Protein AF-0000000069965753 (afdb_homodimer)

Structure (mmCIF, N/CA/C/O backbone):
data_AF-0000000069965753-model_v1
#
loop_
_entity.id
_entity.type
_entity.pdbx_description
1 polymer 'Myotubularin-related protein 12'
#
loop_
_atom_site.group_PDB
_atom_site.id
_atom_site.type_symbol
_atom_site.label_atom_id
_atom_site.label_alt_id
_atom_site.label_comp_id
_atom_site.label_asym_id
_atom_site.label_entity_id
_atom_site.label_seq_id
_atom_site.pdbx_PDB_ins_code
_atom_site.Cartn_x
_atom_site.Cartn_y
_atom_site.Cartn_z
_atom_site.occupancy
_atom_site.B_iso_or_equiv
_atom_site.auth_seq_id
_atom_site.auth_comp_id
_atom_site.auth_asym_id
_atom_site.auth_atom_id
_atom_site.pdbx_PDB_model_num
ATOM 1 N N . ALA A 1 1 ? 118.375 -11.523 7.516 1 15.67 1 ALA A N 1
ATOM 2 C CA . ALA A 1 1 ? 117.375 -12.469 7.016 1 15.67 1 ALA A CA 1
ATOM 3 C C . ALA A 1 1 ? 116.188 -12.492 7.906 1 15.67 1 ALA A C 1
ATOM 5 O O . ALA A 1 1 ? 115.5 -13.531 8.055 1 15.67 1 ALA A O 1
ATOM 6 N N . LYS A 1 2 ? 115.875 -11.516 8.547 1 17.92 2 LYS A N 1
ATOM 7 C CA . LYS A 1 2 ? 115.25 -10.898 9.719 1 17.92 2 LYS A CA 1
ATOM 8 C C . LYS A 1 2 ? 113.75 -10.82 9.562 1 17.92 2 LYS A C 1
ATOM 10 O O . LYS A 1 2 ? 113.062 -10.188 10.367 1 17.92 2 LYS A O 1
ATOM 15 N N . SER A 1 3 ? 113.375 -11.5 8.273 1 17.7 3 SER A N 1
ATOM 16 C CA . SER A 1 3 ? 112.25 -10.992 7.492 1 17.7 3 SER A CA 1
ATOM 17 C C . SER A 1 3 ? 110.938 -11.125 8.266 1 17.7 3 SER A C 1
ATOM 19 O O . SER A 1 3 ? 110.812 -11.953 9.164 1 17.7 3 SER A O 1
ATOM 21 N N . THR A 1 4 ? 110.062 -10.117 8.148 1 18.91 4 THR A N 1
ATOM 22 C CA . THR A 1 4 ? 108.875 -9.367 8.586 1 18.91 4 THR A CA 1
ATOM 23 C C . THR A 1 4 ? 107.625 -10.211 8.438 1 18.91 4 THR A C 1
ATOM 25 O O . THR A 1 4 ? 107.312 -10.68 7.34 1 18.91 4 THR A O 1
ATOM 28 N N . LYS A 1 5 ? 107.312 -11.055 9.547 1 21.3 5 LYS A N 1
ATOM 29 C CA . LYS A 1 5 ? 106.25 -11.969 9.914 1 21.3 5 LYS A CA 1
ATOM 30 C C . LYS A 1 5 ? 104.875 -11.336 9.648 1 21.3 5 LYS A C 1
ATOM 32 O O . LYS A 1 5 ? 104.5 -10.336 10.273 1 21.3 5 LYS A O 1
ATOM 37 N N . SER A 1 6 ? 104.625 -11.133 8.289 1 19.5 6 SER A N 1
ATOM 38 C CA . SER A 1 6 ? 103.438 -10.438 7.758 1 19.5 6 SER A CA 1
ATOM 39 C C . SER A 1 6 ? 102.125 -10.992 8.344 1 19.5 6 SER A C 1
ATOM 41 O O . SER A 1 6 ? 101.938 -12.211 8.422 1 19.5 6 SER A O 1
ATOM 43 N N . VAL A 1 7 ? 101.688 -10.398 9.414 1 24.45 7 VAL A N 1
ATOM 44 C CA . VAL A 1 7 ? 100.562 -10.633 10.305 1 24.45 7 VAL A CA 1
ATOM 45 C C . VAL A 1 7 ? 99.25 -10.812 9.492 1 24.45 7 VAL A C 1
ATOM 47 O O . VAL A 1 7 ? 98.938 -9.984 8.641 1 24.45 7 VAL A O 1
ATOM 50 N N . GLY A 1 8 ? 99.062 -12.094 9.102 1 20.12 8 GLY A N 1
ATOM 51 C CA . GLY A 1 8 ? 98.062 -12.625 8.219 1 20.12 8 GLY A CA 1
ATOM 52 C C . GLY A 1 8 ? 96.625 -12.07 8.508 1 20.12 8 GLY A C 1
ATOM 53 O O . GLY A 1 8 ? 96.25 -11.906 9.672 1 20.12 8 GLY A O 1
ATOM 54 N N . PHE A 1 9 ? 96.25 -11.062 7.773 1 21.39 9 PHE A N 1
ATOM 55 C CA . PHE A 1 9 ? 95.062 -10.227 7.754 1 21.39 9 PHE A CA 1
ATOM 56 C C . PHE A 1 9 ? 93.812 -11.078 7.805 1 21.39 9 PHE A C 1
ATOM 58 O O . PHE A 1 9 ? 93.625 -11.961 6.965 1 21.39 9 PHE A O 1
ATOM 65 N N . PRO A 1 10 ? 93.5 -11.547 8.969 1 23.66 10 PRO A N 1
ATOM 66 C CA . PRO A 1 10 ? 92.438 -12.547 9.141 1 23.66 10 PRO A CA 1
ATOM 67 C C . PRO A 1 10 ? 91.188 -12.234 8.32 1 23.66 10 PRO A C 1
ATOM 69 O O . PRO A 1 10 ? 90.938 -11.078 7.973 1 23.66 10 PRO A O 1
ATOM 72 N N . GLY A 1 11 ? 90.812 -13.164 7.438 1 20.3 11 GLY A N 1
ATOM 73 C CA . GLY A 1 11 ? 89.812 -13.312 6.426 1 20.3 11 GLY A CA 1
ATOM 74 C C . GLY A 1 11 ? 88.438 -12.805 6.887 1 20.3 11 GLY A C 1
ATOM 75 O O . GLY A 1 11 ? 88.188 -12.68 8.086 1 20.3 11 GLY A O 1
ATOM 76 N N . GLY A 1 12 ? 87.812 -11.859 6.152 1 20.88 12 GLY A N 1
ATOM 77 C CA . GLY A 1 12 ? 86.625 -11.023 6.133 1 20.88 12 GLY A CA 1
ATOM 78 C C . GLY A 1 12 ? 85.375 -11.797 6.406 1 20.88 12 GLY A C 1
ATOM 79 O O . GLY A 1 12 ? 85 -12.75 5.691 1 20.88 12 GLY A O 1
ATOM 80 N N . THR A 1 13 ? 85.125 -12.242 7.594 1 23.12 13 THR A N 1
ATOM 81 C CA . THR A 1 13 ? 83.938 -13.031 7.992 1 23.12 13 THR A CA 1
ATOM 82 C C . THR A 1 13 ? 82.688 -12.461 7.387 1 23.12 13 THR A C 1
ATOM 84 O O . THR A 1 13 ? 82.375 -11.281 7.562 1 23.12 13 THR A O 1
ATOM 87 N N . SER A 1 14 ? 82.25 -12.922 6.219 1 22.53 14 SER A N 1
ATOM 88 C CA . SER A 1 14 ? 81.062 -12.594 5.434 1 22.53 14 SER A CA 1
ATOM 89 C C . SER A 1 14 ? 79.812 -12.633 6.293 1 22.53 14 SER A C 1
ATOM 91 O O . SER A 1 14 ? 79.562 -13.609 6.992 1 22.53 14 SER A O 1
ATOM 93 N N . GLY A 1 15 ? 79.5 -11.633 7.039 1 22.72 15 GLY A N 1
ATOM 94 C CA . GLY A 1 15 ? 78.312 -11.484 7.824 1 22.72 15 GLY A CA 1
ATOM 95 C C . GLY A 1 15 ? 77 -11.867 7.062 1 22.72 15 GLY A C 1
ATOM 96 O O . GLY A 1 15 ? 76.75 -11.336 5.984 1 22.72 15 GLY A O 1
ATOM 97 N N . LYS A 1 16 ? 76.625 -13.164 7.184 1 25.61 16 LYS A N 1
ATOM 98 C CA . LYS A 1 16 ? 75.438 -13.703 6.574 1 25.61 16 LYS A CA 1
ATOM 99 C C . LYS A 1 16 ? 74.188 -12.812 6.875 1 25.61 16 LYS A C 1
ATOM 101 O O . LYS A 1 16 ? 73.938 -12.523 8.039 1 25.61 16 LYS A O 1
ATOM 106 N N . VAL A 1 17 ? 73.938 -11.914 6 1 25.27 17 VAL A N 1
ATOM 107 C CA . VAL A 1 17 ? 72.75 -11.117 6.109 1 25.27 17 VAL A CA 1
ATOM 108 C C . VAL A 1 17 ? 71.562 -12.031 6.348 1 25.27 17 VAL A C 1
ATOM 110 O O . VAL A 1 17 ? 71.375 -13.07 5.699 1 25.27 17 VAL A O 1
ATOM 113 N N . PRO A 1 18 ? 71.062 -12.086 7.578 1 26.14 18 PRO A N 1
ATOM 114 C CA . PRO A 1 18 ? 69.875 -12.906 7.801 1 26.14 18 PRO A CA 1
ATOM 115 C C . PRO A 1 18 ? 68.812 -12.766 6.688 1 26.14 18 PRO A C 1
ATOM 117 O O . PRO A 1 18 ? 68.625 -11.664 6.168 1 26.14 18 PRO A O 1
ATOM 120 N N . GLU A 1 19 ? 68.812 -13.82 5.797 1 24.55 19 GLU A N 1
ATOM 121 C CA . GLU A 1 19 ? 67.75 -13.875 4.773 1 24.55 19 GLU A CA 1
ATOM 122 C C . GLU A 1 19 ? 66.375 -13.578 5.367 1 24.55 19 GLU A C 1
ATOM 124 O O . GLU A 1 19 ? 65.938 -14.219 6.332 1 24.55 19 GLU A O 1
ATOM 129 N N . ILE A 1 20 ? 66.062 -12.312 5.496 1 27.08 20 ILE A N 1
ATOM 130 C CA . ILE A 1 20 ? 64.688 -12 5.801 1 27.08 20 ILE A CA 1
ATOM 131 C C . ILE A 1 20 ? 63.75 -12.883 4.961 1 27.08 20 ILE A C 1
ATOM 133 O O . ILE A 1 20 ? 63.75 -12.82 3.73 1 27.08 20 ILE A O 1
ATOM 137 N N . HIS A 1 21 ? 63.594 -14.125 5.43 1 26.52 21 HIS A N 1
ATOM 138 C CA . HIS A 1 21 ? 62.531 -14.898 4.805 1 26.52 21 HIS A CA 1
ATOM 139 C C . HIS A 1 21 ? 61.25 -14.062 4.676 1 26.52 21 HIS A C 1
ATOM 141 O O . HIS A 1 21 ? 60.688 -13.633 5.68 1 26.52 21 HIS A O 1
ATOM 147 N N . THR A 1 22 ? 61.344 -13.148 3.76 1 27.64 22 THR A N 1
ATOM 148 C CA . THR A 1 22 ? 60.031 -12.609 3.402 1 27.64 22 THR A CA 1
ATOM 149 C C . THR A 1 22 ? 59 -13.727 3.289 1 27.64 22 THR A C 1
ATOM 151 O O . THR A 1 22 ? 59.125 -14.609 2.438 1 27.64 22 THR A O 1
ATOM 154 N N . ASN A 1 23 ? 58.688 -14.25 4.465 1 27.62 23 ASN A N 1
ATOM 155 C CA . ASN A 1 23 ? 57.469 -15.055 4.387 1 27.62 23 ASN A CA 1
ATOM 156 C C . ASN A 1 23 ? 56.438 -14.422 3.455 1 27.62 23 ASN A C 1
ATOM 158 O O . ASN A 1 23 ? 55.906 -13.352 3.752 1 27.62 23 ASN A O 1
ATOM 162 N N . GLU A 1 24 ? 56.781 -14.43 2.246 1 27.33 24 GLU A N 1
ATOM 163 C CA . GLU A 1 24 ? 55.688 -14.203 1.324 1 27.33 24 GLU A CA 1
ATOM 164 C C . GLU A 1 24 ? 54.406 -14.906 1.803 1 27.33 24 GLU A C 1
ATOM 166 O O . GLU A 1 24 ? 54.312 -16.125 1.703 1 27.33 24 GLU A O 1
ATOM 171 N N . LYS A 1 25 ? 53.938 -14.508 3.027 1 30.42 25 LYS A N 1
ATOM 172 C CA . LYS A 1 25 ? 52.562 -14.93 3.217 1 30.42 25 LYS A CA 1
ATOM 173 C C . LYS A 1 25 ? 51.812 -14.945 1.893 1 30.42 25 LYS A C 1
ATOM 175 O O . LYS A 1 25 ? 51.625 -13.898 1.259 1 30.42 25 LYS A O 1
ATOM 180 N N . GLU A 1 26 ? 52.156 -15.898 1.153 1 28.44 26 GLU A N 1
ATOM 181 C CA . GLU A 1 26 ? 51.219 -16.172 0.069 1 28.44 26 GLU A CA 1
ATOM 182 C C . GLU A 1 26 ? 49.781 -15.805 0.473 1 28.44 26 GLU A C 1
ATOM 184 O O . GLU A 1 26 ? 49.25 -16.375 1.417 1 28.44 26 GLU A O 1
ATOM 189 N N . VAL A 1 27 ? 49.531 -14.547 0.636 1 33.66 27 VAL A N 1
ATOM 190 C CA . VAL A 1 27 ? 48.125 -14.266 0.596 1 33.66 27 VAL A CA 1
ATOM 191 C C . VAL A 1 27 ? 47.406 -15.305 -0.262 1 33.66 27 VAL A C 1
ATOM 193 O O . VAL A 1 27 ? 47.562 -15.336 -1.482 1 33.66 27 VAL A O 1
ATOM 196 N N . THR A 1 28 ? 47.531 -16.531 0.147 1 32.5 28 THR A N 1
ATOM 197 C CA . THR A 1 28 ? 46.594 -17.453 -0.473 1 32.5 28 THR A CA 1
ATOM 198 C C . THR A 1 28 ? 45.25 -16.734 -0.762 1 32.5 28 THR A C 1
ATOM 200 O O . THR A 1 28 ? 44.562 -16.312 0.162 1 32.5 28 THR A O 1
ATOM 203 N N . GLU A 1 29 ? 45.312 -15.836 -1.666 1 36.81 29 GLU A N 1
ATOM 204 C CA . GLU A 1 29 ? 44.031 -15.398 -2.199 1 36.81 29 GLU A CA 1
ATOM 205 C C . GLU A 1 29 ? 42.969 -16.5 -2.07 1 36.81 29 GLU A C 1
ATOM 207 O O . GLU A 1 29 ? 43.125 -17.578 -2.639 1 36.81 29 GLU A O 1
ATOM 212 N N . LYS A 1 30 ? 42.531 -16.797 -0.981 1 39.78 30 LYS A N 1
ATOM 213 C CA . LYS A 1 30 ? 41.375 -17.703 -0.849 1 39.78 30 LYS A CA 1
ATOM 214 C C . LYS A 1 30 ? 40.469 -17.594 -2.053 1 39.78 30 LYS A C 1
ATOM 216 O O . LYS A 1 30 ? 39.75 -16.594 -2.201 1 39.78 30 LYS A O 1
ATOM 221 N N . GLU A 1 31 ? 40.906 -18.062 -3.197 1 48.22 31 GLU A N 1
ATOM 222 C CA . GLU A 1 31 ? 40.062 -18.156 -4.387 1 48.22 31 GLU A CA 1
ATOM 223 C C . GLU A 1 31 ? 38.688 -18.703 -4.043 1 48.22 31 GLU A C 1
ATOM 225 O O . GLU A 1 31 ? 38.562 -19.75 -3.416 1 48.22 31 GLU A O 1
ATOM 230 N N . VAL A 1 32 ? 37.75 -17.875 -3.945 1 61.84 32 VAL A N 1
ATOM 231 C CA . VAL A 1 32 ? 36.375 -18.281 -3.768 1 61.84 32 VAL A CA 1
ATOM 232 C C . VAL A 1 32 ? 36.062 -19.453 -4.707 1 61.84 32 VAL A C 1
ATOM 234 O O . VAL A 1 32 ? 36.25 -19.344 -5.922 1 61.84 32 VAL A O 1
ATOM 237 N N . THR A 1 33 ? 36 -20.656 -4.129 1 72.31 33 THR A N 1
ATOM 238 C CA . THR A 1 33 ? 35.812 -21.906 -4.859 1 72.31 33 THR A CA 1
ATOM 239 C C . THR A 1 33 ? 34.375 -22 -5.359 1 72.31 33 THR A C 1
ATOM 241 O O . THR A 1 33 ? 33.438 -21.625 -4.656 1 72.31 33 THR A O 1
ATOM 244 N N . LEU A 1 34 ? 34.312 -22.109 -6.645 1 83.38 34 LEU A N 1
ATOM 245 C CA . LEU A 1 34 ? 33.031 -22.406 -7.301 1 83.38 34 LEU A CA 1
ATOM 246 C C . LEU A 1 34 ? 32.406 -23.672 -6.75 1 83.38 34 LEU A C 1
ATOM 248 O O . LEU A 1 34 ? 33.062 -24.734 -6.742 1 83.38 34 LEU A O 1
ATOM 252 N N . HIS A 1 35 ? 31.359 -23.547 -6.031 1 87.62 35 HIS A N 1
ATOM 253 C CA . HIS A 1 35 ? 30.609 -24.719 -5.562 1 87.62 35 HIS A CA 1
ATOM 254 C C . HIS A 1 35 ? 29.719 -25.266 -6.656 1 87.62 35 HIS A C 1
ATOM 256 O O . HIS A 1 35 ? 28.812 -24.578 -7.133 1 87.62 35 HIS A O 1
ATOM 262 N N . LEU A 1 36 ? 30.016 -26.484 -7.062 1 93.06 36 LEU A N 1
ATOM 263 C CA . LEU A 1 36 ? 29.234 -27.109 -8.117 1 93.06 36 LEU A CA 1
ATOM 264 C C . LEU A 1 36 ? 28.281 -28.141 -7.543 1 93.06 36 LEU A C 1
ATOM 266 O O . LEU A 1 36 ? 28.625 -28.875 -6.617 1 93.06 36 LEU A O 1
ATOM 270 N N . LEU A 1 37 ? 27.078 -28.188 -8 1 93.75 37 LEU A N 1
ATOM 271 C CA . LEU A 1 37 ? 26.109 -29.219 -7.656 1 93.75 37 LEU A CA 1
ATOM 272 C C . LEU A 1 37 ? 26.438 -30.531 -8.352 1 93.75 37 LEU A C 1
ATOM 274 O O . LEU A 1 37 ? 27.203 -30.547 -9.32 1 93.75 37 LEU A O 1
ATOM 278 N N . PRO A 1 38 ? 25.906 -31.625 -7.785 1 92.56 38 PRO A N 1
ATOM 279 C CA . PRO A 1 38 ? 26.141 -32.906 -8.477 1 92.56 38 PRO A CA 1
ATOM 280 C C . PRO A 1 38 ? 25.719 -32.875 -9.938 1 92.56 38 PRO A C 1
ATOM 282 O O . PRO A 1 38 ? 24.562 -32.531 -10.242 1 92.56 38 PRO A O 1
ATOM 285 N N . GLY A 1 39 ? 26.625 -33.188 -10.836 1 93.19 39 GLY A N 1
ATOM 286 C CA . GLY A 1 39 ? 26.344 -33.219 -12.266 1 93.19 39 GLY A CA 1
ATOM 287 C C . GLY A 1 39 ? 26.625 -31.906 -12.961 1 93.19 39 GLY A C 1
ATOM 288 O O . GLY A 1 39 ? 26.578 -31.828 -14.195 1 93.19 39 GLY A O 1
ATOM 289 N N . GLU A 1 40 ? 26.875 -30.891 -12.195 1 95.69 40 GLU A N 1
ATOM 290 C CA . GLU A 1 40 ? 27.125 -29.578 -12.773 1 95.69 40 GLU A CA 1
ATOM 291 C C . GLU A 1 40 ? 28.516 -29.5 -13.375 1 95.69 40 GLU A C 1
ATOM 293 O O . GLU A 1 40 ? 29.484 -29.969 -12.781 1 95.69 40 GLU A O 1
ATOM 298 N N . GLN A 1 41 ? 28.672 -28.938 -14.602 1 95.31 41 GLN A N 1
ATOM 299 C CA . GLN A 1 41 ? 29.938 -28.859 -15.32 1 95.31 41 GLN A CA 1
ATOM 300 C C . GLN A 1 41 ? 30.281 -27.422 -15.672 1 95.31 41 GLN A C 1
ATOM 302 O O . GLN A 1 41 ? 29.391 -26.641 -16.047 1 95.31 41 GLN A O 1
ATOM 307 N N . LEU A 1 42 ? 31.5 -27.094 -15.57 1 95.44 42 LEU A N 1
ATOM 308 C CA . LEU A 1 42 ? 31.984 -25.766 -15.945 1 95.44 42 LEU A CA 1
ATOM 309 C C . LEU A 1 42 ? 32.125 -25.641 -17.469 1 95.44 42 LEU A C 1
ATOM 311 O O . LEU A 1 42 ? 32.719 -26.5 -18.109 1 95.44 42 LEU A O 1
ATOM 315 N N . LEU A 1 43 ? 31.562 -24.703 -18.062 1 94.88 43 LEU A N 1
ATOM 316 C CA . LEU A 1 43 ? 31.594 -24.531 -19.5 1 94.88 43 LEU A CA 1
ATOM 317 C C . LEU A 1 43 ? 32.625 -23.484 -19.906 1 94.88 43 LEU A C 1
ATOM 319 O O . LEU A 1 43 ? 33.469 -23.734 -20.766 1 94.88 43 LEU A O 1
ATOM 323 N N . CYS A 1 44 ? 32.531 -22.266 -19.344 1 94.88 44 CYS A N 1
ATOM 324 C CA . CYS A 1 44 ? 33.469 -21.188 -19.641 1 94.88 44 CYS A CA 1
ATOM 325 C C . CYS A 1 44 ? 33.625 -20.25 -18.438 1 94.88 44 CYS A C 1
ATOM 327 O O . CYS A 1 44 ? 32.812 -20.25 -17.531 1 94.88 44 CYS A O 1
ATOM 329 N N . GLU A 1 45 ? 34.688 -19.516 -18.406 1 95 45 GLU A N 1
ATOM 330 C CA . GLU A 1 45 ? 35 -18.594 -17.312 1 95 45 GLU A CA 1
ATOM 331 C C . GLU A 1 45 ? 35.812 -17.391 -17.812 1 95 45 GLU A C 1
ATOM 333 O O . GLU A 1 45 ? 36.438 -17.453 -18.859 1 95 45 GLU A O 1
ATOM 338 N N . ALA A 1 46 ? 35.656 -16.359 -17.266 1 95.94 46 ALA A N 1
ATOM 339 C CA . ALA A 1 46 ? 36.438 -15.141 -17.5 1 95.94 46 ALA A CA 1
ATOM 340 C C . ALA A 1 46 ? 36.906 -14.523 -16.188 1 95.94 46 ALA A C 1
ATOM 342 O O . ALA A 1 46 ? 36.125 -14.422 -15.234 1 95.94 46 ALA A O 1
ATOM 343 N N . SER A 1 47 ? 38.125 -14.164 -16.172 1 92.75 47 SER A N 1
ATOM 344 C CA . SER A 1 47 ? 38.688 -13.562 -14.969 1 92.75 47 SER A CA 1
ATOM 345 C C . SER A 1 47 ? 38.719 -12.039 -15.07 1 92.75 47 SER A C 1
ATOM 347 O O . SER A 1 47 ? 38.562 -11.484 -16.156 1 92.75 47 SER A O 1
ATOM 349 N N . THR A 1 48 ? 38.812 -11.32 -14.008 1 92.81 48 THR A N 1
ATOM 350 C CA . THR A 1 48 ? 38.969 -9.875 -13.898 1 92.81 48 THR A CA 1
ATOM 351 C C . THR A 1 48 ? 37.75 -9.164 -14.461 1 92.81 48 THR A C 1
ATOM 353 O O . THR A 1 48 ? 37.875 -8.266 -15.289 1 92.81 48 THR A O 1
ATOM 356 N N . VAL A 1 49 ? 36.656 -9.664 -14.141 1 94.5 49 VAL A N 1
ATOM 357 C CA . VAL A 1 49 ? 35.375 -9.039 -14.484 1 94.5 49 VAL A CA 1
ATOM 358 C C . VAL A 1 49 ? 34.938 -8.133 -13.344 1 94.5 49 VAL A C 1
ATOM 360 O O . VAL A 1 49 ? 35.062 -8.484 -12.172 1 94.5 49 VAL A O 1
ATOM 363 N N . LEU A 1 50 ? 34.469 -6.961 -13.758 1 91.69 50 LEU A N 1
ATOM 364 C CA . LEU A 1 50 ? 33.969 -6.016 -12.758 1 91.69 50 LEU A CA 1
ATOM 365 C C . LEU A 1 50 ? 32.438 -6.047 -12.672 1 91.69 50 LEU A C 1
ATOM 367 O O . LEU A 1 50 ? 31.766 -5.77 -13.656 1 91.69 50 LEU A O 1
ATOM 371 N N . LYS A 1 51 ? 31.922 -6.523 -11.562 1 91.75 51 LYS A N 1
ATOM 372 C CA . LYS A 1 51 ? 30.484 -6.422 -11.312 1 91.75 51 LYS A CA 1
ATOM 373 C C . LYS A 1 51 ? 30.125 -5.043 -10.781 1 91.75 51 LYS A C 1
ATOM 375 O O . LYS A 1 51 ? 30.5 -4.676 -9.672 1 91.75 51 LYS A O 1
ATOM 380 N N . CYS A 1 52 ? 29.328 -4.32 -11.523 1 83.12 52 CYS A N 1
ATOM 381 C CA . CYS A 1 52 ? 29 -2.941 -11.18 1 83.12 52 CYS A CA 1
ATOM 382 C C . CYS A 1 52 ? 27.734 -2.881 -10.312 1 83.12 52 CYS A C 1
ATOM 384 O O . CYS A 1 52 ? 26.828 -3.699 -10.469 1 83.12 52 CYS A O 1
ATOM 386 N N . VAL A 1 53 ? 27.812 -2.055 -9.234 1 68.69 53 VAL A N 1
ATOM 387 C CA . VAL A 1 53 ? 26.609 -1.798 -8.438 1 68.69 53 VAL A CA 1
ATOM 388 C C . VAL A 1 53 ? 25.781 -0.706 -9.102 1 68.69 53 VAL A C 1
ATOM 390 O O . VAL A 1 53 ? 26.328 0.215 -9.711 1 68.69 53 VAL A O 1
ATOM 393 N N . GLN A 1 54 ? 24.531 -0.927 -9.422 1 57.81 54 GLN A N 1
ATOM 394 C CA . GLN A 1 54 ? 23.594 -0.107 -10.188 1 57.81 54 GLN A CA 1
ATOM 395 C C . GLN A 1 54 ? 23.703 1.363 -9.797 1 57.81 54 GLN A C 1
ATOM 397 O O . GLN A 1 54 ? 23.328 2.246 -10.57 1 57.81 54 GLN A O 1
ATOM 402 N N . GLU A 1 55 ? 24.047 1.711 -8.531 1 51.25 55 GLU A N 1
ATOM 403 C CA . GLU A 1 55 ? 23.859 3.072 -8.039 1 51.25 55 GLU A CA 1
ATOM 404 C C . GLU A 1 55 ? 24.844 4.035 -8.711 1 51.25 55 GLU A C 1
ATOM 406 O O . GLU A 1 55 ? 24.578 5.234 -8.805 1 51.25 55 GLU A O 1
ATOM 411 N N . ASP A 1 56 ? 26.188 3.699 -8.844 1 48.31 56 ASP A N 1
ATOM 412 C CA . ASP A 1 56 ? 27.203 4.754 -8.867 1 48.31 56 ASP A CA 1
ATOM 413 C C . ASP A 1 56 ? 27.719 4.98 -10.289 1 48.31 56 ASP A C 1
ATOM 415 O O . ASP A 1 56 ? 28.047 4.027 -10.992 1 48.31 56 ASP A O 1
ATOM 419 N N . SER A 1 57 ? 27.266 6.027 -10.914 1 45.09 57 SER A N 1
ATOM 420 C CA . SER A 1 57 ? 28.062 6.527 -12.023 1 45.09 57 SER A CA 1
ATOM 421 C C . SER A 1 57 ? 29.547 6.223 -11.805 1 45.09 57 SER A C 1
ATOM 423 O O . SER A 1 57 ? 30.344 6.344 -12.734 1 45.09 57 SER A O 1
ATOM 425 N N . CYS A 1 58 ? 29.891 6.195 -10.523 1 47.91 58 CYS A N 1
ATOM 426 C CA . CYS A 1 58 ? 31.328 6.02 -10.297 1 47.91 58 CYS A CA 1
ATOM 427 C C . CYS A 1 58 ? 31.719 4.551 -10.391 1 47.91 58 CYS A C 1
ATOM 429 O O . CYS A 1 58 ? 30.922 3.668 -10.039 1 47.91 58 CYS A O 1
ATOM 431 N N . GLN A 1 59 ? 32.188 4.156 -11.375 1 54.53 59 GLN A N 1
ATOM 432 C CA . GLN A 1 59 ? 32.906 2.922 -11.727 1 54.53 59 GLN A CA 1
ATOM 433 C C . GLN A 1 59 ? 33.25 2.113 -10.484 1 54.53 59 GLN A C 1
ATOM 435 O O . GLN A 1 59 ? 34.375 1.66 -10.328 1 54.53 59 GLN A O 1
ATOM 440 N N . ARG A 1 60 ? 32.281 2.084 -9.492 1 66.38 60 ARG A N 1
ATOM 441 C CA . ARG A 1 60 ? 32.562 1.261 -8.32 1 66.38 60 ARG A CA 1
ATOM 442 C C . ARG A 1 60 ? 31.984 -0.135 -8.477 1 66.38 60 ARG A C 1
ATOM 444 O O . ARG A 1 60 ? 30.922 -0.3 -9.086 1 66.38 60 ARG A O 1
ATOM 451 N N . GLY A 1 61 ? 32.75 -1.111 -8.312 1 80.81 61 GLY A N 1
ATOM 452 C CA . GLY A 1 61 ? 32.344 -2.506 -8.453 1 80.81 61 GLY A CA 1
ATOM 453 C C . GLY A 1 61 ? 33.344 -3.467 -7.824 1 80.81 61 GLY A C 1
ATOM 454 O O . GLY A 1 61 ? 34.281 -3.041 -7.156 1 80.81 61 GLY A O 1
ATOM 455 N N . ILE A 1 62 ? 32.969 -4.664 -7.801 1 85.25 62 ILE A N 1
ATOM 456 C CA . ILE A 1 62 ? 33.781 -5.742 -7.258 1 85.25 62 ILE A CA 1
ATOM 457 C C . ILE A 1 62 ? 34.344 -6.582 -8.398 1 85.25 62 ILE A C 1
ATOM 459 O O . ILE A 1 62 ? 33.625 -6.988 -9.305 1 85.25 62 ILE A O 1
ATOM 463 N N . TYR A 1 63 ? 35.656 -6.676 -8.258 1 88.06 63 TYR A N 1
ATOM 464 C CA . TYR A 1 63 ? 36.281 -7.527 -9.266 1 88.06 63 TYR A CA 1
ATOM 465 C C . TYR A 1 63 ? 36.125 -9 -8.898 1 88.06 63 TYR A C 1
ATOM 467 O O . TYR A 1 63 ? 36.031 -9.344 -7.719 1 88.06 63 TYR A O 1
ATOM 475 N N . GLY A 1 64 ? 36.031 -9.797 -9.914 1 92.19 64 GLY A N 1
ATOM 476 C CA . GLY A 1 64 ? 35.938 -11.234 -9.688 1 92.19 64 GLY A CA 1
ATOM 477 C C . GLY A 1 64 ? 35.969 -12.047 -10.969 1 92.19 64 GLY A C 1
ATOM 478 O O . GLY A 1 64 ? 36.438 -11.57 -12 1 92.19 64 GLY A O 1
ATOM 479 N N . ARG A 1 65 ? 35.625 -13.289 -10.773 1 94.5 65 ARG A N 1
ATOM 480 C CA . ARG A 1 65 ? 35.562 -14.234 -11.883 1 94.5 65 ARG A CA 1
ATOM 481 C C . ARG A 1 65 ? 34.125 -14.516 -12.273 1 94.5 65 ARG A C 1
ATOM 483 O O . ARG A 1 65 ? 33.25 -14.734 -11.406 1 94.5 65 ARG A O 1
ATOM 490 N N . LEU A 1 66 ? 33.812 -14.375 -13.531 1 96.31 66 LEU A N 1
ATOM 491 C CA . LEU A 1 66 ? 32.5 -14.727 -14.078 1 96.31 66 LEU A CA 1
ATOM 492 C C . LEU A 1 66 ? 32.531 -16.125 -14.695 1 96.31 66 LEU A C 1
ATOM 494 O O . LEU A 1 66 ? 33.406 -16.422 -15.531 1 96.31 66 LEU A O 1
ATOM 498 N N . VAL A 1 67 ? 31.703 -16.953 -14.203 1 96.56 67 VAL A N 1
ATOM 499 C CA . VAL A 1 67 ? 31.703 -18.359 -14.625 1 96.56 67 VAL A CA 1
ATOM 500 C C . VAL A 1 67 ? 30.328 -18.734 -15.172 1 96.56 67 VAL A C 1
ATOM 502 O O . VAL A 1 67 ? 29.312 -18.25 -14.688 1 96.56 67 VAL A O 1
ATOM 505 N N . CYS A 1 68 ? 30.312 -19.547 -16.219 1 97.06 68 CYS A N 1
ATOM 506 C CA . CYS A 1 68 ? 29.094 -20.109 -16.766 1 97.06 68 CYS A CA 1
ATOM 507 C C . CYS A 1 68 ? 29.141 -21.625 -16.766 1 97.06 68 CYS A C 1
ATOM 509 O O . CYS A 1 68 ? 30.078 -22.234 -17.297 1 97.06 68 CYS A O 1
ATOM 511 N N . THR A 1 69 ? 28.188 -22.234 -16.109 1 96.88 69 THR A N 1
ATOM 512 C CA . THR A 1 69 ? 28.047 -23.672 -16.094 1 96.88 69 THR A CA 1
ATOM 513 C C . THR A 1 69 ? 26.797 -24.109 -16.859 1 96.88 69 THR A C 1
ATOM 515 O O . THR A 1 69 ? 26.141 -23.281 -17.5 1 96.88 69 THR A O 1
ATOM 518 N N . ASP A 1 70 ? 26.453 -25.438 -16.859 1 95.69 70 ASP A N 1
ATOM 519 C CA . ASP A 1 70 ? 25.234 -25.906 -17.516 1 95.69 70 ASP A CA 1
ATOM 520 C C . ASP A 1 70 ? 24.031 -25.719 -16.609 1 95.69 70 ASP A C 1
ATOM 522 O O . ASP A 1 70 ? 22.922 -26.141 -16.953 1 95.69 70 ASP A O 1
ATOM 526 N N . PHE A 1 71 ? 24.266 -25.094 -15.484 1 96.44 71 PHE A N 1
ATOM 527 C CA . PHE A 1 71 ? 23.203 -24.844 -14.523 1 96.44 71 PHE A CA 1
ATOM 528 C C . PHE A 1 71 ? 23 -23.344 -14.305 1 96.44 71 PHE A C 1
ATOM 530 O O . PHE A 1 71 ? 21.875 -22.859 -14.258 1 96.44 71 PHE A O 1
ATOM 537 N N . LYS A 1 72 ? 24.109 -22.609 -14.227 1 97.56 72 LYS A N 1
ATOM 538 C CA . LYS A 1 72 ? 23.969 -21.219 -13.789 1 97.56 72 LYS A CA 1
ATOM 539 C C . LYS A 1 72 ? 25.125 -20.359 -14.297 1 97.56 72 LYS A C 1
ATOM 541 O O . LYS A 1 72 ? 26.125 -20.891 -14.789 1 97.56 72 LYS A O 1
ATOM 546 N N . ILE A 1 73 ? 24.953 -19.062 -14.266 1 97.56 73 ILE A N 1
ATOM 547 C CA . ILE A 1 73 ? 26 -18.047 -14.352 1 97.56 73 ILE A CA 1
ATOM 548 C C . ILE A 1 73 ? 26.359 -17.562 -12.945 1 97.56 73 ILE A C 1
ATOM 550 O O . ILE A 1 73 ? 25.484 -17.188 -12.172 1 97.56 73 ILE A O 1
ATOM 554 N N . ALA A 1 74 ? 27.578 -17.609 -12.562 1 95.81 74 ALA A N 1
ATOM 555 C CA . ALA A 1 74 ? 27.984 -17.25 -11.211 1 95.81 74 ALA A CA 1
ATOM 556 C C . ALA A 1 74 ? 29.125 -16.234 -11.219 1 95.81 74 ALA A C 1
ATOM 558 O O . ALA A 1 74 ? 30.031 -16.328 -12.047 1 95.81 74 ALA A O 1
ATOM 559 N N . PHE A 1 75 ? 29 -15.273 -10.414 1 94.94 75 PHE A N 1
ATOM 560 C CA . PHE A 1 75 ? 30.062 -14.312 -10.203 1 94.94 75 PHE A CA 1
ATOM 561 C C . PHE A 1 75 ? 30.75 -14.562 -8.867 1 94.94 75 PHE A C 1
ATOM 563 O O . PHE A 1 75 ? 30.109 -14.508 -7.812 1 94.94 75 PHE A O 1
ATOM 570 N N . LEU A 1 76 ? 31.984 -14.859 -8.914 1 91.88 76 LEU A N 1
ATOM 571 C CA . LEU A 1 76 ? 32.781 -15.117 -7.727 1 91.88 76 LEU A CA 1
ATOM 572 C C . LEU A 1 76 ? 33.656 -13.922 -7.395 1 91.88 76 LEU A C 1
ATOM 574 O O . LEU A 1 76 ? 34.719 -13.742 -7.988 1 91.88 76 LEU A O 1
ATOM 578 N N . GLY A 1 77 ? 33.156 -13.141 -6.418 1 85.38 77 GLY A N 1
ATOM 579 C CA . GLY A 1 77 ? 33.875 -11.938 -6.039 1 85.38 77 GLY A CA 1
ATOM 580 C C . GLY A 1 77 ? 35.125 -12.227 -5.223 1 85.38 77 GLY A C 1
ATOM 581 O O . GLY A 1 77 ? 35.188 -13.203 -4.477 1 85.38 77 GLY A O 1
ATOM 582 N N . ASP A 1 78 ? 36.156 -11.461 -5.32 1 71.06 78 ASP A N 1
ATOM 583 C CA . ASP A 1 78 ? 37.438 -11.609 -4.598 1 71.06 78 ASP A CA 1
ATOM 584 C C . ASP A 1 78 ? 37.25 -11.305 -3.113 1 71.06 78 ASP A C 1
ATOM 586 O O . ASP A 1 78 ? 37.938 -11.875 -2.268 1 71.06 78 ASP A O 1
ATOM 590 N N . ASP A 1 79 ? 36.375 -10.406 -2.795 1 59.62 79 ASP A N 1
ATOM 591 C CA . ASP A 1 79 ? 36.219 -9.992 -1.403 1 59.62 79 ASP A CA 1
ATOM 592 C C . ASP A 1 79 ? 35.125 -10.797 -0.716 1 59.62 79 ASP A C 1
ATOM 594 O O . ASP A 1 79 ? 34.75 -10.5 0.423 1 59.62 79 ASP A O 1
ATOM 598 N N . GLU A 1 80 ? 34.531 -11.68 -1.302 1 55.53 80 GLU A N 1
ATOM 599 C CA . GLU A 1 80 ? 33.312 -12.289 -0.772 1 55.53 80 GLU A CA 1
ATOM 600 C C . GLU A 1 80 ? 33.625 -13.172 0.432 1 55.53 80 GLU A C 1
ATOM 602 O O . GLU A 1 80 ? 32.719 -13.648 1.112 1 55.53 80 GLU A O 1
ATOM 607 N N . SER A 1 81 ? 34.938 -13.531 0.656 1 44.66 81 SER A N 1
ATOM 608 C CA . SER A 1 81 ? 35.094 -14.344 1.857 1 44.66 81 SER A CA 1
ATOM 609 C C . SER A 1 81 ? 34.5 -13.664 3.076 1 44.66 81 SER A C 1
ATOM 611 O O . SER A 1 81 ? 34.156 -14.328 4.062 1 44.66 81 SER A O 1
ATOM 613 N N . ALA A 1 82 ? 34.812 -12.477 3.223 1 39.38 82 ALA A N 1
ATOM 614 C CA . ALA A 1 82 ? 34.625 -11.867 4.531 1 39.38 82 ALA A CA 1
ATOM 615 C C . ALA A 1 82 ? 33.125 -11.773 4.863 1 39.38 82 ALA A C 1
ATOM 617 O O . ALA A 1 82 ? 32.75 -11.422 5.988 1 39.38 82 ALA A O 1
ATOM 618 N N . LEU A 1 83 ? 32.312 -11.648 3.945 1 42.09 83 LEU A N 1
ATOM 619 C CA . LEU A 1 83 ? 30.953 -11.406 4.445 1 42.09 83 LEU A CA 1
ATOM 620 C C . LEU A 1 83 ? 30.266 -12.719 4.828 1 42.09 83 LEU A C 1
ATOM 622 O O . LEU A 1 83 ? 29.281 -13.109 4.215 1 42.09 83 LEU A O 1
ATOM 626 N N . ASP A 1 84 ? 30.891 -13.727 4.836 1 42.34 84 ASP A N 1
ATOM 627 C CA . ASP A 1 84 ? 30.266 -14.812 5.57 1 42.34 84 ASP A CA 1
ATOM 628 C C . ASP A 1 84 ? 29.516 -14.281 6.793 1 42.34 84 ASP A C 1
ATOM 630 O O . ASP A 1 84 ? 29.812 -14.664 7.926 1 42.34 84 ASP A O 1
ATOM 634 N N . ASN A 1 85 ? 29.359 -13.102 6.855 1 41.91 85 ASN A N 1
ATOM 635 C CA . ASN A 1 85 ? 28.625 -12.719 8.055 1 41.91 85 ASN A CA 1
ATOM 636 C C . ASN A 1 85 ? 27.359 -13.531 8.219 1 41.91 85 ASN A C 1
ATOM 638 O O . ASN A 1 85 ? 26.531 -13.602 7.301 1 41.91 85 ASN A O 1
ATOM 642 N N . ASP A 1 86 ? 27.391 -14.625 8.891 1 42.97 86 ASP A N 1
ATOM 643 C CA . ASP A 1 86 ? 26.391 -15.414 9.594 1 42.97 86 ASP A CA 1
ATOM 644 C C . ASP A 1 86 ? 25.047 -14.68 9.656 1 42.97 86 ASP A C 1
ATOM 646 O O . ASP A 1 86 ? 24.078 -15.188 10.234 1 42.97 86 ASP A O 1
ATOM 650 N N . GLU A 1 87 ? 25 -13.391 9.211 1 49.41 87 GLU A N 1
ATOM 651 C CA . GLU A 1 87 ? 23.875 -12.57 9.656 1 49.41 87 GLU A CA 1
ATOM 652 C C . GLU A 1 87 ? 22.672 -12.766 8.75 1 49.41 87 GLU A C 1
ATOM 654 O O . GLU A 1 87 ? 21.562 -12.352 9.094 1 49.41 87 GLU A O 1
ATOM 659 N N . THR A 1 88 ? 22.922 -13.352 7.391 1 57.91 88 THR A N 1
ATOM 660 C CA . THR A 1 88 ? 21.656 -13.344 6.656 1 57.91 88 THR A CA 1
ATOM 661 C C . THR A 1 88 ? 20.828 -14.586 6.984 1 57.91 88 THR A C 1
ATOM 663 O O . THR A 1 88 ? 21.281 -15.711 6.758 1 57.91 88 THR A O 1
ATOM 666 N N . GLN A 1 89 ? 19.906 -14.508 7.766 1 63.59 89 GLN A N 1
ATOM 667 C CA . GLN A 1 89 ? 19.031 -15.57 8.258 1 63.59 89 GLN A CA 1
ATOM 668 C C . GLN A 1 89 ? 18.266 -16.219 7.109 1 63.59 89 GLN A C 1
ATOM 670 O O . GLN A 1 89 ? 17.859 -17.375 7.207 1 63.59 89 GLN A O 1
ATOM 675 N N . PHE A 1 90 ? 18.297 -15.664 5.75 1 82.12 90 PHE A N 1
ATOM 676 C CA . PHE A 1 90 ? 17.484 -16.25 4.688 1 82.12 90 PHE A CA 1
ATOM 677 C C . PHE A 1 90 ? 18.312 -16.484 3.436 1 82.12 90 PHE A C 1
ATOM 679 O O . PHE A 1 90 ? 18.406 -15.617 2.564 1 82.12 90 PHE A O 1
ATOM 686 N N . LYS A 1 91 ? 19.062 -17.594 3.451 1 85 91 LYS A N 1
ATOM 687 C CA . LYS A 1 91 ? 19.953 -17.953 2.352 1 85 91 LYS A CA 1
ATOM 688 C C . LYS A 1 91 ? 19.516 -19.234 1.664 1 85 91 LYS A C 1
ATOM 690 O O . LYS A 1 91 ? 19.094 -20.188 2.326 1 85 91 LYS A O 1
ATOM 695 N N . ASN A 1 92 ? 19.547 -19.203 0.33 1 90.19 92 ASN A N 1
ATOM 696 C CA . ASN A 1 92 ? 19.25 -20.391 -0.462 1 90.19 92 ASN A CA 1
ATOM 697 C C . ASN A 1 92 ? 20.484 -21.281 -0.619 1 90.19 92 ASN A C 1
ATOM 699 O O . ASN A 1 92 ? 21.562 -20.797 -0.962 1 90.19 92 ASN A O 1
ATOM 703 N N . LYS A 1 93 ? 20.406 -22.531 -0.39 1 89.56 93 LYS A N 1
ATOM 704 C CA . LYS A 1 93 ? 21.516 -23.484 -0.436 1 89.56 93 LYS A CA 1
ATOM 705 C C . LYS A 1 93 ? 21.922 -23.781 -1.875 1 89.56 93 LYS A C 1
ATOM 707 O O . LYS A 1 93 ? 23.078 -24.141 -2.137 1 89.56 93 LYS A O 1
ATOM 712 N N . VAL A 1 94 ? 21.031 -23.641 -2.801 1 91.94 94 VAL A N 1
ATOM 713 C CA . VAL A 1 94 ? 21.234 -24.062 -4.18 1 91.94 94 VAL A CA 1
ATOM 714 C C . VAL A 1 94 ? 21.734 -22.891 -5.02 1 91.94 94 VAL A C 1
ATOM 716 O O . VAL A 1 94 ? 22.578 -23.062 -5.898 1 91.94 94 VAL A O 1
ATOM 719 N N . ILE A 1 95 ? 21.234 -21.719 -4.773 1 92.31 95 ILE A N 1
ATOM 720 C CA . ILE A 1 95 ? 21.547 -20.531 -5.57 1 92.31 95 ILE A CA 1
ATOM 721 C C . ILE A 1 95 ? 22.078 -19.422 -4.66 1 92.31 95 ILE A C 1
ATOM 723 O O . ILE A 1 95 ? 21.422 -19.031 -3.697 1 92.31 95 ILE A O 1
ATOM 727 N N . GLY A 1 96 ? 23.156 -18.922 -4.988 1 87.12 96 GLY A N 1
ATOM 728 C CA . GLY A 1 96 ? 23.734 -17.828 -4.23 1 87.12 96 GLY A CA 1
ATOM 729 C C . GLY A 1 96 ? 23.234 -16.469 -4.668 1 87.12 96 GLY A C 1
ATOM 730 O O . GLY A 1 96 ? 22.453 -16.359 -5.621 1 87.12 96 GLY A O 1
ATOM 731 N N . GLU A 1 97 ? 23.656 -15.438 -4.023 1 84.44 97 GLU A N 1
ATOM 732 C CA . GLU A 1 97 ? 23.219 -14.062 -4.266 1 84.44 97 GLU A CA 1
ATOM 733 C C . GLU A 1 97 ? 23.641 -13.594 -5.66 1 84.44 97 GLU A C 1
ATOM 735 O O . GLU A 1 97 ? 22.922 -12.82 -6.297 1 84.44 97 GLU A O 1
ATOM 740 N N . ASN A 1 98 ? 24.781 -14.094 -6.086 1 90.19 98 ASN A N 1
ATOM 741 C CA . ASN A 1 98 ? 25.297 -13.648 -7.371 1 90.19 98 ASN A CA 1
ATOM 742 C C . ASN A 1 98 ? 25.156 -14.727 -8.438 1 90.19 98 ASN A C 1
ATOM 744 O O . ASN A 1 98 ? 25.844 -14.68 -9.469 1 90.19 98 ASN A O 1
ATOM 748 N N . ASP A 1 99 ? 24.344 -15.711 -8.141 1 94.19 99 ASP A N 1
ATOM 749 C CA . ASP A 1 99 ? 24.078 -16.781 -9.102 1 94.19 99 ASP A CA 1
ATOM 750 C C . ASP A 1 99 ? 22.812 -16.5 -9.914 1 94.19 99 ASP A C 1
ATOM 752 O O . ASP A 1 99 ? 21.828 -15.984 -9.383 1 94.19 99 ASP A O 1
ATOM 756 N N . ILE A 1 100 ? 22.891 -16.781 -11.203 1 97 100 ILE A N 1
ATOM 757 C CA . ILE A 1 100 ? 21.734 -16.703 -12.102 1 97 100 ILE A CA 1
ATOM 758 C C . ILE A 1 100 ? 21.531 -18.062 -12.789 1 97 100 ILE A C 1
ATOM 760 O O . ILE A 1 100 ? 22.328 -18.453 -13.633 1 97 100 ILE A O 1
ATOM 764 N N . THR A 1 101 ? 20.484 -18.766 -12.383 1 97.44 101 THR A N 1
ATOM 765 C CA . THR A 1 101 ? 20.219 -19.984 -13.141 1 97.44 101 THR A CA 1
ATOM 766 C C . THR A 1 101 ? 20 -19.672 -14.617 1 97.44 101 THR A C 1
ATOM 768 O O . THR A 1 101 ? 19.453 -18.625 -14.969 1 97.44 101 THR A O 1
ATOM 771 N N . LEU A 1 102 ? 20.438 -20.5 -15.469 1 96.94 102 LEU A N 1
ATOM 772 C CA . LEU A 1 102 ? 20.344 -20.25 -16.906 1 96.94 102 LEU A CA 1
ATOM 773 C C . LEU A 1 102 ? 18.891 -19.969 -17.312 1 96.94 102 LEU A C 1
ATOM 775 O O . LEU A 1 102 ? 18.656 -19.109 -18.172 1 96.94 102 LEU A O 1
ATOM 779 N N . HIS A 1 103 ? 17.938 -20.625 -16.641 1 96.06 103 HIS A N 1
ATOM 780 C CA . HIS A 1 103 ? 16.531 -20.5 -17 1 96.06 103 HIS A CA 1
ATOM 781 C C . HIS A 1 103 ? 15.93 -19.219 -16.406 1 96.06 103 HIS A C 1
ATOM 783 O O . HIS A 1 103 ? 14.82 -18.828 -16.766 1 96.06 103 HIS A O 1
ATOM 789 N N . CYS A 1 104 ? 16.641 -18.547 -15.531 1 97 104 CYS A N 1
ATOM 790 C CA . CYS A 1 104 ? 16.188 -17.312 -14.914 1 97 104 CYS A CA 1
ATOM 791 C C . CYS A 1 104 ? 16.594 -16.094 -15.742 1 97 104 CYS A C 1
ATOM 793 O O . CYS A 1 104 ? 16.188 -14.977 -15.453 1 97 104 CYS A O 1
ATOM 795 N N . VAL A 1 105 ? 17.391 -16.266 -16.828 1 96.88 105 VAL A N 1
ATOM 796 C CA . VAL A 1 105 ? 17.797 -15.172 -17.703 1 96.88 105 VAL A CA 1
ATOM 797 C C . VAL A 1 105 ? 16.641 -14.758 -18.594 1 96.88 105 VAL A C 1
ATOM 799 O O . VAL A 1 105 ? 16.047 -15.602 -19.281 1 96.88 105 VAL A O 1
ATOM 802 N N . ASP A 1 106 ? 16.266 -13.555 -18.594 1 95.12 106 ASP A N 1
ATOM 803 C CA . ASP A 1 106 ? 15.203 -13.023 -19.453 1 95.12 106 ASP A CA 1
ATOM 804 C C . ASP A 1 106 ? 15.766 -12.477 -20.766 1 95.12 106 ASP A C 1
ATOM 806 O O . ASP A 1 106 ? 15.492 -13.023 -21.828 1 95.12 106 ASP A O 1
ATOM 810 N N . GLN A 1 107 ? 16.641 -11.438 -20.656 1 94.69 107 GLN A N 1
ATOM 811 C CA . GLN A 1 107 ? 17.281 -10.82 -21.828 1 94.69 107 GLN A CA 1
ATOM 812 C C . GLN A 1 107 ? 18.719 -10.422 -21.516 1 94.69 107 GLN A C 1
ATOM 814 O O . GLN A 1 107 ? 19.047 -10.109 -20.359 1 94.69 107 GLN A O 1
ATOM 819 N N . ILE A 1 108 ? 19.562 -10.508 -22.484 1 96.25 108 ILE A N 1
ATOM 820 C CA . ILE A 1 108 ? 20.953 -10.102 -22.344 1 96.25 108 ILE A CA 1
ATOM 821 C C . ILE A 1 108 ? 21.219 -8.891 -23.234 1 96.25 108 ILE A C 1
ATOM 823 O O . ILE A 1 108 ? 20.844 -8.883 -24.406 1 96.25 108 ILE A O 1
ATOM 827 N N . TYR A 1 109 ? 21.906 -7.898 -22.672 1 95.44 109 TYR A N 1
ATOM 828 C CA . TYR A 1 109 ? 22.25 -6.688 -23.406 1 95.44 109 TYR A CA 1
ATOM 829 C C . TYR A 1 109 ? 23.75 -6.449 -23.391 1 95.44 109 TYR A C 1
ATOM 831 O O . TYR A 1 109 ? 24.438 -6.828 -22.438 1 95.44 109 TYR A O 1
ATOM 839 N N . GLY A 1 110 ? 24.203 -5.977 -24.469 1 94.69 110 GLY A N 1
ATOM 840 C CA . GLY A 1 110 ? 25.562 -5.492 -24.562 1 94.69 110 GLY A CA 1
ATOM 841 C C . GLY A 1 110 ? 25.656 -3.99 -24.75 1 94.69 110 GLY A C 1
ATOM 842 O O . GLY A 1 110 ? 24.844 -3.4 -25.469 1 94.69 110 GLY A O 1
ATOM 843 N N . VAL A 1 111 ? 26.531 -3.416 -23.953 1 93.31 111 VAL A N 1
ATOM 844 C CA . VAL A 1 111 ? 26.75 -1.977 -24.078 1 93.31 111 VAL A CA 1
ATOM 845 C C . VAL A 1 111 ? 27.984 -1.705 -24.922 1 93.31 111 VAL A C 1
ATOM 847 O O . VAL A 1 111 ? 29.078 -2.168 -24.594 1 93.31 111 VAL A O 1
ATOM 850 N N . PHE A 1 112 ? 27.75 -1.057 -26.031 1 91.5 112 PHE A N 1
ATOM 851 C CA . PHE A 1 112 ? 28.812 -0.644 -26.953 1 91.5 112 PHE A CA 1
ATOM 852 C C . PHE A 1 112 ? 28.906 0.876 -27.016 1 91.5 112 PHE A C 1
ATOM 854 O O . PHE A 1 112 ? 27.969 1.542 -27.469 1 91.5 112 PHE A O 1
ATOM 861 N N . ASP A 1 113 ? 29.906 1.51 -26.719 1 85.5 113 ASP A N 1
ATOM 862 C CA . ASP A 1 113 ? 30.047 2.961 -26.75 1 85.5 113 ASP A CA 1
ATOM 863 C C . ASP A 1 113 ? 28.828 3.65 -26.125 1 85.5 113 ASP A C 1
ATOM 865 O O . ASP A 1 113 ? 28.203 4.5 -26.766 1 85.5 113 ASP A O 1
ATOM 869 N N . GLU A 1 114 ? 28.281 3.24 -25.062 1 82.06 114 GLU A N 1
ATOM 870 C CA . GLU A 1 114 ? 27.219 3.793 -24.234 1 82.06 114 GLU A CA 1
ATOM 871 C C . GLU A 1 114 ? 25.844 3.438 -24.797 1 82.06 114 GLU A C 1
ATOM 873 O O . GLU A 1 114 ? 24.812 3.861 -24.25 1 82.06 114 GLU A O 1
ATOM 878 N N . LYS A 1 115 ? 25.859 2.732 -25.859 1 89.25 115 LYS A N 1
ATOM 879 C CA . LYS A 1 115 ? 24.594 2.299 -26.422 1 89.25 115 LYS A CA 1
ATOM 880 C C . LYS A 1 115 ? 24.281 0.856 -26.031 1 89.25 115 LYS A C 1
ATOM 882 O O . LYS A 1 115 ? 25.125 -0.024 -26.172 1 89.25 115 LYS A O 1
ATOM 887 N N . LYS A 1 116 ? 23.141 0.618 -25.562 1 91.38 116 LYS A N 1
ATOM 888 C CA . LYS A 1 116 ? 22.688 -0.699 -25.125 1 91.38 116 LYS A CA 1
ATOM 889 C C . LYS A 1 116 ? 21.969 -1.44 -26.25 1 91.38 116 LYS A C 1
ATOM 891 O O . LYS A 1 116 ? 21.062 -0.896 -26.875 1 91.38 116 LYS A O 1
ATOM 896 N N . LYS A 1 117 ? 22.422 -2.631 -26.547 1 93 117 LYS A N 1
ATOM 897 C CA . LYS A 1 117 ? 21.812 -3.459 -27.578 1 93 117 LYS A CA 1
ATOM 898 C C . LYS A 1 117 ? 21.547 -4.875 -27.078 1 93 117 LYS A C 1
ATOM 900 O O . LYS A 1 117 ? 22.328 -5.406 -26.281 1 93 117 LYS A O 1
ATOM 905 N N . THR A 1 118 ? 20.484 -5.422 -27.594 1 93.5 118 THR A N 1
ATOM 906 C CA . THR A 1 118 ? 20.172 -6.805 -27.25 1 93.5 118 THR A CA 1
ATOM 907 C C . THR A 1 118 ? 21.141 -7.762 -27.953 1 93.5 118 THR A C 1
ATOM 909 O O . THR A 1 118 ? 21.453 -7.574 -29.125 1 93.5 118 THR A O 1
ATOM 912 N N . LEU A 1 119 ? 21.609 -8.734 -27.25 1 91.69 119 LEU A N 1
ATOM 913 C CA . LEU A 1 119 ? 22.562 -9.688 -27.812 1 91.69 119 LEU A CA 1
ATOM 914 C C . LEU A 1 119 ? 21.891 -11.008 -28.141 1 91.69 119 LEU A C 1
ATOM 916 O O . LEU A 1 119 ? 21.109 -11.531 -27.344 1 91.69 119 LEU A O 1
ATOM 920 N N . PHE A 1 120 ? 22.109 -11.469 -29.344 1 87.19 120 PHE A N 1
ATOM 921 C CA . PHE A 1 120 ? 21.625 -12.773 -29.766 1 87.19 120 PHE A CA 1
ATOM 922 C C . PHE A 1 120 ? 22.562 -13.391 -30.797 1 87.19 120 PHE A C 1
ATOM 924 O O . PHE A 1 120 ? 23.219 -12.672 -31.562 1 87.19 120 PHE A O 1
ATOM 931 N N . GLY A 1 121 ? 22.719 -14.594 -30.75 1 85.88 121 GLY A N 1
ATOM 932 C CA . GLY A 1 121 ? 23.484 -15.312 -31.75 1 85.88 121 GLY A CA 1
ATOM 933 C C . GLY A 1 121 ? 24.969 -14.992 -31.719 1 85.88 121 GLY A C 1
ATOM 934 O O . GLY A 1 121 ? 25.531 -14.766 -30.641 1 85.88 121 GLY A O 1
ATOM 935 N N . GLN A 1 122 ? 25.641 -15.18 -32.875 1 86.06 122 GLN A N 1
ATOM 936 C CA . GLN A 1 122 ? 27.062 -14.93 -33 1 86.06 122 GLN A CA 1
ATOM 937 C C . GLN A 1 122 ? 27.359 -13.43 -33.094 1 86.06 122 GLN A C 1
ATOM 939 O O . GLN A 1 122 ? 26.703 -12.727 -33.875 1 86.06 122 GLN A O 1
ATOM 944 N N . LEU A 1 123 ? 28.312 -13.039 -32.312 1 89.94 123 LEU A N 1
ATOM 945 C CA . LEU A 1 123 ? 28.609 -11.617 -32.25 1 89.94 123 LEU A CA 1
ATOM 946 C C . LEU A 1 123 ? 29.828 -11.273 -33.094 1 89.94 123 LEU A C 1
ATOM 948 O O . LEU A 1 123 ? 30.797 -12.055 -33.156 1 89.94 123 LEU A O 1
ATOM 952 N N . LYS A 1 124 ? 29.781 -10.219 -33.75 1 87.06 124 LYS A N 1
ATOM 953 C CA . LYS A 1 124 ? 30.938 -9.703 -34.5 1 87.06 124 LYS A CA 1
ATOM 954 C C . LYS A 1 124 ? 31.812 -8.852 -33.594 1 87.06 124 LYS A C 1
ATOM 956 O O . LYS A 1 124 ? 33.031 -8.859 -33.719 1 87.06 124 LYS A O 1
ATOM 961 N N . LYS A 1 125 ? 31.156 -8.172 -32.781 1 90.38 125 LYS A N 1
ATOM 962 C CA . LYS A 1 125 ? 31.828 -7.344 -31.797 1 90.38 125 LYS A CA 1
ATOM 963 C C . LYS A 1 125 ? 31.344 -7.66 -30.391 1 90.38 125 LYS A C 1
ATOM 965 O O . LYS A 1 125 ? 30.172 -8 -30.203 1 90.38 125 LYS A O 1
ATOM 970 N N . TYR A 1 126 ? 32.344 -7.629 -29.516 1 91.88 126 TYR A N 1
ATOM 971 C CA . TYR A 1 126 ? 31.984 -7.973 -28.141 1 91.88 126 TYR A CA 1
ATOM 972 C C . TYR A 1 126 ? 31.875 -6.719 -27.281 1 91.88 126 TYR A C 1
ATOM 974 O O . TYR A 1 126 ? 32.594 -5.746 -27.484 1 91.88 126 TYR A O 1
ATOM 982 N N . PRO A 1 127 ? 30.938 -6.691 -26.406 1 93.31 127 PRO A N 1
ATOM 983 C CA . PRO A 1 127 ? 30.594 -5.484 -25.641 1 93.31 127 PRO A CA 1
ATOM 984 C C . PRO A 1 127 ? 31.594 -5.188 -24.531 1 93.31 127 PRO A C 1
ATOM 986 O O . PRO A 1 127 ? 32.312 -6.086 -24.078 1 93.31 127 PRO A O 1
ATOM 989 N N . GLU A 1 128 ? 31.578 -3.988 -24.062 1 92.5 128 GLU A N 1
ATOM 990 C CA . GLU A 1 128 ? 32.375 -3.551 -22.922 1 92.5 128 GLU A CA 1
ATOM 991 C C . GLU A 1 128 ? 31.688 -3.896 -21.594 1 92.5 128 GLU A C 1
ATOM 993 O O . GLU A 1 128 ? 32.375 -4.113 -20.578 1 92.5 128 GLU A O 1
ATOM 998 N N . LYS A 1 129 ? 30.406 -3.838 -21.688 1 93.31 129 LYS A N 1
ATOM 999 C CA . LYS A 1 129 ? 29.594 -4.168 -20.516 1 93.31 129 LYS A CA 1
ATOM 1000 C C . LYS A 1 129 ? 28.469 -5.137 -20.875 1 93.31 129 LYS A C 1
ATOM 1002 O O . LYS A 1 129 ? 27.844 -5 -21.938 1 93.31 129 LYS A O 1
ATOM 1007 N N . LEU A 1 130 ? 28.328 -6.133 -20.078 1 95.06 130 LEU A N 1
ATOM 1008 C CA . LEU A 1 130 ? 27.25 -7.109 -20.219 1 95.06 130 LEU A CA 1
ATOM 1009 C C . LEU A 1 130 ? 26.156 -6.867 -19.188 1 95.06 130 LEU A C 1
ATOM 1011 O O . LEU A 1 130 ? 26.438 -6.797 -17.984 1 95.06 130 LEU A O 1
ATOM 1015 N N . VAL A 1 131 ? 24.953 -6.613 -19.641 1 95.06 131 VAL A N 1
ATOM 1016 C CA . VAL A 1 131 ? 23.812 -6.414 -18.75 1 95.06 131 VAL A CA 1
ATOM 1017 C C . VAL A 1 131 ? 22.844 -7.594 -18.875 1 95.06 131 VAL A C 1
ATOM 1019 O O . VAL A 1 131 ? 22.359 -7.895 -19.969 1 95.06 131 VAL A O 1
ATOM 1022 N N . ILE A 1 132 ? 22.531 -8.289 -17.797 1 96.44 132 ILE A N 1
ATOM 1023 C CA . ILE A 1 132 ? 21.641 -9.453 -17.812 1 96.44 132 ILE A CA 1
ATOM 1024 C C . ILE A 1 132 ? 20.375 -9.156 -17.016 1 96.44 132 ILE A C 1
ATOM 1026 O O . ILE A 1 132 ? 20.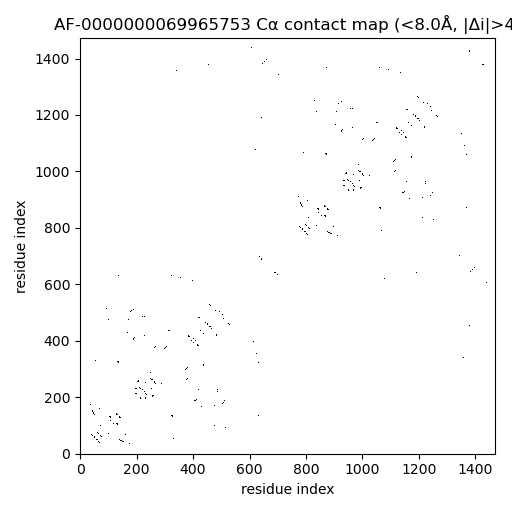438 -8.898 -15.82 1 96.44 132 ILE A O 1
ATOM 1030 N N . HIS A 1 133 ? 19.25 -9.07 -17.703 1 96.12 133 HIS A N 1
ATOM 1031 C CA . HIS A 1 133 ? 17.938 -8.984 -17.062 1 96.12 133 HIS A CA 1
ATOM 1032 C C . HIS A 1 133 ? 17.422 -10.375 -16.703 1 96.12 133 HIS A C 1
ATOM 1034 O O . HIS A 1 133 ? 17.375 -11.266 -17.562 1 96.12 133 HIS A O 1
ATOM 1040 N N . CYS A 1 134 ? 17.062 -10.57 -15.5 1 96.88 134 CYS A N 1
ATOM 1041 C CA . CYS A 1 134 ? 16.609 -11.875 -15.031 1 96.88 134 CYS A CA 1
ATOM 1042 C C . CYS A 1 134 ? 15.094 -11.906 -14.875 1 96.88 134 CYS A C 1
ATOM 1044 O O . CYS A 1 134 ? 14.461 -10.859 -14.727 1 96.88 134 CYS A O 1
ATOM 1046 N N . LYS A 1 135 ? 14.508 -13.094 -14.883 1 96.38 135 LYS A N 1
ATOM 1047 C CA . LYS A 1 135 ? 13.07 -13.281 -14.734 1 96.38 135 LYS A CA 1
ATOM 1048 C C . LYS A 1 135 ? 12.625 -13.031 -13.297 1 96.38 135 LYS A C 1
ATOM 1050 O O . LYS A 1 135 ? 11.445 -12.781 -13.039 1 96.38 135 LYS A O 1
ATOM 1055 N N . ASP A 1 136 ? 13.531 -13.172 -12.305 1 94 136 ASP A N 1
ATOM 1056 C CA . ASP A 1 136 ? 13.227 -12.797 -10.93 1 94 136 ASP A CA 1
ATOM 1057 C C . ASP A 1 136 ? 13.414 -11.297 -10.711 1 94 136 ASP A C 1
ATOM 1059 O O . ASP A 1 136 ? 13.344 -10.82 -9.578 1 94 136 ASP A O 1
ATOM 1063 N N . LEU A 1 137 ? 13.758 -10.516 -11.719 1 94.31 137 LEU A N 1
ATOM 1064 C CA . LEU A 1 137 ? 13.766 -9.055 -11.812 1 94.31 137 LEU A CA 1
ATOM 1065 C C . LEU A 1 137 ? 15.07 -8.484 -11.281 1 94.31 137 LEU A C 1
ATOM 1067 O O . LEU A 1 137 ? 15.195 -7.273 -11.086 1 94.31 137 LEU A O 1
ATOM 1071 N N . ARG A 1 138 ? 16.031 -9.305 -11.062 1 93.19 138 ARG A N 1
ATOM 1072 C CA . ARG A 1 138 ? 17.391 -8.82 -10.805 1 93.19 138 ARG A CA 1
ATOM 1073 C C . ARG A 1 138 ? 18.031 -8.32 -12.094 1 93.19 138 ARG A C 1
ATOM 1075 O O . ARG A 1 138 ? 17.719 -8.805 -13.18 1 93.19 138 ARG A O 1
ATOM 1082 N N . VAL A 1 139 ? 18.844 -7.344 -11.953 1 93.56 139 VAL A N 1
ATOM 1083 C CA . VAL A 1 139 ? 19.625 -6.84 -13.078 1 93.56 139 VAL A CA 1
ATOM 1084 C C . VAL A 1 139 ? 21.109 -6.867 -12.727 1 93.56 139 VAL A C 1
ATOM 1086 O O . VAL A 1 139 ? 21.531 -6.285 -11.727 1 93.56 139 VAL A O 1
ATOM 1089 N N . PHE A 1 140 ? 21.891 -7.574 -13.508 1 93.69 140 PHE A N 1
ATOM 1090 C CA . PHE A 1 140 ? 23.328 -7.684 -13.281 1 93.69 140 PHE A CA 1
ATOM 1091 C C . PHE A 1 140 ? 24.109 -6.898 -14.336 1 93.69 140 PHE A C 1
ATOM 1093 O O . PHE A 1 140 ? 23.75 -6.91 -15.516 1 93.69 140 PHE A O 1
ATOM 1100 N N . HIS A 1 141 ? 25.109 -6.168 -13.898 1 92.56 141 HIS A N 1
ATOM 1101 C CA . HIS A 1 141 ? 26.016 -5.43 -14.766 1 92.56 141 HIS A CA 1
ATOM 1102 C C . HIS A 1 141 ? 27.438 -5.941 -14.633 1 92.56 141 HIS A C 1
ATOM 1104 O O . HIS A 1 141 ? 28.031 -5.863 -13.555 1 92.56 141 HIS A O 1
ATOM 1110 N N . PHE A 1 142 ? 28 -6.441 -15.695 1 94.38 142 PHE A N 1
ATOM 1111 C CA . PHE A 1 142 ? 29.375 -6.922 -15.711 1 94.38 142 PHE A CA 1
ATOM 1112 C C . PHE A 1 142 ? 30.219 -6.117 -16.688 1 94.38 142 PHE A C 1
ATOM 1114 O O . PHE A 1 142 ? 29.969 -6.152 -17.906 1 94.38 142 PHE A O 1
ATOM 1121 N N . CYS A 1 143 ? 31.172 -5.438 -16.203 1 93.06 143 CYS A N 1
ATOM 1122 C CA . CYS A 1 143 ? 32.094 -4.707 -17.047 1 93.06 143 CYS A CA 1
ATOM 1123 C C . CYS A 1 143 ? 33.25 -5.602 -17.5 1 93.06 143 CYS A C 1
ATOM 1125 O O . CYS A 1 143 ? 33.938 -6.199 -16.672 1 93.06 143 CYS A O 1
ATOM 1127 N N . LEU A 1 144 ? 33.469 -5.688 -18.766 1 94.25 144 LEU A N 1
ATOM 1128 C CA . LEU A 1 144 ? 34.469 -6.609 -19.328 1 94.25 144 LEU A CA 1
ATOM 1129 C C . LEU A 1 144 ? 35.656 -5.852 -19.922 1 94.25 144 LEU A C 1
ATOM 1131 O O . LEU A 1 144 ? 36.469 -6.434 -20.625 1 94.25 144 LEU A O 1
ATOM 1135 N N . ARG A 1 145 ? 35.812 -4.645 -19.594 1 89.44 145 ARG A N 1
ATOM 1136 C CA . ARG A 1 145 ? 36.875 -3.797 -20.172 1 89.44 145 ARG A CA 1
ATOM 1137 C C . ARG A 1 145 ? 38.25 -4.301 -19.781 1 89.44 145 ARG A C 1
ATOM 1139 O O . ARG A 1 145 ? 39.219 -4.125 -20.531 1 89.44 145 ARG A O 1
ATOM 1146 N N . TYR A 1 146 ? 38.344 -4.863 -18.641 1 89.44 146 TYR A N 1
ATOM 1147 C CA . TYR A 1 146 ? 39.656 -5.246 -18.109 1 89.44 146 TYR A CA 1
ATOM 1148 C C . TYR A 1 146 ? 39.906 -6.734 -18.312 1 89.44 146 TYR A C 1
ATOM 1150 O O . TYR A 1 146 ? 40.938 -7.254 -17.906 1 89.44 146 TYR A O 1
ATOM 1158 N N . THR A 1 147 ? 39.031 -7.398 -18.875 1 93 147 THR A N 1
ATOM 1159 C CA . THR A 1 147 ? 39.156 -8.828 -19.141 1 93 147 THR A CA 1
ATOM 1160 C C . THR A 1 147 ? 39.875 -9.086 -20.453 1 93 147 THR A C 1
ATOM 1162 O O . THR A 1 147 ? 39.719 -8.312 -21.406 1 93 147 THR A O 1
ATOM 1165 N N . LYS A 1 148 ? 40.625 -10.18 -20.453 1 94.31 148 LYS A N 1
ATOM 1166 C CA . LYS A 1 148 ? 41.312 -10.555 -21.688 1 94.31 148 LYS A CA 1
ATOM 1167 C C . LYS A 1 148 ? 40.312 -10.773 -22.828 1 94.31 148 LYS A C 1
ATOM 1169 O O . LYS A 1 148 ? 39.25 -11.328 -22.625 1 94.31 148 LYS A O 1
ATOM 1174 N N . GLU A 1 149 ? 40.719 -10.422 -23.984 1 92.88 149 GLU A N 1
ATOM 1175 C CA . GLU A 1 149 ? 39.844 -10.438 -25.141 1 92.88 149 GLU A CA 1
ATOM 1176 C C . GLU A 1 149 ? 39.344 -11.852 -25.453 1 92.88 149 GLU A C 1
ATOM 1178 O O . GLU A 1 149 ? 38.188 -12.062 -25.797 1 92.88 149 GLU A O 1
ATOM 1183 N N . GLU A 1 150 ? 40.312 -12.758 -25.344 1 93.5 150 GLU A N 1
ATOM 1184 C CA . GLU A 1 150 ? 39.938 -14.141 -25.625 1 93.5 150 GLU A CA 1
ATOM 1185 C C . GLU A 1 150 ? 38.906 -14.672 -24.625 1 93.5 150 GLU A C 1
ATOM 1187 O O . GLU A 1 150 ? 38 -15.422 -25 1 93.5 150 GLU A O 1
ATOM 1192 N N . GLU A 1 151 ? 39.062 -14.266 -23.406 1 95.25 151 GLU A N 1
ATOM 1193 C CA . GLU A 1 151 ? 38.125 -14.695 -22.375 1 95.25 151 GLU A CA 1
ATOM 1194 C C . GLU A 1 151 ? 36.781 -14.023 -22.531 1 95.25 151 GLU A C 1
ATOM 1196 O O . GLU A 1 151 ? 35.75 -14.633 -22.25 1 95.25 151 GLU A O 1
ATOM 1201 N N . VAL A 1 152 ? 36.781 -12.781 -22.984 1 95.69 152 VAL A N 1
ATOM 1202 C CA . VAL A 1 152 ? 35.531 -12.07 -23.219 1 95.69 152 VAL A CA 1
ATOM 1203 C C . VAL A 1 152 ? 34.75 -12.781 -24.312 1 95.69 152 VAL A C 1
ATOM 1205 O O . VAL A 1 152 ? 33.531 -12.984 -24.156 1 95.69 152 VAL A O 1
ATOM 1208 N N . LYS A 1 153 ? 35.406 -13.133 -25.391 1 94.62 153 LYS A N 1
ATOM 1209 C CA . LYS A 1 153 ? 34.75 -13.828 -26.484 1 94.62 153 LYS A CA 1
ATOM 1210 C C . LYS A 1 153 ? 34.125 -15.148 -26 1 94.62 153 LYS A C 1
ATOM 1212 O O . LYS A 1 153 ? 33 -15.469 -26.344 1 94.62 153 LYS A O 1
ATOM 1217 N N . ARG A 1 154 ? 34.844 -15.867 -25.219 1 95 154 ARG A N 1
ATOM 1218 C CA . ARG A 1 154 ? 34.406 -17.172 -24.75 1 95 154 ARG A CA 1
ATOM 1219 C C . ARG A 1 154 ? 33.219 -17.047 -23.797 1 95 154 ARG A C 1
ATOM 1221 O O . ARG A 1 154 ? 32.219 -17.75 -23.938 1 95 154 ARG A O 1
ATOM 1228 N N . ILE A 1 155 ? 33.281 -16.125 -22.828 1 96.38 155 ILE A N 1
ATOM 1229 C CA . ILE A 1 155 ? 32.281 -16.031 -21.781 1 96.38 155 ILE A CA 1
ATOM 1230 C C . ILE A 1 155 ? 31 -15.438 -22.344 1 96.38 155 ILE A C 1
ATOM 1232 O O . ILE A 1 155 ? 29.906 -15.898 -22.031 1 96.38 155 ILE A O 1
ATOM 1236 N N . VAL A 1 156 ? 31.109 -14.398 -23.141 1 96.44 156 VAL A N 1
ATOM 1237 C CA . VAL A 1 156 ? 29.922 -13.742 -23.703 1 96.44 156 VAL A CA 1
ATOM 1238 C C . VAL A 1 156 ? 29.219 -14.68 -24.688 1 96.44 156 VAL A C 1
ATOM 1240 O O . VAL A 1 156 ? 28 -14.859 -24.625 1 96.44 156 VAL A O 1
ATOM 1243 N N . SER A 1 157 ? 30.016 -15.32 -25.547 1 95.12 157 SER A N 1
ATOM 1244 C CA . SER A 1 157 ? 29.438 -16.266 -26.484 1 95.12 157 SER A CA 1
ATOM 1245 C C . SER A 1 157 ? 28.844 -17.469 -25.766 1 95.12 157 SER A C 1
ATOM 1247 O O . SER A 1 157 ? 27.812 -18.016 -26.172 1 95.12 157 SER A O 1
ATOM 1249 N N . GLY A 1 158 ? 29.578 -17.922 -24.797 1 95.44 158 GLY A N 1
ATOM 1250 C CA . GLY A 1 158 ? 29.078 -19.047 -24 1 95.44 158 GLY A CA 1
ATOM 1251 C C . GLY A 1 158 ? 27.766 -18.75 -23.312 1 95.44 158 GLY A C 1
ATOM 1252 O O . GLY A 1 158 ? 26.844 -19.578 -23.344 1 95.44 158 GLY A O 1
ATOM 1253 N N . ILE A 1 159 ? 27.656 -17.609 -22.641 1 96.38 159 ILE A N 1
ATOM 1254 C CA . ILE A 1 159 ? 26.438 -17.219 -21.922 1 96.38 159 ILE A CA 1
ATOM 1255 C C . ILE A 1 159 ? 25.281 -17.094 -22.891 1 96.38 159 ILE A C 1
ATOM 1257 O O . ILE A 1 159 ? 24.188 -17.594 -22.641 1 96.38 159 ILE A O 1
ATOM 1261 N N . ILE A 1 160 ? 25.5 -16.438 -24 1 95.69 160 ILE A N 1
ATOM 1262 C CA . ILE A 1 160 ? 24.453 -16.234 -24.984 1 95.69 160 ILE A CA 1
ATOM 1263 C C . ILE A 1 160 ? 23.984 -17.594 -25.531 1 95.69 160 ILE A C 1
ATOM 1265 O O . ILE A 1 160 ? 22.781 -17.844 -25.609 1 95.69 160 ILE A O 1
ATOM 1269 N N . HIS A 1 161 ? 24.906 -18.453 -25.828 1 94.25 161 HIS A N 1
ATOM 1270 C CA . HIS A 1 161 ? 24.578 -19.766 -26.391 1 94.25 161 HIS A CA 1
ATOM 1271 C C . HIS A 1 161 ? 23.766 -20.609 -25.406 1 94.25 161 HIS A C 1
ATOM 1273 O O . HIS A 1 161 ? 22.766 -21.203 -25.797 1 94.25 161 HIS A O 1
ATOM 1279 N N . HIS A 1 162 ? 24.125 -20.625 -24.234 1 94.19 162 HIS A N 1
ATOM 1280 C CA . HIS A 1 162 ? 23.531 -21.531 -23.266 1 94.19 162 HIS A CA 1
ATOM 1281 C C . HIS A 1 162 ? 22.234 -20.953 -22.688 1 94.19 162 HIS A C 1
ATOM 1283 O O . HIS A 1 162 ? 21.438 -21.656 -22.078 1 94.19 162 HIS A O 1
ATOM 1289 N N . THR A 1 163 ? 21.953 -19.641 -22.828 1 94.25 163 THR A N 1
ATOM 1290 C CA . THR A 1 163 ? 20.766 -19.031 -22.266 1 94.25 163 THR A CA 1
ATOM 1291 C C . THR A 1 163 ? 19.766 -18.688 -23.359 1 94.25 163 THR A C 1
ATOM 1293 O O . THR A 1 163 ? 18.547 -18.672 -23.109 1 94.25 163 THR A O 1
ATOM 1296 N N . GLN A 1 164 ? 20.25 -18.359 -24.578 1 91.25 164 GLN A N 1
ATOM 1297 C CA . GLN A 1 164 ? 19.344 -17.844 -25.594 1 91.25 164 GLN A CA 1
ATOM 1298 C C . GLN A 1 164 ? 19.156 -18.828 -26.734 1 91.25 164 GLN A C 1
ATOM 1300 O O . GLN A 1 164 ? 18.219 -18.703 -27.531 1 91.25 164 GLN A O 1
ATOM 1305 N N . ALA A 1 165 ? 19.875 -19.875 -26.766 1 91.5 165 ALA A N 1
ATOM 1306 C CA . ALA A 1 165 ? 19.719 -20.875 -27.812 1 91.5 165 ALA A CA 1
ATOM 1307 C C . ALA A 1 165 ? 18.688 -21.922 -27.422 1 91.5 165 ALA A C 1
ATOM 1309 O O . ALA A 1 165 ? 18.578 -22.281 -26.25 1 91.5 165 ALA A O 1
ATOM 1310 N N . PRO A 1 166 ? 17.953 -22.391 -28.422 1 92.56 166 PRO A N 1
ATOM 1311 C CA . PRO A 1 166 ? 16.984 -23.469 -28.141 1 92.56 166 PRO A CA 1
ATOM 1312 C C . PRO A 1 166 ? 17.656 -24.734 -27.594 1 92.56 166 PRO A C 1
ATOM 1314 O O . PRO A 1 166 ? 18.75 -25.094 -28.047 1 92.56 166 PRO A O 1
ATOM 1317 N N . LYS A 1 167 ? 17.016 -25.359 -26.688 1 92.88 167 LYS A N 1
ATOM 1318 C CA . LYS A 1 167 ? 17.547 -26.562 -26.031 1 92.88 167 LYS A CA 1
ATOM 1319 C C . LYS A 1 167 ? 16.594 -27.734 -26.188 1 92.88 167 LYS A C 1
ATOM 1321 O O . LYS A 1 167 ? 15.383 -27.547 -26.375 1 92.88 167 LYS A O 1
ATOM 1326 N N . LEU A 1 168 ? 17.219 -28.844 -26.125 1 92.88 168 LEU A N 1
ATOM 1327 C CA . LEU A 1 168 ? 16.422 -30.062 -26.047 1 92.88 168 LEU A CA 1
ATOM 1328 C C . LEU A 1 168 ? 16.047 -30.375 -24.594 1 92.88 168 LEU A C 1
ATOM 1330 O O . LEU A 1 168 ? 16.812 -30.094 -23.672 1 92.88 168 LEU A O 1
ATOM 1334 N N . LEU A 1 169 ? 14.945 -30.984 -24.438 1 93.75 169 LEU A N 1
ATOM 1335 C CA . LEU A 1 169 ? 14.414 -31.297 -23.109 1 93.75 169 LEU A CA 1
ATOM 1336 C C . LEU A 1 169 ? 15.391 -32.156 -22.312 1 93.75 169 LEU A C 1
ATOM 1338 O O . LEU A 1 169 ? 15.656 -31.875 -21.141 1 93.75 169 LEU A O 1
ATOM 1342 N N . LYS A 1 170 ? 16 -33.125 -22.938 1 90.81 170 LYS A N 1
ATOM 1343 C CA . LYS A 1 170 ? 16.875 -34.094 -22.266 1 90.81 170 LYS A CA 1
ATOM 1344 C C . LYS A 1 170 ? 18.188 -33.438 -21.859 1 90.81 170 LYS A C 1
ATOM 1346 O O . LYS A 1 170 ? 18.938 -34 -21.031 1 90.81 170 LYS A O 1
ATOM 1351 N N . ARG A 1 171 ? 18.438 -32.25 -22.344 1 91.75 171 ARG A N 1
ATOM 1352 C CA . ARG A 1 171 ? 19.703 -31.578 -22.062 1 91.75 171 ARG A CA 1
ATOM 1353 C C . ARG A 1 171 ? 19.547 -30.609 -20.906 1 91.75 171 ARG A C 1
ATOM 1355 O O . ARG A 1 171 ? 20.516 -29.938 -20.516 1 91.75 171 ARG A O 1
ATOM 1362 N N . LEU A 1 172 ? 18.438 -30.625 -20.328 1 93.94 172 LEU A N 1
ATOM 1363 C CA . LEU A 1 172 ? 18.25 -29.797 -19.156 1 93.94 172 LEU A CA 1
ATOM 1364 C C . LEU A 1 172 ? 19.078 -30.312 -17.984 1 93.94 172 LEU A C 1
ATOM 1366 O O . LEU A 1 172 ? 19.266 -31.531 -17.828 1 93.94 172 LEU A O 1
ATOM 1370 N N . PHE A 1 173 ? 19.562 -29.438 -17.172 1 95.44 173 PHE A N 1
ATOM 1371 C CA . PHE A 1 173 ? 20.391 -29.797 -16.031 1 95.44 173 PHE A CA 1
ATOM 1372 C C . PHE A 1 173 ? 19.625 -30.703 -15.078 1 95.44 173 PHE A C 1
ATOM 1374 O O . PHE A 1 173 ? 20.234 -31.5 -14.344 1 95.44 173 PHE A O 1
ATOM 1381 N N . LEU A 1 174 ? 18.391 -30.594 -15.102 1 92.75 174 LEU A N 1
ATOM 1382 C CA . LEU A 1 174 ? 17.516 -31.406 -14.266 1 92.75 174 LEU A CA 1
ATOM 1383 C C . LEU A 1 174 ? 17.875 -32.875 -14.391 1 92.75 174 LEU A C 1
ATOM 1385 O O . LEU A 1 174 ? 17.891 -33.625 -13.391 1 92.75 174 LEU A O 1
ATOM 1389 N N . PHE A 1 175 ? 18.141 -33.406 -15.57 1 92.31 175 PHE A N 1
ATOM 1390 C CA . PHE A 1 175 ? 18.438 -34.812 -15.812 1 92.31 175 PHE A CA 1
ATOM 1391 C C . PHE A 1 175 ? 19.844 -35.156 -15.344 1 92.31 175 PHE A C 1
ATOM 1393 O O . PHE A 1 175 ? 20.062 -36.219 -14.797 1 92.31 175 PHE A O 1
ATOM 1400 N N . SER A 1 176 ? 20.797 -34.188 -15.57 1 92 176 SER A N 1
ATOM 1401 C CA . SER A 1 176 ? 22.172 -34.406 -15.086 1 92 176 SER A CA 1
ATOM 1402 C C . SER A 1 176 ? 22.203 -34.438 -13.562 1 92 176 SER A C 1
ATOM 1404 O O . SER A 1 176 ? 22.953 -35.25 -12.984 1 92 176 SER A O 1
ATOM 1406 N N . TYR A 1 177 ? 21.469 -33.594 -13 1 92.81 177 TYR A N 1
ATOM 1407 C CA . TYR A 1 177 ? 21.406 -33.594 -11.539 1 92.81 177 TYR A CA 1
ATOM 1408 C C . TYR A 1 177 ? 20.797 -34.875 -11 1 92.81 177 TYR A C 1
ATOM 1410 O O . TYR A 1 177 ? 21.297 -35.438 -10.023 1 92.81 177 TYR A O 1
ATOM 1418 N N . ALA A 1 178 ? 19.672 -35.312 -11.539 1 89.19 178 ALA A N 1
ATOM 1419 C CA . ALA A 1 178 ? 18.969 -36.5 -11.086 1 89.19 178 ALA A CA 1
ATOM 1420 C C . ALA A 1 178 ? 19.859 -37.75 -11.203 1 89.19 178 ALA A C 1
ATOM 1422 O O . ALA A 1 178 ? 19.797 -38.656 -10.367 1 89.19 178 ALA A O 1
ATOM 1423 N N . THR A 1 179 ? 20.688 -37.75 -12.211 1 87.56 179 THR A N 1
ATOM 1424 C CA . THR A 1 179 ? 21.562 -38.906 -12.43 1 87.56 179 THR A CA 1
ATOM 1425 C C . THR A 1 179 ? 22.719 -38.875 -11.43 1 87.56 179 THR A C 1
ATOM 1427 O O . THR A 1 179 ? 23.141 -39.938 -10.953 1 87.56 179 THR A O 1
ATOM 1430 N N . ALA A 1 180 ? 23.156 -37.719 -11.109 1 87.94 180 ALA A N 1
ATOM 1431 C CA . ALA A 1 180 ? 24.328 -37.594 -10.266 1 87.94 180 ALA A CA 1
ATOM 1432 C C . ALA A 1 180 ? 23.953 -37.625 -8.789 1 87.94 180 ALA A C 1
ATOM 1434 O O . ALA A 1 180 ? 24.719 -38.094 -7.945 1 87.94 180 ALA A O 1
ATOM 1435 N N . ALA A 1 181 ? 22.906 -37 -8.523 1 80.88 181 ALA A N 1
ATOM 1436 C CA . ALA A 1 181 ? 22.516 -36.812 -7.125 1 80.88 181 ALA A CA 1
ATOM 1437 C C . ALA A 1 181 ? 21.938 -38.094 -6.555 1 80.88 181 ALA A C 1
ATOM 1439 O O . ALA A 1 181 ? 21.172 -38.812 -7.234 1 80.88 181 ALA A O 1
ATOM 1440 N N . ARG A 1 182 ? 22.641 -38.812 -5.555 1 68.88 182 ARG A N 1
ATOM 1441 C CA . ARG A 1 182 ? 22.141 -39.969 -4.852 1 68.88 182 ARG A CA 1
ATOM 1442 C C . ARG A 1 182 ? 20.953 -39.625 -3.973 1 68.88 182 ARG A C 1
ATOM 1444 O O . ARG A 1 182 ? 21.109 -39.062 -2.883 1 68.88 182 ARG A O 1
ATOM 1451 N N . ASN A 1 183 ? 19.922 -39.094 -4.582 1 59.5 183 ASN A N 1
ATOM 1452 C CA . ASN A 1 183 ? 18.828 -38.531 -3.805 1 59.5 183 ASN A CA 1
ATOM 1453 C C . ASN A 1 183 ? 18.172 -39.562 -2.906 1 59.5 183 ASN A C 1
ATOM 1455 O O . ASN A 1 183 ? 17.688 -40.594 -3.389 1 59.5 183 ASN A O 1
ATOM 1459 N N . THR A 1 184 ? 18.688 -39.719 -1.702 1 55.22 184 THR A N 1
ATOM 1460 C CA . THR A 1 184 ? 17.984 -40.469 -0.682 1 55.22 184 THR A CA 1
ATOM 1461 C C . THR A 1 184 ? 16.625 -39.844 -0.385 1 55.22 184 THR A C 1
ATOM 1463 O O . THR A 1 184 ? 16.547 -38.75 0.197 1 55.22 184 THR A O 1
ATOM 1466 N N . MET A 1 185 ? 15.859 -39.812 -1.252 1 53.22 185 MET A N 1
ATOM 1467 C CA . MET A 1 185 ? 14.547 -39.156 -1.094 1 53.22 185 MET A CA 1
ATOM 1468 C C . MET A 1 185 ? 13.883 -39.594 0.203 1 53.22 185 MET A C 1
ATOM 1470 O O . MET A 1 185 ? 13.766 -40.812 0.467 1 53.22 185 MET A O 1
ATOM 1474 N N . ASP A 1 186 ? 14.148 -38.875 1.306 1 55.69 186 ASP A N 1
ATOM 1475 C CA . ASP A 1 186 ? 13.281 -39.125 2.451 1 55.69 186 ASP A CA 1
ATOM 1476 C C . ASP A 1 186 ? 11.805 -39.094 2.039 1 55.69 186 ASP A C 1
ATOM 1478 O O . ASP A 1 186 ? 11.367 -38.156 1.361 1 55.69 186 ASP A O 1
ATOM 1482 N N . PRO A 1 187 ? 11.086 -40.125 2.252 1 58.25 187 PRO A N 1
ATOM 1483 C CA . PRO A 1 187 ? 9.711 -40.375 1.82 1 58.25 187 PRO A CA 1
ATOM 1484 C C . PRO A 1 187 ? 8.719 -39.375 2.408 1 58.25 187 PRO A C 1
ATOM 1486 O O . PRO A 1 187 ? 7.512 -39.5 2.168 1 58.25 187 PRO A O 1
ATOM 1489 N N . LYS A 1 188 ? 9.109 -38.375 3.246 1 65.19 188 LYS A N 1
ATOM 1490 C CA . LYS A 1 188 ? 8.047 -37.594 3.859 1 65.19 188 LYS A CA 1
ATOM 1491 C C . LYS A 1 188 ? 7.281 -36.781 2.811 1 65.19 188 LYS A C 1
ATOM 1493 O O . LYS A 1 188 ? 7.883 -36.094 1.995 1 65.19 188 LYS A O 1
ATOM 1498 N N . LYS A 1 189 ? 6.012 -37.031 2.736 1 78.06 189 LYS A N 1
ATOM 1499 C CA . LYS A 1 189 ? 5.133 -36.438 1.738 1 78.06 189 LYS A CA 1
ATOM 1500 C C . LYS A 1 189 ? 4.75 -35.031 2.133 1 78.06 189 LYS A C 1
ATOM 1502 O O . LYS A 1 189 ? 4.117 -34.812 3.172 1 78.06 189 LYS A O 1
ATOM 1507 N N . HIS A 1 190 ? 5.301 -34.062 1.377 1 90.25 190 HIS A N 1
ATOM 1508 C CA . HIS A 1 190 ? 5.035 -32.656 1.588 1 90.25 190 HIS A CA 1
ATOM 1509 C C . HIS A 1 190 ? 3.773 -32.219 0.854 1 90.25 190 HIS A C 1
ATOM 1511 O O . HIS A 1 190 ? 3.281 -31.094 1.065 1 90.25 190 HIS A O 1
ATOM 1517 N N . ALA A 1 191 ? 3.199 -33.094 0.027 1 94.69 191 ALA A N 1
ATOM 1518 C CA . ALA A 1 191 ? 1.971 -32.844 -0.722 1 94.69 191 ALA A CA 1
ATOM 1519 C C . ALA A 1 191 ? 1.38 -34.156 -1.254 1 94.69 191 ALA A C 1
ATOM 1521 O O . ALA A 1 191 ? 2.068 -35.188 -1.315 1 94.69 191 ALA A O 1
ATOM 1522 N N . VAL A 1 192 ? 0.118 -34.188 -1.46 1 96.31 192 VAL A N 1
ATOM 1523 C CA . VAL A 1 192 ? -0.465 -35.281 -2.229 1 96.31 192 VAL A CA 1
ATOM 1524 C C . VAL A 1 192 ? -0.093 -35.125 -3.701 1 96.31 192 VAL A C 1
ATOM 1526 O O . VAL A 1 192 ? -0.373 -34.094 -4.32 1 96.31 192 VAL A O 1
ATOM 1529 N N . MET A 1 193 ? 0.49 -36.062 -4.266 1 94.69 193 MET A N 1
ATOM 1530 C CA . MET A 1 193 ? 1.064 -35.938 -5.602 1 94.69 193 MET A CA 1
ATOM 1531 C C . MET A 1 193 ? 0.032 -36.281 -6.672 1 94.69 193 MET A C 1
ATOM 1533 O O . MET A 1 193 ? 0.197 -35.906 -7.836 1 94.69 193 MET A O 1
ATOM 1537 N N . PHE A 1 194 ? -1.025 -37.094 -6.367 1 96.44 194 PHE A N 1
ATOM 1538 C CA . PHE A 1 194 ? -2.107 -37.5 -7.262 1 96.44 194 PHE A CA 1
ATOM 1539 C C . PHE A 1 194 ? -1.578 -38.344 -8.406 1 96.44 194 PHE A C 1
ATOM 1541 O O . PHE A 1 194 ? -2 -38.188 -9.547 1 96.44 194 PHE A O 1
ATOM 1548 N N . ASP A 1 195 ? -0.615 -39.188 -8.078 1 91.62 195 ASP A N 1
ATOM 1549 C CA . ASP A 1 195 ? -0.041 -40.125 -9.039 1 91.62 195 ASP A CA 1
ATOM 1550 C C . ASP A 1 195 ? -0.728 -41.5 -8.953 1 91.62 195 ASP A C 1
ATOM 1552 O O . ASP A 1 195 ? -0.502 -42.344 -9.805 1 91.62 195 ASP A O 1
ATOM 1556 N N . THR A 1 196 ? -1.557 -41.594 -7.949 1 95 196 THR A N 1
ATOM 1557 C CA . THR A 1 196 ? -2.252 -42.875 -7.766 1 95 196 THR A CA 1
ATOM 1558 C C . THR A 1 196 ? -3.764 -42.656 -7.742 1 95 196 THR A C 1
ATOM 1560 O O . THR A 1 196 ? -4.238 -41.562 -7.488 1 95 196 THR A O 1
ATOM 1563 N N . LEU A 1 197 ? -4.43 -43.75 -8.047 1 96.75 197 LEU A N 1
ATOM 1564 C CA . LEU A 1 197 ? -5.887 -43.719 -7.996 1 96.75 197 LEU A CA 1
ATOM 1565 C C . LEU A 1 197 ? -6.371 -43.406 -6.582 1 96.75 197 LEU A C 1
ATOM 1567 O O . LEU A 1 197 ? -7.371 -42.719 -6.402 1 96.75 197 LEU A O 1
ATOM 1571 N N . GLN A 1 198 ? -5.668 -43.875 -5.609 1 96.44 198 GLN A N 1
ATOM 1572 C CA . GLN A 1 198 ? -6.027 -43.688 -4.207 1 96.44 198 GLN A CA 1
ATOM 1573 C C . GLN A 1 198 ? -5.984 -42.219 -3.812 1 96.44 198 GLN A C 1
ATOM 1575 O O . GLN A 1 198 ? -6.797 -41.75 -3.002 1 96.44 198 GLN A O 1
ATOM 1580 N N . ASP A 1 199 ? -4.992 -41.5 -4.324 1 96.88 199 ASP A N 1
ATOM 1581 C CA . ASP A 1 199 ? -4.891 -40.094 -4.039 1 96.88 199 ASP A CA 1
ATOM 1582 C C . ASP A 1 199 ? -6.156 -39.344 -4.469 1 96.88 199 ASP A C 1
ATOM 1584 O O . ASP A 1 199 ? -6.672 -38.5 -3.734 1 96.88 199 ASP A O 1
ATOM 1588 N N . TRP A 1 200 ? -6.66 -39.688 -5.617 1 97.75 200 TRP A N 1
ATOM 1589 C CA . TRP A 1 200 ? -7.855 -39.031 -6.156 1 97.75 200 TRP A CA 1
ATOM 1590 C C . TRP A 1 200 ? -9.094 -39.438 -5.352 1 97.75 200 TRP A C 1
ATOM 1592 O O . TRP A 1 200 ? -9.953 -38.594 -5.074 1 97.75 200 TRP A O 1
ATOM 1602 N N . CYS A 1 201 ? -9.156 -40.719 -4.945 1 97.06 201 CYS A N 1
ATOM 1603 C CA . CYS A 1 201 ? -10.281 -41.188 -4.141 1 97.06 201 CYS A CA 1
ATOM 1604 C C . CYS A 1 201 ? -10.312 -40.5 -2.789 1 97.06 201 CYS A C 1
ATOM 1606 O O . CYS A 1 201 ? -11.383 -40.094 -2.311 1 97.06 201 CYS A O 1
ATOM 1608 N N . ARG A 1 202 ? -9.156 -40.312 -2.242 1 96.5 202 ARG A N 1
ATOM 1609 C CA . ARG A 1 202 ? -9.062 -39.656 -0.95 1 96.5 202 ARG A CA 1
ATOM 1610 C C . ARG A 1 202 ? -9.508 -38.188 -1.051 1 96.5 202 ARG A C 1
ATOM 1612 O O . ARG A 1 202 ? -10.164 -37.656 -0.146 1 96.5 202 ARG A O 1
ATOM 1619 N N . GLU A 1 203 ? -9.07 -37.531 -2.115 1 97 203 GLU A N 1
ATOM 1620 C CA . GLU A 1 203 ? -9.469 -36.125 -2.312 1 97 203 GLU A CA 1
ATOM 1621 C C . GLU A 1 203 ? -10.977 -36.031 -2.541 1 97 203 GLU A C 1
ATOM 1623 O O . GLU A 1 203 ? -11.609 -35.094 -2.059 1 97 203 GLU A O 1
ATOM 1628 N N . LEU A 1 204 ? -11.523 -36.969 -3.264 1 96.38 204 LEU A N 1
ATOM 1629 C CA . LEU A 1 204 ? -12.961 -37 -3.508 1 96.38 204 LEU A CA 1
ATOM 1630 C C . LEU A 1 204 ? -13.727 -37.188 -2.205 1 96.38 204 LEU A C 1
ATOM 1632 O O . LEU A 1 204 ? -14.781 -36.562 -2.004 1 96.38 204 LEU A O 1
ATOM 1636 N N . GLU A 1 205 ? -13.203 -38 -1.358 1 95.69 205 GLU A N 1
ATOM 1637 C CA . GLU A 1 205 ? -13.828 -38.219 -0.061 1 95.69 205 GLU A CA 1
ATOM 1638 C C . GLU A 1 205 ? -13.719 -37 0.833 1 95.69 205 GLU A C 1
ATOM 1640 O O . GLU A 1 205 ? -14.68 -36.625 1.52 1 95.69 205 GLU A O 1
ATOM 1645 N N . ARG A 1 206 ? -12.555 -36.375 0.797 1 95.38 206 ARG A N 1
ATOM 1646 C CA . ARG A 1 206 ? -12.336 -35.188 1.624 1 95.38 206 ARG A CA 1
ATOM 1647 C C . ARG A 1 206 ? -13.328 -34.094 1.283 1 95.38 206 ARG A C 1
ATOM 1649 O O . ARG A 1 206 ? -13.805 -33.375 2.17 1 95.38 206 ARG A O 1
ATOM 1656 N N . THR A 1 207 ? -13.625 -33.938 -0.046 1 95.56 207 THR A N 1
ATOM 1657 C CA . THR A 1 207 ? -14.516 -32.875 -0.513 1 95.56 207 THR A CA 1
ATOM 1658 C C . THR A 1 207 ? -15.961 -33.375 -0.567 1 95.56 207 THR A C 1
ATOM 1660 O O . THR A 1 207 ? -16.844 -32.656 -1.058 1 95.56 207 THR A O 1
ATOM 1663 N N . LYS A 1 208 ? -16.266 -34.688 -0.189 1 92.31 208 LYS A N 1
ATOM 1664 C CA . LYS A 1 208 ? -17.594 -35.312 -0.141 1 92.31 208 LYS A CA 1
ATOM 1665 C C . LYS A 1 208 ? -18.203 -35.406 -1.536 1 92.31 208 LYS A C 1
ATOM 1667 O O . LYS A 1 208 ? -19.406 -35.188 -1.711 1 92.31 208 LYS A O 1
ATOM 1672 N N . GLY A 1 209 ? -17.422 -35.594 -2.506 1 91.94 209 GLY A N 1
ATOM 1673 C CA . GLY A 1 209 ? -17.891 -35.719 -3.871 1 91.94 209 GLY A CA 1
ATOM 1674 C C . GLY A 1 209 ? -18.047 -37.156 -4.301 1 91.94 209 GLY A C 1
ATOM 1675 O O . GLY A 1 209 ? -18.484 -37.438 -5.418 1 91.94 209 GLY A O 1
ATOM 1676 N N . ASN A 1 210 ? -17.828 -38.125 -3.484 1 90.38 210 ASN A N 1
ATOM 1677 C CA . ASN A 1 210 ? -17.75 -39.562 -3.826 1 90.38 210 ASN A CA 1
ATOM 1678 C C . ASN A 1 210 ? -19.109 -40.094 -4.238 1 90.38 210 ASN A C 1
ATOM 1680 O O . ASN A 1 210 ? -19.188 -41.156 -4.887 1 90.38 210 ASN A O 1
ATOM 1684 N N . MET A 1 211 ? -20.109 -39.469 -3.973 1 87.88 211 MET A N 1
ATOM 1685 C CA . MET A 1 211 ? -21.438 -39.969 -4.316 1 87.88 211 MET A CA 1
ATOM 1686 C C . MET A 1 211 ? -21.766 -39.688 -5.781 1 87.88 211 MET A C 1
ATOM 1688 O O . MET A 1 211 ? -22.453 -40.469 -6.43 1 87.88 211 MET A O 1
ATOM 1692 N N . LYS A 1 212 ? -21.234 -38.625 -6.293 1 90.62 212 LYS A N 1
ATOM 1693 C CA . LYS A 1 212 ? -21.641 -38.188 -7.625 1 90.62 212 LYS A CA 1
ATOM 1694 C C . LYS A 1 212 ? -20.5 -38.344 -8.625 1 90.62 212 LYS A C 1
ATOM 1696 O O . LYS A 1 212 ? -20.734 -38.344 -9.836 1 90.62 212 LYS A O 1
ATOM 1701 N N . TYR A 1 213 ? -19.359 -38.531 -8.125 1 94.56 213 TYR A N 1
ATOM 1702 C CA . TYR A 1 213 ? -18.188 -38.594 -8.992 1 94.56 213 TYR A CA 1
ATOM 1703 C C . TYR A 1 213 ? -17.344 -39.812 -8.68 1 94.56 213 TYR A C 1
ATOM 1705 O O . TYR A 1 213 ? -17.438 -40.375 -7.586 1 94.56 213 TYR A O 1
ATOM 1713 N N . LYS A 1 214 ? -16.578 -40.219 -9.664 1 95.19 214 LYS A N 1
ATOM 1714 C CA . LYS A 1 214 ? -15.742 -41.406 -9.477 1 95.19 214 LYS A CA 1
ATOM 1715 C C . LYS A 1 214 ? -14.367 -41.219 -10.109 1 95.19 214 LYS A C 1
ATOM 1717 O O . LYS A 1 214 ? -14.242 -40.594 -11.164 1 95.19 214 LYS A O 1
ATOM 1722 N N . ALA A 1 215 ? -13.383 -41.75 -9.477 1 96.69 215 ALA A N 1
ATOM 1723 C CA . ALA A 1 215 ? -12.031 -41.75 -10.039 1 96.69 215 ALA A CA 1
ATOM 1724 C C . ALA A 1 215 ? -11.883 -42.875 -11.062 1 96.69 215 ALA A C 1
ATOM 1726 O O . ALA A 1 215 ? -12.398 -44 -10.867 1 96.69 215 ALA A O 1
ATOM 1727 N N . VAL A 1 216 ? -11.258 -42.594 -12.156 1 95.75 216 VAL A N 1
ATOM 1728 C CA . VAL A 1 216 ? -11.133 -43.562 -13.227 1 95.75 216 VAL A CA 1
ATOM 1729 C C . VAL A 1 216 ? -9.656 -43.781 -13.555 1 95.75 216 VAL A C 1
ATOM 1731 O O . VAL A 1 216 ? -8.828 -42.906 -13.328 1 95.75 216 VAL A O 1
ATOM 1734 N N . SER A 1 217 ? -9.336 -44.875 -14.07 1 95.25 217 SER A N 1
ATOM 1735 C CA . SER A 1 217 ? -7.984 -45.25 -14.477 1 95.25 217 SER A CA 1
ATOM 1736 C C . SER A 1 217 ? -7.922 -45.562 -15.969 1 95.25 217 SER A C 1
ATOM 1738 O O . SER A 1 217 ? -7.047 -46.312 -16.422 1 95.25 217 SER A O 1
ATOM 1740 N N . VAL A 1 218 ? -8.828 -45.125 -16.688 1 94.38 218 VAL A N 1
ATOM 1741 C CA . VAL A 1 218 ? -8.992 -45.438 -18.094 1 94.38 218 VAL A CA 1
ATOM 1742 C C . VAL A 1 218 ? -7.75 -45 -18.875 1 94.38 218 VAL A C 1
ATOM 1744 O O . VAL A 1 218 ? -7.395 -45.594 -19.891 1 94.38 218 VAL A O 1
ATOM 1747 N N . ASN A 1 219 ? -7.086 -43.938 -18.406 1 95.06 219 ASN A N 1
ATOM 1748 C CA . ASN A 1 219 ? -5.934 -43.406 -19.125 1 95.06 219 ASN A CA 1
ATOM 1749 C C . ASN A 1 219 ? -4.621 -43.938 -18.547 1 95.06 219 ASN A C 1
ATOM 1751 O O . ASN A 1 219 ? -3.564 -43.344 -18.781 1 95.06 219 ASN A O 1
ATOM 1755 N N . GLU A 1 220 ? -4.68 -44.906 -17.734 1 93.69 220 GLU A N 1
ATOM 1756 C CA . GLU A 1 220 ? -3.445 -45.531 -17.25 1 93.69 220 GLU A CA 1
ATOM 1757 C C . GLU A 1 220 ? -2.541 -45.938 -18.422 1 93.69 220 GLU A C 1
ATOM 1759 O O . GLU A 1 220 ? -3 -46.531 -19.391 1 93.69 220 GLU A O 1
ATOM 1764 N N . GLY A 1 221 ? -1.269 -45.562 -18.391 1 90.62 221 GLY A N 1
ATOM 1765 C CA . GLY A 1 221 ? -0.353 -45.781 -19.5 1 90.62 221 GLY A CA 1
ATOM 1766 C C . GLY A 1 221 ? -0.526 -44.781 -20.609 1 90.62 221 GLY A C 1
ATOM 1767 O O . GLY A 1 221 ? 0.152 -44.844 -21.641 1 90.62 221 GLY A O 1
ATOM 1768 N N . TYR A 1 222 ? -1.451 -43.938 -20.531 1 94.06 222 TYR A N 1
ATOM 1769 C CA . TYR A 1 222 ? -1.716 -42.812 -21.422 1 94.06 222 TYR A CA 1
ATOM 1770 C C . TYR A 1 222 ? -2.154 -43.281 -22.797 1 94.06 222 TYR A C 1
ATOM 1772 O O . TYR A 1 222 ? -1.661 -42.812 -23.828 1 94.06 222 TYR A O 1
ATOM 1780 N N . LYS A 1 223 ? -3.006 -44.188 -22.828 1 91.44 223 LYS A N 1
ATOM 1781 C CA . LYS A 1 223 ? -3.459 -44.812 -24.062 1 91.44 223 LYS A CA 1
ATOM 1782 C C . LYS A 1 223 ? -4.531 -43.969 -24.75 1 91.44 223 LYS A C 1
ATOM 1784 O O . LYS A 1 223 ? -4.664 -44 -25.969 1 91.44 223 LYS A O 1
ATOM 1789 N N . VAL A 1 224 ? -5.234 -43.25 -24 1 93.06 224 VAL A N 1
ATOM 1790 C CA . VAL A 1 224 ? -6.363 -42.5 -24.516 1 93.06 224 VAL A CA 1
ATOM 1791 C C . VAL A 1 224 ? -5.891 -41.094 -24.922 1 93.06 224 VAL A C 1
ATOM 1793 O O . VAL A 1 224 ? -6.195 -40.656 -26.031 1 93.06 224 VAL A O 1
ATOM 1796 N N . CYS A 1 225 ? -5.191 -40.5 -24.047 1 93.25 225 CYS A N 1
ATOM 1797 C CA . CYS A 1 225 ? -4.781 -39.094 -24.25 1 93.25 225 CYS A CA 1
ATOM 1798 C C . CYS A 1 225 ? -3.477 -38.812 -23.516 1 93.25 225 CYS A C 1
ATOM 1800 O O . CYS A 1 225 ? -3.314 -39.156 -22.359 1 93.25 225 CYS A O 1
ATOM 1802 N N . GLU A 1 226 ? -2.59 -38.094 -24.156 1 92.88 226 GLU A N 1
ATOM 1803 C CA . GLU A 1 226 ? -1.297 -37.75 -23.562 1 92.88 226 GLU A CA 1
ATOM 1804 C C . GLU A 1 226 ? -1.405 -36.5 -22.672 1 92.88 226 GLU A C 1
ATOM 1806 O O . GLU A 1 226 ? -0.535 -36.281 -21.844 1 92.88 226 GLU A O 1
ATOM 1811 N N . ARG A 1 227 ? -2.416 -35.781 -22.812 1 92.44 227 ARG A N 1
ATOM 1812 C CA . ARG A 1 227 ? -2.559 -34.562 -22.062 1 92.44 227 ARG A CA 1
ATOM 1813 C C . ARG A 1 227 ? -3.223 -34.812 -20.719 1 92.44 227 ARG A C 1
ATOM 1815 O O . ARG A 1 227 ? -2.955 -34.094 -19.734 1 92.44 227 ARG A O 1
ATOM 1822 N N . LEU A 1 228 ? -4.039 -35.844 -20.656 1 94.62 228 LEU A N 1
ATOM 1823 C CA . LEU A 1 228 ? -4.723 -36.188 -19.422 1 94.62 228 LEU A CA 1
ATOM 1824 C C . LEU A 1 228 ? -3.822 -37.031 -18.516 1 94.62 228 LEU A C 1
ATOM 1826 O O . LEU A 1 228 ? -2.963 -37.781 -19 1 94.62 228 LEU A O 1
ATOM 1830 N N . PRO A 1 229 ? -3.947 -36.875 -17.219 1 95.69 229 PRO A N 1
ATOM 1831 C CA . PRO A 1 229 ? -3.195 -37.75 -16.312 1 95.69 229 PRO A CA 1
ATOM 1832 C C . PRO A 1 229 ? -3.666 -39.188 -16.359 1 95.69 229 PRO A C 1
ATOM 1834 O O . PRO A 1 229 ? -4.707 -39.5 -16.953 1 95.69 229 PRO A O 1
ATOM 1837 N N . ALA A 1 230 ? -2.902 -40.062 -15.727 1 95.75 230 ALA A N 1
ATOM 1838 C CA . ALA A 1 230 ? -3.236 -41.469 -15.719 1 95.75 230 ALA A CA 1
ATOM 1839 C C . ALA A 1 230 ? -4.547 -41.719 -14.977 1 95.75 230 ALA A C 1
ATOM 1841 O O . ALA A 1 230 ? -5.312 -42.625 -15.352 1 95.75 230 ALA A O 1
ATOM 1842 N N . TYR A 1 231 ? -4.703 -40.906 -13.938 1 96.56 231 TYR A N 1
ATOM 1843 C CA . TYR A 1 231 ? -5.91 -41.031 -13.125 1 96.56 231 TYR A CA 1
ATOM 1844 C C . TYR A 1 231 ? -6.59 -39.656 -12.984 1 96.56 231 TYR A C 1
ATOM 1846 O O . TYR A 1 231 ? -5.922 -38.625 -12.906 1 96.56 231 TYR A O 1
ATOM 1854 N N . PHE A 1 232 ? -7.859 -39.625 -13.07 1 96.75 232 PHE A N 1
ATOM 1855 C CA . PHE A 1 232 ? -8.633 -38.406 -12.883 1 96.75 232 PHE A CA 1
ATOM 1856 C C . PHE A 1 232 ? -10.062 -38.75 -12.469 1 96.75 232 PHE A C 1
ATOM 1858 O O . PHE A 1 232 ? -10.422 -39.906 -12.32 1 96.75 232 PHE A O 1
ATOM 1865 N N . VAL A 1 233 ? -10.836 -37.781 -12.18 1 96.94 233 VAL A N 1
ATOM 1866 C CA . VAL A 1 233 ? -12.188 -37.969 -11.656 1 96.94 233 VAL A CA 1
ATOM 1867 C C . VAL A 1 233 ? -13.211 -37.469 -12.664 1 96.94 233 VAL A C 1
ATOM 1869 O O . VAL A 1 233 ? -13.031 -36.375 -13.242 1 96.94 233 VAL A O 1
ATOM 1872 N N . VAL A 1 234 ? -14.266 -38.188 -12.953 1 95.88 234 VAL A N 1
ATOM 1873 C CA . VAL A 1 234 ? -15.352 -37.844 -13.867 1 95.88 234 VAL A CA 1
ATOM 1874 C C . VAL A 1 234 ? -16.703 -38.094 -13.195 1 95.88 234 VAL A C 1
ATOM 1876 O O . VAL A 1 234 ? -16.766 -38.75 -12.148 1 95.88 234 VAL A O 1
ATOM 1879 N N . PRO A 1 235 ? -17.75 -37.469 -13.719 1 93.19 235 PRO A N 1
ATOM 1880 C CA . PRO A 1 235 ? -19.062 -37.812 -13.18 1 93.19 235 PRO A CA 1
ATOM 1881 C C . PRO A 1 235 ? -19.359 -39.312 -13.227 1 93.19 235 PRO A C 1
ATOM 1883 O O . PRO A 1 235 ? -19.016 -39.969 -14.203 1 93.19 235 PRO A O 1
ATOM 1886 N N . ALA A 1 236 ? -20.016 -39.844 -12.234 1 90.81 236 ALA A N 1
ATOM 1887 C CA . ALA A 1 236 ? -20.266 -41.25 -12.109 1 90.81 236 ALA A CA 1
ATOM 1888 C C . ALA A 1 236 ? -21.078 -41.781 -13.289 1 90.81 236 ALA A C 1
ATOM 1890 O O . ALA A 1 236 ? -20.922 -42.938 -13.703 1 90.81 236 ALA A O 1
ATOM 1891 N N . ALA A 1 237 ? -21.875 -40.969 -13.852 1 88.5 237 ALA A N 1
ATOM 1892 C CA . ALA A 1 237 ? -22.781 -41.344 -14.922 1 88.5 237 ALA A CA 1
ATOM 1893 C C . ALA A 1 237 ? -22.047 -41.438 -16.266 1 88.5 237 ALA A C 1
ATOM 1895 O O . ALA A 1 237 ? -22.562 -42 -17.219 1 88.5 237 ALA A O 1
ATOM 1896 N N . LEU A 1 238 ? -20.906 -40.938 -16.297 1 91.5 238 LEU A N 1
ATOM 1897 C CA . LEU A 1 238 ? -20.156 -40.938 -17.547 1 91.5 238 LEU A CA 1
ATOM 1898 C C . LEU A 1 238 ? -19.594 -42.312 -17.859 1 91.5 238 LEU A C 1
ATOM 1900 O O . LEU A 1 238 ? -18.969 -42.938 -17 1 91.5 238 LEU A O 1
ATOM 1904 N N . LEU A 1 239 ? -19.75 -42.75 -19.047 1 89.19 239 LEU A N 1
ATOM 1905 C CA . LEU A 1 239 ? -19.266 -44.062 -19.453 1 89.19 239 LEU A CA 1
ATOM 1906 C C . LEU A 1 239 ? -17.812 -43.969 -19.922 1 89.19 239 LEU A C 1
ATOM 1908 O O . LEU A 1 239 ? -17.375 -42.938 -20.453 1 89.19 239 LEU A O 1
ATOM 1912 N N . GLU A 1 240 ? -17.109 -44.969 -19.797 1 89.31 240 GLU A N 1
ATOM 1913 C CA . GLU A 1 240 ? -15.703 -45.031 -20.203 1 89.31 240 GLU A CA 1
ATOM 1914 C C . GLU A 1 240 ? -15.562 -44.906 -21.719 1 89.31 240 GLU A C 1
ATOM 1916 O O . GLU A 1 240 ? -14.57 -44.375 -22.203 1 89.31 240 GLU A O 1
ATOM 1921 N N . GLU A 1 241 ? -16.547 -45.438 -22.422 1 90.06 241 GLU A N 1
ATOM 1922 C CA . GLU A 1 241 ? -16.531 -45.344 -23.875 1 90.06 241 GLU A CA 1
ATOM 1923 C C . GLU A 1 241 ? -16.578 -43.875 -24.344 1 90.06 241 GLU A C 1
ATOM 1925 O O . GLU A 1 241 ? -16 -43.531 -25.391 1 90.06 241 GLU A O 1
ATOM 1930 N N . ASP A 1 242 ? -17.25 -43.125 -23.531 1 90.56 242 ASP A N 1
ATOM 1931 C CA . ASP A 1 242 ? -17.344 -41.719 -23.859 1 90.56 242 ASP A CA 1
ATOM 1932 C C . ASP A 1 242 ? -15.984 -41.031 -23.719 1 90.56 242 ASP A C 1
ATOM 1934 O O . ASP A 1 242 ? -15.688 -40.062 -24.438 1 90.56 242 ASP A O 1
ATOM 1938 N N . ILE A 1 243 ? -15.18 -41.5 -22.828 1 92.06 243 ILE A N 1
ATOM 1939 C CA . ILE A 1 243 ? -13.875 -40.906 -22.562 1 92.06 243 ILE A CA 1
ATOM 1940 C C . ILE A 1 243 ? -12.945 -41.156 -23.75 1 92.06 243 ILE A C 1
ATOM 1942 O O . ILE A 1 243 ? -12.172 -40.25 -24.125 1 92.06 243 ILE A O 1
ATOM 1946 N N . VAL A 1 244 ? -13.125 -42.25 -24.359 1 92.5 244 VAL A N 1
ATOM 1947 C CA . VAL A 1 244 ? -12.219 -42.656 -25.422 1 92.5 244 VAL A CA 1
ATOM 1948 C C . VAL A 1 244 ? -12.688 -42.062 -26.75 1 92.5 244 VAL A C 1
ATOM 1950 O O . VAL A 1 244 ? -11.891 -41.906 -27.672 1 92.5 244 VAL A O 1
ATOM 1953 N N . PHE A 1 245 ? -13.938 -41.75 -26.875 1 90.25 245 PHE A N 1
ATOM 1954 C CA . PHE A 1 245 ? -14.586 -41.406 -28.125 1 90.25 245 PHE A CA 1
ATOM 1955 C C . PHE A 1 245 ? -13.844 -40.281 -28.828 1 90.25 245 PHE A C 1
ATOM 1957 O O . PHE A 1 245 ? -13.594 -40.344 -30.031 1 90.25 245 PHE A O 1
ATOM 1964 N N . PHE A 1 246 ? -13.531 -39.281 -28.25 1 91.38 246 PHE A N 1
ATOM 1965 C CA . PHE A 1 246 ? -12.773 -38.188 -28.828 1 91.38 246 PHE A CA 1
ATOM 1966 C C . PHE A 1 246 ? -11.414 -38.031 -28.156 1 91.38 246 PHE A C 1
ATOM 1968 O O . PHE A 1 246 ? -10.969 -36.938 -27.859 1 91.38 246 PHE A O 1
ATOM 1975 N N . GLN A 1 247 ? -10.844 -39.125 -27.781 1 90.81 247 GLN A N 1
ATOM 1976 C CA . GLN A 1 247 ? -9.492 -39.219 -27.234 1 90.81 247 GLN A CA 1
ATOM 1977 C C . GLN A 1 247 ? -9.344 -38.344 -26 1 90.81 247 GLN A C 1
ATOM 1979 O O . GLN A 1 247 ? -8.391 -37.562 -25.906 1 90.81 247 GLN A O 1
ATOM 1984 N N . GLY A 1 248 ? -10.336 -38.312 -25.234 1 90.5 248 GLY A N 1
ATOM 1985 C CA . GLY A 1 248 ? -10.266 -37.656 -23.953 1 90.5 248 GLY A CA 1
ATOM 1986 C C . GLY A 1 248 ? -10.703 -36.188 -24.016 1 90.5 248 GLY A C 1
ATOM 1987 O O . GLY A 1 248 ? -10.734 -35.5 -23 1 90.5 248 GLY A O 1
ATOM 1988 N N . ARG A 1 249 ? -11.047 -35.688 -25.188 1 92.44 249 ARG A N 1
ATOM 1989 C CA . ARG A 1 249 ? -11.531 -34.344 -25.328 1 92.44 249 ARG A CA 1
ATOM 1990 C C . ARG A 1 249 ? -13.047 -34.25 -25.141 1 92.44 249 ARG A C 1
ATOM 1992 O O . ARG A 1 249 ? -13.75 -35.25 -25.344 1 92.44 249 ARG A O 1
ATOM 1999 N N . GLY A 1 250 ? -13.484 -33.156 -24.641 1 93.06 250 GLY A N 1
ATOM 2000 C CA . GLY A 1 250 ? -14.914 -32.938 -24.484 1 93.06 250 GLY A CA 1
ATOM 2001 C C . GLY A 1 250 ? -15.5 -33.688 -23.297 1 93.06 250 GLY A C 1
ATOM 2002 O O . GLY A 1 250 ? -16.703 -33.938 -23.25 1 93.06 250 GLY A O 1
ATOM 2003 N N . ILE A 1 251 ? -14.703 -34.094 -22.422 1 93.5 251 ILE A N 1
ATOM 2004 C CA . ILE A 1 251 ? -15.164 -34.812 -21.25 1 93.5 251 ILE A CA 1
ATOM 2005 C C . ILE A 1 251 ? -15.023 -33.938 -20 1 93.5 251 ILE A C 1
ATOM 2007 O O . ILE A 1 251 ? -14.008 -33.25 -19.828 1 93.5 251 ILE A O 1
ATOM 2011 N N . PRO A 1 252 ? -16.062 -33.812 -19.25 1 95.25 252 PRO A N 1
ATOM 2012 C CA . PRO A 1 252 ? -15.969 -33.031 -18.016 1 95.25 252 PRO A CA 1
ATOM 2013 C C . PRO A 1 252 ? -15.086 -33.688 -16.953 1 95.25 252 PRO A C 1
ATOM 2015 O O . PRO A 1 252 ? -15.305 -34.844 -16.609 1 95.25 252 PRO A O 1
ATOM 2018 N N . ILE A 1 253 ? -14.086 -33.031 -16.5 1 96.56 253 ILE A N 1
ATOM 2019 C CA . ILE A 1 253 ? -13.172 -33.531 -15.477 1 96.56 253 ILE A CA 1
ATOM 2020 C C . ILE A 1 253 ? -13.445 -32.812 -14.156 1 96.56 253 ILE A C 1
ATOM 2022 O O . ILE A 1 253 ? -13.555 -31.578 -14.125 1 96.56 253 ILE A O 1
ATOM 2026 N N . TRP A 1 254 ? -13.5 -33.5 -13.102 1 97.06 254 TRP A N 1
ATOM 2027 C CA . TRP A 1 254 ? -13.82 -32.969 -11.773 1 97.06 254 TRP A CA 1
ATOM 2028 C C . TRP A 1 254 ? -12.656 -32.188 -11.203 1 97.06 254 TRP A C 1
ATOM 2030 O O . TRP A 1 254 ? -11.5 -32.625 -11.266 1 97.06 254 TRP A O 1
ATOM 2040 N N . CYS A 1 255 ? -12.93 -31.016 -10.641 1 97.81 255 CYS A N 1
ATOM 2041 C CA . CYS A 1 255 ? -11.922 -30.203 -9.961 1 97.81 255 CYS A CA 1
ATOM 2042 C C . CYS A 1 255 ? -12.164 -30.188 -8.453 1 97.81 255 CYS A C 1
ATOM 2044 O O . CYS A 1 255 ? -11.227 -30.375 -7.672 1 97.81 255 CYS A O 1
ATOM 2046 N N . TRP A 1 256 ? -13.391 -29.938 -8.102 1 97.31 256 TRP A N 1
ATOM 2047 C CA . TRP A 1 256 ? -13.688 -29.75 -6.688 1 97.31 256 TRP A CA 1
ATOM 2048 C C . TRP A 1 256 ? -15.188 -29.844 -6.434 1 97.31 256 TRP A C 1
ATOM 2050 O O . TRP A 1 256 ? -15.992 -29.453 -7.285 1 97.31 256 TRP A O 1
ATOM 2060 N N . SER A 1 257 ? -15.562 -30.344 -5.246 1 95.19 257 SER A N 1
ATOM 2061 C CA . SER A 1 257 ? -16.969 -30.438 -4.852 1 95.19 257 SER A CA 1
ATOM 2062 C C . SER A 1 257 ? -17.25 -29.531 -3.664 1 95.19 257 SER A C 1
ATOM 2064 O O . SER A 1 257 ? -16.469 -29.469 -2.713 1 95.19 257 SER A O 1
ATOM 2066 N N . CYS A 1 258 ? -18.312 -28.844 -3.791 1 91.5 258 CYS A N 1
ATOM 2067 C CA . CYS A 1 258 ? -18.781 -27.953 -2.732 1 91.5 258 CYS A CA 1
ATOM 2068 C C . CYS A 1 258 ? -19.578 -28.719 -1.69 1 91.5 258 CYS A C 1
ATOM 2070 O O . CYS A 1 258 ? -20.062 -29.828 -1.96 1 91.5 258 CYS A O 1
ATOM 2072 N N . HIS A 1 259 ? -19.734 -28.156 -0.476 1 87.94 259 HIS A N 1
ATOM 2073 C CA . HIS A 1 259 ? -20.438 -28.797 0.63 1 87.94 259 HIS A CA 1
ATOM 2074 C C . HIS A 1 259 ? -21.906 -28.984 0.307 1 87.94 259 HIS A C 1
ATOM 2076 O O . HIS A 1 259 ? -22.547 -29.906 0.818 1 87.94 259 HIS A O 1
ATOM 2082 N N . ASN A 1 260 ? -22.453 -28.172 -0.575 1 87.56 260 ASN A N 1
ATOM 2083 C CA . ASN A 1 260 ? -23.875 -28.234 -0.912 1 87.56 260 ASN A CA 1
ATOM 2084 C C . ASN A 1 260 ? -24.141 -29.266 -1.995 1 87.56 260 ASN A C 1
ATOM 2086 O O . ASN A 1 260 ? -25.281 -29.438 -2.43 1 87.56 260 ASN A O 1
ATOM 2090 N N . GLY A 1 261 ? -23.109 -29.922 -2.482 1 87.12 261 GLY A N 1
ATOM 2091 C CA . GLY A 1 261 ? -23.281 -30.984 -3.471 1 87.12 261 GLY A CA 1
ATOM 2092 C C . GLY A 1 261 ? -22.922 -30.531 -4.879 1 87.12 261 GLY A C 1
ATOM 2093 O O . GLY A 1 261 ? -22.766 -31.375 -5.773 1 87.12 261 GLY A O 1
ATOM 2094 N N . CYS A 1 262 ? -22.766 -29.234 -5.098 1 91.62 262 CYS A N 1
ATOM 2095 C CA . CYS A 1 262 ? -22.359 -28.734 -6.406 1 91.62 262 CYS A CA 1
ATOM 2096 C C . CYS A 1 262 ? -20.859 -28.984 -6.641 1 91.62 262 CYS A C 1
ATOM 2098 O O . CYS A 1 262 ? -20.109 -29.219 -5.691 1 91.62 262 CYS A O 1
ATOM 2100 N N . ALA A 1 263 ? -20.547 -28.938 -7.949 1 94.44 263 ALA A N 1
ATOM 2101 C CA . ALA A 1 263 ? -19.156 -29.234 -8.25 1 94.44 263 ALA A CA 1
ATOM 2102 C C . ALA A 1 263 ? -18.609 -28.281 -9.312 1 94.44 263 ALA A C 1
ATOM 2104 O O . ALA A 1 263 ? -19.375 -27.672 -10.055 1 94.44 263 ALA A O 1
ATOM 2105 N N . LEU A 1 264 ? -17.391 -28.094 -9.242 1 97.06 264 LEU A N 1
ATOM 2106 C CA . LEU A 1 264 ? -16.625 -27.375 -10.258 1 97.06 264 LEU A CA 1
ATOM 2107 C C . LEU A 1 264 ? -15.938 -28.344 -11.203 1 97.06 264 LEU A C 1
ATOM 2109 O O . LEU A 1 264 ? -15.211 -29.234 -10.758 1 97.06 264 LEU A O 1
ATOM 2113 N N . LEU A 1 265 ? -16.219 -28.266 -12.492 1 96.94 265 LEU A N 1
ATOM 2114 C CA . LEU A 1 265 ? -15.672 -29.156 -13.508 1 96.94 265 LEU A CA 1
ATOM 2115 C C . LEU A 1 265 ? -14.938 -28.359 -14.586 1 96.94 265 LEU A C 1
ATOM 2117 O O . LEU A 1 265 ? -15.164 -27.156 -14.742 1 96.94 265 LEU A O 1
ATOM 2121 N N . LYS A 1 266 ? -14.031 -28.922 -15.266 1 97.62 266 LYS A N 1
ATOM 2122 C CA . LYS A 1 266 ? -13.367 -28.344 -16.422 1 97.62 266 LYS A CA 1
ATOM 2123 C C . LYS A 1 266 ? -13.414 -29.281 -17.625 1 97.62 266 LYS A C 1
ATOM 2125 O O . LYS A 1 266 ? -13.508 -30.5 -17.453 1 97.62 266 LYS A O 1
ATOM 2130 N N . MET A 1 267 ? -13.422 -28.766 -18.766 1 96.12 267 MET A N 1
ATOM 2131 C CA . MET A 1 267 ? -13.555 -29.547 -19.984 1 96.12 267 MET A CA 1
ATOM 2132 C C . MET A 1 267 ? -12.828 -28.891 -21.141 1 96.12 267 MET A C 1
ATOM 2134 O O . MET A 1 267 ? -12.852 -27.672 -21.281 1 96.12 267 MET A O 1
ATOM 2138 N N . SER A 1 268 ? -12.109 -29.703 -21.906 1 95.56 268 SER A N 1
ATOM 2139 C CA . SER A 1 268 ? -11.477 -29.203 -23.125 1 95.56 268 SER A CA 1
ATOM 2140 C C . SER A 1 268 ? -12.484 -29.094 -24.266 1 95.56 268 SER A C 1
ATOM 2142 O O . SER A 1 268 ? -13.391 -29.922 -24.391 1 95.56 268 SER A O 1
ATOM 2144 N N . ALA A 1 269 ? -12.359 -28.156 -25.109 1 92.81 269 ALA A N 1
ATOM 2145 C CA . ALA A 1 269 ? -13.234 -27.969 -26.266 1 92.81 269 ALA A CA 1
ATOM 2146 C C . ALA A 1 269 ? -12.969 -29.047 -27.312 1 92.81 269 ALA A C 1
ATOM 2148 O O . ALA A 1 269 ? -11.859 -29.578 -27.406 1 92.81 269 ALA A O 1
ATOM 2149 N N . LEU A 1 270 ? -14 -29.375 -28.031 1 92.25 270 LEU A N 1
ATOM 2150 C CA . LEU A 1 270 ? -13.844 -30.312 -29.141 1 92.25 270 LEU A CA 1
ATOM 2151 C C . LEU A 1 270 ? -13.117 -29.641 -30.312 1 92.25 270 LEU A C 1
ATOM 2153 O O . LEU A 1 270 ? -13.18 -28.422 -30.469 1 92.25 270 LEU A O 1
ATOM 2157 N N . PRO A 1 271 ? -12.398 -30.406 -31.047 1 87.25 271 PRO A N 1
ATOM 2158 C CA . PRO A 1 271 ? -11.672 -29.812 -32.188 1 87.25 271 PRO A CA 1
ATOM 2159 C C . PRO A 1 271 ? -12.594 -29.156 -33.188 1 87.25 271 PRO A C 1
ATOM 2161 O O . PRO A 1 271 ? -13.719 -29.625 -33.406 1 87.25 271 PRO A O 1
ATOM 2164 N N . LYS A 1 272 ? -12.156 -28.156 -33.688 1 84.75 272 LYS A N 1
ATOM 2165 C CA . LYS A 1 272 ? -12.93 -27.469 -34.719 1 84.75 272 LYS A CA 1
ATOM 2166 C C . LYS A 1 272 ? -12.914 -28.266 -36.031 1 84.75 272 LYS A C 1
ATOM 2168 O O . LYS A 1 272 ? -11.859 -28.703 -36.5 1 84.75 272 LYS A O 1
ATOM 2173 N N . GLU A 1 273 ? -14.102 -28.656 -36.406 1 85.12 273 GLU A N 1
ATOM 2174 C CA . GLU A 1 273 ? -14.242 -29.438 -37.625 1 85.12 273 GLU A CA 1
ATOM 2175 C C . GLU A 1 273 ? -15.078 -28.688 -38.656 1 85.12 273 GLU A C 1
ATOM 2177 O O . GLU A 1 273 ? -15.945 -27.891 -38.312 1 85.12 273 GLU A O 1
ATOM 2182 N N . GLN A 1 274 ? -14.703 -28.953 -40 1 85.75 274 GLN A N 1
ATOM 2183 C CA . GLN A 1 274 ? -15.414 -28.312 -41.094 1 85.75 274 GLN A CA 1
ATOM 2184 C C . GLN A 1 274 ? -16.469 -29.234 -41.688 1 85.75 274 GLN A C 1
ATOM 2186 O O . GLN A 1 274 ? -17.438 -28.766 -42.281 1 85.75 274 GLN A O 1
ATOM 2191 N N . ASP A 1 275 ? -16.25 -30.5 -41.469 1 89.75 275 ASP A N 1
ATOM 2192 C CA . ASP A 1 275 ? -17.156 -31.469 -42.062 1 89.75 275 ASP A CA 1
ATOM 2193 C C . ASP A 1 275 ? -18.484 -31.5 -41.312 1 89.75 275 ASP A C 1
ATOM 2195 O O . ASP A 1 275 ? -18.516 -31.734 -40.094 1 89.75 275 ASP A O 1
ATOM 2199 N N . ASP A 1 276 ? -19.578 -31.391 -41.969 1 88.19 276 ASP A N 1
ATOM 2200 C CA . ASP A 1 276 ? -20.906 -31.328 -41.375 1 88.19 276 ASP A CA 1
ATOM 2201 C C . ASP A 1 276 ? -21.25 -32.625 -40.656 1 88.19 276 ASP A C 1
ATOM 2203 O O . ASP A 1 276 ? -21.969 -32.625 -39.656 1 88.19 276 ASP A O 1
ATOM 2207 N N . GLY A 1 277 ? -20.766 -33.719 -41.156 1 86.5 277 GLY A N 1
ATOM 2208 C CA . GLY A 1 277 ? -21.031 -35 -40.531 1 86.5 277 GLY A CA 1
ATOM 2209 C C . GLY A 1 277 ? -20.375 -35.156 -39.188 1 86.5 277 GLY A C 1
ATOM 2210 O O . GLY A 1 277 ? -21 -35.594 -38.219 1 86.5 277 GLY A O 1
ATOM 2211 N N . VAL A 1 278 ? -19.156 -34.781 -39.188 1 88.75 278 VAL A N 1
ATOM 2212 C CA . VAL A 1 278 ? -18.391 -34.875 -37.938 1 88.75 278 VAL A CA 1
ATOM 2213 C C . VAL A 1 278 ? -18.969 -33.875 -36.906 1 88.75 278 VAL A C 1
ATOM 2215 O O . VAL A 1 278 ? -19.016 -34.156 -35.719 1 88.75 278 VAL A O 1
ATOM 2218 N N . LEU A 1 279 ? -19.438 -32.781 -37.438 1 89.62 279 LEU A N 1
ATOM 2219 C CA . LEU A 1 279 ? -20.016 -31.75 -36.562 1 89.62 279 LEU A CA 1
ATOM 2220 C C . LEU A 1 279 ? -21.297 -32.25 -35.906 1 89.62 279 LEU A C 1
ATOM 2222 O O . LEU A 1 279 ? -21.578 -31.922 -34.75 1 89.62 279 LEU A O 1
ATOM 2226 N N . GLN A 1 280 ? -22.031 -33.031 -36.625 1 90.88 280 GLN A N 1
ATOM 2227 C CA . GLN A 1 280 ? -23.25 -33.594 -36.062 1 90.88 280 GLN A CA 1
ATOM 2228 C C . GLN A 1 280 ? -22.938 -34.625 -35 1 90.88 280 GLN A C 1
ATOM 2230 O O . GLN A 1 280 ? -23.625 -34.719 -34 1 90.88 280 GLN A O 1
ATOM 2235 N N . ILE A 1 281 ? -21.922 -35.344 -35.281 1 91.25 281 ILE A N 1
ATOM 2236 C CA . ILE A 1 281 ? -21.5 -36.344 -34.312 1 91.25 281 ILE A CA 1
ATOM 2237 C C . ILE A 1 281 ? -21.016 -35.656 -33.031 1 91.25 281 ILE A C 1
ATOM 2239 O O . ILE A 1 281 ? -21.344 -36.094 -31.922 1 91.25 281 ILE A O 1
ATOM 2243 N N . GLN A 1 282 ? -20.281 -34.625 -33.219 1 91.31 282 GLN A N 1
ATOM 2244 C CA . GLN A 1 282 ? -19.781 -33.875 -32.094 1 91.31 282 GLN A CA 1
ATOM 2245 C C . GLN A 1 282 ? -20.922 -33.25 -31.297 1 91.31 282 GLN A C 1
ATOM 2247 O O . GLN A 1 282 ? -20.891 -33.188 -30.062 1 91.31 282 GLN A O 1
ATOM 2252 N N . LYS A 1 283 ? -21.844 -32.719 -31.969 1 90.81 283 LYS A N 1
ATOM 2253 C CA . LYS A 1 283 ? -23 -32.125 -31.328 1 90.81 283 LYS A CA 1
ATOM 2254 C C . LYS A 1 283 ? -23.781 -33.156 -30.5 1 90.81 283 LYS A C 1
ATOM 2256 O O . LYS A 1 283 ? -24.172 -32.875 -29.359 1 90.81 283 LYS A O 1
ATOM 2261 N N . ASN A 1 284 ? -23.984 -34.281 -31.047 1 89.75 284 ASN A N 1
ATOM 2262 C CA . ASN A 1 284 ? -24.688 -35.344 -30.328 1 89.75 284 ASN A CA 1
ATOM 2263 C C . ASN A 1 284 ? -23.906 -35.781 -29.078 1 89.75 284 ASN A C 1
ATOM 2265 O O . ASN A 1 284 ? -24.516 -36.062 -28.031 1 89.75 284 ASN A O 1
ATOM 2269 N N . PHE A 1 285 ? -22.688 -35.844 -29.344 1 91.75 285 PHE A N 1
ATOM 2270 C CA . PHE A 1 285 ? -21.812 -36.219 -28.234 1 91.75 285 PHE A CA 1
ATOM 2271 C C . PHE A 1 285 ? -21.875 -35.156 -27.125 1 91.75 285 PHE A C 1
ATOM 2273 O O . PHE A 1 285 ? -22.062 -35.5 -25.953 1 91.75 285 PHE A O 1
ATOM 2280 N N . SER A 1 286 ? -21.719 -34 -27.516 1 89.62 286 SER A N 1
ATOM 2281 C CA . SER A 1 286 ? -21.75 -32.875 -26.562 1 89.62 286 SER A CA 1
ATOM 2282 C C . SER A 1 286 ? -23.078 -32.844 -25.812 1 89.62 286 SER A C 1
ATOM 2284 O O . SER A 1 286 ? -23.109 -32.562 -24.609 1 89.62 286 SER A O 1
ATOM 2286 N N . ASP A 1 287 ? -24.125 -33.062 -26.453 1 87.88 287 ASP A N 1
ATOM 2287 C CA . ASP A 1 287 ? -25.453 -33.062 -25.828 1 87.88 287 ASP A CA 1
ATOM 2288 C C . ASP A 1 287 ? -25.547 -34.188 -24.781 1 87.88 287 ASP A C 1
ATOM 2290 O O . ASP A 1 287 ? -26.141 -33.969 -23.719 1 87.88 287 ASP A O 1
ATOM 2294 N N . ARG A 1 288 ? -25.016 -35.25 -25.094 1 86.31 288 ARG A N 1
ATOM 2295 C CA . ARG A 1 288 ? -25.031 -36.344 -24.156 1 86.31 288 ARG A CA 1
ATOM 2296 C C . ARG A 1 288 ? -24.203 -36.031 -22.906 1 86.31 288 ARG A C 1
ATOM 2298 O O . ARG A 1 288 ? -24.609 -36.344 -21.781 1 86.31 288 ARG A O 1
ATOM 2305 N N . ILE A 1 289 ? -23.094 -35.5 -23.156 1 88.19 289 ILE A N 1
ATOM 2306 C CA . ILE A 1 289 ? -22.188 -35.156 -22.062 1 88.19 289 ILE A CA 1
ATOM 2307 C C . ILE A 1 289 ? -22.844 -34.094 -21.172 1 88.19 289 ILE A C 1
ATOM 2309 O O . ILE A 1 289 ? -22.797 -34.188 -19.953 1 88.19 289 ILE A O 1
ATOM 2313 N N . TYR A 1 290 ? -23.438 -33.094 -21.812 1 86.94 290 TYR A N 1
ATOM 2314 C CA . TYR A 1 290 ? -24.078 -32.031 -21.062 1 86.94 290 TYR A CA 1
ATOM 2315 C C . TYR A 1 290 ? -25.25 -32.562 -20.25 1 86.94 290 TYR A C 1
ATOM 2317 O O . TYR A 1 290 ? -25.516 -32.094 -19.141 1 86.94 290 TYR A O 1
ATOM 2325 N N . LYS A 1 291 ? -25.891 -33.5 -20.781 1 83.69 291 LYS A N 1
ATOM 2326 C CA . LYS A 1 291 ? -27 -34.125 -20.062 1 83.69 291 LYS A CA 1
ATOM 2327 C C . LYS A 1 291 ? -26.484 -34.844 -18.828 1 83.69 291 LYS A C 1
ATOM 2329 O O . LYS A 1 291 ? -27.188 -34.906 -17.812 1 83.69 291 LYS A O 1
ATOM 2334 N N . THR A 1 292 ? -25.359 -35.344 -18.969 1 82.94 292 THR A N 1
ATOM 2335 C CA . THR A 1 292 ? -24.766 -36.094 -17.844 1 82.94 292 THR A CA 1
ATOM 2336 C C . THR A 1 292 ? -24.406 -35.125 -16.719 1 82.94 292 THR A C 1
ATOM 2338 O O . THR A 1 292 ? -24.484 -35.5 -15.539 1 82.94 292 THR A O 1
ATOM 2341 N N . VAL A 1 293 ? -24.031 -33.969 -17.062 1 82.44 293 VAL A N 1
ATOM 2342 C CA . VAL A 1 293 ? -23.609 -33 -16.047 1 82.44 293 VAL A CA 1
ATOM 2343 C C . VAL A 1 293 ? -24.844 -32.344 -15.453 1 82.44 293 VAL A C 1
ATOM 2345 O O . VAL A 1 293 ? -24.844 -31.953 -14.273 1 82.44 293 VAL A O 1
ATOM 2348 N N . HIS A 1 294 ? -26 -32.125 -16.312 1 70.88 294 HIS A N 1
ATOM 2349 C CA . HIS A 1 294 ? -27.234 -31.438 -15.922 1 70.88 294 HIS A CA 1
ATOM 2350 C C . HIS A 1 294 ? -28.188 -32.375 -15.203 1 70.88 294 HIS A C 1
ATOM 2352 O O . HIS A 1 294 ? -29.156 -31.938 -14.578 1 70.88 294 HIS A O 1
ATOM 2358 N N . ARG A 1 295 ? -28.047 -33.656 -15.32 1 57.78 295 ARG A N 1
ATOM 2359 C CA . ARG A 1 295 ? -29.062 -34.625 -14.906 1 57.78 295 ARG A CA 1
ATOM 2360 C C . ARG A 1 295 ? -29.281 -34.594 -13.398 1 57.78 295 ARG A C 1
ATOM 2362 O O . ARG A 1 295 ? -28.344 -34.344 -12.641 1 57.78 295 ARG A O 1
ATOM 2369 N N . PRO A 1 296 ? -30.641 -34.562 -13.047 1 53.38 296 PRO A N 1
ATOM 2370 C CA . PRO A 1 296 ? -30.953 -34.844 -11.641 1 53.38 296 PRO A CA 1
ATOM 2371 C C . PRO A 1 296 ? -30.156 -36.031 -11.102 1 53.38 296 PRO A C 1
ATOM 2373 O O . PRO A 1 296 ? -29.875 -37 -11.828 1 53.38 296 PRO A O 1
ATOM 2376 N N . PRO A 1 297 ? -29.766 -36.125 -9.828 1 49.72 297 PRO A N 1
ATOM 2377 C CA . PRO A 1 297 ? -29.719 -35.156 -8.719 1 49.72 297 PRO A CA 1
ATOM 2378 C C . PRO A 1 297 ? -28.766 -34 -8.984 1 49.72 297 PRO A C 1
ATOM 2380 O O . PRO A 1 297 ? -28.453 -33.219 -8.078 1 49.72 297 PRO A O 1
ATOM 2383 N N . TYR A 1 298 ? -28.266 -34.062 -10.234 1 51.41 298 TYR A N 1
ATOM 2384 C CA . TYR A 1 298 ? -27.281 -33 -10.375 1 51.41 298 TYR A CA 1
ATOM 2385 C C . TYR A 1 298 ? -27.953 -31.656 -10.609 1 51.41 298 TYR A C 1
ATOM 2387 O O . TYR A 1 298 ? -29.078 -31.609 -11.117 1 51.41 298 TYR A O 1
ATOM 2395 N N . GLU A 1 299 ? -27.656 -30.625 -9.93 1 57.81 299 GLU A N 1
ATOM 2396 C CA . GLU A 1 299 ? -28.047 -29.219 -9.984 1 57.81 299 GLU A CA 1
ATOM 2397 C C . GLU A 1 299 ? -27.797 -28.641 -11.375 1 57.81 299 GLU A C 1
ATOM 2399 O O . GLU A 1 299 ? -27.031 -29.188 -12.156 1 57.81 299 GLU A O 1
ATOM 2404 N N . THR A 1 300 ? -28.625 -27.734 -12 1 76.38 300 THR A N 1
ATOM 2405 C CA . THR A 1 300 ? -28.422 -26.969 -13.227 1 76.38 300 THR A CA 1
ATOM 2406 C C . THR A 1 300 ? -26.969 -26.547 -13.359 1 76.38 300 THR A C 1
ATOM 2408 O O . THR A 1 300 ? -26.297 -26.266 -12.352 1 76.38 300 THR A O 1
ATOM 2411 N N . ALA A 1 301 ? -26.375 -26.875 -14.547 1 86.19 301 ALA A N 1
ATOM 2412 C CA . ALA A 1 301 ? -24.969 -26.578 -14.766 1 86.19 301 ALA A CA 1
ATOM 2413 C C . ALA A 1 301 ? -24.797 -25.328 -15.625 1 86.19 301 ALA A C 1
ATOM 2415 O O . ALA A 1 301 ? -25.562 -25.109 -16.562 1 86.19 301 ALA A O 1
ATOM 2416 N N . LYS A 1 302 ? -23.984 -24.438 -15.203 1 91.62 302 LYS A N 1
ATOM 2417 C CA . LYS A 1 302 ? -23.594 -23.266 -15.984 1 91.62 302 LYS A CA 1
ATOM 2418 C C . LYS A 1 302 ? -22.25 -23.484 -16.656 1 91.62 302 LYS A C 1
ATOM 2420 O O . LYS A 1 302 ? -21.281 -23.891 -16.016 1 91.62 302 LYS A O 1
ATOM 2425 N N . THR A 1 303 ? -22.188 -23.328 -17.938 1 92.25 303 THR A N 1
ATOM 2426 C CA . THR A 1 303 ? -20.938 -23.453 -18.688 1 92.25 303 THR A CA 1
ATOM 2427 C C . THR A 1 303 ? -20.281 -22.094 -18.875 1 92.25 303 THR A C 1
ATOM 2429 O O . THR A 1 303 ? -20.906 -21.156 -19.359 1 92.25 303 THR A O 1
ATOM 2432 N N . GLU A 1 304 ? -19.078 -21.953 -18.438 1 94.75 304 GLU A N 1
ATOM 2433 C CA . GLU A 1 304 ? -18.297 -20.734 -18.609 1 94.75 304 GLU A CA 1
ATOM 2434 C C . GLU A 1 304 ? -17.172 -20.938 -19.625 1 94.75 304 GLU A C 1
ATOM 2436 O O . GLU A 1 304 ? -16.172 -21.609 -19.328 1 94.75 304 GLU A O 1
ATOM 2441 N N . ASP A 1 305 ? -17.344 -20.391 -20.812 1 94.81 305 ASP A N 1
ATOM 2442 C CA . ASP A 1 305 ? -16.312 -20.484 -21.844 1 94.81 305 ASP A CA 1
ATOM 2443 C C . ASP A 1 305 ? -15.203 -19.469 -21.625 1 94.81 305 ASP A C 1
ATOM 2445 O O . ASP A 1 305 ? -15.336 -18.297 -22 1 94.81 305 ASP A O 1
ATOM 2449 N N . LEU A 1 306 ? -14.07 -19.859 -21.172 1 96.38 306 LEU A N 1
ATOM 2450 C CA . LEU A 1 306 ? -12.969 -18.969 -20.828 1 96.38 306 LEU A CA 1
ATOM 2451 C C . LEU A 1 306 ? -12.156 -18.594 -22.062 1 96.38 306 LEU A C 1
ATOM 2453 O O . LEU A 1 306 ? -11.523 -17.547 -22.094 1 96.38 306 LEU A O 1
ATOM 2457 N N . SER A 1 307 ? -12.133 -19.375 -23.062 1 91.19 307 SER A N 1
ATOM 2458 C CA . SER A 1 307 ? -11.352 -19.125 -24.266 1 91.19 307 SER A CA 1
ATOM 2459 C C . SER A 1 307 ? -11.922 -17.969 -25.078 1 91.19 307 SER A C 1
ATOM 2461 O O . SER A 1 307 ? -11.18 -17.141 -25.594 1 91.19 307 SER A O 1
ATOM 2463 N N . SER A 1 308 ? -13.219 -17.875 -25.109 1 89 308 SER A N 1
ATOM 2464 C CA . SER A 1 308 ? -13.852 -16.891 -25.984 1 89 308 SER A CA 1
ATOM 2465 C C . SER A 1 308 ? -14.273 -15.656 -25.203 1 89 308 SER A C 1
ATOM 2467 O O . SER A 1 308 ? -14.297 -14.547 -25.734 1 89 308 SER A O 1
ATOM 2469 N N . ASN A 1 309 ? -14.516 -15.812 -23.906 1 91.31 309 ASN A N 1
ATOM 2470 C CA . ASN A 1 309 ? -15.203 -14.742 -23.188 1 91.31 309 ASN A CA 1
ATOM 2471 C C . ASN A 1 309 ? -14.359 -14.211 -22.031 1 91.31 309 ASN A C 1
ATOM 2473 O O . ASN A 1 309 ? -14.875 -13.531 -21.141 1 91.31 309 ASN A O 1
ATOM 2477 N N . PHE A 1 310 ? -13.156 -14.523 -22.094 1 95.69 310 PHE A N 1
ATOM 2478 C CA . PHE A 1 310 ? -12.344 -14.086 -20.969 1 95.69 310 PHE A CA 1
ATOM 2479 C C . PHE A 1 310 ? -10.992 -13.555 -21.453 1 95.69 310 PHE A C 1
ATOM 2481 O O . PHE A 1 310 ? -10.938 -12.703 -22.344 1 95.69 310 PHE A O 1
ATOM 2488 N N . LEU A 1 311 ? -9.883 -13.883 -20.859 1 95.62 311 LEU A N 1
ATOM 2489 C CA . LEU A 1 311 ? -8.547 -13.391 -21.172 1 95.62 311 LEU A CA 1
ATOM 2490 C C . LEU A 1 311 ? -7.852 -14.305 -22.188 1 95.62 311 LEU A C 1
ATOM 2492 O O . LEU A 1 311 ? -8.047 -15.523 -22.156 1 95.62 311 LEU A O 1
ATOM 2496 N N . SER A 1 312 ? -7.164 -13.727 -23.078 1 96.12 312 SER A N 1
ATOM 2497 C CA . SER A 1 312 ? -6.297 -14.508 -23.953 1 96.12 312 SER A CA 1
ATOM 2498 C C . SER A 1 312 ? -4.879 -14.594 -23.391 1 96.12 312 SER A C 1
ATOM 2500 O O . SER A 1 312 ? -4.461 -13.734 -22.625 1 96.12 312 SER A O 1
ATOM 2502 N N . LEU A 1 313 ? -4.164 -15.664 -23.734 1 96.31 313 LEU A N 1
ATOM 2503 C CA . LEU A 1 313 ? -2.787 -15.836 -23.281 1 96.31 313 LEU A CA 1
ATOM 2504 C C . LEU A 1 313 ? -1.915 -14.68 -23.766 1 96.31 313 LEU A C 1
ATOM 2506 O O . LEU A 1 313 ? -1.01 -14.242 -23.047 1 96.31 313 LEU A O 1
ATOM 2510 N N . GLN A 1 314 ? -2.195 -14.172 -24.938 1 95.69 314 GLN A N 1
ATOM 2511 C CA . GLN A 1 314 ? -1.438 -13.062 -25.5 1 95.69 314 GLN A CA 1
ATOM 2512 C C . GLN A 1 314 ? -1.646 -11.789 -24.688 1 95.69 314 GLN A C 1
ATOM 2514 O O . GLN A 1 314 ? -0.704 -11.023 -24.469 1 95.69 314 GLN A O 1
ATOM 2519 N N . GLU A 1 315 ? -2.875 -11.625 -24.281 1 96.38 315 GLU A N 1
ATOM 2520 C CA . GLU A 1 315 ? -3.182 -10.461 -23.453 1 96.38 315 GLU A CA 1
ATOM 2521 C C . GLU A 1 315 ? -2.418 -10.508 -22.125 1 96.38 315 GLU A C 1
ATOM 2523 O O . GLU A 1 315 ? -1.906 -9.484 -21.672 1 96.38 315 GLU A O 1
ATOM 2528 N N . ILE A 1 316 ? -2.336 -11.648 -21.531 1 97.88 316 ILE A N 1
ATOM 2529 C CA . ILE A 1 316 ? -1.63 -11.836 -20.266 1 97.88 316 ILE A CA 1
ATOM 2530 C C . ILE A 1 316 ? -0.139 -11.57 -20.469 1 97.88 316 ILE A C 1
ATOM 2532 O O . ILE A 1 316 ? 0.483 -10.859 -19.672 1 97.88 316 ILE A O 1
ATOM 2536 N N . GLN A 1 317 ? 0.402 -12.109 -21.516 1 97.19 317 GLN A N 1
ATOM 2537 C CA . GLN A 1 317 ? 1.823 -11.953 -21.812 1 97.19 317 GLN A CA 1
ATOM 2538 C C . GLN A 1 317 ? 2.172 -10.492 -22.078 1 97.19 317 GLN A C 1
ATOM 2540 O O . GLN A 1 317 ? 3.201 -10 -21.609 1 97.19 317 GLN A O 1
ATOM 2545 N N . MET A 1 318 ? 1.354 -9.805 -22.844 1 97.25 318 MET A N 1
ATOM 2546 C CA . MET A 1 318 ? 1.603 -8.406 -23.172 1 97.25 318 MET A CA 1
ATOM 2547 C C . MET A 1 318 ? 1.559 -7.539 -21.922 1 97.25 318 MET A C 1
ATOM 2549 O O . MET A 1 318 ? 2.408 -6.664 -21.734 1 97.25 318 MET A O 1
ATOM 2553 N N . ALA A 1 319 ? 0.582 -7.754 -21.109 1 97.88 319 ALA A N 1
ATOM 2554 C CA . ALA A 1 319 ? 0.45 -6.992 -19.875 1 97.88 319 ALA A CA 1
ATOM 2555 C C . ALA A 1 319 ? 1.66 -7.203 -18.969 1 97.88 319 ALA A C 1
ATOM 2557 O O . ALA A 1 319 ? 2.203 -6.246 -18.406 1 97.88 319 ALA A O 1
ATOM 2558 N N . TYR A 1 320 ? 2.074 -8.414 -18.844 1 97.94 320 TYR A N 1
ATOM 2559 C CA . TYR A 1 320 ? 3.205 -8.711 -17.969 1 97.94 320 TYR A CA 1
ATOM 2560 C C . TYR A 1 320 ? 4.496 -8.125 -18.531 1 97.94 320 TYR A C 1
ATOM 2562 O O . TYR A 1 320 ? 5.348 -7.645 -17.781 1 97.94 320 TYR A O 1
ATOM 2570 N N . SER A 1 321 ? 4.68 -8.203 -19.812 1 96.81 321 SER A N 1
ATOM 2571 C CA . SER A 1 321 ? 5.883 -7.672 -20.453 1 96.81 321 SER A CA 1
ATOM 2572 C C . SER A 1 321 ? 6.031 -6.176 -20.188 1 96.81 321 SER A C 1
ATOM 2574 O O . SER A 1 321 ? 7.141 -5.688 -19.953 1 96.81 321 SER A O 1
ATOM 2576 N N . LYS A 1 322 ? 4.984 -5.453 -20.188 1 96.38 322 LYS A N 1
ATOM 2577 C CA . LYS A 1 322 ? 5.008 -4.031 -19.859 1 96.38 322 LYS A CA 1
ATOM 2578 C C . LYS A 1 322 ? 5.227 -3.809 -18.375 1 96.38 322 LYS A C 1
ATOM 2580 O O . LYS A 1 322 ? 5.992 -2.926 -17.969 1 96.38 322 LYS A O 1
ATOM 2585 N N . PHE A 1 323 ? 4.562 -4.566 -17.641 1 96.75 323 PHE A N 1
ATOM 2586 C CA . PHE A 1 323 ? 4.605 -4.449 -16.188 1 96.75 323 PHE A CA 1
ATOM 2587 C C . PHE A 1 323 ? 6.016 -4.691 -15.664 1 96.75 323 PHE A C 1
ATOM 2589 O O . PHE A 1 323 ? 6.516 -3.93 -14.828 1 96.75 323 PHE A O 1
ATOM 2596 N N . LYS A 1 324 ? 6.641 -5.777 -16.078 1 96.06 324 LYS A N 1
ATOM 2597 C CA . LYS A 1 324 ? 7.949 -6.145 -15.539 1 96.06 324 LYS A CA 1
ATOM 2598 C C . LYS A 1 324 ? 9 -5.09 -15.875 1 96.06 324 LYS A C 1
ATOM 2600 O O . LYS A 1 324 ? 9.992 -4.953 -15.164 1 96.06 324 LYS A O 1
ATOM 2605 N N . GLN A 1 325 ? 8.836 -4.285 -16.922 1 93.25 325 GLN A N 1
ATOM 2606 C CA . GLN A 1 325 ? 9.789 -3.252 -17.312 1 93.25 325 GLN A CA 1
ATOM 2607 C C . GLN A 1 325 ? 9.906 -2.168 -16.25 1 93.25 325 GLN A C 1
ATOM 2609 O O . GLN A 1 325 ? 10.93 -1.484 -16.156 1 93.25 325 GLN A O 1
ATOM 2614 N N . LEU A 1 326 ? 8.875 -2.035 -15.469 1 91.56 326 LEU A N 1
ATOM 2615 C CA . LEU A 1 326 ? 8.875 -1.031 -14.406 1 91.56 326 LEU A CA 1
ATOM 2616 C C . LEU A 1 326 ? 9.914 -1.366 -13.344 1 91.56 326 LEU A C 1
ATOM 2618 O O . LEU A 1 326 ? 10.336 -0.492 -12.578 1 91.56 326 LEU A O 1
ATOM 2622 N N . PHE A 1 327 ? 10.32 -2.639 -13.344 1 92.94 327 PHE A N 1
ATOM 2623 C CA . PHE A 1 327 ? 11.164 -3.092 -12.25 1 92.94 327 PHE A CA 1
ATOM 2624 C C . PHE A 1 327 ? 12.562 -3.445 -12.75 1 92.94 327 PHE A C 1
ATOM 2626 O O . PHE A 1 327 ? 13.477 -3.664 -11.953 1 92.94 327 PHE A O 1
ATOM 2633 N N . LEU A 1 328 ? 12.664 -3.596 -14.008 1 93 328 LEU A N 1
ATOM 2634 C CA . LEU A 1 328 ? 13.961 -3.855 -14.617 1 93 328 LEU A CA 1
ATOM 2635 C C . LEU A 1 328 ? 14.703 -2.553 -14.906 1 93 328 LEU A C 1
ATOM 2637 O O . LEU A 1 328 ? 14.711 -2.074 -16.047 1 93 328 LEU A O 1
ATOM 2641 N N . ILE A 1 329 ? 15.297 -2.023 -13.828 1 85.88 329 ILE A N 1
ATOM 2642 C CA . ILE A 1 329 ? 15.914 -0.706 -13.922 1 85.88 329 ILE A CA 1
ATOM 2643 C C . ILE A 1 329 ? 17.422 -0.854 -14.125 1 85.88 329 ILE A C 1
ATOM 2645 O O . ILE A 1 329 ? 18.094 -1.502 -13.328 1 85.88 329 ILE A O 1
ATOM 2649 N N . ASP A 1 330 ? 17.938 -0.311 -15.18 1 80.12 330 ASP A N 1
ATOM 2650 C CA . ASP A 1 330 ? 19.359 -0.356 -15.477 1 80.12 330 ASP A CA 1
ATOM 2651 C C . ASP A 1 330 ? 20.141 0.616 -14.586 1 80.12 330 ASP A C 1
ATOM 2653 O O . ASP A 1 330 ? 21.109 0.23 -13.93 1 80.12 330 ASP A O 1
ATOM 2657 N N . ASN A 1 331 ? 19.656 1.868 -14.664 1 76 331 ASN A N 1
ATOM 2658 C CA . ASN A 1 331 ? 20.219 2.932 -13.828 1 76 331 ASN A CA 1
ATOM 2659 C C . ASN A 1 331 ? 19.156 3.527 -12.906 1 76 331 ASN A C 1
ATOM 2661 O O . ASN A 1 331 ? 18.344 4.34 -13.336 1 76 331 ASN A O 1
ATOM 2665 N N . SER A 1 332 ? 19.328 3.09 -11.664 1 70.44 332 SER A N 1
ATOM 2666 C CA . SER A 1 332 ? 18.281 3.463 -10.719 1 70.44 332 SER A CA 1
ATOM 2667 C C . SER A 1 332 ? 18.234 4.973 -10.508 1 70.44 332 SER A C 1
ATOM 2669 O O . SER A 1 332 ? 17.156 5.562 -10.438 1 70.44 332 SER A O 1
ATOM 2671 N N . THR A 1 333 ? 19.359 5.566 -10.484 1 66.31 333 THR A N 1
ATOM 2672 C CA . THR A 1 333 ? 19.406 7.004 -10.25 1 66.31 333 THR A CA 1
ATOM 2673 C C . THR A 1 333 ? 18.734 7.762 -11.383 1 66.31 333 THR A C 1
ATOM 2675 O O . THR A 1 333 ? 17.891 8.633 -11.141 1 66.31 333 THR A O 1
ATOM 2678 N N . GLU A 1 334 ? 19.094 7.324 -12.539 1 70.12 334 GLU A N 1
ATOM 2679 C CA . GLU A 1 334 ? 18.5 7.98 -13.703 1 70.12 334 GLU A CA 1
ATOM 2680 C C . GLU A 1 334 ? 17 7.711 -13.797 1 70.12 334 GLU A C 1
ATOM 2682 O O . GLU A 1 334 ? 16.234 8.594 -14.188 1 70.12 334 GLU A O 1
ATOM 2687 N N . PHE A 1 335 ? 16.719 6.633 -13.383 1 75.25 335 PHE A N 1
ATOM 2688 C CA . PHE A 1 335 ? 15.328 6.219 -13.508 1 75.25 335 PHE A CA 1
ATOM 2689 C C . PHE A 1 335 ? 14.43 7.062 -12.609 1 75.25 335 PHE A C 1
ATOM 2691 O O . PHE A 1 335 ? 13.414 7.59 -13.062 1 75.25 335 PHE A O 1
ATOM 2698 N N . TRP A 1 336 ? 14.828 7.297 -11.445 1 74.31 336 TRP A N 1
ATOM 2699 C CA . TRP A 1 336 ? 13.969 7.973 -10.484 1 74.31 336 TRP A CA 1
ATOM 2700 C C . TRP A 1 336 ? 14.055 9.484 -10.641 1 74.31 336 TRP A C 1
ATOM 2702 O O . TRP A 1 336 ? 13.164 10.219 -10.195 1 74.31 336 TRP A O 1
ATOM 2712 N N . ASP A 1 337 ? 15.086 9.898 -11.227 1 70.88 337 ASP A N 1
ATOM 2713 C CA . ASP A 1 337 ? 15.25 11.336 -11.461 1 70.88 337 ASP A CA 1
ATOM 2714 C C . ASP A 1 337 ? 14.352 11.812 -12.594 1 70.88 337 ASP A C 1
ATOM 2716 O O . ASP A 1 337 ? 14.055 13 -12.703 1 70.88 337 ASP A O 1
ATOM 2720 N N . THR A 1 338 ? 13.992 10.82 -13.336 1 71.56 338 THR A N 1
ATOM 2721 C CA . THR A 1 338 ? 13.062 11.18 -14.406 1 71.56 338 THR A CA 1
ATOM 2722 C C . THR A 1 338 ? 11.641 11.297 -13.875 1 71.56 338 THR A C 1
ATOM 2724 O O . THR A 1 338 ? 11.32 10.758 -12.805 1 71.56 338 THR A O 1
ATOM 2727 N N . ASP A 1 339 ? 10.969 12.305 -14.25 1 66.5 339 ASP A N 1
ATOM 2728 C CA . ASP A 1 339 ? 9.586 12.5 -13.82 1 66.5 339 ASP A CA 1
ATOM 2729 C C . ASP A 1 339 ? 8.75 11.25 -14.094 1 66.5 339 ASP A C 1
ATOM 2731 O O . ASP A 1 339 ? 7.957 11.227 -15.039 1 66.5 339 ASP A O 1
ATOM 2735 N N . ILE A 1 340 ? 9.086 10.359 -13.188 1 71.06 340 ILE A N 1
ATOM 2736 C CA . ILE A 1 340 ? 8.43 9.07 -13.383 1 71.06 340 ILE A CA 1
ATOM 2737 C C . ILE A 1 340 ? 6.98 9.148 -12.898 1 71.06 340 ILE A C 1
ATOM 2739 O O . ILE A 1 340 ? 6.723 9.539 -11.758 1 71.06 340 ILE A O 1
ATOM 2743 N N . LYS A 1 341 ? 6.176 8.844 -13.891 1 85.38 341 LYS A N 1
ATOM 2744 C CA . LYS A 1 341 ? 4.754 8.719 -13.578 1 85.38 341 LYS A CA 1
ATOM 2745 C C . LYS A 1 341 ? 4.406 7.301 -13.141 1 85.38 341 LYS A C 1
ATOM 2747 O O . LYS A 1 341 ? 3.727 6.57 -13.867 1 85.38 341 LYS A O 1
ATOM 2752 N N . TRP A 1 342 ? 4.719 6.867 -11.984 1 88.25 342 TRP A N 1
ATOM 2753 C CA . TRP A 1 342 ? 4.652 5.52 -11.422 1 88.25 342 TRP A CA 1
ATOM 2754 C C . TRP A 1 342 ? 3.238 4.957 -11.523 1 88.25 342 TRP A C 1
ATOM 2756 O O . TRP A 1 342 ? 3.035 3.865 -12.055 1 88.25 342 TRP A O 1
ATOM 2766 N N . PHE A 1 343 ? 2.244 5.691 -11.117 1 90.31 343 PHE A N 1
ATOM 2767 C CA . PHE A 1 343 ? 0.871 5.203 -11.047 1 90.31 343 PHE A CA 1
ATOM 2768 C C . PHE A 1 343 ? 0.263 5.094 -12.445 1 90.31 343 PHE A C 1
ATOM 2770 O O . PHE A 1 343 ? -0.456 4.137 -12.734 1 90.31 343 PHE A O 1
ATOM 2777 N N . SER A 1 344 ? 0.572 6.031 -13.266 1 91 344 SER A N 1
ATOM 2778 C CA . SER A 1 344 ? 0.071 5.977 -14.633 1 91 344 SER A CA 1
ATOM 2779 C C . SER A 1 344 ? 0.679 4.805 -15.398 1 91 344 SER A C 1
ATOM 2781 O O . SER A 1 344 ? -0.006 4.148 -16.188 1 91 344 SER A O 1
ATOM 2783 N N . LEU A 1 345 ? 1.972 4.574 -15.172 1 91.62 345 LEU A N 1
ATOM 2784 C CA . LEU A 1 345 ? 2.646 3.463 -15.828 1 91.62 345 LEU A CA 1
ATOM 2785 C C . LEU A 1 345 ? 2.115 2.127 -15.328 1 91.62 345 LEU A C 1
ATOM 2787 O O . LEU A 1 345 ? 1.943 1.188 -16.109 1 91.62 345 LEU A O 1
ATOM 2791 N N . LEU A 1 346 ? 1.856 2.047 -14.047 1 92.31 346 LEU A N 1
ATOM 2792 C CA . LEU A 1 346 ? 1.271 0.844 -13.461 1 92.31 346 LEU A CA 1
ATOM 2793 C C . LEU A 1 346 ? -0.087 0.543 -14.086 1 92.31 346 LEU A C 1
ATOM 2795 O O . LEU A 1 346 ? -0.375 -0.605 -14.438 1 92.31 346 LEU A O 1
ATOM 2799 N N . GLU A 1 347 ? -0.883 1.595 -14.289 1 91.94 347 GLU A N 1
ATOM 2800 C CA . GLU A 1 347 ? -2.213 1.438 -14.867 1 91.94 347 GLU A CA 1
ATOM 2801 C C . GLU A 1 347 ? -2.131 1.027 -16.328 1 91.94 347 GLU A C 1
ATOM 2803 O O . GLU A 1 347 ? -2.869 0.148 -16.781 1 91.94 347 GLU A O 1
ATOM 2808 N N . SER A 1 348 ? -1.234 1.625 -17 1 92.75 348 SER A N 1
ATOM 2809 C CA . SER A 1 348 ? -1.127 1.418 -18.438 1 92.75 348 SER A CA 1
ATOM 2810 C C . SER A 1 348 ? -0.639 0.009 -18.766 1 92.75 348 SER A C 1
ATOM 2812 O O . SER A 1 348 ? -0.874 -0.501 -19.859 1 92.75 348 SER A O 1
ATOM 2814 N N . SER A 1 349 ? 0.109 -0.642 -17.828 1 95.75 349 SER A N 1
ATOM 2815 C CA . SER A 1 349 ? 0.544 -2.018 -18.047 1 95.75 349 SER A CA 1
ATOM 2816 C C . SER A 1 349 ? -0.642 -2.977 -18.062 1 95.75 349 SER A C 1
ATOM 2818 O O . SER A 1 349 ? -0.559 -4.062 -18.641 1 95.75 349 SER A O 1
ATOM 2820 N N . SER A 1 350 ? -1.736 -2.688 -17.328 1 95.62 350 SER A N 1
ATOM 2821 C CA . SER A 1 350 ? -2.986 -3.436 -17.25 1 95.62 350 SER A CA 1
ATOM 2822 C C . SER A 1 350 ? -2.818 -4.715 -16.438 1 95.62 350 SER A C 1
ATOM 2824 O O . SER A 1 350 ? -3.721 -5.555 -16.391 1 95.62 350 SER A O 1
ATOM 2826 N N . TRP A 1 351 ? -1.635 -4.953 -15.891 1 97.5 351 TRP A N 1
ATOM 2827 C CA . TRP A 1 351 ? -1.388 -6.18 -15.141 1 97.5 351 TRP A CA 1
ATOM 2828 C C . TRP A 1 351 ? -2.307 -6.266 -13.922 1 97.5 351 TRP A C 1
ATOM 2830 O O . TRP A 1 351 ? -2.924 -7.305 -13.68 1 97.5 351 TRP A O 1
ATOM 2840 N N . LEU A 1 352 ? -2.443 -5.18 -13.18 1 96.31 352 LEU A N 1
ATOM 2841 C CA . LEU A 1 352 ? -3.297 -5.168 -11.992 1 96.31 352 LEU A CA 1
ATOM 2842 C C . LEU A 1 352 ? -4.762 -5.332 -12.383 1 96.31 352 LEU A C 1
ATOM 2844 O O . LEU A 1 352 ? -5.539 -5.938 -11.641 1 96.31 352 LEU A O 1
ATOM 2848 N N . ASP A 1 353 ? -5.105 -4.797 -13.523 1 94.88 353 ASP A N 1
ATOM 2849 C CA . ASP A 1 353 ? -6.469 -4.984 -14.008 1 94.88 353 ASP A CA 1
ATOM 2850 C C . ASP A 1 353 ? -6.742 -6.449 -14.336 1 94.88 353 ASP A C 1
ATOM 2852 O O . ASP A 1 353 ? -7.84 -6.953 -14.086 1 94.88 353 ASP A O 1
ATOM 2856 N N . ILE A 1 354 ? -5.801 -7.117 -14.922 1 97.5 354 ILE A N 1
ATOM 2857 C CA . ILE A 1 354 ? -5.938 -8.531 -15.242 1 97.5 354 ILE A CA 1
ATOM 2858 C C . ILE A 1 354 ? -6.102 -9.336 -13.953 1 97.5 354 ILE A C 1
ATOM 2860 O O . ILE A 1 354 ? -6.918 -10.258 -13.891 1 97.5 354 ILE A O 1
ATOM 2864 N N . ILE A 1 355 ? -5.312 -9.016 -12.914 1 97.88 355 ILE A N 1
ATOM 2865 C CA . ILE A 1 355 ? -5.445 -9.672 -11.617 1 97.88 355 ILE A CA 1
ATOM 2866 C C . ILE A 1 355 ? -6.863 -9.484 -11.086 1 97.88 355 ILE A C 1
ATOM 2868 O O . ILE A 1 355 ? -7.488 -10.438 -10.625 1 97.88 355 ILE A O 1
ATOM 2872 N N . ARG A 1 356 ? -7.328 -8.242 -11.164 1 95.69 356 ARG A N 1
ATOM 2873 C CA . ARG A 1 356 ? -8.68 -7.922 -10.711 1 95.69 356 ARG A CA 1
ATOM 2874 C C . ARG A 1 356 ? -9.719 -8.734 -11.469 1 95.69 356 ARG A C 1
ATOM 2876 O O . ARG A 1 356 ? -10.656 -9.266 -10.875 1 95.69 356 ARG A O 1
ATOM 2883 N N . ARG A 1 357 ? -9.594 -8.844 -12.75 1 95.81 357 ARG A N 1
ATOM 2884 C CA . ARG A 1 357 ? -10.523 -9.586 -13.586 1 95.81 357 ARG A CA 1
ATOM 2885 C C . ARG A 1 357 ? -10.523 -11.07 -13.227 1 95.81 357 ARG A C 1
ATOM 2887 O O . ARG A 1 357 ? -11.578 -11.711 -13.211 1 95.81 357 ARG A O 1
ATOM 2894 N N . CYS A 1 358 ? -9.375 -11.633 -12.984 1 98.19 358 CYS A N 1
ATOM 2895 C CA . CYS A 1 358 ? -9.281 -13.031 -12.602 1 98.19 358 CYS A CA 1
ATOM 2896 C C . CYS A 1 358 ? -9.969 -13.281 -11.266 1 98.19 358 CYS A C 1
ATOM 2898 O O . CYS A 1 358 ? -10.695 -14.266 -11.117 1 98.19 358 CYS A O 1
ATOM 2900 N N . LEU A 1 359 ? -9.711 -12.414 -10.312 1 98.12 359 LEU A N 1
ATOM 2901 C CA . LEU A 1 359 ? -10.359 -12.531 -9.008 1 98.12 359 LEU A CA 1
ATOM 2902 C C . LEU A 1 359 ? -11.875 -12.398 -9.141 1 98.12 359 LEU A C 1
ATOM 2904 O O . LEU A 1 359 ? -12.625 -13.133 -8.508 1 98.12 359 LEU A O 1
ATOM 2908 N N . LYS A 1 360 ? -12.305 -11.43 -9.961 1 96.06 360 LYS A N 1
ATOM 2909 C CA . LYS A 1 360 ? -13.727 -11.227 -10.188 1 96.06 360 LYS A CA 1
ATOM 2910 C C . LYS A 1 360 ? -14.367 -12.461 -10.805 1 96.06 360 LYS A C 1
ATOM 2912 O O . LYS A 1 360 ? -15.461 -12.875 -10.406 1 96.06 360 LYS A O 1
ATOM 2917 N N . LYS A 1 361 ? -13.727 -13.031 -11.812 1 97.5 361 LYS A N 1
ATOM 2918 C CA . LYS A 1 361 ? -14.234 -14.242 -12.453 1 97.5 361 LYS A CA 1
ATOM 2919 C C . LYS A 1 361 ? -14.391 -15.375 -11.445 1 97.5 361 LYS A C 1
ATOM 2921 O O . LYS A 1 361 ? -15.383 -16.109 -11.477 1 97.5 361 LYS A O 1
ATOM 2926 N N . ALA A 1 362 ? -13.398 -15.586 -10.57 1 98.31 362 ALA A N 1
ATOM 2927 C CA . ALA A 1 362 ? -13.484 -16.609 -9.531 1 98.31 362 ALA A CA 1
ATOM 2928 C C . ALA A 1 362 ? -14.68 -16.359 -8.617 1 98.31 362 ALA A C 1
ATOM 2930 O O . ALA A 1 362 ? -15.391 -17.297 -8.242 1 98.31 362 ALA A O 1
ATOM 2931 N N . VAL A 1 363 ? -14.891 -15.094 -8.219 1 97.5 363 VAL A N 1
ATOM 2932 C CA . VAL A 1 363 ? -16.016 -14.742 -7.352 1 97.5 363 VAL A CA 1
ATOM 2933 C C . VAL A 1 363 ? -17.328 -15.039 -8.062 1 97.5 363 VAL A C 1
ATOM 2935 O O . VAL A 1 363 ? -18.297 -15.5 -7.438 1 97.5 363 VAL A O 1
ATOM 2938 N N . GLU A 1 364 ? -17.422 -14.75 -9.359 1 96.62 364 GLU A N 1
ATOM 2939 C CA . GLU A 1 364 ? -18.625 -15.07 -10.141 1 96.62 364 GLU A CA 1
ATOM 2940 C C . GLU A 1 364 ? -18.922 -16.562 -10.117 1 96.62 364 GLU A C 1
ATOM 2942 O O . GLU A 1 364 ? -20.078 -16.969 -10 1 96.62 364 GLU A O 1
ATOM 2947 N N . ILE A 1 365 ? -17.922 -17.344 -10.258 1 97.38 365 ILE A N 1
ATOM 2948 C CA . ILE A 1 365 ? -18.078 -18.797 -10.234 1 97.38 365 ILE A CA 1
ATOM 2949 C C . ILE A 1 365 ? -18.547 -19.234 -8.852 1 97.38 365 ILE A C 1
ATOM 2951 O O . ILE A 1 365 ? -19.406 -20.109 -8.727 1 97.38 365 ILE A O 1
ATOM 2955 N N . ILE A 1 366 ? -17.969 -18.688 -7.82 1 97.31 366 ILE A N 1
ATOM 2956 C CA . ILE A 1 366 ? -18.328 -19.016 -6.449 1 97.31 366 ILE A CA 1
ATOM 2957 C C . ILE A 1 366 ? -19.797 -18.656 -6.207 1 97.31 366 ILE A C 1
ATOM 2959 O O . ILE A 1 366 ? -20.516 -19.375 -5.496 1 97.31 366 ILE A O 1
ATOM 2963 N N . GLU A 1 367 ? -20.203 -17.484 -6.762 1 95.69 367 GLU A N 1
ATOM 2964 C CA . GLU A 1 367 ? -21.609 -17.109 -6.66 1 95.69 367 GLU A CA 1
ATOM 2965 C C . GLU A 1 367 ? -22.516 -18.188 -7.254 1 95.69 367 GLU A C 1
ATOM 2967 O O . GLU A 1 367 ? -23.547 -18.516 -6.676 1 95.69 367 GLU A O 1
ATOM 2972 N N . CYS A 1 368 ? -22.156 -18.75 -8.383 1 94.38 368 CYS A N 1
ATOM 2973 C CA . CYS A 1 368 ? -22.906 -19.812 -9.023 1 94.38 368 CYS A CA 1
ATOM 2974 C C . CYS A 1 368 ? -22.953 -21.062 -8.141 1 94.38 368 CYS A C 1
ATOM 2976 O O . CYS A 1 368 ? -24 -21.672 -7.969 1 94.38 368 CYS A O 1
ATOM 2978 N N . LEU A 1 369 ? -21.875 -21.453 -7.543 1 94.19 369 LEU A N 1
ATOM 2979 C CA . LEU A 1 369 ? -21.75 -22.656 -6.738 1 94.19 369 LEU A CA 1
ATOM 2980 C C . LEU A 1 369 ? -22.5 -22.516 -5.414 1 94.19 369 LEU A C 1
ATOM 2982 O O . LEU A 1 369 ? -23.281 -23.375 -5.027 1 94.19 369 LEU A O 1
ATOM 2986 N N . GLU A 1 370 ? -22.203 -21.375 -4.738 1 91.56 370 GLU A N 1
ATOM 2987 C CA . GLU A 1 370 ? -22.641 -21.203 -3.355 1 91.56 370 GLU A CA 1
ATOM 2988 C C . GLU A 1 370 ? -24.016 -20.562 -3.291 1 91.56 370 GLU A C 1
ATOM 2990 O O . GLU A 1 370 ? -24.875 -21 -2.516 1 91.56 370 GLU A O 1
ATOM 2995 N N . ALA A 1 371 ? -24.219 -19.531 -3.988 1 89.69 371 ALA A N 1
ATOM 2996 C CA . ALA A 1 371 ? -25.469 -18.781 -3.895 1 89.69 371 ALA A CA 1
ATOM 2997 C C . ALA A 1 371 ? -26.547 -19.391 -4.785 1 89.69 371 ALA A C 1
ATOM 2999 O O . ALA A 1 371 ? -27.703 -19.5 -4.379 1 89.69 371 ALA A O 1
ATOM 3000 N N . GLN A 1 372 ? -26.219 -19.812 -6.008 1 90.44 372 GLN A N 1
ATOM 3001 C CA . GLN A 1 372 ? -27.188 -20.297 -6.973 1 90.44 372 GLN A CA 1
ATOM 3002 C C . GLN A 1 372 ? -27.281 -21.828 -6.945 1 90.44 372 GLN A C 1
ATOM 3004 O O . GLN A 1 372 ? -28.188 -22.406 -7.547 1 90.44 372 GLN A O 1
ATOM 3009 N N . ASN A 1 373 ? -26.359 -22.516 -6.297 1 89.5 373 ASN A N 1
ATOM 3010 C CA . ASN A 1 373 ? -26.328 -23.969 -6.18 1 89.5 373 ASN A CA 1
ATOM 3011 C C . ASN A 1 373 ? -26.312 -24.641 -7.547 1 89.5 373 ASN A C 1
ATOM 3013 O O . ASN A 1 373 ? -27.156 -25.5 -7.828 1 89.5 373 ASN A O 1
ATOM 3017 N N . MET A 1 374 ? -25.438 -24.156 -8.344 1 91.38 374 MET A N 1
ATOM 3018 C CA . MET A 1 374 ? -25.266 -24.688 -9.695 1 91.38 374 MET A CA 1
ATOM 3019 C C . MET A 1 374 ? -23.891 -25.312 -9.875 1 91.38 374 MET A C 1
ATOM 3021 O O . MET A 1 374 ? -22.906 -24.828 -9.312 1 91.38 374 MET A O 1
ATOM 3025 N N . ASN A 1 375 ? -23.891 -26.391 -10.656 1 92.88 375 ASN A N 1
ATOM 3026 C CA . ASN A 1 375 ? -22.594 -26.875 -11.125 1 92.88 375 ASN A CA 1
ATOM 3027 C C . ASN A 1 375 ? -21.984 -25.922 -12.156 1 92.88 375 ASN A C 1
ATOM 3029 O O . ASN A 1 375 ? -22.703 -25.25 -12.883 1 92.88 375 ASN A O 1
ATOM 3033 N N . VAL A 1 376 ? -20.734 -25.812 -12.109 1 95.88 376 VAL A N 1
ATOM 3034 C CA . VAL A 1 376 ? -20.078 -24.938 -13.07 1 95.88 376 VAL A CA 1
ATOM 3035 C C . VAL A 1 376 ? -19.094 -25.75 -13.914 1 95.88 376 VAL A C 1
ATOM 3037 O O . VAL A 1 376 ? -18.297 -26.516 -13.375 1 95.88 376 VAL A O 1
ATOM 3040 N N . LEU A 1 377 ? -19.203 -25.656 -15.203 1 96.06 377 LEU A N 1
ATOM 3041 C CA . LEU A 1 377 ? -18.297 -26.281 -16.156 1 96.06 377 LEU A CA 1
ATOM 3042 C C . LEU A 1 377 ? -17.438 -25.234 -16.844 1 96.06 377 LEU A C 1
ATOM 3044 O O . LEU A 1 377 ? -17.938 -24.422 -17.625 1 96.06 377 LEU A O 1
ATOM 3048 N N . LEU A 1 378 ? -16.156 -25.25 -16.531 1 97.75 378 LEU A N 1
ATOM 3049 C CA . LEU A 1 378 ? -15.211 -24.344 -17.172 1 97.75 378 LEU A CA 1
ATOM 3050 C C . LEU A 1 378 ? -14.734 -24.922 -18.5 1 97.75 378 LEU A C 1
ATOM 3052 O O . LEU A 1 378 ? -14.203 -26.031 -18.547 1 97.75 378 LEU A O 1
ATOM 3056 N N . LEU A 1 379 ? -14.93 -24.188 -19.562 1 96.38 379 LEU A N 1
ATOM 3057 C CA . LEU A 1 379 ? -14.555 -24.641 -20.906 1 96.38 379 LEU A CA 1
ATOM 3058 C C . LEU A 1 379 ? -13.352 -23.844 -21.422 1 96.38 379 LEU A C 1
ATOM 3060 O O . LEU A 1 379 ? -13.281 -22.625 -21.25 1 96.38 379 LEU A O 1
ATOM 3064 N N . GLU A 1 380 ? -12.398 -24.453 -21.906 1 96.62 380 GLU A N 1
ATOM 3065 C CA . GLU A 1 380 ? -11.211 -23.891 -22.547 1 96.62 380 GLU A CA 1
ATOM 3066 C C . GLU A 1 380 ? -10.695 -24.812 -23.656 1 96.62 380 GLU A C 1
ATOM 3068 O O . GLU A 1 380 ? -11.008 -26 -23.672 1 96.62 380 GLU A O 1
ATOM 3073 N N . ASP A 1 381 ? -9.914 -24.422 -24.578 1 93 381 ASP A N 1
ATOM 3074 C CA . ASP A 1 381 ? -9.43 -25.219 -25.703 1 93 381 ASP A CA 1
ATOM 3075 C C . ASP A 1 381 ? -8.734 -26.5 -25.219 1 93 381 ASP A C 1
ATOM 3077 O O . ASP A 1 381 ? -9.078 -27.594 -25.641 1 93 381 ASP A O 1
ATOM 3081 N N . ASN A 1 382 ? -7.773 -26.391 -24.281 1 91.88 382 ASN A N 1
ATOM 3082 C CA . ASN A 1 382 ? -7.055 -27.547 -23.766 1 91.88 382 ASN A CA 1
ATOM 3083 C C . ASN A 1 382 ? -7.273 -27.703 -22.266 1 91.88 382 ASN A C 1
ATOM 3085 O O . ASN A 1 382 ? -6.766 -28.656 -21.656 1 91.88 382 ASN A O 1
ATOM 3089 N N . ALA A 1 383 ? -8.031 -26.797 -21.641 1 95.81 383 ALA A N 1
ATOM 3090 C CA . ALA A 1 383 ? -8.375 -26.797 -20.219 1 95.81 383 ALA A CA 1
ATOM 3091 C C . ALA A 1 383 ? -7.121 -26.859 -19.359 1 95.81 383 ALA A C 1
ATOM 3093 O O . ALA A 1 383 ? -7.102 -27.562 -18.328 1 95.81 383 ALA A O 1
ATOM 3094 N N . SER A 1 384 ? -6.066 -26.172 -19.781 1 96.19 384 SER A N 1
ATOM 3095 C CA . SER A 1 384 ? -4.801 -26.359 -19.078 1 96.19 384 SER A CA 1
ATOM 3096 C C . SER A 1 384 ? -4.207 -25.031 -18.641 1 96.19 384 SER A C 1
ATOM 3098 O O . SER A 1 384 ? -3.088 -24.984 -18.125 1 96.19 384 SER A O 1
ATOM 3100 N N . ASP A 1 385 ? -4.816 -23.906 -18.891 1 97.69 385 ASP A N 1
ATOM 3101 C CA . ASP A 1 385 ? -4.277 -22.609 -18.5 1 97.69 385 ASP A CA 1
ATOM 3102 C C . ASP A 1 385 ? -5.262 -21.844 -17.625 1 97.69 385 ASP A C 1
ATOM 3104 O O . ASP A 1 385 ? -5.246 -21.984 -16.391 1 97.69 385 ASP A O 1
ATOM 3108 N N . LEU A 1 386 ? -6.305 -21.234 -18.297 1 98.25 386 LEU A N 1
ATOM 3109 C CA . LEU A 1 386 ? -7.258 -20.406 -17.547 1 98.25 386 LEU A CA 1
ATOM 3110 C C . LEU A 1 386 ? -8.141 -21.281 -16.656 1 98.25 386 LEU A C 1
ATOM 3112 O O . LEU A 1 386 ? -8.539 -20.859 -15.57 1 98.25 386 LEU A O 1
ATOM 3116 N N . CYS A 1 387 ? -8.43 -22.516 -17.109 1 98.12 387 CYS A N 1
ATOM 3117 C CA . CYS A 1 387 ? -9.195 -23.438 -16.281 1 98.12 387 CYS A CA 1
ATOM 3118 C C . CYS A 1 387 ? -8.461 -23.75 -14.977 1 98.12 387 CYS A C 1
ATOM 3120 O O . CYS A 1 387 ? -9.07 -23.781 -13.906 1 98.12 387 CYS A O 1
ATOM 3122 N N . CYS A 1 388 ? -7.129 -23.969 -15.109 1 98.31 388 CYS A N 1
ATOM 3123 C CA . CYS A 1 388 ? -6.324 -24.234 -13.93 1 98.31 388 CYS A CA 1
ATOM 3124 C C . CYS A 1 388 ? -6.316 -23.031 -12.992 1 98.31 388 CYS A C 1
ATOM 3126 O O . CYS A 1 388 ? -6.43 -23.188 -11.773 1 98.31 388 CYS A O 1
ATOM 3128 N N . LEU A 1 389 ? -6.195 -21.875 -13.586 1 98.62 389 LEU A N 1
ATOM 3129 C CA . LEU A 1 389 ? -6.141 -20.625 -12.82 1 98.62 389 LEU A CA 1
ATOM 3130 C C . LEU A 1 389 ? -7.441 -20.406 -12.047 1 98.62 389 LEU A C 1
ATOM 3132 O O . LEU A 1 389 ? -7.426 -20.234 -10.828 1 98.62 389 LEU A O 1
ATOM 3136 N N . VAL A 1 390 ? -8.555 -20.469 -12.688 1 98.62 390 VAL A N 1
ATOM 3137 C CA . VAL A 1 390 ? -9.852 -20.156 -12.086 1 98.62 390 VAL A CA 1
ATOM 3138 C C . VAL A 1 390 ? -10.242 -21.25 -11.094 1 98.62 390 VAL A C 1
ATOM 3140 O O . VAL A 1 390 ? -10.719 -20.969 -10 1 98.62 390 VAL A O 1
ATOM 3143 N N . SER A 1 391 ? -10.062 -22.547 -11.508 1 98.62 391 SER A N 1
ATOM 3144 C CA . SER A 1 391 ? -10.406 -23.641 -10.617 1 98.62 391 SER A CA 1
ATOM 3145 C C . SER A 1 391 ? -9.602 -23.578 -9.32 1 98.62 391 SER A C 1
ATOM 3147 O O . SER A 1 391 ? -10.141 -23.828 -8.242 1 98.62 391 SER A O 1
ATOM 3149 N N . SER A 1 392 ? -8.32 -23.25 -9.414 1 98.81 392 SER A N 1
ATOM 3150 C CA . SER A 1 392 ? -7.469 -23.156 -8.227 1 98.81 392 SER A CA 1
ATOM 3151 C C . SER A 1 392 ? -7.891 -21.984 -7.344 1 98.81 392 SER A C 1
ATOM 3153 O O . SER A 1 392 ? -7.922 -22.109 -6.121 1 98.81 392 SER A O 1
ATOM 3155 N N . LEU A 1 393 ? -8.172 -20.844 -7.93 1 98.81 393 LEU A N 1
ATOM 3156 C CA . LEU A 1 393 ? -8.57 -19.672 -7.164 1 98.81 393 LEU A CA 1
ATOM 3157 C C . LEU A 1 393 ? -9.859 -19.938 -6.398 1 98.81 393 LEU A C 1
ATOM 3159 O O . LEU A 1 393 ? -9.984 -19.562 -5.23 1 98.81 393 LEU A O 1
ATOM 3163 N N . VAL A 1 394 ? -10.805 -20.562 -7.078 1 98.69 394 VAL A N 1
ATOM 3164 C CA . VAL A 1 394 ? -12.078 -20.875 -6.445 1 98.69 394 VAL A CA 1
ATOM 3165 C C . VAL A 1 394 ? -11.844 -21.781 -5.234 1 98.69 394 VAL A C 1
ATOM 3167 O O . VAL A 1 394 ? -12.43 -21.562 -4.168 1 98.69 394 VAL A O 1
ATOM 3170 N N . GLN A 1 395 ? -11 -22.781 -5.387 1 98.62 395 GLN A N 1
ATOM 3171 C CA . GLN A 1 395 ? -10.727 -23.719 -4.305 1 98.62 395 GLN A CA 1
ATOM 3172 C C . GLN A 1 395 ? -10.008 -23.016 -3.148 1 98.62 395 GLN A C 1
ATOM 3174 O O . GLN A 1 395 ? -10.289 -23.297 -1.979 1 98.62 395 GLN A O 1
ATOM 3179 N N . VAL A 1 396 ? -9.078 -22.125 -3.439 1 98.62 396 VAL A N 1
ATOM 3180 C CA . VAL A 1 396 ? -8.375 -21.375 -2.4 1 98.62 396 VAL A CA 1
ATOM 3181 C C . VAL A 1 396 ? -9.367 -20.531 -1.609 1 98.62 396 VAL A C 1
ATOM 3183 O O . VAL A 1 396 ? -9.242 -20.391 -0.39 1 98.62 396 VAL A O 1
ATOM 3186 N N . MET A 1 397 ? -10.328 -19.953 -2.26 1 98.06 397 MET A N 1
ATOM 3187 C CA . MET A 1 397 ? -11.297 -19.078 -1.617 1 98.06 397 MET A CA 1
ATOM 3188 C C . MET A 1 397 ? -12.32 -19.875 -0.824 1 98.06 397 MET A C 1
ATOM 3190 O O . MET A 1 397 ? -12.781 -19.422 0.231 1 98.06 397 MET A O 1
ATOM 3194 N N . MET A 1 398 ? -12.672 -21.047 -1.264 1 97.06 398 MET A N 1
ATOM 3195 C CA . MET A 1 398 ? -13.805 -21.766 -0.686 1 97.06 398 MET A CA 1
ATOM 3196 C C . MET A 1 398 ? -13.32 -22.828 0.294 1 97.06 398 MET A C 1
ATOM 3198 O O . MET A 1 398 ? -14.031 -23.172 1.246 1 97.06 398 MET A O 1
ATOM 3202 N N . ASP A 1 399 ? -12.125 -23.406 0.082 1 96.75 399 ASP A N 1
ATOM 3203 C CA . ASP A 1 399 ? -11.641 -24.531 0.874 1 96.75 399 ASP A CA 1
ATOM 3204 C C . ASP A 1 399 ? -10.477 -24.094 1.768 1 96.75 399 ASP A C 1
ATOM 3206 O O . ASP A 1 399 ? -9.359 -23.891 1.284 1 96.75 399 ASP A O 1
ATOM 3210 N N . PRO A 1 400 ? -10.609 -24.031 3.088 1 96.12 400 PRO A N 1
ATOM 3211 C CA . PRO A 1 400 ? -9.531 -23.641 4 1 96.12 400 PRO A CA 1
ATOM 3212 C C . PRO A 1 400 ? -8.328 -24.594 3.936 1 96.12 400 PRO A C 1
ATOM 3214 O O . PRO A 1 400 ? -7.207 -24.188 4.242 1 96.12 400 PRO A O 1
ATOM 3217 N N . HIS A 1 401 ? -8.555 -25.812 3.506 1 96.19 401 HIS A N 1
ATOM 3218 C CA . HIS A 1 401 ? -7.461 -26.75 3.34 1 96.19 401 HIS A CA 1
ATOM 3219 C C . HIS A 1 401 ? -6.426 -26.234 2.348 1 96.19 401 HIS A C 1
ATOM 3221 O O . HIS A 1 401 ? -5.223 -26.422 2.543 1 96.19 401 HIS A O 1
ATOM 3227 N N . CYS A 1 402 ? -6.871 -25.594 1.316 1 98 402 CYS A N 1
ATOM 3228 C CA . CYS A 1 402 ? -5.996 -25.078 0.269 1 98 402 CYS A CA 1
ATOM 3229 C C . CYS A 1 402 ? -5.23 -23.844 0.751 1 98 402 CYS A C 1
ATOM 3231 O O . CYS A 1 402 ? -4.352 -23.344 0.05 1 98 402 CYS A O 1
ATOM 3233 N N . ARG A 1 403 ? -5.5 -23.406 1.946 1 97.88 403 ARG A N 1
ATOM 3234 C CA . ARG A 1 403 ? -4.828 -22.234 2.502 1 97.88 403 ARG A CA 1
ATOM 3235 C C . ARG A 1 403 ? -3.764 -22.641 3.514 1 97.88 403 ARG A C 1
ATOM 3237 O O . ARG A 1 403 ? -3.098 -21.781 4.098 1 97.88 403 ARG A O 1
ATOM 3244 N N . THR A 1 404 ? -3.652 -23.891 3.773 1 97.38 404 THR A N 1
ATOM 3245 C CA . THR A 1 404 ? -2.514 -24.438 4.496 1 97.38 404 THR A CA 1
ATOM 3246 C C . THR A 1 404 ? -1.347 -24.703 3.549 1 97.38 404 THR A C 1
ATOM 3248 O O . THR A 1 404 ? -1.52 -24.703 2.328 1 97.38 404 THR A O 1
ATOM 3251 N N . ILE A 1 405 ? -0.189 -24.891 4.059 1 97.38 405 ILE A N 1
ATOM 3252 C CA . ILE A 1 405 ? 0.975 -25.141 3.217 1 97.38 405 ILE A CA 1
ATOM 3253 C C . ILE A 1 405 ? 0.811 -26.484 2.496 1 97.38 405 ILE A C 1
ATOM 3255 O O . ILE A 1 405 ? 0.97 -26.562 1.274 1 97.38 405 ILE A O 1
ATOM 3259 N N . PHE A 1 406 ? 0.45 -27.516 3.25 1 96.88 406 PHE A N 1
ATOM 3260 C CA . PHE A 1 406 ? 0.253 -28.844 2.688 1 96.88 406 PHE A CA 1
ATOM 3261 C C . PHE A 1 406 ? -0.874 -28.844 1.662 1 96.88 406 PHE A C 1
ATOM 3263 O O . PHE A 1 406 ? -0.733 -29.406 0.573 1 96.88 406 PHE A O 1
ATOM 3270 N N . GLY A 1 407 ? -1.95 -28.266 2.016 1 97.94 407 GLY A N 1
ATOM 3271 C CA . GLY A 1 407 ? -3.098 -28.203 1.124 1 97.94 407 GLY A CA 1
ATOM 3272 C C . GLY A 1 407 ? -2.83 -27.406 -0.139 1 97.94 407 GLY A C 1
ATOM 3273 O O . GLY A 1 407 ? -3.291 -27.781 -1.222 1 97.94 407 GLY A O 1
ATOM 3274 N N . PHE A 1 408 ? -2.137 -26.344 -0.007 1 98.56 408 PHE A N 1
ATOM 3275 C CA . PHE A 1 408 ? -1.831 -25.5 -1.156 1 98.56 408 PHE A CA 1
ATOM 3276 C C . PHE A 1 408 ? -0.916 -26.234 -2.135 1 98.56 408 PHE A C 1
ATOM 3278 O O . PHE A 1 408 ? -1.121 -26.172 -3.348 1 98.56 408 PHE A O 1
ATOM 3285 N N . GLN A 1 409 ? 0.081 -26.859 -1.599 1 98.31 409 GLN A N 1
ATOM 3286 C CA . GLN A 1 409 ? 0.979 -27.656 -2.436 1 98.31 409 GLN A CA 1
ATOM 3287 C C . GLN A 1 409 ? 0.224 -28.766 -3.154 1 98.31 409 GLN A C 1
ATOM 3289 O O . GLN A 1 409 ? 0.473 -29.031 -4.332 1 98.31 409 GLN A O 1
ATOM 3294 N N . SER A 1 410 ? -0.686 -29.391 -2.482 1 98.25 410 SER A N 1
ATOM 3295 C CA . SER A 1 410 ? -1.503 -30.438 -3.072 1 98.25 410 SER A CA 1
ATOM 3296 C C . SER A 1 410 ? -2.41 -29.891 -4.168 1 98.25 410 SER A C 1
ATOM 3298 O O . SER A 1 410 ? -2.662 -30.562 -5.172 1 98.25 410 SER A O 1
ATOM 3300 N N . LEU A 1 411 ? -2.885 -28.703 -3.914 1 98.69 411 LEU A N 1
ATOM 3301 C CA . LEU A 1 411 ? -3.723 -28.047 -4.91 1 98.69 411 LEU A CA 1
ATOM 3302 C C . LEU A 1 411 ? -2.949 -27.812 -6.203 1 98.69 411 LEU A C 1
ATOM 3304 O O . LEU A 1 411 ? -3.463 -28.078 -7.293 1 98.69 411 LEU A O 1
ATOM 3308 N N . VAL A 1 412 ? -1.744 -27.312 -6.094 1 98.62 412 VAL A N 1
ATOM 3309 C CA . VAL A 1 412 ? -0.914 -27.062 -7.266 1 98.62 412 VAL A CA 1
ATOM 3310 C C . VAL A 1 412 ? -0.619 -28.375 -7.988 1 98.62 412 VAL A C 1
ATOM 3312 O O . VAL A 1 412 ? -0.644 -28.438 -9.219 1 98.62 412 VAL A O 1
ATOM 3315 N N . GLN A 1 413 ? -0.356 -29.422 -7.25 1 97.69 413 GLN A N 1
ATOM 3316 C CA . GLN A 1 413 ? -0.113 -30.734 -7.844 1 97.69 413 GLN A CA 1
ATOM 3317 C C . GLN A 1 413 ? -1.335 -31.219 -8.617 1 97.69 413 GLN A C 1
ATOM 3319 O O . GLN A 1 413 ? -1.208 -31.734 -9.727 1 97.69 413 GLN A O 1
ATOM 3324 N N . LYS A 1 414 ? -2.438 -31.016 -8.078 1 98.19 414 LYS A N 1
ATOM 3325 C CA . LYS A 1 414 ? -3.678 -31.547 -8.648 1 98.19 414 LYS A CA 1
ATOM 3326 C C . LYS A 1 414 ? -4.094 -30.734 -9.875 1 98.19 414 LYS A C 1
ATOM 3328 O O . LYS A 1 414 ? -4.277 -31.297 -10.961 1 98.19 414 LYS A O 1
ATOM 3333 N N . GLU A 1 415 ? -4.168 -29.406 -9.734 1 98.25 415 GLU A N 1
ATOM 3334 C CA . GLU A 1 415 ? -4.805 -28.562 -10.742 1 98.25 415 GLU A CA 1
ATOM 3335 C C . GLU A 1 415 ? -3.814 -28.156 -11.828 1 98.25 415 GLU A C 1
ATOM 3337 O O . GLU A 1 415 ? -4.207 -27.891 -12.969 1 98.25 415 GLU A O 1
ATOM 3342 N N . TRP A 1 416 ? -2.551 -28.094 -11.516 1 98.5 416 TRP A N 1
ATOM 3343 C CA . TRP A 1 416 ? -1.595 -27.562 -12.477 1 98.5 416 TRP A CA 1
ATOM 3344 C C . TRP A 1 416 ? -0.719 -28.672 -13.047 1 98.5 416 TRP A C 1
ATOM 3346 O O . TRP A 1 416 ? -0.645 -28.844 -14.266 1 98.5 416 TRP A O 1
ATOM 3356 N N . ILE A 1 417 ? -0.084 -29.453 -12.172 1 97.69 417 ILE A N 1
ATOM 3357 C CA . ILE A 1 417 ? 0.828 -30.484 -12.648 1 97.69 417 ILE A CA 1
ATOM 3358 C C . ILE A 1 417 ? 0.031 -31.625 -13.281 1 97.69 417 ILE A C 1
ATOM 3360 O O . ILE A 1 417 ? 0.228 -31.953 -14.461 1 97.69 417 ILE A O 1
ATOM 3364 N N . MET A 1 418 ? -0.892 -32.188 -12.508 1 97.19 418 MET A N 1
ATOM 3365 C CA . MET A 1 418 ? -1.722 -33.25 -13.047 1 97.19 418 MET A CA 1
ATOM 3366 C C . MET A 1 418 ? -2.756 -32.688 -14.023 1 97.19 418 MET A C 1
ATOM 3368 O O . MET A 1 418 ? -3.258 -33.406 -14.883 1 97.19 418 MET A O 1
ATOM 3372 N N . GLY A 1 419 ? -3.037 -31.359 -13.867 1 96.19 419 GLY A N 1
ATOM 3373 C CA . GLY A 1 419 ? -3.961 -30.688 -14.773 1 96.19 419 GLY A CA 1
ATOM 3374 C C . GLY A 1 419 ? -3.377 -30.438 -16.141 1 96.19 419 GLY A C 1
ATOM 3375 O O . GLY A 1 419 ? -4.094 -30.047 -17.078 1 96.19 419 GLY A O 1
ATOM 3376 N N . GLY A 1 420 ? -2.115 -30.672 -16.25 1 96.25 420 GLY A N 1
ATOM 3377 C CA . GLY A 1 420 ? -1.486 -30.656 -17.562 1 96.25 420 GLY A CA 1
ATOM 3378 C C . GLY A 1 420 ? -1.099 -29.25 -18.016 1 96.25 420 GLY A C 1
ATOM 3379 O O . GLY A 1 420 ? -1.016 -28.984 -19.219 1 96.25 420 GLY A O 1
ATOM 3380 N N . HIS A 1 421 ? -0.962 -28.234 -17.156 1 97.75 421 HIS A N 1
ATOM 3381 C CA . HIS A 1 421 ? -0.47 -26.922 -17.562 1 97.75 421 HIS A CA 1
ATOM 3382 C C . HIS A 1 421 ? 0.899 -27.031 -18.219 1 97.75 421 HIS A C 1
ATOM 3384 O O . HIS A 1 421 ? 1.771 -27.75 -17.75 1 97.75 421 HIS A O 1
ATOM 3390 N N . CYS A 1 422 ? 1.048 -26.359 -19.328 1 96.88 422 CYS A N 1
ATOM 3391 C CA . CYS A 1 422 ? 2.268 -26.469 -20.109 1 96.88 422 CYS A CA 1
ATOM 3392 C C . CYS A 1 422 ? 3.359 -25.562 -19.562 1 96.88 422 CYS A C 1
ATOM 3394 O O . CYS A 1 422 ? 3.758 -24.594 -20.219 1 96.88 422 CYS A O 1
ATOM 3396 N N . PHE A 1 423 ? 3.943 -25.922 -18.453 1 97.56 423 PHE A N 1
ATOM 3397 C CA . PHE A 1 423 ? 4.957 -25.094 -17.812 1 97.56 423 PHE A CA 1
ATOM 3398 C C . PHE A 1 423 ? 6.145 -24.875 -18.734 1 97.56 423 PHE A C 1
ATOM 3400 O O . PHE A 1 423 ? 6.68 -23.766 -18.812 1 97.56 423 PHE A O 1
ATOM 3407 N N . LEU A 1 424 ? 6.598 -25.938 -19.422 1 95.56 424 LEU A N 1
ATOM 3408 C CA . LEU A 1 424 ? 7.75 -25.844 -20.312 1 95.56 424 LEU A CA 1
ATOM 3409 C C . LEU A 1 424 ? 7.535 -24.781 -21.375 1 95.56 424 LEU A C 1
ATOM 3411 O O . LEU A 1 424 ? 8.43 -23.984 -21.656 1 95.56 424 LEU A O 1
ATOM 3415 N N . ASP A 1 425 ? 6.359 -24.766 -21.953 1 95.38 425 ASP A N 1
ATOM 3416 C CA . ASP A 1 425 ? 6.039 -23.828 -23.031 1 95.38 425 ASP A CA 1
ATOM 3417 C C . ASP A 1 425 ? 5.73 -22.438 -22.469 1 95.38 425 ASP A C 1
ATOM 3419 O O . ASP A 1 425 ? 6.199 -21.438 -23.016 1 95.38 425 ASP A O 1
ATOM 3423 N N . ARG A 1 426 ? 4.902 -22.375 -21.453 1 96.88 426 ARG A N 1
ATOM 3424 C CA . ARG A 1 426 ? 4.43 -21.109 -20.922 1 96.88 426 ARG A CA 1
ATOM 3425 C C . ARG A 1 426 ? 5.574 -20.312 -20.297 1 96.88 426 ARG A C 1
ATOM 3427 O O . ARG A 1 426 ? 5.578 -19.078 -20.328 1 96.88 426 ARG A O 1
ATOM 3434 N N . CYS A 1 427 ? 6.57 -20.984 -19.703 1 95.25 427 CYS A N 1
ATOM 3435 C CA . CYS A 1 427 ? 7.762 -20.328 -19.172 1 95.25 427 CYS A CA 1
ATOM 3436 C C . CYS A 1 427 ? 8.883 -20.297 -20.203 1 95.25 427 CYS A C 1
ATOM 3438 O O . CYS A 1 427 ? 9.945 -19.719 -19.969 1 95.25 427 CYS A O 1
ATOM 3440 N N . ASN A 1 428 ? 8.734 -20.938 -21.344 1 94.12 428 ASN A N 1
ATOM 3441 C CA . ASN A 1 428 ? 9.695 -21.062 -22.422 1 94.12 428 ASN A CA 1
ATOM 3442 C C . ASN A 1 428 ? 11.055 -21.516 -21.922 1 94.12 428 ASN A C 1
ATOM 3444 O O . ASN A 1 428 ? 12.07 -20.875 -22.203 1 94.12 428 ASN A O 1
ATOM 3448 N N . HIS A 1 429 ? 11.078 -22.594 -21.156 1 94.25 429 HIS A N 1
ATOM 3449 C CA . HIS A 1 429 ? 12.305 -23.125 -20.562 1 94.25 429 HIS A CA 1
ATOM 3450 C C . HIS A 1 429 ? 13.258 -23.609 -21.656 1 94.25 429 HIS A C 1
ATOM 3452 O O . HIS A 1 429 ? 14.477 -23.625 -21.453 1 94.25 429 HIS A O 1
ATOM 3458 N N . LEU A 1 430 ? 12.734 -23.953 -22.797 1 94.5 430 LEU A N 1
ATOM 3459 C CA . LEU A 1 430 ? 13.57 -24.5 -23.844 1 94.5 430 LEU A CA 1
ATOM 3460 C C . LEU A 1 430 ? 13.914 -23.438 -24.875 1 94.5 430 LEU A C 1
ATOM 3462 O O . LEU A 1 430 ? 14.594 -23.719 -25.875 1 94.5 430 LEU A O 1
ATOM 3466 N N . ARG A 1 431 ? 13.445 -22.219 -24.688 1 92.25 431 ARG A N 1
ATOM 3467 C CA . ARG A 1 431 ? 13.742 -21.078 -25.547 1 92.25 431 ARG A CA 1
ATOM 3468 C C . ARG A 1 431 ? 13.383 -21.359 -27 1 92.25 431 ARG A C 1
ATOM 3470 O O . ARG A 1 431 ? 14.211 -21.172 -27.891 1 92.25 431 ARG A O 1
ATOM 3477 N N . GLN A 1 432 ? 12.219 -21.828 -27.078 1 90.44 432 GLN A N 1
ATOM 3478 C CA . GLN A 1 432 ? 11.711 -22.078 -28.422 1 90.44 432 GLN A CA 1
ATOM 3479 C C . GLN A 1 432 ? 10.984 -20.859 -28.984 1 90.44 432 GLN A C 1
ATOM 3481 O O . GLN A 1 432 ? 10.297 -20.156 -28.25 1 90.44 432 GLN A O 1
ATOM 3486 N N . SER A 1 433 ? 11.117 -20.516 -30.172 1 82.81 433 SER A N 1
ATOM 3487 C CA . SER A 1 433 ? 10.586 -19.312 -30.797 1 82.81 433 SER A CA 1
ATOM 3488 C C . SER A 1 433 ? 9.086 -19.422 -31.031 1 82.81 433 SER A C 1
ATOM 3490 O O . SER A 1 433 ? 8.383 -18.422 -31.094 1 82.81 433 SER A O 1
ATOM 3492 N N . ASP A 1 434 ? 8.586 -20.578 -31.234 1 78.12 434 ASP A N 1
ATOM 3493 C CA . ASP A 1 434 ? 7.199 -20.766 -31.641 1 78.12 434 ASP A CA 1
ATOM 3494 C C . ASP A 1 434 ? 6.281 -20.969 -30.438 1 78.12 434 ASP A C 1
ATOM 3496 O O . ASP A 1 434 ? 5.062 -21.062 -30.594 1 78.12 434 ASP A O 1
ATOM 3500 N N . LYS A 1 435 ? 6.84 -20.938 -29.375 1 75.25 435 LYS A N 1
ATOM 3501 C CA . LYS A 1 435 ? 5.98 -21.281 -28.25 1 75.25 435 LYS A CA 1
ATOM 3502 C C . LYS A 1 435 ? 5.297 -20.047 -27.672 1 75.25 435 LYS A C 1
ATOM 3504 O O . LYS A 1 435 ? 5.852 -18.953 -27.734 1 75.25 435 LYS A O 1
ATOM 3509 N N . GLU A 1 436 ? 4.047 -20.344 -27.234 1 87.62 436 GLU A N 1
ATOM 3510 C CA . GLU A 1 436 ? 3.244 -19.281 -26.625 1 87.62 436 GLU A CA 1
ATOM 3511 C C . GLU A 1 436 ? 3.592 -19.109 -25.156 1 87.62 436 GLU A C 1
ATOM 3513 O O . GLU A 1 436 ? 3.104 -19.859 -24.297 1 87.62 436 GLU A O 1
ATOM 3518 N N . GLU A 1 437 ? 4.32 -18.109 -24.875 1 93.12 437 GLU A N 1
ATOM 3519 C CA . GLU A 1 437 ? 4.723 -17.797 -23.5 1 93.12 437 GLU A CA 1
ATOM 3520 C C . GLU A 1 437 ? 3.664 -16.953 -22.812 1 93.12 437 GLU A C 1
ATOM 3522 O O . GLU A 1 437 ? 3.072 -16.047 -23.422 1 93.12 437 GLU A O 1
ATOM 3527 N N . ALA A 1 438 ? 3.289 -17.312 -21.641 1 96.69 438 ALA A N 1
ATOM 3528 C CA . ALA A 1 438 ? 2.367 -16.562 -20.797 1 96.69 438 ALA A CA 1
ATOM 3529 C C . ALA A 1 438 ? 2.537 -16.938 -19.328 1 96.69 438 ALA A C 1
ATOM 3531 O O . ALA A 1 438 ? 2.471 -18.109 -18.969 1 96.69 438 ALA A O 1
ATOM 3532 N N . PRO A 1 439 ? 2.781 -15.938 -18.484 1 97.62 439 PRO A N 1
ATOM 3533 C CA . PRO A 1 439 ? 2.988 -16.25 -17.062 1 97.62 439 PRO A CA 1
ATOM 3534 C C . PRO A 1 439 ? 1.682 -16.516 -16.328 1 97.62 439 PRO A C 1
ATOM 3536 O O . PRO A 1 439 ? 1.367 -15.82 -15.352 1 97.62 439 PRO A O 1
ATOM 3539 N N . VAL A 1 440 ? 0.97 -17.562 -16.688 1 98.44 440 VAL A N 1
ATOM 3540 C CA . VAL A 1 440 ? -0.342 -17.859 -16.125 1 98.44 440 VAL A CA 1
ATOM 3541 C C . VAL A 1 440 ? -0.193 -18.297 -14.68 1 98.44 440 VAL A C 1
ATOM 3543 O O . VAL A 1 440 ? -0.976 -17.891 -13.812 1 98.44 440 VAL A O 1
ATOM 3546 N N . PHE A 1 441 ? 0.772 -19.156 -14.398 1 98.62 441 PHE A N 1
ATOM 3547 C CA . PHE A 1 441 ? 0.976 -19.625 -13.039 1 98.62 441 PHE A CA 1
ATOM 3548 C C . PHE A 1 441 ? 1.397 -18.469 -12.125 1 98.62 441 PHE A C 1
ATOM 3550 O O . PHE A 1 441 ? 0.974 -18.406 -10.969 1 98.62 441 PHE A O 1
ATOM 3557 N N . LEU A 1 442 ? 2.291 -17.609 -12.602 1 98.56 442 LEU A N 1
ATOM 3558 C CA . LEU A 1 442 ? 2.66 -16.422 -11.836 1 98.56 442 LEU A CA 1
ATOM 3559 C C . LEU A 1 442 ? 1.437 -15.562 -11.547 1 98.56 442 LEU A C 1
ATOM 3561 O O . LEU A 1 442 ? 1.312 -15 -10.453 1 98.56 442 LEU A O 1
ATOM 3565 N N . LEU A 1 443 ? 0.6 -15.375 -12.594 1 98.75 443 LEU A N 1
ATOM 3566 C CA . LEU A 1 443 ? -0.65 -14.641 -12.422 1 98.75 443 LEU A CA 1
ATOM 3567 C C . LEU A 1 443 ? -1.489 -15.258 -11.305 1 98.75 443 LEU A C 1
ATOM 3569 O O . LEU A 1 443 ? -2.057 -14.539 -10.477 1 98.75 443 LEU A O 1
ATOM 3573 N N . PHE A 1 444 ? -1.555 -16.609 -11.281 1 98.75 444 PHE A N 1
ATOM 3574 C CA . PHE A 1 444 ? -2.248 -17.328 -10.211 1 98.75 444 PHE A CA 1
ATOM 3575 C C . PHE A 1 444 ? -1.648 -16.984 -8.852 1 98.75 444 PHE A C 1
ATOM 3577 O O . PHE A 1 444 ? -2.375 -16.656 -7.914 1 98.75 444 PHE A O 1
ATOM 3584 N N . LEU A 1 445 ? -0.361 -17.047 -8.734 1 98.88 445 LEU A N 1
ATOM 3585 C CA . LEU A 1 445 ? 0.311 -16.75 -7.477 1 98.88 445 LEU A CA 1
ATOM 3586 C C . LEU A 1 445 ? 0.056 -15.312 -7.047 1 98.88 445 LEU A C 1
ATOM 3588 O O . LEU A 1 445 ? -0.103 -15.039 -5.859 1 98.88 445 LEU A O 1
ATOM 3592 N N . ASP A 1 446 ? 0.086 -14.383 -7.949 1 98.75 446 ASP A N 1
ATOM 3593 C CA . ASP A 1 446 ? -0.178 -12.977 -7.656 1 98.75 446 ASP A CA 1
ATOM 3594 C C . ASP A 1 446 ? -1.589 -12.789 -7.105 1 98.75 446 ASP A C 1
ATOM 3596 O O . ASP A 1 446 ? -1.801 -11.984 -6.195 1 98.75 446 ASP A O 1
ATOM 3600 N N . CYS A 1 447 ? -2.531 -13.492 -7.715 1 98.81 447 CYS A N 1
ATOM 3601 C CA . CYS A 1 447 ? -3.898 -13.445 -7.207 1 98.81 447 CYS A CA 1
ATOM 3602 C C . CYS A 1 447 ? -3.971 -13.984 -5.785 1 98.81 447 CYS A C 1
ATOM 3604 O O . CYS A 1 447 ? -4.668 -13.422 -4.938 1 98.81 447 CYS A O 1
ATOM 3606 N N . VAL A 1 448 ? -3.303 -15.086 -5.523 1 98.81 448 VAL A N 1
ATOM 3607 C CA . VAL A 1 448 ? -3.271 -15.656 -4.184 1 98.81 448 VAL A CA 1
ATOM 3608 C C . VAL A 1 448 ? -2.633 -14.664 -3.211 1 98.81 448 VAL A C 1
ATOM 3610 O O . VAL A 1 448 ? -3.066 -14.547 -2.064 1 98.81 448 VAL A O 1
ATOM 3613 N N . TRP A 1 449 ? -1.6 -14.008 -3.709 1 98.38 449 TRP A N 1
ATOM 3614 C CA . TRP A 1 449 ? -0.958 -13.008 -2.859 1 98.38 449 TRP A CA 1
ATOM 3615 C C . TRP A 1 449 ? -1.948 -11.922 -2.451 1 98.38 449 TRP A C 1
ATOM 3617 O O . TRP A 1 449 ? -1.915 -11.438 -1.317 1 98.38 449 TRP A O 1
ATOM 3627 N N . GLN A 1 450 ? -2.773 -11.492 -3.391 1 98 450 GLN A N 1
ATOM 3628 C CA . GLN A 1 450 ? -3.789 -10.5 -3.053 1 98 450 GLN A CA 1
ATOM 3629 C C . GLN A 1 450 ? -4.648 -10.969 -1.883 1 98 450 GLN A C 1
ATOM 3631 O O . GLN A 1 450 ? -4.977 -10.18 -0.992 1 98 450 GLN A O 1
ATOM 3636 N N . LEU A 1 451 ? -5.035 -12.25 -1.881 1 97.62 451 LEU A N 1
ATOM 3637 C CA . LEU A 1 451 ? -5.859 -12.82 -0.821 1 97.62 451 LEU A CA 1
ATOM 3638 C C . LEU A 1 451 ? -5.098 -12.867 0.5 1 97.62 451 LEU A C 1
ATOM 3640 O O . LEU A 1 451 ? -5.652 -12.539 1.552 1 97.62 451 LEU A O 1
ATOM 3644 N N . VAL A 1 452 ? -3.834 -13.266 0.416 1 96.69 452 VAL A N 1
ATOM 3645 C CA . VAL A 1 452 ? -3 -13.352 1.61 1 96.69 452 VAL A CA 1
ATOM 3646 C C . VAL A 1 452 ? -2.826 -11.961 2.219 1 96.69 452 VAL A C 1
ATOM 3648 O O . VAL A 1 452 ? -2.854 -11.805 3.443 1 96.69 452 VAL A O 1
ATOM 3651 N N . HIS A 1 453 ? -2.65 -11.008 1.353 1 94.31 453 HIS A N 1
ATOM 3652 C CA . HIS A 1 453 ? -2.447 -9.633 1.794 1 94.31 453 HIS A CA 1
ATOM 3653 C C . HIS A 1 453 ? -3.699 -9.078 2.465 1 94.31 453 HIS A C 1
ATOM 3655 O O . HIS A 1 453 ? -3.609 -8.375 3.473 1 94.31 453 HIS A O 1
ATOM 3661 N N . GLN A 1 454 ? -4.824 -9.375 1.938 1 93.62 454 GLN A N 1
ATOM 3662 C CA . GLN A 1 454 ? -6.082 -8.852 2.455 1 93.62 454 GLN A CA 1
ATOM 3663 C C . GLN A 1 454 ? -6.527 -9.617 3.699 1 93.62 454 GLN A C 1
ATOM 3665 O O . GLN A 1 454 ? -7.098 -9.031 4.621 1 93.62 454 GLN A O 1
ATOM 3670 N N . HIS A 1 455 ? -6.246 -10.969 3.74 1 93.06 455 HIS A N 1
ATOM 3671 C CA . HIS A 1 455 ? -6.695 -11.812 4.844 1 93.06 455 HIS A CA 1
ATOM 3672 C C . HIS A 1 455 ? -5.543 -12.648 5.398 1 93.06 455 HIS A C 1
ATOM 3674 O O . HIS A 1 455 ? -5.598 -13.883 5.375 1 93.06 455 HIS A O 1
ATOM 3680 N N . PRO A 1 456 ? -4.645 -12.031 6.09 1 92 456 PRO A N 1
ATOM 3681 C CA . PRO A 1 456 ? -3.463 -12.766 6.547 1 92 456 PRO A CA 1
ATOM 3682 C C . PRO A 1 456 ? -3.803 -13.867 7.543 1 92 456 PRO A C 1
ATOM 3684 O O . PRO A 1 456 ? -3.232 -14.961 7.48 1 92 456 PRO A O 1
ATOM 3687 N N . PRO A 1 457 ? -4.746 -13.719 8.391 1 91.81 457 PRO A N 1
ATOM 3688 C CA . PRO A 1 457 ? -5 -14.766 9.375 1 91.81 457 PRO A CA 1
ATOM 3689 C C . PRO A 1 457 ? -5.578 -16.031 8.75 1 91.81 457 PRO A C 1
ATOM 3691 O O . PRO A 1 457 ? -5.59 -17.094 9.383 1 91.81 457 PRO A O 1
ATOM 3694 N N . ALA A 1 458 ? -6.074 -15.945 7.586 1 95.25 458 ALA A N 1
ATOM 3695 C CA . ALA A 1 458 ? -6.73 -17.078 6.945 1 95.25 458 ALA A CA 1
ATOM 3696 C C . ALA A 1 458 ? -5.711 -18.016 6.293 1 95.25 458 ALA A C 1
ATOM 3698 O O . ALA A 1 458 ? -6.035 -19.141 5.926 1 95.25 458 ALA A O 1
ATOM 3699 N N . PHE A 1 459 ? -4.488 -17.625 6.16 1 96.88 459 PHE A N 1
ATOM 3700 C CA . PHE A 1 459 ? -3.502 -18.406 5.418 1 96.88 459 PHE A CA 1
ATOM 3701 C C . PHE A 1 459 ? -2.367 -18.859 6.328 1 96.88 459 PHE A C 1
ATOM 3703 O O . PHE A 1 459 ? -1.87 -18.078 7.141 1 96.88 459 PHE A O 1
ATOM 3710 N N . GLU A 1 460 ? -1.965 -20.047 6.18 1 96.88 460 GLU A N 1
ATOM 3711 C CA . GLU A 1 460 ? -0.879 -20.594 6.98 1 96.88 460 GLU A CA 1
ATOM 3712 C C . GLU A 1 460 ? 0.481 -20.156 6.449 1 96.88 460 GLU A C 1
ATOM 3714 O O . GLU A 1 460 ? 1.462 -20.109 7.195 1 96.88 460 GLU A O 1
ATOM 3719 N N . PHE A 1 461 ? 0.569 -19.891 5.219 1 97 461 PHE A N 1
ATOM 3720 C CA . PHE A 1 461 ? 1.839 -19.5 4.613 1 97 461 PHE A CA 1
ATOM 3721 C C . PHE A 1 461 ? 1.922 -17.984 4.445 1 97 461 PHE A C 1
ATOM 3723 O O . PHE A 1 461 ? 0.896 -17.312 4.391 1 97 461 PHE A O 1
ATOM 3730 N N . THR A 1 462 ? 3.115 -17.469 4.34 1 94.06 462 THR A N 1
ATOM 3731 C CA . THR A 1 462 ? 3.383 -16.031 4.215 1 94.06 462 THR A CA 1
ATOM 3732 C C . THR A 1 462 ? 3.631 -15.656 2.758 1 94.06 462 THR A C 1
ATOM 3734 O O . THR A 1 462 ? 3.666 -16.516 1.882 1 94.06 462 THR A O 1
ATOM 3737 N N . GLU A 1 463 ? 3.742 -14.359 2.521 1 94.5 463 GLU A N 1
ATOM 3738 C CA . GLU A 1 463 ? 4.09 -13.891 1.186 1 94.5 463 GLU A CA 1
ATOM 3739 C C . GLU A 1 463 ? 5.477 -14.375 0.771 1 94.5 463 GLU A C 1
ATOM 3741 O O . GLU A 1 463 ? 5.73 -14.594 -0.415 1 94.5 463 GLU A O 1
ATOM 3746 N N . THR A 1 464 ? 6.387 -14.586 1.748 1 93.81 464 THR A N 1
ATOM 3747 C CA . THR A 1 464 ? 7.727 -15.086 1.46 1 93.81 464 THR A CA 1
ATOM 3748 C C . THR A 1 464 ? 7.66 -16.453 0.799 1 93.81 464 THR A C 1
ATOM 3750 O O . THR A 1 464 ? 8.414 -16.734 -0.133 1 93.81 464 THR A O 1
ATOM 3753 N N . TYR A 1 465 ? 6.789 -17.266 1.341 1 97.06 465 TYR A N 1
ATOM 3754 C CA . TYR A 1 465 ? 6.586 -18.594 0.748 1 97.06 465 TYR A CA 1
ATOM 3755 C C . TYR A 1 465 ? 6.219 -18.469 -0.727 1 97.06 465 TYR A C 1
ATOM 3757 O O . TYR A 1 465 ? 6.777 -19.172 -1.568 1 97.06 465 TYR A O 1
ATOM 3765 N N . LEU A 1 466 ? 5.258 -17.594 -1.048 1 97.94 466 LEU A N 1
ATOM 3766 C CA . LEU A 1 466 ? 4.805 -17.406 -2.424 1 97.94 466 LEU A CA 1
ATOM 3767 C C . LEU A 1 466 ? 5.934 -16.875 -3.301 1 97.94 466 LEU A C 1
ATOM 3769 O O . LEU A 1 466 ? 6.07 -17.281 -4.457 1 97.94 466 LEU A O 1
ATOM 3773 N N . THR A 1 467 ? 6.699 -15.93 -2.748 1 97.06 467 THR A N 1
ATOM 3774 C CA . THR A 1 467 ? 7.816 -15.352 -3.49 1 97.06 467 THR A CA 1
ATOM 3775 C C . THR A 1 467 ? 8.844 -16.422 -3.84 1 97.06 467 THR A C 1
ATOM 3777 O O . THR A 1 467 ? 9.312 -16.5 -4.98 1 97.06 467 THR A O 1
ATOM 3780 N N . VAL A 1 468 ? 9.172 -17.25 -2.877 1 96.38 468 VAL A N 1
ATOM 3781 C CA . VAL A 1 468 ? 10.148 -18.328 -3.098 1 96.38 468 VAL A CA 1
ATOM 3782 C C . VAL A 1 468 ? 9.594 -19.328 -4.105 1 96.38 468 VAL A C 1
ATOM 3784 O O . VAL A 1 468 ? 10.328 -19.844 -4.945 1 96.38 468 VAL A O 1
ATOM 3787 N N . LEU A 1 469 ? 8.344 -19.609 -3.949 1 97.81 469 LEU A N 1
ATOM 3788 C CA . LEU A 1 469 ? 7.711 -20.516 -4.898 1 97.81 469 LEU A CA 1
ATOM 3789 C C . LEU A 1 469 ? 7.785 -19.953 -6.316 1 97.81 469 LEU A C 1
ATOM 3791 O O . LEU A 1 469 ? 8.047 -20.688 -7.266 1 97.81 469 LEU A O 1
ATOM 3795 N N . SER A 1 470 ? 7.547 -18.688 -6.516 1 97.5 470 SER A N 1
ATOM 3796 C CA . SER A 1 470 ? 7.641 -18.062 -7.828 1 97.5 470 SER A CA 1
ATOM 3797 C C . SER A 1 470 ? 9.055 -18.156 -8.391 1 97.5 470 SER A C 1
ATOM 3799 O O . SER A 1 470 ? 9.234 -18.344 -9.594 1 97.5 470 SER A O 1
ATOM 3801 N N . ASP A 1 471 ? 10.031 -18.031 -7.523 1 96 471 ASP A N 1
ATOM 3802 C CA . ASP A 1 471 ? 11.422 -18.125 -7.953 1 96 471 ASP A CA 1
ATOM 3803 C C . ASP A 1 471 ? 11.766 -19.562 -8.352 1 96 471 ASP A C 1
ATOM 3805 O O . ASP A 1 471 ? 12.625 -19.781 -9.203 1 96 471 ASP A O 1
ATOM 3809 N N . SER A 1 472 ? 11.148 -20.516 -7.738 1 96.81 472 SER A N 1
ATOM 3810 C CA . SER A 1 472 ? 11.461 -21.922 -7.957 1 96.81 472 SER A CA 1
ATOM 3811 C C . SER A 1 472 ? 11.047 -22.375 -9.352 1 96.81 472 SER A C 1
ATOM 3813 O O . SER A 1 472 ? 11.453 -23.453 -9.812 1 96.81 472 SER A O 1
ATOM 3815 N N . LEU A 1 473 ? 10.297 -21.594 -10.07 1 97.31 473 LEU A N 1
ATOM 3816 C CA . LEU A 1 473 ? 9.883 -21.891 -11.438 1 97.31 473 LEU A CA 1
ATOM 3817 C C . LEU A 1 473 ? 11.094 -22 -12.352 1 97.31 473 LEU A C 1
ATOM 3819 O O . LEU A 1 473 ? 11.031 -22.656 -13.398 1 97.31 473 LEU A O 1
ATOM 3823 N N . TYR A 1 474 ? 12.203 -21.422 -11.938 1 97.12 474 TYR A N 1
ATOM 3824 C CA . TYR A 1 474 ? 13.336 -21.297 -12.852 1 97.12 474 TYR A CA 1
ATOM 3825 C C . TYR A 1 474 ? 14.555 -22.047 -12.32 1 97.12 474 TYR A C 1
ATOM 3827 O O . TYR A 1 474 ? 15.688 -21.75 -12.703 1 97.12 474 TYR A O 1
ATOM 3835 N N . ILE A 1 475 ? 14.359 -22.953 -11.406 1 96.62 475 ILE A N 1
ATOM 3836 C CA . ILE A 1 475 ? 15.438 -23.781 -10.867 1 96.62 475 ILE A CA 1
ATOM 3837 C C . ILE A 1 475 ? 15.336 -25.203 -11.414 1 96.62 475 ILE A C 1
ATOM 3839 O O . ILE A 1 475 ? 14.547 -26 -10.914 1 96.62 475 ILE A O 1
ATOM 3843 N N . PRO A 1 476 ? 16.172 -25.516 -12.336 1 95.75 476 PRO A N 1
ATOM 3844 C CA . PRO A 1 476 ? 16.047 -26.797 -13.031 1 95.75 476 PRO A CA 1
ATOM 3845 C C . PRO A 1 476 ? 16.656 -27.969 -12.258 1 95.75 476 PRO A C 1
ATOM 3847 O O . PRO A 1 476 ? 17.344 -28.797 -12.844 1 95.75 476 PRO A O 1
ATOM 3850 N N . ILE A 1 477 ? 16.516 -28.016 -11.008 1 94.5 477 ILE A N 1
ATOM 3851 C CA . ILE A 1 477 ? 16.844 -29.203 -10.227 1 94.5 477 ILE A CA 1
ATOM 3852 C C . ILE A 1 477 ? 15.562 -29.906 -9.789 1 94.5 477 ILE A C 1
ATOM 3854 O O . ILE A 1 477 ? 15.578 -31.078 -9.43 1 94.5 477 ILE A O 1
ATOM 3858 N N . PHE A 1 478 ? 14.531 -29.094 -9.859 1 94.25 478 PHE A N 1
ATOM 3859 C CA . PHE A 1 478 ? 13.211 -29.625 -9.531 1 94.25 478 PHE A CA 1
ATOM 3860 C C . PHE A 1 478 ? 12.43 -29.938 -10.805 1 94.25 478 PHE A C 1
ATOM 3862 O O . PHE A 1 478 ? 12.43 -29.141 -11.75 1 94.25 478 PHE A O 1
ATOM 3869 N N . SER A 1 479 ? 11.727 -30.984 -10.805 1 93.81 479 SER A N 1
ATOM 3870 C CA . SER A 1 479 ? 10.992 -31.406 -11.992 1 93.81 479 SER A CA 1
ATOM 3871 C C . SER A 1 479 ? 9.609 -30.781 -12.047 1 93.81 479 SER A C 1
ATOM 3873 O O . SER A 1 479 ? 8.977 -30.75 -13.102 1 93.81 479 SER A O 1
ATOM 3875 N N . THR A 1 480 ? 9.148 -30.234 -10.977 1 95.12 480 THR A N 1
ATOM 3876 C CA . THR A 1 480 ? 7.754 -29.844 -10.781 1 95.12 480 THR A CA 1
ATOM 3877 C C . THR A 1 480 ? 7.289 -28.906 -11.898 1 95.12 480 THR A C 1
ATOM 3879 O O . THR A 1 480 ? 6.195 -29.078 -12.438 1 95.12 480 THR A O 1
ATOM 3882 N N . PHE A 1 481 ? 8.117 -27.953 -12.328 1 97.5 481 PHE A N 1
ATOM 3883 C CA . PHE A 1 481 ? 7.656 -26.922 -13.25 1 97.5 481 PHE A CA 1
ATOM 3884 C C . PHE A 1 481 ? 8.398 -27 -14.578 1 97.5 481 PHE A C 1
ATOM 3886 O O . PHE A 1 481 ? 8.555 -26 -15.273 1 97.5 481 PHE A O 1
ATOM 3893 N N . PHE A 1 482 ? 8.852 -28.219 -14.992 1 96.94 482 PHE A N 1
ATOM 3894 C CA . PHE A 1 482 ? 9.672 -28.297 -16.188 1 96.94 482 PHE A CA 1
ATOM 3895 C C . PHE A 1 482 ? 9.102 -29.312 -17.172 1 96.94 482 PHE A C 1
ATOM 3897 O O . PHE A 1 482 ? 9.828 -29.859 -18 1 96.94 482 PHE A O 1
ATOM 3904 N N . PHE A 1 483 ? 7.82 -29.578 -17.047 1 96.62 483 PHE A N 1
ATOM 3905 C CA . PHE A 1 483 ? 7.141 -30.438 -18 1 96.62 483 PHE A CA 1
ATOM 3906 C C . PHE A 1 483 ? 5.777 -29.875 -18.375 1 96.62 483 PHE A C 1
ATOM 3908 O O . PHE A 1 483 ? 5.219 -29.047 -17.641 1 96.62 483 PHE A O 1
ATOM 3915 N N . ASN A 1 484 ? 5.223 -30.297 -19.516 1 96.06 484 ASN A N 1
ATOM 3916 C CA . ASN A 1 484 ? 3.932 -29.812 -20 1 96.06 484 ASN A CA 1
ATOM 3917 C C . ASN A 1 484 ? 2.797 -30.75 -19.594 1 96.06 484 ASN A C 1
ATOM 3919 O O . ASN A 1 484 ? 1.624 -30.375 -19.656 1 96.06 484 ASN A O 1
ATOM 3923 N N . SER A 1 485 ? 3.092 -32 -19.25 1 95.62 485 SER A N 1
ATOM 3924 C CA . SER A 1 485 ? 2.104 -33 -18.859 1 95.62 485 SER A CA 1
ATOM 3925 C C . SER A 1 485 ? 2.746 -34.125 -18.047 1 95.62 485 SER A C 1
ATOM 3927 O O . SER A 1 485 ? 3.961 -34.312 -18.094 1 95.62 485 SER A O 1
ATOM 3929 N N . PRO A 1 486 ? 1.928 -34.781 -17.281 1 94.75 486 PRO A N 1
ATOM 3930 C CA . PRO A 1 486 ? 2.471 -35.938 -16.562 1 94.75 486 PRO A CA 1
ATOM 3931 C C . PRO A 1 486 ? 3.012 -37.031 -17.516 1 94.75 486 PRO A C 1
ATOM 3933 O O . PRO A 1 486 ? 3.994 -37.688 -17.203 1 94.75 486 PRO A O 1
ATOM 3936 N N . HIS A 1 487 ? 2.402 -37.156 -18.672 1 94.75 487 HIS A N 1
ATOM 3937 C CA . HIS A 1 487 ? 2.879 -38.094 -19.672 1 94.75 487 HIS A CA 1
ATOM 3938 C C . HIS A 1 487 ? 4.309 -37.781 -20.094 1 94.75 487 HIS A C 1
ATOM 3940 O O . HIS A 1 487 ? 5.152 -38.688 -20.188 1 94.75 487 HIS A O 1
ATOM 3946 N N . GLN A 1 488 ? 4.488 -36.531 -20.406 1 94.38 488 GLN A N 1
ATOM 3947 C CA . GLN A 1 488 ? 5.816 -36.094 -20.828 1 94.38 488 GLN A CA 1
ATOM 3948 C C . GLN A 1 488 ? 6.855 -36.406 -19.75 1 94.38 488 GLN A C 1
ATOM 3950 O O . GLN A 1 488 ? 7.973 -36.812 -20.047 1 94.38 488 GLN A O 1
ATOM 3955 N N . LYS A 1 489 ? 6.543 -36.156 -18.531 1 93.31 489 LYS A N 1
ATOM 3956 C CA . LYS A 1 489 ? 7.449 -36.438 -17.422 1 93.31 489 LYS A CA 1
ATOM 3957 C C . LYS A 1 489 ? 7.746 -37.906 -17.312 1 93.31 489 LYS A C 1
ATOM 3959 O O . LYS A 1 489 ? 8.914 -38.312 -17.25 1 93.31 489 LYS A O 1
ATOM 3964 N N . ASP A 1 490 ? 6.703 -38.75 -17.328 1 91.5 490 ASP A N 1
ATOM 3965 C CA . ASP A 1 490 ? 6.844 -40.188 -17.141 1 91.5 490 ASP A CA 1
ATOM 3966 C C . ASP A 1 490 ? 7.625 -40.812 -18.281 1 91.5 490 ASP A C 1
ATOM 3968 O O . ASP A 1 490 ? 8.391 -41.75 -18.062 1 91.5 490 ASP A O 1
ATOM 3972 N N . THR A 1 491 ? 7.422 -40.312 -19.469 1 90.25 491 THR A N 1
ATOM 3973 C CA . THR A 1 491 ? 8.102 -40.844 -20.641 1 90.25 491 THR A CA 1
ATOM 3974 C C . THR A 1 491 ? 9.594 -40.5 -20.609 1 90.25 491 THR A C 1
ATOM 3976 O O . THR A 1 491 ? 10.422 -41.25 -21.109 1 90.25 491 THR A O 1
ATOM 3979 N N . ASN A 1 492 ? 9.867 -39.406 -20.062 1 89.19 492 ASN A N 1
ATOM 3980 C CA . ASN A 1 492 ? 11.258 -38.969 -20.062 1 89.19 492 ASN A CA 1
ATOM 3981 C C . ASN A 1 492 ? 12.016 -39.469 -18.844 1 89.19 492 ASN A C 1
ATOM 3983 O O . ASN A 1 492 ? 13.242 -39.438 -18.812 1 89.19 492 ASN A O 1
ATOM 3987 N N . VAL A 1 493 ? 11.414 -39.906 -17.812 1 81.94 493 VAL A N 1
ATOM 3988 C CA . VAL A 1 493 ? 12.062 -40.438 -16.625 1 81.94 493 VAL A CA 1
ATOM 3989 C C . VAL A 1 493 ? 12.219 -41.938 -16.734 1 81.94 493 VAL A C 1
ATOM 3991 O O . VAL A 1 493 ? 13.031 -42.531 -16.031 1 81.94 493 VAL A O 1
ATOM 3994 N N . GLY A 1 494 ? 11.852 -42.656 -17.781 1 67.75 494 GLY A N 1
ATOM 3995 C CA . GLY A 1 494 ? 12.047 -44.094 -18.062 1 67.75 494 GLY A CA 1
ATOM 3996 C C . GLY A 1 494 ? 10.977 -44.969 -17.438 1 67.75 494 GLY A C 1
ATOM 3997 O O . GLY A 1 494 ? 11.156 -46.188 -17.344 1 67.75 494 GLY A O 1
ATOM 3998 N N . ARG A 1 495 ? 10.078 -44.562 -16.75 1 59.22 495 ARG A N 1
ATOM 3999 C CA . ARG A 1 495 ? 9.094 -45.438 -16.125 1 59.22 495 ARG A CA 1
ATOM 4000 C C . ARG A 1 495 ? 8.344 -46.25 -17.172 1 59.22 495 ARG A C 1
ATOM 4002 O O . ARG A 1 495 ? 7.953 -47.406 -16.906 1 59.22 495 ARG A O 1
ATOM 4009 N N . GLU A 1 496 ? 8.055 -45.688 -18.375 1 54.34 496 GLU A N 1
ATOM 4010 C CA . GLU A 1 496 ? 7.285 -46.5 -19.328 1 54.34 496 GLU A CA 1
ATOM 4011 C C . GLU A 1 496 ? 8.195 -47.375 -20.172 1 54.34 496 GLU A C 1
ATOM 4013 O O . GLU A 1 496 ? 7.719 -48.219 -20.938 1 54.34 496 GLU A O 1
ATOM 4018 N N . SER A 1 497 ? 9.523 -46.938 -20.297 1 49.03 497 SER A N 1
ATOM 4019 C CA . SER A 1 497 ? 10.305 -47.75 -21.219 1 49.03 497 SER A CA 1
ATOM 4020 C C . SER A 1 497 ? 10.523 -49.156 -20.688 1 49.03 497 SER A C 1
ATOM 4022 O O . SER A 1 497 ? 10.836 -49.344 -19.516 1 49.03 497 SER A O 1
ATOM 4024 N N . GLN A 1 498 ? 9.836 -50.094 -21.219 1 43.91 498 GLN A N 1
ATOM 4025 C CA . GLN A 1 498 ? 9.992 -51.562 -21.078 1 43.91 498 GLN A CA 1
ATOM 4026 C C . GLN A 1 498 ? 11.469 -51.938 -21.016 1 43.91 498 GLN A C 1
ATOM 4028 O O . GLN A 1 498 ? 11.797 -53.125 -20.812 1 43.91 498 GLN A O 1
ATOM 4033 N N . ASP A 1 499 ? 12.359 -51.219 -21.641 1 43.28 499 ASP A N 1
ATOM 4034 C CA . ASP A 1 499 ? 13.727 -51.719 -21.672 1 43.28 499 ASP A CA 1
ATOM 4035 C C . ASP A 1 499 ? 14.352 -51.656 -20.266 1 43.28 499 ASP A C 1
ATOM 4037 O O . ASP A 1 499 ? 14.391 -50.625 -19.641 1 43.28 499 ASP A O 1
ATOM 4041 N N . SER A 1 500 ? 14.391 -52.75 -19.469 1 44.47 500 SER A N 1
ATOM 4042 C CA . SER A 1 500 ? 14.727 -53.312 -18.172 1 44.47 500 SER A CA 1
ATOM 4043 C C . SER A 1 500 ? 15.922 -52.594 -17.547 1 44.47 500 SER A C 1
ATOM 4045 O O . SER A 1 500 ? 16.25 -52.781 -16.391 1 44.47 500 SER A O 1
ATOM 4047 N N . GLN A 1 501 ? 17 -52.219 -18.266 1 47.19 501 GLN A N 1
ATOM 4048 C CA . GLN A 1 501 ? 18.281 -52.188 -17.578 1 47.19 501 GLN A CA 1
ATOM 4049 C C . GLN A 1 501 ? 18.469 -50.875 -16.828 1 47.19 501 GLN A C 1
ATOM 4051 O O . GLN A 1 501 ? 19.375 -50.75 -16.016 1 47.19 501 GLN A O 1
ATOM 4056 N N . SER A 1 502 ? 17.969 -49.625 -17.281 1 53.75 502 SER A N 1
ATOM 4057 C CA . SER A 1 502 ? 18.453 -48.438 -16.625 1 53.75 502 SER A CA 1
ATOM 4058 C C . SER A 1 502 ? 17.469 -47.938 -15.562 1 53.75 502 SER A C 1
ATOM 4060 O O . SER A 1 502 ? 16.25 -48 -15.75 1 53.75 502 SER A O 1
ATOM 4062 N N . LYS A 1 503 ? 17.797 -47.969 -14.281 1 62.78 503 LYS A N 1
ATOM 4063 C CA . LYS A 1 503 ? 17.078 -47.531 -13.086 1 62.78 503 LYS A CA 1
ATOM 4064 C C . LYS A 1 503 ? 16.375 -46.188 -13.328 1 62.78 503 LYS A C 1
ATOM 4066 O O . LYS A 1 503 ? 16.969 -45.25 -13.852 1 62.78 503 LYS A O 1
ATOM 4071 N N . PRO A 1 504 ? 15.039 -46.125 -13.211 1 73.12 504 PRO A N 1
ATOM 4072 C CA . PRO A 1 504 ? 14.289 -44.875 -13.359 1 73.12 504 PRO A CA 1
ATOM 4073 C C . PRO A 1 504 ? 14.891 -43.719 -12.562 1 73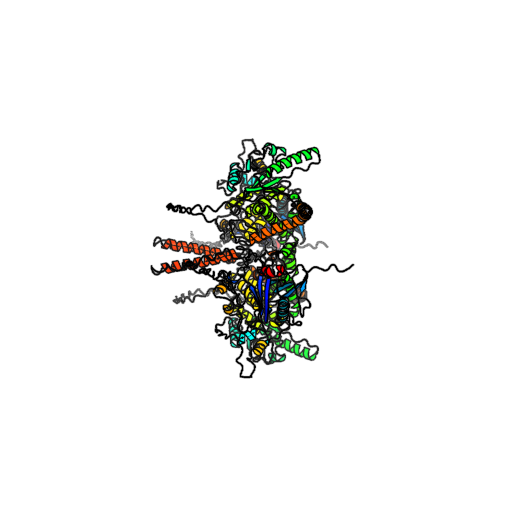.12 504 PRO A C 1
ATOM 4075 O O . PRO A 1 504 ? 15.414 -43.938 -11.469 1 73.12 504 PRO A O 1
ATOM 4078 N N . LEU A 1 505 ? 15.016 -42.562 -13.242 1 79.38 505 LEU A N 1
ATOM 4079 C CA . LEU A 1 505 ? 15.578 -41.375 -12.617 1 79.38 505 LEU A CA 1
ATOM 4080 C C . LEU A 1 505 ? 14.633 -40.812 -11.555 1 79.38 505 LEU A C 1
ATOM 4082 O O . LEU A 1 505 ? 13.414 -40.781 -11.75 1 79.38 505 LEU A O 1
ATOM 4086 N N . ASN A 1 506 ? 15.141 -40.656 -10.438 1 80.44 506 ASN A N 1
ATOM 4087 C CA . ASN A 1 506 ? 14.367 -40.031 -9.375 1 80.44 506 ASN A CA 1
ATOM 4088 C C . ASN A 1 506 ? 14.484 -38.5 -9.422 1 80.44 506 ASN A C 1
ATOM 4090 O O . ASN A 1 506 ? 15.484 -37.938 -8.992 1 80.44 506 ASN A O 1
ATOM 4094 N N . LEU A 1 507 ? 13.453 -37.875 -9.922 1 85.75 507 LEU A N 1
ATOM 4095 C CA . LEU A 1 507 ? 13.461 -36.406 -10.047 1 85.75 507 LEU A CA 1
ATOM 4096 C C . LEU A 1 507 ? 12.945 -35.75 -8.766 1 85.75 507 LEU A C 1
ATOM 4098 O O . LEU A 1 507 ? 12.008 -36.25 -8.148 1 85.75 507 LEU A O 1
ATOM 4102 N N . LEU A 1 508 ? 13.539 -34.719 -8.352 1 89.31 508 LEU A N 1
ATOM 4103 C CA . LEU A 1 508 ? 13.172 -34 -7.141 1 89.31 508 LEU A CA 1
ATOM 4104 C C . LEU A 1 508 ? 11.977 -33.094 -7.398 1 89.31 508 LEU A C 1
ATOM 4106 O O . LEU A 1 508 ? 11.852 -32.5 -8.477 1 89.31 508 LEU A O 1
ATOM 4110 N N . THR A 1 509 ? 11.141 -33 -6.426 1 92.44 509 THR A N 1
ATOM 4111 C CA . THR A 1 509 ? 10.039 -32.031 -6.461 1 92.44 509 THR A CA 1
ATOM 4112 C C . THR A 1 509 ? 10.391 -30.781 -5.672 1 92.44 509 THR A C 1
ATOM 4114 O O . THR A 1 509 ? 11.281 -30.797 -4.82 1 92.44 509 THR A O 1
ATOM 4117 N N . VAL A 1 510 ? 9.742 -29.719 -5.863 1 95.19 510 VAL A N 1
ATOM 4118 C CA . VAL A 1 510 ? 10.047 -28.422 -5.262 1 95.19 510 VAL A CA 1
ATOM 4119 C C . VAL A 1 510 ? 9.523 -28.391 -3.826 1 95.19 510 VAL A C 1
ATOM 4121 O O . VAL A 1 510 ? 9.977 -27.578 -3.014 1 95.19 510 VAL A O 1
ATOM 4124 N N . TRP A 1 511 ? 8.695 -29.328 -3.393 1 95.75 511 TRP A N 1
ATOM 4125 C CA . TRP A 1 511 ? 7.918 -29.219 -2.16 1 95.75 511 TRP A CA 1
ATOM 4126 C C . TRP A 1 511 ? 8.789 -29.516 -0.943 1 95.75 511 TRP A C 1
ATOM 4128 O O . TRP A 1 511 ? 8.414 -29.203 0.188 1 95.75 511 TRP A O 1
ATOM 4138 N N . ASP A 1 512 ? 9.906 -30.156 -1.162 1 91.62 512 ASP A N 1
ATOM 4139 C CA . ASP A 1 512 ? 10.852 -30.312 -0.064 1 91.62 512 ASP A CA 1
ATOM 4140 C C . ASP A 1 512 ? 11.75 -29.078 0.069 1 91.62 512 ASP A C 1
ATOM 4142 O O . ASP A 1 512 ? 12.852 -29.047 -0.49 1 91.62 512 ASP A O 1
ATOM 4146 N N . TRP A 1 513 ? 11.391 -28.219 0.879 1 93.44 513 TRP A N 1
ATOM 4147 C CA . TRP A 1 513 ? 12.055 -26.922 1.001 1 93.44 513 TRP A CA 1
ATOM 4148 C C . TRP A 1 513 ? 13.391 -27.062 1.72 1 93.44 513 TRP A C 1
ATOM 4150 O O . TRP A 1 513 ? 14.211 -26.141 1.697 1 93.44 513 TRP A O 1
ATOM 4160 N N . SER A 1 514 ? 13.641 -28.219 2.324 1 90.81 514 SER A N 1
ATOM 4161 C CA . SER A 1 514 ? 14.906 -28.438 3.004 1 90.81 514 SER A CA 1
ATOM 4162 C C . SER A 1 514 ? 16.062 -28.5 2.01 1 90.81 514 SER A C 1
ATOM 4164 O O . SER A 1 514 ? 17.219 -28.297 2.385 1 90.81 514 SER A O 1
ATOM 4166 N N . VAL A 1 515 ? 15.703 -28.828 0.768 1 91.5 515 VAL A N 1
ATOM 4167 C CA . VAL A 1 515 ? 16.719 -28.859 -0.28 1 91.5 515 VAL A CA 1
ATOM 4168 C C . VAL A 1 515 ? 17.266 -27.453 -0.507 1 91.5 515 VAL A C 1
ATOM 4170 O O . VAL A 1 515 ? 18.469 -27.281 -0.76 1 91.5 515 VAL A O 1
ATOM 4173 N N . GLN A 1 516 ? 16.453 -26.438 -0.326 1 93.5 516 GLN A N 1
ATOM 4174 C CA . GLN A 1 516 ? 16.844 -25.078 -0.667 1 93.5 516 GLN A CA 1
ATOM 4175 C C . GLN A 1 516 ? 17.172 -24.266 0.585 1 93.5 516 GLN A C 1
ATOM 4177 O O . GLN A 1 516 ? 18 -23.344 0.536 1 93.5 516 GLN A O 1
ATOM 4182 N N . PHE A 1 517 ? 16.5 -24.625 1.692 1 92.94 517 PHE A N 1
ATOM 4183 C CA . PHE A 1 517 ? 16.625 -23.734 2.846 1 92.94 517 PHE A CA 1
ATOM 4184 C C . PHE A 1 517 ? 16.859 -24.547 4.121 1 92.94 517 PHE A C 1
ATOM 4186 O O . PHE A 1 517 ? 16.328 -25.641 4.273 1 92.94 517 PHE A O 1
ATOM 4193 N N . GLU A 1 518 ? 17.578 -23.891 5.07 1 91.19 518 GLU A N 1
ATOM 4194 C CA . GLU A 1 518 ? 17.75 -24.453 6.41 1 91.19 518 GLU A CA 1
ATOM 4195 C C . GLU A 1 518 ? 16.469 -24.312 7.227 1 91.19 518 GLU A C 1
ATOM 4197 O O . GLU A 1 518 ? 15.594 -23.5 6.902 1 91.19 518 GLU A O 1
ATOM 4202 N N . PRO A 1 519 ? 16.344 -25.047 8.195 1 88.56 519 PRO A N 1
ATOM 4203 C CA . PRO A 1 519 ? 15.125 -25.016 9.008 1 88.56 519 PRO A CA 1
ATOM 4204 C C . PRO A 1 519 ? 14.805 -23.625 9.555 1 88.56 519 PRO A C 1
ATOM 4206 O O . PRO A 1 519 ? 13.641 -23.219 9.578 1 88.56 519 PRO A O 1
ATOM 4209 N N . LYS A 1 520 ? 15.766 -22.891 9.961 1 84.25 520 LYS A N 1
ATOM 4210 C CA . LYS A 1 520 ? 15.539 -21.562 10.5 1 84.25 520 LYS A CA 1
ATOM 4211 C C . LYS A 1 520 ? 14.938 -20.641 9.445 1 84.25 520 LYS A C 1
ATOM 4213 O O . LYS A 1 520 ? 14.062 -19.828 9.742 1 84.25 520 LYS A O 1
ATOM 4218 N N . ALA A 1 521 ? 15.375 -20.781 8.266 1 88 521 ALA A N 1
ATOM 4219 C CA . ALA A 1 521 ? 14.859 -19.984 7.16 1 88 521 ALA A CA 1
ATOM 4220 C C . ALA A 1 521 ? 13.438 -20.406 6.789 1 88 521 ALA A C 1
ATOM 4222 O O . ALA A 1 521 ? 12.625 -19.578 6.367 1 88 521 ALA A O 1
ATOM 4223 N N . GLN A 1 522 ? 13.148 -21.672 6.969 1 91.44 522 GLN A N 1
ATOM 4224 C CA . GLN A 1 522 ? 11.836 -22.203 6.602 1 91.44 522 GLN A CA 1
ATOM 4225 C C . GLN A 1 522 ? 10.75 -21.672 7.527 1 91.44 522 GLN A C 1
ATOM 4227 O O . GLN A 1 522 ? 9.57 -21.688 7.184 1 91.44 522 GLN A O 1
ATOM 4232 N N . THR A 1 523 ? 11.141 -21.109 8.703 1 88 523 THR A N 1
ATOM 4233 C CA . THR A 1 523 ? 10.18 -20.547 9.641 1 88 523 THR A CA 1
ATOM 4234 C C . THR A 1 523 ? 9.492 -19.328 9.039 1 88 523 THR A C 1
ATOM 4236 O O . THR A 1 523 ? 8.359 -19 9.406 1 88 523 THR A O 1
ATOM 4239 N N . PHE A 1 524 ? 10.141 -18.734 8.07 1 88.38 524 PHE A N 1
ATOM 4240 C CA . PHE A 1 524 ? 9.602 -17.531 7.449 1 88.38 524 PHE A CA 1
ATOM 4241 C C . PHE A 1 524 ? 8.461 -17.891 6.5 1 88.38 524 PHE A C 1
ATOM 4243 O O . PHE A 1 524 ? 7.723 -17.016 6.051 1 88.38 524 PHE A O 1
ATOM 4250 N N . PHE A 1 525 ? 8.242 -19.203 6.281 1 93.69 525 PHE A N 1
ATOM 4251 C CA . PHE A 1 525 ? 7.176 -19.625 5.383 1 93.69 525 PHE A CA 1
ATOM 4252 C C . PHE A 1 525 ? 5.855 -19.766 6.133 1 93.69 525 PHE A C 1
ATOM 4254 O O . PHE A 1 525 ? 4.789 -19.812 5.516 1 93.69 525 PHE A O 1
ATOM 4261 N N . THR A 1 526 ? 5.977 -19.797 7.383 1 92.25 526 THR A N 1
ATOM 4262 C CA . THR A 1 526 ? 4.785 -20.016 8.195 1 92.25 526 THR A CA 1
ATOM 4263 C C . THR A 1 526 ? 4.293 -18.703 8.789 1 92.25 526 THR A C 1
ATOM 4265 O O . THR A 1 526 ? 5.07 -17.953 9.383 1 92.25 526 THR A O 1
ATOM 4268 N N . ASN A 1 527 ? 3.08 -18.484 8.633 1 90.94 527 ASN A N 1
ATOM 4269 C CA . ASN A 1 527 ? 2.453 -17.234 9.086 1 90.94 527 ASN A CA 1
ATOM 4270 C C . ASN A 1 527 ? 2.084 -17.312 10.562 1 90.94 527 ASN A C 1
ATOM 4272 O O . ASN A 1 527 ? 1.236 -18.109 10.961 1 90.94 527 ASN A O 1
ATOM 4276 N N . PRO A 1 528 ? 2.588 -16.438 11.375 1 86.94 528 PRO A N 1
ATOM 4277 C CA . PRO A 1 528 ? 2.283 -16.453 12.805 1 86.94 528 PRO A CA 1
ATOM 4278 C C . PRO A 1 528 ? 0.854 -16 13.102 1 86.94 528 PRO A C 1
ATOM 4280 O O . PRO A 1 528 ? 0.338 -16.266 14.195 1 86.94 528 PRO A O 1
ATOM 4283 N N . LEU A 1 529 ? 0.202 -15.359 12.156 1 87.62 529 LEU A N 1
ATOM 4284 C CA . LEU A 1 529 ? -1.146 -14.852 12.375 1 87.62 529 LEU A CA 1
ATOM 4285 C C . LEU A 1 529 ? -2.189 -15.922 12.062 1 87.62 529 LEU A C 1
ATOM 4287 O O . LEU A 1 529 ? -3.381 -15.727 12.312 1 87.62 529 LEU A O 1
ATOM 4291 N N . TYR A 1 530 ? -1.746 -17.078 11.555 1 90.81 530 TYR A N 1
ATOM 4292 C CA . TYR A 1 530 ? -2.662 -18.109 11.062 1 90.81 530 TYR A CA 1
ATOM 4293 C C . TYR A 1 530 ? -3.592 -18.578 12.172 1 90.81 530 TYR A C 1
ATOM 4295 O O . TYR A 1 530 ? -3.139 -18.906 13.266 1 90.81 530 TYR A O 1
ATOM 4303 N N . VAL A 1 531 ? -4.875 -18.531 11.945 1 86.38 531 VAL A N 1
ATOM 4304 C CA . VAL A 1 531 ? -5.891 -19.016 12.875 1 86.38 531 VAL A CA 1
ATOM 4305 C C . VAL A 1 531 ? -6.316 -20.438 12.477 1 86.38 531 VAL A C 1
ATOM 4307 O O . VAL A 1 531 ? -6.91 -20.625 11.414 1 86.38 531 VAL A O 1
ATOM 4310 N N . GLU A 1 532 ? -5.969 -21.359 13.289 1 82.62 532 GLU A N 1
ATOM 4311 C CA . GLU A 1 532 ? -6.277 -22.766 12.984 1 82.62 532 GLU A CA 1
ATOM 4312 C C . GLU A 1 532 ? -7.727 -23.094 13.336 1 82.62 532 GLU A C 1
ATOM 4314 O O . GLU A 1 532 ? -8.359 -22.391 14.125 1 82.62 532 GLU A O 1
ATOM 4319 N N . LYS A 1 533 ? -8.188 -24 12.656 1 74 533 LYS A N 1
ATOM 4320 C CA . LYS A 1 533 ? -9.508 -24.516 12.992 1 74 533 LYS A CA 1
ATOM 4321 C C . LYS A 1 533 ? -9.547 -25.062 14.422 1 74 533 LYS A C 1
ATOM 4323 O O . LYS A 1 533 ? -8.625 -25.75 14.852 1 74 533 LYS A O 1
ATOM 4328 N N . PRO A 1 534 ? -10.344 -24.391 15.344 1 60.5 534 PRO A N 1
ATOM 4329 C CA . PRO A 1 534 ? -10.414 -24.938 16.703 1 60.5 534 PRO A CA 1
ATOM 4330 C C . PRO A 1 534 ? -10.57 -26.453 16.734 1 60.5 534 PRO A C 1
ATOM 4332 O O . PRO A 1 534 ? -11.359 -27 15.969 1 60.5 534 PRO A O 1
ATOM 4335 N N . LYS A 1 535 ? -9.477 -27.125 17.188 1 53.97 535 LYS A N 1
ATOM 4336 C CA . LYS A 1 535 ? -9.602 -28.578 17.391 1 53.97 535 LYS A CA 1
ATOM 4337 C C . LYS A 1 535 ? -10.789 -28.891 18.297 1 53.97 535 LYS A C 1
ATOM 4339 O O . LYS A 1 535 ? -10.969 -28.266 19.344 1 53.97 535 LYS A O 1
ATOM 4344 N N . LEU A 1 536 ? -11.789 -29.359 17.938 1 43.12 536 LEU A N 1
ATOM 4345 C CA . LEU A 1 536 ? -12.797 -29.953 18.812 1 43.12 536 LEU A CA 1
ATOM 4346 C C . LEU A 1 536 ? -12.141 -30.812 19.891 1 43.12 536 LEU A C 1
ATOM 4348 O O . LEU A 1 536 ? -11.461 -31.797 19.578 1 43.12 536 LEU A O 1
ATOM 4352 N N . GLU A 1 537 ? -11.492 -30.328 20.969 1 38.41 537 GLU A N 1
ATOM 4353 C CA . GLU A 1 537 ? -11.242 -31.266 22.062 1 38.41 537 GLU A CA 1
ATOM 4354 C C . GLU A 1 537 ? -12.406 -32.219 22.25 1 38.41 537 GLU A C 1
ATOM 4356 O O . GLU A 1 537 ? -13.562 -31.797 22.344 1 38.41 537 GLU A O 1
ATOM 4361 N N . LYS A 1 538 ? -12.133 -33.562 22.062 1 36.47 538 LYS A N 1
ATOM 4362 C CA . LYS A 1 538 ? -12.992 -34.625 22.594 1 36.47 538 LYS A CA 1
ATOM 4363 C C . LYS A 1 538 ? -13.117 -34.531 24.109 1 36.47 538 LYS A C 1
ATOM 4365 O O . LYS A 1 538 ? -12.203 -34.906 24.828 1 36.47 538 LYS A O 1
ATOM 4370 N N . VAL A 1 539 ? -13.391 -33.562 24.875 1 33.59 539 VAL A N 1
ATOM 4371 C CA . VAL A 1 539 ? -13.867 -33.812 26.234 1 33.59 539 VAL A CA 1
ATOM 4372 C C . VAL A 1 539 ? -14.867 -34.969 26.234 1 33.59 539 VAL A C 1
ATOM 4374 O O . VAL A 1 539 ? -15.906 -34.875 25.562 1 33.59 539 VAL A O 1
ATOM 4377 N N . GLN A 1 540 ? -14.344 -36.156 26.578 1 28.94 540 GLN A N 1
ATOM 4378 C CA . GLN A 1 540 ? -15.164 -37.281 27.062 1 28.94 540 GLN A CA 1
ATOM 4379 C C . GLN A 1 540 ? -16.016 -36.844 28.25 1 28.94 540 GLN A C 1
ATOM 4381 O O . GLN A 1 540 ? -15.531 -36.844 29.391 1 28.94 540 GLN A O 1
ATOM 4386 N N . ARG A 1 541 ? -16.609 -35.812 28.391 1 27.14 541 ARG A N 1
ATOM 4387 C CA . ARG A 1 541 ? -17.625 -35.812 29.438 1 27.14 541 ARG A CA 1
ATOM 4388 C C . ARG A 1 541 ? -18.547 -37.031 29.312 1 27.14 541 ARG A C 1
ATOM 4390 O O . ARG A 1 541 ? -19.156 -37.219 28.266 1 27.14 541 ARG A O 1
ATOM 4397 N N . LYS A 1 542 ? -18.156 -38.062 30.156 1 25.78 542 LYS A N 1
ATOM 4398 C CA . LYS A 1 542 ? -19.172 -39.031 30.578 1 25.78 542 LYS A CA 1
ATOM 4399 C C . LYS A 1 542 ? -20.469 -38.344 30.969 1 25.78 542 LYS A C 1
ATOM 4401 O O . LYS A 1 542 ? -20.484 -37.5 31.891 1 25.78 542 LYS A O 1
ATOM 4406 N N . GLY A 1 543 ? -21.219 -38 30.078 1 25.89 543 GLY A N 1
ATOM 4407 C CA . GLY A 1 543 ? -22.594 -37.594 30.25 1 25.89 543 GLY A CA 1
ATOM 4408 C C . GLY A 1 543 ? -23.375 -38.469 31.188 1 25.89 543 GLY A C 1
ATOM 4409 O O . GLY A 1 543 ? -23.516 -39.688 30.953 1 25.89 543 GLY A O 1
ATOM 4410 N N . THR A 1 544 ? -22.984 -38.406 32.469 1 24.27 544 THR A N 1
ATOM 4411 C CA . THR A 1 544 ? -24.062 -39 33.281 1 24.27 544 THR A CA 1
ATOM 4412 C C . THR A 1 544 ? -25.422 -38.531 32.781 1 24.27 544 THR A C 1
ATOM 4414 O O . THR A 1 544 ? -25.594 -37.344 32.406 1 24.27 544 THR A O 1
ATOM 4417 N N . HIS A 1 545 ? -26.109 -39.469 32.281 1 22.73 545 HIS A N 1
ATOM 4418 C CA . HIS A 1 545 ? -27.453 -39.438 31.719 1 22.73 545 HIS A CA 1
ATOM 4419 C C . HIS A 1 545 ? -28.438 -38.75 32.656 1 22.73 545 HIS A C 1
ATOM 4421 O O . HIS A 1 545 ? -28.844 -39.344 33.656 1 22.73 545 HIS A O 1
ATOM 4427 N N . PHE A 1 546 ? -28.078 -37.656 33.219 1 21.53 546 PHE A N 1
ATOM 4428 C CA . PHE A 1 546 ? -29.266 -37.344 34 1 21.53 546 PHE A CA 1
ATOM 4429 C C . PHE A 1 546 ? -30.516 -37.406 33.156 1 21.53 546 PHE A C 1
ATOM 4431 O O . PHE A 1 546 ? -30.516 -36.938 32 1 21.53 546 PHE A O 1
ATOM 4438 N N . LYS A 1 547 ? -31.375 -38.344 33.5 1 19.3 547 LYS A N 1
ATOM 4439 C CA . LYS A 1 547 ? -32.75 -38.594 33.062 1 19.3 547 LYS A CA 1
ATOM 4440 C C . LYS A 1 547 ? -33.531 -37.281 32.938 1 19.3 547 LYS A C 1
ATOM 4442 O O . LYS A 1 547 ? -33.688 -36.562 33.938 1 19.3 547 LYS A O 1
ATOM 4447 N N . HIS A 1 548 ? -33.062 -36.469 32.031 1 19.28 548 HIS A N 1
ATOM 4448 C CA . HIS A 1 548 ? -34.062 -35.406 31.891 1 19.28 548 HIS A CA 1
ATOM 4449 C C . HIS A 1 548 ? -35.469 -36 31.891 1 19.28 548 HIS A C 1
ATOM 4451 O O . HIS A 1 548 ? -35.75 -36.938 31.156 1 19.28 548 HIS A O 1
ATOM 4457 N N . GLN A 1 549 ? -36.031 -36.031 33.031 1 20.02 549 GLN A N 1
ATOM 4458 C CA . GLN A 1 549 ? -37.469 -36.281 33.188 1 20.02 549 GLN A CA 1
ATOM 4459 C C . GLN A 1 549 ? -38.25 -35.5 32.125 1 20.02 549 GLN A C 1
ATOM 4461 O O . GLN A 1 549 ? -37.969 -34.344 31.844 1 20.02 549 GLN A O 1
ATOM 4466 N N . ARG A 1 550 ? -38.906 -36.312 31.219 1 21.06 550 ARG A N 1
ATOM 4467 C CA . ARG A 1 550 ? -39.875 -36.125 30.141 1 21.06 550 ARG A CA 1
ATOM 4468 C C . ARG A 1 550 ? -40.938 -35.094 30.5 1 21.06 550 ARG A C 1
ATOM 4470 O O . ARG A 1 550 ? -41.875 -35.406 31.219 1 21.06 550 ARG A O 1
ATOM 4477 N N . GLN A 1 551 ? -40.531 -33.906 31.125 1 20.56 551 GLN A N 1
ATOM 4478 C CA . GLN A 1 551 ? -41.812 -33.312 31.484 1 20.56 551 GLN A CA 1
ATOM 4479 C C . GLN A 1 551 ? -42.75 -33.281 30.281 1 20.56 551 GLN A C 1
ATOM 4481 O O . GLN A 1 551 ? -42.312 -33 29.172 1 20.56 551 GLN A O 1
ATOM 4486 N N . LEU A 1 552 ? -43.938 -33.906 30.422 1 19.22 552 LEU A N 1
ATOM 4487 C CA . LEU A 1 552 ? -45.188 -34.219 29.766 1 19.22 552 LEU A CA 1
ATOM 4488 C C . LEU A 1 552 ? -45.844 -32.969 29.203 1 19.22 552 LEU A C 1
ATOM 4490 O O . LEU A 1 552 ? -46.688 -32.344 29.859 1 19.22 552 LEU A O 1
ATOM 4494 N N . SER A 1 553 ? -45 -31.891 28.844 1 19.72 553 SER A N 1
ATOM 4495 C CA . SER A 1 553 ? -45.969 -30.828 28.594 1 19.72 553 SER A CA 1
ATOM 4496 C C . SER A 1 553 ? -47.031 -31.25 27.562 1 19.72 553 SER A C 1
ATOM 4498 O O . SER A 1 553 ? -46.719 -32.031 26.656 1 19.72 553 SER A O 1
ATOM 4500 N N . LEU A 1 554 ? -48.25 -31.094 27.922 1 18.89 554 LEU A N 1
ATOM 4501 C CA . LEU A 1 554 ? -49.594 -31.422 27.453 1 18.89 554 LEU A CA 1
ATOM 4502 C C . LEU A 1 554 ? -49.781 -30.891 26.031 1 18.89 554 LEU A C 1
ATOM 4504 O O . LEU A 1 554 ? -49.188 -29.891 25.641 1 18.89 554 LEU A O 1
ATOM 4508 N N . PRO A 1 555 ? -50.312 -31.781 25.203 1 20.86 555 PRO A N 1
ATOM 4509 C CA . PRO A 1 555 ? -50.75 -31.906 23.797 1 20.86 555 PRO A CA 1
ATOM 4510 C C . PRO A 1 555 ? -51.656 -30.781 23.359 1 20.86 555 PRO A C 1
ATOM 4512 O O . PRO A 1 555 ? -52.156 -30.797 22.234 1 20.86 555 PRO A O 1
ATOM 4515 N N . LEU A 1 556 ? -51.406 -29.391 23.797 1 19.25 556 LEU A N 1
ATOM 4516 C CA . LEU A 1 556 ? -52.656 -28.656 23.625 1 19.25 556 LEU A CA 1
ATOM 4517 C C . LEU A 1 556 ? -53.156 -28.766 22.188 1 19.25 556 LEU A C 1
ATOM 4519 O O . LEU A 1 556 ? -52.375 -28.609 21.234 1 19.25 556 LEU A O 1
ATOM 4523 N N . THR A 1 557 ? -54.344 -29.281 21.969 1 17.69 557 THR A N 1
ATOM 4524 C CA . THR A 1 557 ? -55.281 -29.75 20.969 1 17.69 557 THR A CA 1
ATOM 4525 C C . THR A 1 557 ?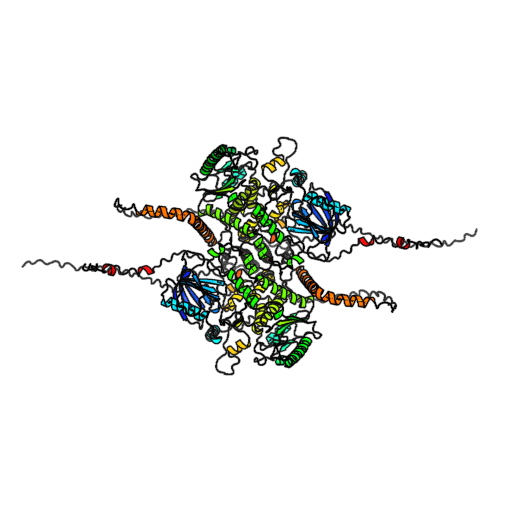 -55.719 -28.609 20.031 1 17.69 557 THR A C 1
ATOM 4527 O O . THR A 1 557 ? -56.625 -28.766 19.234 1 17.69 557 THR A O 1
ATOM 4530 N N . GLN A 1 558 ? -54.719 -27.641 19.641 1 18.48 558 GLN A N 1
ATOM 4531 C CA . GLN A 1 558 ? -55.5 -26.547 19.047 1 18.48 558 GLN A CA 1
ATOM 4532 C C . GLN A 1 558 ? -56.312 -27.047 17.844 1 18.48 558 GLN A C 1
ATOM 4534 O O . GLN A 1 558 ? -55.844 -27.938 17.109 1 18.48 558 GLN A O 1
ATOM 4539 N N . SER A 1 559 ? -57.625 -26.656 17.766 1 18.25 559 SER A N 1
ATOM 4540 C CA . SER A 1 559 ? -58.812 -26.984 17 1 18.25 559 SER A CA 1
ATOM 4541 C C . SER A 1 559 ? -58.625 -26.672 15.523 1 18.25 559 SER A C 1
ATOM 4543 O O . SER A 1 559 ? -58 -25.672 15.172 1 18.25 559 SER A O 1
ATOM 4545 N N . LYS A 1 560 ? -58.875 -27.688 14.609 1 19.88 560 LYS A N 1
ATOM 4546 C CA . LYS A 1 560 ? -58.875 -28.109 13.211 1 19.88 560 LYS A CA 1
ATOM 4547 C C . LYS A 1 560 ? -59.844 -27.266 12.391 1 19.88 560 LYS A C 1
ATOM 4549 O O . LYS A 1 560 ? -60.125 -27.609 11.242 1 19.88 560 LYS A O 1
ATOM 4554 N N . SER A 1 561 ? -59.938 -25.844 12.648 1 18.77 561 SER A N 1
ATOM 4555 C CA . SER A 1 561 ? -61.188 -25.438 11.992 1 18.77 561 SER A CA 1
ATOM 4556 C C . SER A 1 561 ? -61.125 -25.656 10.484 1 18.77 561 SER A C 1
ATOM 4558 O O . SER A 1 561 ? -60.031 -25.703 9.914 1 18.77 561 SER A O 1
ATOM 4560 N N . SER A 1 562 ? -62.281 -25.828 9.797 1 18.09 562 SER A N 1
ATOM 4561 C CA . SER A 1 562 ? -62.906 -26.453 8.633 1 18.09 562 SER A CA 1
ATOM 4562 C C . SER A 1 562 ? -62.594 -25.672 7.363 1 18.09 562 SER A C 1
ATOM 4564 O O . SER A 1 562 ? -62.562 -24.438 7.379 1 18.09 562 SER A O 1
ATOM 4566 N N . PRO A 1 563 ? -61.938 -26.406 6.328 1 19.23 563 PRO A N 1
ATOM 4567 C CA . PRO A 1 563 ? -61.438 -26.094 4.988 1 19.23 563 PRO A CA 1
ATOM 4568 C C . PRO A 1 563 ? -62.531 -25.578 4.059 1 19.23 563 PRO A C 1
ATOM 4570 O O . PRO A 1 563 ? -63.438 -26.344 3.656 1 19.23 563 PRO A O 1
ATOM 4573 N N . LYS A 1 564 ? -63.25 -24.438 4.285 1 18.67 564 LYS A N 1
ATOM 4574 C CA . LYS A 1 564 ? -64.375 -24.188 3.4 1 18.67 564 LYS A CA 1
ATOM 4575 C C . LYS A 1 564 ? -63.969 -24.156 1.939 1 18.67 564 LYS A C 1
ATOM 4577 O O . LYS A 1 564 ? -62.844 -23.75 1.632 1 18.67 564 LYS A O 1
ATOM 4582 N N . ARG A 1 565 ? -64.75 -24.469 0.78 1 17.81 565 ARG A N 1
ATOM 4583 C CA . ARG A 1 565 ? -64.938 -25.094 -0.529 1 17.81 565 ARG A CA 1
ATOM 4584 C C . ARG A 1 565 ? -64.562 -24.125 -1.647 1 17.81 565 ARG A C 1
ATOM 4586 O O . ARG A 1 565 ? -64.188 -24.547 -2.752 1 17.81 565 ARG A O 1
ATOM 4593 N N . GLY A 1 566 ? -64.75 -22.719 -1.614 1 18.64 566 GLY A N 1
ATOM 4594 C CA . GLY A 1 566 ? -65.438 -22.172 -2.793 1 18.64 566 GLY A CA 1
ATOM 4595 C C . GLY A 1 566 ? -64.5 -22.062 -3.992 1 18.64 566 GLY A C 1
ATOM 4596 O O . GLY A 1 566 ? -63.312 -21.766 -3.846 1 18.64 566 GLY A O 1
ATOM 4597 N N . PHE A 1 567 ? -64.812 -22.656 -5.254 1 20.2 567 PHE A N 1
ATOM 4598 C CA . PHE A 1 567 ? -64.25 -23.312 -6.43 1 20.2 567 PHE A CA 1
ATOM 4599 C C . PHE A 1 567 ? -63.562 -22.297 -7.348 1 20.2 567 PHE A C 1
ATOM 4601 O O . PHE A 1 567 ? -62.406 -22.469 -7.723 1 20.2 567 PHE A O 1
ATOM 4608 N N . PHE A 1 568 ? -64.312 -21.781 -8.477 1 20.36 568 PHE A N 1
ATOM 4609 C CA . PHE A 1 568 ? -64.188 -21.969 -9.922 1 20.36 568 PHE A CA 1
ATOM 4610 C C . PHE A 1 568 ? -63.375 -20.844 -10.547 1 20.36 568 PHE A C 1
ATOM 4612 O O . PHE A 1 568 ? -62.531 -21.094 -11.414 1 20.36 568 PHE A O 1
ATOM 4619 N N . ARG A 1 569 ? -63.969 -19.625 -10.586 1 19.73 569 ARG A N 1
ATOM 4620 C CA . ARG A 1 569 ? -64.25 -18.875 -11.805 1 19.73 569 ARG A CA 1
ATOM 4621 C C . ARG A 1 569 ? -62.969 -18.297 -12.406 1 19.73 569 ARG A C 1
ATOM 4623 O O . ARG A 1 569 ? -62.719 -18.469 -13.602 1 19.73 569 ARG A O 1
ATOM 4630 N N . GLU A 1 570 ? -62.875 -16.938 -12.25 1 23.28 570 GLU A N 1
ATOM 4631 C CA . GLU A 1 570 ? -62.5 -15.875 -13.188 1 23.28 570 GLU A CA 1
ATOM 4632 C C . GLU A 1 570 ? -60.969 -15.773 -13.328 1 23.28 570 GLU A C 1
ATOM 4634 O O . GLU A 1 570 ? -60.438 -14.734 -13.734 1 23.28 570 GLU A O 1
ATOM 4639 N N . GLU A 1 571 ? -60.25 -16.844 -13.109 1 23.41 571 GLU A N 1
ATOM 4640 C CA . GLU A 1 571 ? -58.875 -16.797 -12.656 1 23.41 571 GLU A CA 1
ATOM 4641 C C . GLU A 1 571 ? -57.906 -16.594 -13.828 1 23.41 571 GLU A C 1
ATOM 4643 O O . GLU A 1 571 ? -56.688 -16.672 -13.656 1 23.41 571 GLU A O 1
ATOM 4648 N N . THR A 1 572 ? -58.531 -16.719 -15.102 1 22.86 572 THR A N 1
ATOM 4649 C CA . THR A 1 572 ? -57.75 -17.188 -16.234 1 22.86 572 THR A CA 1
ATOM 4650 C C . THR A 1 572 ? -56.812 -16.094 -16.734 1 22.86 572 THR A C 1
ATOM 4652 O O . THR A 1 572 ? -55.688 -16.359 -17.141 1 22.86 572 THR A O 1
ATOM 4655 N N . ASP A 1 573 ? -57.562 -14.93 -17.094 1 23.17 573 ASP A N 1
ATOM 4656 C CA . ASP A 1 573 ? -57.125 -14.062 -18.188 1 23.17 573 ASP A CA 1
ATOM 4657 C C . ASP A 1 573 ? -55.75 -13.477 -17.906 1 23.17 573 ASP A C 1
ATOM 4659 O O . ASP A 1 573 ? -54.938 -13.344 -18.812 1 23.17 573 ASP A O 1
ATOM 4663 N N . HIS A 1 574 ? -55.719 -12.797 -16.656 1 25.89 574 HIS A N 1
ATOM 4664 C CA . HIS A 1 574 ? -54.688 -11.797 -16.391 1 25.89 574 HIS A CA 1
ATOM 4665 C C . HIS A 1 574 ? -53.312 -12.438 -16.281 1 25.89 574 HIS A C 1
ATOM 4667 O O . HIS A 1 574 ? -52.344 -11.773 -15.914 1 25.89 574 HIS A O 1
ATOM 4673 N N . LEU A 1 575 ? -53.219 -13.75 -16.422 1 25.75 575 LEU A N 1
ATOM 4674 C CA . LEU A 1 575 ? -52.062 -14.633 -16.312 1 25.75 575 LEU A CA 1
ATOM 4675 C C . LEU A 1 575 ? -51.125 -14.414 -17.5 1 25.75 575 LEU A C 1
ATOM 4677 O O . LEU A 1 575 ? -49.906 -14.477 -17.328 1 25.75 575 LEU A O 1
ATOM 4681 N N . ILE A 1 576 ? -51.812 -14.422 -18.719 1 24.09 576 ILE A N 1
ATOM 4682 C CA . ILE A 1 576 ? -51.062 -14.586 -19.953 1 24.09 576 ILE A CA 1
ATOM 4683 C C . ILE A 1 576 ? -50.188 -13.367 -20.188 1 24.09 576 ILE A C 1
ATOM 4685 O O . ILE A 1 576 ? -49.062 -13.5 -20.688 1 24.09 576 ILE A O 1
ATOM 4689 N N . LYS A 1 577 ? -50.875 -12.109 -20.281 1 27.98 577 LYS A N 1
ATOM 4690 C CA . LYS A 1 577 ? -50.188 -10.898 -20.719 1 27.98 577 LYS A CA 1
ATOM 4691 C C . LYS A 1 577 ? -48.938 -10.664 -19.875 1 27.98 577 LYS A C 1
ATOM 4693 O O . LYS A 1 577 ? -48.031 -9.938 -20.297 1 27.98 577 LYS A O 1
ATOM 4698 N N . ASN A 1 578 ? -49.062 -10.945 -18.516 1 27.86 578 ASN A N 1
ATOM 4699 C CA . ASN A 1 578 ? -48 -10.75 -17.531 1 27.86 578 ASN A CA 1
ATOM 4700 C C . ASN A 1 578 ? -46.812 -11.68 -17.781 1 27.86 578 ASN A C 1
ATOM 4702 O O . ASN A 1 578 ? -45.812 -11.602 -17.078 1 27.86 578 ASN A O 1
ATOM 4706 N N . LEU A 1 579 ? -47 -12.867 -18.438 1 29.14 579 LEU A N 1
ATOM 4707 C CA . LEU A 1 579 ? -46.031 -13.883 -18.812 1 29.14 579 LEU A CA 1
ATOM 4708 C C . LEU A 1 579 ? -45.125 -13.398 -19.938 1 29.14 579 LEU A C 1
ATOM 4710 O O . LEU A 1 579 ? -43.938 -13.68 -19.953 1 29.14 579 LEU A O 1
ATOM 4714 N N . LEU A 1 580 ? -45.812 -13.031 -21.172 1 28.31 580 LEU A N 1
ATOM 4715 C CA . LEU A 1 580 ? -45.062 -12.805 -22.406 1 28.31 580 LEU A CA 1
ATOM 4716 C C . LEU A 1 580 ? -44.125 -11.617 -22.266 1 28.31 580 LEU A C 1
ATOM 4718 O O . LEU A 1 580 ? -43.062 -11.586 -22.891 1 28.31 580 LEU A O 1
ATOM 4722 N N . GLY A 1 581 ? -44.625 -10.32 -21.922 1 28.12 581 GLY A N 1
ATOM 4723 C CA . GLY A 1 581 ? -43.844 -9.094 -21.812 1 28.12 581 GLY A CA 1
ATOM 4724 C C . GLY A 1 581 ? -42.688 -9.211 -20.844 1 28.12 581 GLY A C 1
ATOM 4725 O O . GLY A 1 581 ? -41.875 -8.281 -20.719 1 28.12 581 GLY A O 1
ATOM 4726 N N . LYS A 1 582 ? -42.625 -10.023 -19.844 1 31.53 582 LYS A N 1
ATOM 4727 C CA . LYS A 1 582 ? -41.656 -10.383 -18.828 1 31.53 582 LYS A CA 1
ATOM 4728 C C . LYS A 1 582 ? -40.469 -11.156 -19.438 1 31.53 582 LYS A C 1
ATOM 4730 O O . LYS A 1 582 ? -39.406 -11.234 -18.859 1 31.53 582 LYS A O 1
ATOM 4735 N N . ARG A 1 583 ? -40.656 -12.047 -20.469 1 32.28 583 ARG A N 1
ATOM 4736 C CA . ARG A 1 583 ? -39.594 -12.875 -21.047 1 32.28 583 ARG A CA 1
ATOM 4737 C C . ARG A 1 583 ? -38.562 -12.016 -21.766 1 32.28 583 ARG A C 1
ATOM 4739 O O . ARG A 1 583 ? -37.375 -12.336 -21.75 1 32.28 583 ARG A O 1
ATOM 4746 N N . ILE A 1 584 ? -39.094 -11.234 -22.828 1 28.97 584 ILE A N 1
ATOM 4747 C CA . ILE A 1 584 ? -38.125 -10.547 -23.672 1 28.97 584 ILE A CA 1
ATOM 4748 C C . ILE A 1 584 ? -37.312 -9.547 -22.844 1 28.97 584 ILE A C 1
ATOM 4750 O O . ILE A 1 584 ? -36.156 -9.289 -23.125 1 28.97 584 ILE A O 1
ATOM 4754 N N . SER A 1 585 ? -37.906 -8.602 -22.031 1 28.66 585 SER A N 1
ATOM 4755 C CA . SER A 1 585 ? -37.281 -7.617 -21.156 1 28.66 585 SER A CA 1
ATOM 4756 C C . SER A 1 585 ? -36.469 -8.289 -20.062 1 28.66 585 SER A C 1
ATOM 4758 O O . SER A 1 585 ? -35.781 -7.613 -19.281 1 28.66 585 SER A O 1
ATOM 4760 N N . LYS A 1 586 ? -36.5 -9.578 -19.734 1 33.03 586 LYS A N 1
ATOM 4761 C CA . LYS A 1 586 ? -35.719 -10.469 -18.859 1 33.03 586 LYS A CA 1
ATOM 4762 C C . LYS A 1 586 ? -34.344 -10.773 -19.438 1 33.03 586 LYS A C 1
ATOM 4764 O O . LYS A 1 586 ? -33.406 -11.109 -18.703 1 33.03 586 LYS A O 1
ATOM 4769 N N . LEU A 1 587 ? -34.25 -11.086 -20.75 1 32.91 587 LEU A N 1
ATOM 4770 C CA . LEU A 1 587 ? -32.969 -11.367 -21.391 1 32.91 587 LEU A CA 1
ATOM 4771 C C . LEU A 1 587 ? -32.031 -10.156 -21.328 1 32.91 587 LEU A C 1
ATOM 4773 O O . LEU A 1 587 ? -30.828 -10.305 -21.156 1 32.91 587 LEU A O 1
ATOM 4777 N N . ILE A 1 588 ? -32.438 -8.992 -22.031 1 34.16 588 ILE A N 1
ATOM 4778 C CA . ILE A 1 588 ? -31.641 -7.773 -21.969 1 34.16 588 ILE A CA 1
ATOM 4779 C C . ILE A 1 588 ? -31.438 -7.367 -20.516 1 34.16 588 ILE A C 1
ATOM 4781 O O . ILE A 1 588 ? -30.422 -6.754 -20.172 1 34.16 588 ILE A O 1
ATOM 4785 N N . ASN A 1 589 ? -32.375 -7.453 -19.531 1 35.53 589 ASN A N 1
ATOM 4786 C CA . ASN A 1 589 ? -32.5 -7.156 -18.109 1 35.53 589 ASN A CA 1
ATOM 4787 C C . ASN A 1 589 ? -31.844 -8.242 -17.25 1 35.53 589 ASN A C 1
ATOM 4789 O O . ASN A 1 589 ? -31.859 -8.164 -16.031 1 35.53 589 ASN A O 1
ATOM 4793 N N . SER A 1 590 ? -31.531 -9.32 -17.797 1 38.25 590 SER A N 1
ATOM 4794 C CA . SER A 1 590 ? -30.875 -10.445 -17.141 1 38.25 590 SER A CA 1
ATOM 4795 C C . SER A 1 590 ? -29.422 -10.109 -16.797 1 38.25 590 SER A C 1
ATOM 4797 O O . SER A 1 590 ? -28.922 -10.508 -15.742 1 38.25 590 SER A O 1
ATOM 4799 N N . SER A 1 591 ? -28.719 -9.609 -17.875 1 40.12 591 SER A N 1
ATOM 4800 C CA . SER A 1 591 ? -27.359 -9.203 -17.562 1 40.12 591 SER A CA 1
ATOM 4801 C C . SER A 1 591 ? -27.328 -8.219 -16.391 1 40.12 591 SER A C 1
ATOM 4803 O O . SER A 1 591 ? -26.453 -8.312 -15.523 1 40.12 591 SER A O 1
ATOM 4805 N N . GLU A 1 592 ? -28.266 -7.254 -16.547 1 44.31 592 GLU A N 1
ATOM 4806 C CA . GLU A 1 592 ? -28.391 -6.309 -15.438 1 44.31 592 GLU A CA 1
ATOM 4807 C C . GLU A 1 592 ? -28.844 -7.004 -14.156 1 44.31 592 GLU A C 1
ATOM 4809 O O . GLU A 1 592 ? -28.375 -6.668 -13.062 1 44.31 592 GLU A O 1
ATOM 4814 N N . GLU A 1 593 ? -29.781 -8.008 -14.328 1 45.09 593 GLU A N 1
ATOM 4815 C CA . GLU A 1 593 ? -30.234 -8.773 -13.172 1 45.09 593 GLU A CA 1
ATOM 4816 C C . GLU A 1 593 ? -29.125 -9.648 -12.602 1 45.09 593 GLU A C 1
ATOM 4818 O O . GLU A 1 593 ? -29.016 -9.797 -11.391 1 45.09 593 GLU A O 1
ATOM 4823 N N . LEU A 1 594 ? -28.359 -10.219 -13.555 1 46.09 594 LEU A N 1
ATOM 4824 C CA . LEU A 1 594 ? -27.234 -11.039 -13.133 1 46.09 594 LEU A CA 1
ATOM 4825 C C . LEU A 1 594 ? -26.188 -10.188 -12.422 1 46.09 594 LEU A C 1
ATOM 4827 O O . LEU A 1 594 ? -25.609 -10.625 -11.422 1 46.09 594 LEU A O 1
ATOM 4831 N N . GLN A 1 595 ? -26.078 -9.008 -13 1 57.94 595 GLN A N 1
ATOM 4832 C CA . GLN A 1 595 ? -25.141 -8.094 -12.359 1 57.94 595 GLN A CA 1
ATOM 4833 C C . GLN A 1 595 ? -25.625 -7.676 -10.977 1 57.94 595 GLN A C 1
ATOM 4835 O O . GLN A 1 595 ? -24.844 -7.551 -10.039 1 57.94 595 GLN A O 1
ATOM 4840 N N . ASP A 1 596 ? -26.906 -7.645 -10.914 1 65.31 596 ASP A N 1
ATOM 4841 C CA . ASP A 1 596 ? -27.516 -7.27 -9.633 1 65.31 596 ASP A CA 1
ATOM 4842 C C . ASP A 1 596 ? -27.375 -8.398 -8.609 1 65.31 596 ASP A C 1
ATOM 4844 O O . ASP A 1 596 ? -27.094 -8.141 -7.438 1 65.31 596 ASP A O 1
ATOM 4848 N N . GLY A 1 597 ? -27.516 -9.656 -9.195 1 74.12 597 GLY A N 1
ATOM 4849 C CA . GLY A 1 597 ? -27.344 -10.781 -8.289 1 74.12 597 GLY A CA 1
ATOM 4850 C C . GLY A 1 597 ? -25.922 -10.914 -7.762 1 74.12 597 GLY A C 1
ATOM 4851 O O . GLY A 1 597 ? -25.734 -11.172 -6.57 1 74.12 597 GLY A O 1
ATOM 4852 N N . PHE A 1 598 ? -25.094 -10.609 -8.641 1 84.81 598 PHE A N 1
ATOM 4853 C CA . PHE A 1 598 ? -23.688 -10.664 -8.266 1 84.81 598 PHE A CA 1
ATOM 4854 C C . PHE A 1 598 ? -23.391 -9.648 -7.172 1 84.81 598 PHE A C 1
ATOM 4856 O O . PHE A 1 598 ? -22.703 -9.961 -6.191 1 84.81 598 PHE A O 1
ATOM 4863 N N . ARG A 1 599 ? -23.859 -8.531 -7.367 1 82.44 599 ARG A N 1
ATOM 4864 C CA . ARG A 1 599 ? -23.578 -7.453 -6.43 1 82.44 599 ARG A CA 1
ATOM 4865 C C . ARG A 1 599 ? -24.203 -7.734 -5.066 1 82.44 599 ARG A C 1
ATOM 4867 O O . ARG A 1 599 ? -23.594 -7.445 -4.031 1 82.44 599 ARG A O 1
ATOM 4874 N N . GLU A 1 600 ? -25.328 -8.266 -5.09 1 83.19 600 GLU A N 1
ATOM 4875 C CA . GLU A 1 600 ? -25.984 -8.609 -3.84 1 83.19 600 GLU A CA 1
ATOM 4876 C C . GLU A 1 600 ? -25.219 -9.68 -3.078 1 83.19 600 GLU A C 1
ATOM 4878 O O . GLU A 1 600 ? -25.062 -9.594 -1.858 1 83.19 600 GLU A O 1
ATOM 4883 N N . PHE A 1 601 ? -24.859 -10.68 -3.807 1 89.19 601 PHE A N 1
ATOM 4884 C CA . PHE A 1 601 ? -24.078 -11.75 -3.201 1 89.19 601 PHE A CA 1
ATOM 4885 C C . PHE A 1 601 ? -22.766 -11.203 -2.639 1 89.19 601 PHE A C 1
ATOM 4887 O O . PHE A 1 601 ? -22.406 -11.477 -1.49 1 89.19 601 PHE A O 1
ATOM 4894 N N . TYR A 1 602 ? -22.141 -10.438 -3.49 1 89.19 602 TYR A N 1
ATOM 4895 C CA . TYR A 1 602 ? -20.828 -9.883 -3.176 1 89.19 602 TYR A CA 1
ATOM 4896 C C . TYR A 1 602 ? -20.906 -8.938 -1.981 1 89.19 602 TYR A C 1
ATOM 4898 O O . TYR A 1 602 ? -20.141 -9.078 -1.02 1 89.19 602 TYR A O 1
ATOM 4906 N N . ASP A 1 603 ? -21.781 -8.016 -1.926 1 83.38 603 ASP A N 1
ATOM 4907 C CA . ASP A 1 603 ? -21.938 -7.043 -0.846 1 83.38 603 ASP A CA 1
ATOM 4908 C C . ASP A 1 603 ? -22.469 -7.707 0.42 1 83.38 603 ASP A C 1
ATOM 4910 O O . ASP A 1 603 ? -22.094 -7.328 1.532 1 83.38 603 ASP A O 1
ATOM 4914 N N . GLY A 1 604 ? -23.328 -8.633 0.177 1 83.56 604 GLY A N 1
ATOM 4915 C CA . GLY A 1 604 ? -23.875 -9.367 1.311 1 83.56 604 GLY A CA 1
ATOM 4916 C C . GLY A 1 604 ? -22.812 -10.125 2.088 1 83.56 604 GLY A C 1
ATOM 4917 O O . GLY A 1 604 ? -22.844 -10.164 3.32 1 83.56 604 GLY A O 1
ATOM 4918 N N . TRP A 1 605 ? -22 -10.695 1.354 1 87 605 TRP A N 1
ATOM 4919 C CA . TRP A 1 605 ? -20.953 -11.477 2.002 1 87 605 TRP A CA 1
ATOM 4920 C C . TRP A 1 605 ? -20 -10.562 2.766 1 87 605 TRP A C 1
ATOM 4922 O O . TRP A 1 605 ? -19.547 -10.906 3.865 1 87 605 TRP A O 1
ATOM 4932 N N . HIS A 1 606 ? -19.625 -9.469 2.232 1 85.56 606 HIS A N 1
ATOM 4933 C CA . HIS A 1 606 ? -18.656 -8.578 2.842 1 85.56 606 HIS A CA 1
ATOM 4934 C C . HIS A 1 606 ? -19.234 -7.871 4.062 1 85.56 606 HIS A C 1
ATOM 4936 O O . HIS A 1 606 ? -18.484 -7.305 4.867 1 85.56 606 HIS A O 1
ATOM 4942 N N . SER A 1 607 ? -20.469 -7.902 4.18 1 79.12 607 SER A N 1
ATOM 4943 C CA . SER A 1 607 ? -21.125 -7.285 5.336 1 79.12 607 SER A CA 1
ATOM 4944 C C . SER A 1 607 ? -21.141 -8.234 6.531 1 79.12 607 SER A C 1
ATOM 4946 O O . SER A 1 607 ? -21.375 -7.812 7.664 1 79.12 607 SER A O 1
ATOM 4948 N N . ARG A 1 608 ? -20.781 -9.477 6.316 1 80.38 608 ARG A N 1
ATOM 4949 C CA . ARG A 1 608 ? -20.766 -10.484 7.371 1 80.38 608 ARG A CA 1
ATOM 4950 C C . ARG A 1 608 ? -19.469 -10.438 8.172 1 80.38 608 ARG A C 1
ATOM 4952 O O . ARG A 1 608 ? -18.453 -9.945 7.68 1 80.38 608 ARG A O 1
ATOM 4959 N N . PRO A 1 609 ? -19.547 -10.859 9.375 1 79.88 609 PRO A N 1
ATOM 4960 C CA . PRO A 1 609 ? -18.312 -10.953 10.156 1 79.88 609 PRO A CA 1
ATOM 4961 C C . PRO A 1 609 ? -17.297 -11.922 9.539 1 79.88 609 PRO A C 1
ATOM 4963 O O . PRO A 1 609 ? -17.688 -12.914 8.914 1 79.88 609 PRO A O 1
ATOM 4966 N N . PRO A 1 610 ? -16.141 -11.617 9.789 1 79.44 610 PRO A N 1
ATOM 4967 C CA . PRO A 1 610 ? -15.102 -12.398 9.117 1 79.44 610 PRO A CA 1
ATOM 4968 C C . PRO A 1 610 ? -15 -13.82 9.656 1 79.44 610 PRO A C 1
ATOM 4970 O O . PRO A 1 610 ? -15.133 -14.047 10.859 1 79.44 610 PRO A O 1
ATOM 4973 N N . SER A 1 611 ? -14.984 -14.742 8.82 1 85.5 611 SER A N 1
ATOM 4974 C CA . SER A 1 611 ? -14.688 -16.141 9.102 1 85.5 611 SER A CA 1
ATOM 4975 C C . SER A 1 611 ? -13.453 -16.609 8.336 1 85.5 611 SER A C 1
ATOM 4977 O O . SER A 1 611 ? -13.477 -16.719 7.109 1 85.5 611 SER A O 1
ATOM 4979 N N . TYR A 1 612 ? -12.406 -16.938 9.047 1 89 612 TYR A N 1
ATOM 4980 C CA . TYR A 1 612 ? -11.141 -17.25 8.398 1 89 612 TYR A CA 1
ATOM 4981 C C . TYR A 1 612 ? -11.117 -18.688 7.898 1 89 612 TYR A C 1
ATOM 4983 O O . TYR A 1 612 ? -10.266 -19.062 7.086 1 89 612 TYR A O 1
ATOM 4991 N N . GLN A 1 613 ? -12.016 -19.516 8.367 1 90.06 613 GLN A N 1
ATOM 4992 C CA . GLN A 1 613 ? -12.039 -20.906 7.941 1 90.06 613 GLN A CA 1
ATOM 4993 C C . GLN A 1 613 ? -13.203 -21.172 6.992 1 90.06 613 GLN A C 1
ATOM 4995 O O . GLN A 1 613 ? -13.516 -22.328 6.699 1 90.06 613 GLN A O 1
ATOM 5000 N N . GLY A 1 614 ? -13.867 -20.125 6.57 1 91 614 GLY A N 1
ATOM 5001 C CA . GLY A 1 614 ? -14.961 -20.234 5.617 1 91 614 GLY A CA 1
ATOM 5002 C C . GLY A 1 614 ? -14.656 -19.594 4.277 1 91 614 GLY A C 1
ATOM 5003 O O . GLY A 1 614 ? -13.5 -19.594 3.836 1 91 614 GLY A O 1
ATOM 5004 N N . LEU A 1 615 ? -15.688 -19.25 3.604 1 94.06 615 LEU A N 1
ATOM 5005 C CA . LEU A 1 615 ? -15.562 -18.609 2.295 1 94.06 615 LEU A CA 1
ATOM 5006 C C . LEU A 1 615 ? -14.844 -17.266 2.408 1 94.06 615 LEU A C 1
ATOM 5008 O O . LEU A 1 615 ? -15.172 -16.453 3.275 1 94.06 615 LEU A O 1
ATOM 5012 N N . LEU A 1 616 ? -13.836 -17.109 1.652 1 94.31 616 LEU A N 1
ATOM 5013 C CA . LEU A 1 616 ? -13.062 -15.875 1.633 1 94.31 616 LEU A CA 1
ATOM 5014 C C . LEU A 1 616 ? -13.227 -15.156 0.297 1 94.31 616 LEU A C 1
ATOM 5016 O O . LEU A 1 616 ? -12.844 -15.688 -0.749 1 94.31 616 LEU A O 1
ATOM 5020 N N . LEU A 1 617 ? -13.852 -14.016 0.288 1 94.81 617 LEU A N 1
ATOM 5021 C CA . LEU A 1 617 ? -13.984 -13.219 -0.926 1 94.81 617 LEU A CA 1
ATOM 5022 C C . LEU A 1 617 ? -13.102 -11.977 -0.862 1 94.81 617 LEU A C 1
ATOM 5024 O O . LEU A 1 617 ? -13.172 -11.219 0.104 1 94.81 617 LEU A O 1
ATOM 5028 N N . PRO A 1 618 ? -12.266 -11.812 -1.832 1 94.44 618 PRO A N 1
ATOM 5029 C CA . PRO A 1 618 ? -11.43 -10.617 -1.852 1 94.44 618 PRO A CA 1
ATOM 5030 C C . PRO A 1 618 ? -12.203 -9.359 -2.246 1 94.44 618 PRO A C 1
ATOM 5032 O O . PRO A 1 618 ? -13.25 -9.453 -2.889 1 94.44 618 PRO A O 1
ATOM 5035 N N . ARG A 1 619 ? -11.711 -8.203 -1.721 1 91.94 619 ARG A N 1
ATOM 5036 C CA . ARG A 1 619 ? -12.18 -6.926 -2.26 1 91.94 619 ARG A CA 1
ATOM 5037 C C . ARG A 1 619 ? -11.578 -6.66 -3.635 1 91.94 619 ARG A C 1
ATOM 5039 O O . ARG A 1 619 ? -10.367 -6.82 -3.828 1 91.94 619 ARG A O 1
ATOM 5046 N N . LEU A 1 620 ? -12.383 -6.309 -4.602 1 91.56 620 LEU A N 1
ATOM 5047 C CA . LEU A 1 620 ? -11.961 -6.211 -5.996 1 91.56 620 LEU A CA 1
ATOM 5048 C C . LEU A 1 620 ? -11.773 -4.754 -6.402 1 91.56 620 LEU A C 1
ATOM 5050 O O . LEU A 1 620 ? -11.305 -4.469 -7.508 1 91.56 620 LEU A O 1
ATOM 5054 N N . GLU A 1 621 ? -12.039 -3.826 -5.504 1 86.81 621 GLU A N 1
ATOM 5055 C CA . GLU A 1 621 ? -11.992 -2.404 -5.832 1 86.81 621 GLU A CA 1
ATOM 5056 C C . GLU A 1 621 ? -10.555 -1.924 -6.004 1 86.81 621 GLU A C 1
ATOM 5058 O O . GLU A 1 621 ? -9.625 -2.512 -5.445 1 86.81 621 GLU A O 1
ATOM 5063 N N . GLY A 1 622 ? -10.398 -0.901 -6.695 1 81.75 622 GLY A N 1
ATOM 5064 C CA . GLY A 1 622 ? -9.117 -0.369 -7.145 1 81.75 622 GLY A CA 1
ATOM 5065 C C . GLY A 1 622 ? -8.117 -0.196 -6.02 1 81.75 622 GLY A C 1
ATOM 5066 O O . GLY A 1 622 ? -7.016 -0.747 -6.07 1 81.75 622 GLY A O 1
ATOM 5067 N N . PRO A 1 623 ? -8.445 0.387 -4.922 1 86.19 623 PRO A N 1
ATOM 5068 C CA . PRO A 1 623 ? -7.449 0.67 -3.885 1 86.19 623 PRO A CA 1
ATOM 5069 C C . PRO A 1 623 ? -6.984 -0.588 -3.152 1 86.19 623 PRO A C 1
ATOM 5071 O O . PRO A 1 623 ? -5.949 -0.571 -2.482 1 86.19 623 PRO A O 1
ATOM 5074 N N . GLU A 1 624 ? -7.766 -1.618 -3.336 1 89.69 624 GLU A N 1
ATOM 5075 C CA . GLU A 1 624 ? -7.445 -2.814 -2.564 1 89.69 624 GLU A CA 1
ATOM 5076 C C . GLU A 1 624 ? -6.562 -3.768 -3.367 1 89.69 624 GLU A C 1
ATOM 5078 O O . GLU A 1 624 ? -5.996 -4.715 -2.812 1 89.69 624 GLU A O 1
ATOM 5083 N N . ILE A 1 625 ? -6.465 -3.607 -4.668 1 92.62 625 ILE A N 1
ATOM 5084 C CA . ILE A 1 625 ? -5.535 -4.375 -5.488 1 92.62 625 ILE A CA 1
ATOM 5085 C C . ILE A 1 625 ? -4.164 -3.707 -5.477 1 92.62 625 ILE A C 1
ATOM 5087 O O . ILE A 1 625 ? -4.023 -2.551 -5.883 1 92.62 625 ILE A O 1
ATOM 5091 N N . LYS A 1 626 ? -3.189 -4.363 -4.953 1 93.75 626 LYS A N 1
ATOM 5092 C CA . LYS A 1 626 ? -1.883 -3.754 -4.727 1 93.75 626 LYS A CA 1
ATOM 5093 C C . LYS A 1 626 ? -0.78 -4.535 -5.438 1 93.75 626 LYS A C 1
ATOM 5095 O O . LYS A 1 626 ? -1.006 -5.652 -5.902 1 93.75 626 LYS A O 1
ATOM 5100 N N . VAL A 1 627 ? 0.383 -3.879 -5.52 1 95.44 627 VAL A N 1
ATOM 5101 C CA . VAL A 1 627 ? 1.555 -4.504 -6.125 1 95.44 627 VAL A CA 1
ATOM 5102 C C . VAL A 1 627 ? 2.23 -5.426 -5.113 1 95.44 627 VAL A C 1
ATOM 5104 O O . VAL A 1 627 ? 2.426 -5.047 -3.955 1 95.44 627 VAL A O 1
ATOM 5107 N N . TRP A 1 628 ? 2.479 -6.688 -5.492 1 96.31 628 TRP A N 1
ATOM 5108 C CA . TRP A 1 628 ? 3.258 -7.633 -4.699 1 96.31 628 TRP A CA 1
ATOM 5109 C C . TRP A 1 628 ? 4.699 -7.156 -4.547 1 96.31 628 TRP A C 1
ATOM 5111 O O . TRP A 1 628 ? 5.594 -7.641 -5.238 1 96.31 628 TRP A O 1
ATOM 5121 N N . ALA A 1 629 ? 4.91 -6.25 -3.586 1 92.69 629 ALA A N 1
ATOM 5122 C CA . ALA A 1 629 ? 6.156 -5.504 -3.459 1 92.69 629 ALA A CA 1
ATOM 5123 C C . ALA A 1 629 ? 7.332 -6.441 -3.201 1 92.69 629 ALA A C 1
ATOM 5125 O O . ALA A 1 629 ? 8.406 -6.273 -3.781 1 92.69 629 ALA A O 1
ATOM 5126 N N . GLN A 1 630 ? 7.215 -7.426 -2.346 1 92.69 630 GLN A N 1
ATOM 5127 C CA . GLN A 1 630 ? 8.312 -8.32 -2.014 1 92.69 630 GLN A CA 1
ATOM 5128 C C . GLN A 1 630 ? 8.836 -9.039 -3.258 1 92.69 630 GLN A C 1
ATOM 5130 O O . GLN A 1 630 ? 10.039 -9.273 -3.385 1 92.69 630 GLN A O 1
ATOM 5135 N N . ARG A 1 631 ? 7.973 -9.391 -4.113 1 95.44 631 ARG A N 1
ATOM 5136 C CA . ARG A 1 631 ?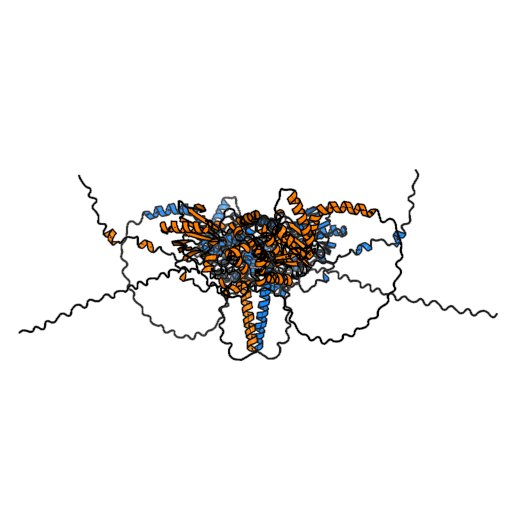 8.406 -10.094 -5.316 1 95.44 631 ARG A CA 1
ATOM 5137 C C . ARG A 1 631 ? 8.984 -9.125 -6.34 1 95.44 631 ARG A C 1
ATOM 5139 O O . ARG A 1 631 ? 10.016 -9.406 -6.949 1 95.44 631 ARG A O 1
ATOM 5146 N N . TYR A 1 632 ? 8.375 -7.984 -6.531 1 95.19 632 TYR A N 1
ATOM 5147 C CA . TYR A 1 632 ? 8.695 -7.172 -7.703 1 95.19 632 TYR A CA 1
ATOM 5148 C C . TYR A 1 632 ? 9.664 -6.059 -7.344 1 95.19 632 TYR A C 1
ATOM 5150 O O . TYR A 1 632 ? 10.406 -5.574 -8.203 1 95.19 632 TYR A O 1
ATOM 5158 N N . LEU A 1 633 ? 9.703 -5.645 -6.086 1 91.31 633 LEU A N 1
ATOM 5159 C CA . LEU A 1 633 ? 10.508 -4.484 -5.711 1 91.31 633 LEU A CA 1
ATOM 5160 C C . LEU A 1 633 ? 11.68 -4.898 -4.832 1 91.31 633 LEU A C 1
ATOM 5162 O O . LEU A 1 633 ? 12.508 -4.062 -4.457 1 91.31 633 LEU A O 1
ATOM 5166 N N . ARG A 1 634 ? 11.891 -6.156 -4.523 1 89.12 634 ARG A N 1
ATOM 5167 C CA . ARG A 1 634 ? 12.828 -6.602 -3.5 1 89.12 634 ARG A CA 1
ATOM 5168 C C . ARG A 1 634 ? 14.273 -6.34 -3.926 1 89.12 634 ARG A C 1
ATOM 5170 O O . ARG A 1 634 ? 15.172 -6.277 -3.084 1 89.12 634 ARG A O 1
ATOM 5177 N N . TRP A 1 635 ? 14.5 -6.195 -5.273 1 87.56 635 TRP A N 1
ATOM 5178 C CA . TRP A 1 635 ? 15.883 -6.023 -5.719 1 87.56 635 TRP A CA 1
ATOM 5179 C C . TRP A 1 635 ? 16.172 -4.562 -6.047 1 87.56 635 TRP A C 1
ATOM 5181 O O . TRP A 1 635 ? 17.203 -4.246 -6.629 1 87.56 635 TRP A O 1
ATOM 5191 N N . ILE A 1 636 ? 15.281 -3.674 -5.723 1 86 636 ILE A N 1
ATOM 5192 C CA . ILE A 1 636 ? 15.453 -2.238 -5.926 1 86 636 ILE A CA 1
ATOM 5193 C C . ILE A 1 636 ? 15.727 -1.559 -4.586 1 86 636 ILE A C 1
ATOM 5195 O O . ILE A 1 636 ? 14.82 -1.383 -3.77 1 86 636 ILE A O 1
ATOM 5199 N N . PRO A 1 637 ? 16.875 -1.133 -4.383 1 79.94 637 PRO A N 1
ATOM 5200 C CA . PRO A 1 637 ? 17.25 -0.564 -3.084 1 79.94 637 PRO A CA 1
ATOM 5201 C C . PRO A 1 637 ? 16.438 0.688 -2.74 1 79.94 637 PRO A C 1
ATOM 5203 O O . PRO A 1 637 ? 16.109 0.915 -1.572 1 79.94 637 PRO A O 1
ATOM 5206 N N . GLU A 1 638 ? 16.109 1.472 -3.74 1 81.06 638 GLU A N 1
ATOM 5207 C CA . GLU A 1 638 ? 15.391 2.725 -3.52 1 81.06 638 GLU A CA 1
ATOM 5208 C C . GLU A 1 638 ? 13.961 2.467 -3.055 1 81.06 638 GLU A C 1
ATOM 5210 O O . GLU A 1 638 ? 13.289 3.373 -2.557 1 81.06 638 GLU A O 1
ATOM 5215 N N . ALA A 1 639 ? 13.562 1.271 -3.176 1 81.38 639 ALA A N 1
ATOM 5216 C CA . ALA A 1 639 ? 12.203 0.933 -2.77 1 81.38 639 ALA A CA 1
ATOM 5217 C C . ALA A 1 639 ? 12.195 0.212 -1.425 1 81.38 639 ALA A C 1
ATOM 5219 O O . ALA A 1 639 ? 11.156 -0.308 -0.997 1 81.38 639 ALA A O 1
ATOM 5220 N N . GLN A 1 640 ? 13.305 0.176 -0.793 1 82.94 640 GLN A N 1
ATOM 5221 C CA . GLN A 1 640 ? 13.406 -0.519 0.486 1 82.94 640 GLN A CA 1
ATOM 5222 C C . GLN A 1 640 ? 13.609 0.468 1.633 1 82.94 640 GLN A C 1
ATOM 5224 O O . GLN A 1 640 ? 14.328 1.458 1.489 1 82.94 640 GLN A O 1
ATOM 5229 N N . ILE A 1 641 ? 12.859 0.285 2.629 1 83.5 641 ILE A N 1
ATOM 5230 C CA . ILE A 1 641 ? 12.992 1.087 3.84 1 83.5 641 ILE A CA 1
ATOM 5231 C C . ILE A 1 641 ? 13.617 0.243 4.953 1 83.5 641 ILE A C 1
ATOM 5233 O O . ILE A 1 641 ? 13.047 -0.774 5.359 1 83.5 641 ILE A O 1
ATOM 5237 N N . LEU A 1 642 ? 14.703 0.619 5.418 1 78.88 642 LEU A N 1
ATOM 5238 C CA . LEU A 1 642 ? 15.383 -0.137 6.469 1 78.88 642 LEU A CA 1
ATOM 5239 C C . LEU A 1 642 ? 14.719 0.092 7.82 1 78.88 642 LEU A C 1
ATOM 5241 O O . LEU A 1 642 ? 14.547 1.236 8.25 1 78.88 642 LEU A O 1
ATOM 5245 N N . GLY A 1 643 ? 14.375 -0.939 8.43 1 74.19 643 GLY A N 1
ATOM 5246 C CA . GLY A 1 643 ? 13.805 -0.878 9.766 1 74.19 643 GLY A CA 1
ATOM 5247 C C . GLY A 1 643 ? 12.43 -0.247 9.797 1 74.19 643 GLY A C 1
ATOM 5248 O O . GLY A 1 643 ? 11.977 0.213 10.844 1 74.19 643 GLY A O 1
ATOM 5249 N N . GLY A 1 644 ? 11.867 -0.217 8.688 1 77.38 644 GLY A N 1
ATOM 5250 C CA . GLY A 1 644 ? 10.578 0.459 8.641 1 77.38 644 GLY A CA 1
ATOM 5251 C C . GLY A 1 644 ? 9.508 -0.338 7.918 1 77.38 644 GLY A C 1
ATOM 5252 O O . GLY A 1 644 ? 9.711 -1.511 7.598 1 77.38 644 GLY A O 1
ATOM 5253 N N . GLY A 1 645 ? 8.289 0.25 7.93 1 73.88 645 GLY A N 1
ATOM 5254 C CA . GLY A 1 645 ? 7.176 -0.353 7.211 1 73.88 645 GLY A CA 1
ATOM 5255 C C . GLY A 1 645 ? 6.441 -1.403 8.016 1 73.88 645 GLY A C 1
ATOM 5256 O O . GLY A 1 645 ? 6.469 -1.377 9.25 1 73.88 645 GLY A O 1
ATOM 5257 N N . GLY A 1 646 ? 5.793 -2.238 7.363 1 76.06 646 GLY A N 1
ATOM 5258 C CA . GLY A 1 646 ? 5.031 -3.309 7.988 1 76.06 646 GLY A CA 1
ATOM 5259 C C . GLY A 1 646 ? 5.906 -4.355 8.648 1 76.06 646 GLY A C 1
ATOM 5260 O O . GLY A 1 646 ? 5.461 -5.055 9.562 1 76.06 646 GLY A O 1
ATOM 5261 N N . VAL A 1 647 ? 7.113 -4.402 8.258 1 77.19 647 VAL A N 1
ATOM 5262 C CA . VAL A 1 647 ? 8.039 -5.406 8.773 1 77.19 647 VAL A CA 1
ATOM 5263 C C . VAL A 1 647 ? 8.414 -5.074 10.211 1 77.19 647 VAL A C 1
ATOM 5265 O O . VAL A 1 647 ? 8.688 -5.973 11.016 1 77.19 647 VAL A O 1
ATOM 5268 N N . ALA A 1 648 ? 8.438 -3.814 10.531 1 78.56 648 ALA A N 1
ATOM 5269 C CA . ALA A 1 648 ? 8.727 -3.428 11.914 1 78.56 648 ALA A CA 1
ATOM 5270 C C . ALA A 1 648 ? 7.672 -3.986 12.867 1 78.56 648 ALA A C 1
ATOM 5272 O O . ALA A 1 648 ? 8.008 -4.461 13.953 1 78.56 648 ALA A O 1
ATOM 5273 N N . THR A 1 649 ? 6.469 -3.938 12.461 1 81.06 649 THR A N 1
ATOM 5274 C CA . THR A 1 649 ? 5.387 -4.473 13.281 1 81.06 649 THR A CA 1
ATOM 5275 C C . THR A 1 649 ? 5.508 -5.988 13.422 1 81.06 649 THR A C 1
ATOM 5277 O O . THR A 1 649 ? 5.34 -6.535 14.508 1 81.06 649 THR A O 1
ATOM 5280 N N . MET A 1 650 ? 5.762 -6.574 12.32 1 79.94 650 MET A N 1
ATOM 5281 C CA . MET A 1 650 ? 5.902 -8.031 12.328 1 79.94 650 MET A CA 1
ATOM 5282 C C . MET A 1 650 ? 7.078 -8.453 13.203 1 79.94 650 MET A C 1
ATOM 5284 O O . MET A 1 650 ? 6.988 -9.445 13.93 1 79.94 650 MET A O 1
ATOM 5288 N N . SER A 1 651 ? 8.141 -7.734 13.086 1 78.56 651 SER A N 1
ATOM 5289 C CA . SER A 1 651 ? 9.312 -8.039 13.906 1 78.56 651 SER A CA 1
ATOM 5290 C C . SER A 1 651 ? 9 -7.918 15.391 1 78.56 651 SER A C 1
ATOM 5292 O O . SER A 1 651 ? 9.398 -8.773 16.188 1 78.56 651 SER A O 1
ATOM 5294 N N . LYS A 1 652 ? 8.336 -6.918 15.734 1 83.5 652 LYS A N 1
ATOM 5295 C CA . LYS A 1 652 ? 7.949 -6.73 17.125 1 83.5 652 LYS A CA 1
ATOM 5296 C C . LYS A 1 652 ? 6.996 -7.832 17.594 1 83.5 652 LYS A C 1
ATOM 5298 O O . LYS A 1 652 ? 7.062 -8.273 18.734 1 83.5 652 LYS A O 1
ATOM 5303 N N . LEU A 1 653 ? 6.156 -8.18 16.734 1 81 653 LEU A N 1
ATOM 5304 C CA . LEU A 1 653 ? 5.238 -9.266 17.047 1 81 653 LEU A CA 1
ATOM 5305 C C . LEU A 1 653 ? 5.996 -10.555 17.344 1 81 653 LEU A C 1
ATOM 5307 O O . LEU A 1 653 ? 5.711 -11.25 18.312 1 81 653 LEU A O 1
ATOM 5311 N N . LEU A 1 654 ? 6.938 -10.883 16.516 1 81.06 654 LEU A N 1
ATOM 5312 C CA . LEU A 1 654 ? 7.723 -12.102 16.703 1 81.06 654 LEU A CA 1
ATOM 5313 C C . LEU A 1 654 ? 8.516 -12.039 18 1 81.06 654 LEU A C 1
ATOM 5315 O O . LEU A 1 654 ? 8.641 -13.039 18.719 1 81.06 654 LEU A O 1
ATOM 5319 N N . GLU A 1 655 ? 8.992 -10.867 18.281 1 81.88 655 GLU A N 1
ATOM 5320 C CA . GLU A 1 655 ? 9.688 -10.664 19.547 1 81.88 655 GLU A CA 1
ATOM 5321 C C . GLU A 1 655 ? 8.766 -10.906 20.734 1 81.88 655 GLU A C 1
ATOM 5323 O O . GLU A 1 655 ? 9.164 -11.523 21.719 1 81.88 655 GLU A O 1
ATOM 5328 N N . MET A 1 656 ? 7.598 -10.43 20.594 1 83.75 656 MET A N 1
ATOM 5329 C CA . MET A 1 656 ? 6.625 -10.578 21.672 1 83.75 656 MET A CA 1
ATOM 5330 C C . MET A 1 656 ? 6.199 -12.039 21.812 1 83.75 656 MET A C 1
ATOM 5332 O O . MET A 1 656 ? 5.984 -12.516 22.938 1 83.75 656 MET A O 1
ATOM 5336 N N . MET A 1 657 ? 6.105 -12.688 20.797 1 80.88 657 MET A N 1
ATOM 5337 C CA . MET A 1 657 ? 5.734 -14.102 20.844 1 80.88 657 MET A CA 1
ATOM 5338 C C . MET A 1 657 ? 6.824 -14.938 21.5 1 80.88 657 MET A C 1
ATOM 5340 O O . MET A 1 657 ? 6.527 -15.844 22.281 1 80.88 657 MET A O 1
ATOM 5344 N N . GLU A 1 658 ? 8.008 -14.602 21.141 1 79.56 658 GLU A N 1
ATOM 5345 C CA . GLU A 1 658 ? 9.125 -15.289 21.797 1 79.56 658 GLU A CA 1
ATOM 5346 C C . GLU A 1 658 ? 9.148 -15 23.297 1 79.56 658 GLU A C 1
ATOM 5348 O O . GLU A 1 658 ? 9.445 -15.883 24.094 1 79.56 658 GLU A O 1
ATOM 5353 N N . GLU A 1 659 ? 8.867 -13.789 23.609 1 84.75 659 GLU A N 1
ATOM 5354 C CA . GLU A 1 659 ? 8.828 -13.406 25.016 1 84.75 659 GLU A CA 1
ATOM 5355 C C . GLU A 1 659 ? 7.711 -14.133 25.75 1 84.75 659 GLU A C 1
ATOM 5357 O O . GLU A 1 659 ? 7.883 -14.547 26.906 1 84.75 659 GLU A O 1
ATOM 5362 N N . VAL A 1 660 ? 6.652 -14.25 25.141 1 83.06 660 VAL A N 1
ATOM 5363 C CA . VAL A 1 660 ? 5.527 -14.961 25.75 1 83.06 660 VAL A CA 1
ATOM 5364 C C . VAL A 1 660 ? 5.902 -16.422 25.984 1 83.06 660 VAL A C 1
ATOM 5366 O O . VAL A 1 660 ? 5.602 -16.969 27.047 1 83.06 660 VAL A O 1
ATOM 5369 N N . GLN A 1 661 ? 6.535 -17.016 25.078 1 81.69 661 GLN A N 1
ATOM 5370 C CA . GLN A 1 661 ? 6.961 -18.391 25.219 1 81.69 661 GLN A CA 1
ATOM 5371 C C . GLN A 1 661 ? 7.973 -18.547 26.359 1 81.69 661 GLN A C 1
ATOM 5373 O O . GLN A 1 661 ? 7.906 -19.5 27.141 1 81.69 661 GLN A O 1
ATOM 5378 N N . ARG A 1 662 ? 8.828 -17.625 26.406 1 81.5 662 ARG A N 1
ATOM 5379 C CA . ARG A 1 662 ? 9.836 -17.656 27.453 1 81.5 662 ARG A CA 1
ATOM 5380 C C . ARG A 1 662 ? 9.203 -17.484 28.828 1 81.5 662 ARG A C 1
ATOM 5382 O O . ARG A 1 662 ? 9.555 -18.203 29.766 1 81.5 662 ARG A O 1
ATOM 5389 N N . LEU A 1 663 ? 8.312 -16.562 28.828 1 83.94 663 LEU A N 1
ATOM 5390 C CA . LEU A 1 663 ? 7.645 -16.312 30.109 1 83.94 663 LEU A CA 1
ATOM 5391 C C . LEU A 1 663 ? 6.754 -17.484 30.484 1 83.94 663 LEU A C 1
ATOM 5393 O O . LEU A 1 663 ? 6.633 -17.812 31.672 1 83.94 663 LEU A O 1
ATOM 5397 N N . GLN A 1 664 ? 6.125 -18.109 29.562 1 83.44 664 GLN A N 1
ATOM 5398 C CA . GLN A 1 664 ? 5.316 -19.281 29.828 1 83.44 664 GLN A CA 1
ATOM 5399 C C . GLN A 1 664 ? 6.172 -20.438 30.344 1 83.44 664 GLN A C 1
ATOM 5401 O O . GLN A 1 664 ? 5.75 -21.172 31.25 1 83.44 664 GLN A O 1
ATOM 5406 N N . GLU A 1 665 ? 7.289 -20.562 29.797 1 81.19 665 GLU A N 1
ATOM 5407 C CA . GLU A 1 665 ? 8.219 -21.578 30.266 1 81.19 665 GLU A CA 1
ATOM 5408 C C . GLU A 1 665 ? 8.664 -21.297 31.703 1 81.19 665 GLU A C 1
ATOM 5410 O O . GLU A 1 665 ? 8.805 -22.219 32.5 1 81.19 665 GLU A O 1
ATOM 5415 N N . LYS A 1 666 ? 8.875 -20.078 31.891 1 79.56 666 LYS A N 1
ATOM 5416 C CA . LYS A 1 666 ? 9.281 -19.688 33.219 1 79.56 666 LYS A CA 1
ATOM 5417 C C . LYS A 1 666 ? 8.164 -19.922 34.25 1 79.56 666 LYS A C 1
ATOM 5419 O O . LYS A 1 666 ? 8.422 -20.344 35.375 1 79.56 666 LYS A O 1
ATOM 5424 N N . VAL A 1 667 ? 6.961 -19.656 33.844 1 79.94 667 VAL A N 1
ATOM 5425 C CA . VAL A 1 667 ? 5.805 -19.844 34.719 1 79.94 667 VAL A CA 1
ATOM 5426 C C . VAL A 1 667 ? 5.594 -21.344 34.969 1 79.94 667 VAL A C 1
ATOM 5428 O O . VAL A 1 667 ? 5.27 -21.75 36.094 1 79.94 667 VAL A O 1
ATOM 5431 N N . GLU A 1 668 ? 5.801 -22.141 33.969 1 75.31 668 GLU A N 1
ATOM 5432 C CA . GLU A 1 668 ? 5.637 -23.578 34.094 1 75.31 668 GLU A CA 1
ATOM 5433 C C . GLU A 1 668 ? 6.785 -24.203 34.875 1 75.31 668 GLU A C 1
ATOM 5435 O O . GLU A 1 668 ? 6.578 -25.141 35.656 1 75.31 668 GLU A O 1
ATOM 5440 N N . ALA A 1 669 ? 8.039 -23.797 34.625 1 65.56 669 ALA A N 1
ATOM 5441 C CA . ALA A 1 669 ? 9.188 -24.312 35.344 1 65.56 669 ALA A CA 1
ATOM 5442 C C . ALA A 1 669 ? 9.062 -24.016 36.844 1 65.56 669 ALA A C 1
ATOM 5444 O O . ALA A 1 669 ? 9.469 -24.844 37.688 1 65.56 669 ALA A O 1
ATOM 5445 N N . ARG A 1 670 ? 8.664 -22.797 37.156 1 57.47 670 ARG A N 1
ATOM 5446 C CA . ARG A 1 670 ? 8.531 -22.516 38.594 1 57.47 670 ARG A CA 1
ATOM 5447 C C . ARG A 1 670 ? 7.488 -23.406 39.25 1 57.47 670 ARG A C 1
ATOM 5449 O O . ARG A 1 670 ? 7.469 -23.578 40.469 1 57.47 670 ARG A O 1
ATOM 5456 N N . HIS A 1 671 ? 6.492 -23.828 38.594 1 53.44 671 HIS A N 1
ATOM 5457 C CA . HIS A 1 671 ? 5.621 -24.828 39.188 1 53.44 671 HIS A CA 1
ATOM 5458 C C . HIS A 1 671 ? 6.371 -26.141 39.438 1 53.44 671 HIS A C 1
ATOM 5460 O O . HIS A 1 671 ? 5.945 -26.953 40.25 1 53.44 671 HIS A O 1
ATOM 5466 N N . HIS A 1 672 ? 7.379 -26.531 38.594 1 48.16 672 HIS A N 1
ATOM 5467 C CA . HIS A 1 672 ? 8.164 -27.719 38.969 1 48.16 672 HIS A CA 1
ATOM 5468 C C . HIS A 1 672 ? 9.383 -27.328 39.781 1 48.16 672 HIS A C 1
ATOM 5470 O O . HIS A 1 672 ? 9.75 -26.156 39.844 1 48.16 672 HIS A O 1
ATOM 5476 N N . SER A 1 673 ? 10.766 -28.031 39.781 1 42.88 673 SER A N 1
ATOM 5477 C CA . SER A 1 673 ? 11.984 -28.078 40.594 1 42.88 673 SER A CA 1
ATOM 5478 C C . SER A 1 673 ? 12.672 -26.719 40.625 1 42.88 673 SER A C 1
ATOM 5480 O O . SER A 1 673 ? 12.508 -25.906 39.719 1 42.88 673 SER A O 1
ATOM 5482 N N . GLN A 1 674 ? 13.5 -26.344 41.906 1 36.44 674 GLN A N 1
ATOM 5483 C CA . GLN A 1 674 ? 14.523 -25.391 42.344 1 36.44 674 GLN A CA 1
ATOM 5484 C C . GLN A 1 674 ? 15.523 -25.109 41.219 1 36.44 674 GLN A C 1
ATOM 5486 O O . GLN A 1 674 ? 16.219 -24.094 41.25 1 36.44 674 GLN A O 1
ATOM 5491 N N . GLU A 1 675 ? 16.297 -26.188 40.656 1 32.28 675 GLU A N 1
ATOM 5492 C CA . GLU A 1 675 ? 17.688 -26.094 40.25 1 32.28 675 GLU A CA 1
ATOM 5493 C C . GLU A 1 675 ? 17.828 -25.281 38.969 1 32.28 675 GLU A C 1
ATOM 5495 O O . GLU A 1 675 ? 18.734 -24.453 38.875 1 32.28 675 GLU A O 1
ATOM 5500 N N . ALA A 1 676 ? 17.609 -25.969 37.75 1 32.25 676 ALA A N 1
ATOM 5501 C CA . ALA A 1 676 ? 18.469 -25.875 36.562 1 32.25 676 ALA A CA 1
ATOM 5502 C C . ALA A 1 676 ? 18.266 -24.547 35.844 1 32.25 676 ALA A C 1
ATOM 5504 O O . ALA A 1 676 ? 18.688 -24.391 34.688 1 32.25 676 ALA A O 1
ATOM 5505 N N . LEU A 1 677 ? 17.328 -23.828 36.125 1 36.81 677 LEU A N 1
ATOM 5506 C CA . LEU A 1 677 ? 16.969 -23 34.969 1 36.81 677 LEU A CA 1
ATOM 5507 C C . LEU A 1 677 ? 18.031 -21.938 34.719 1 36.81 677 LEU A C 1
ATOM 5509 O O . LEU A 1 677 ? 17.734 -20.844 34.219 1 36.81 677 LEU A O 1
ATOM 5513 N N . GLN A 1 678 ? 19.266 -22.141 35.312 1 30.47 678 GLN A N 1
ATOM 5514 C CA . GLN A 1 678 ? 20.094 -20.969 35 1 30.47 678 GLN A CA 1
ATOM 5515 C C . GLN A 1 678 ? 20.297 -20.797 33.5 1 30.47 678 GLN A C 1
ATOM 5517 O O . GLN A 1 678 ? 20.766 -19.75 33.062 1 30.47 678 GLN A O 1
ATOM 5522 N N . ALA A 1 679 ? 20.75 -21.969 32.781 1 29.3 679 ALA A N 1
ATOM 5523 C CA . ALA A 1 679 ? 21.688 -21.844 31.688 1 29.3 679 ALA A CA 1
ATOM 5524 C C . ALA A 1 679 ? 21.078 -21.062 30.531 1 29.3 679 ALA A C 1
ATOM 5526 O O . ALA A 1 679 ? 21.766 -20.719 29.562 1 29.3 679 ALA A O 1
ATOM 5527 N N . GLU A 1 680 ? 19.828 -21.484 29.984 1 33.59 680 GLU A N 1
ATOM 5528 C CA . GLU A 1 680 ? 19.828 -21.297 28.547 1 33.59 680 GLU A CA 1
ATOM 5529 C C . GLU A 1 680 ? 19.922 -19.812 28.188 1 33.59 680 GLU A C 1
ATOM 5531 O O . GLU A 1 680 ? 19.188 -19 28.75 1 33.59 680 GLU A O 1
ATOM 5536 N N . ALA A 1 681 ? 21 -19.375 27.594 1 31.92 681 ALA A N 1
ATOM 5537 C CA . ALA A 1 681 ? 21.516 -18.172 26.953 1 31.92 681 ALA A CA 1
ATOM 5538 C C . ALA A 1 681 ? 20.406 -17.453 26.172 1 31.92 681 ALA A C 1
ATOM 5540 O O . ALA A 1 681 ? 19.703 -18.062 25.375 1 31.92 681 ALA A O 1
ATOM 5541 N N . ALA A 1 682 ? 19.938 -16.391 26.625 1 34.62 682 ALA A N 1
ATOM 5542 C CA . ALA A 1 682 ? 19.156 -15.359 25.969 1 34.62 682 ALA A CA 1
ATOM 5543 C C . ALA A 1 682 ? 19.594 -15.172 24.516 1 34.62 682 ALA A C 1
ATOM 5545 O O . ALA A 1 682 ? 20.734 -14.797 24.25 1 34.62 682 ALA A O 1
ATOM 5546 N N . SER A 1 683 ? 19.266 -16.047 23.578 1 35.75 683 SER A N 1
ATOM 5547 C CA . SER A 1 683 ? 19.609 -15.734 22.203 1 35.75 683 SER A CA 1
ATOM 5548 C C . SER A 1 683 ? 19.547 -14.227 21.953 1 35.75 683 SER A C 1
ATOM 5550 O O . SER A 1 683 ? 18.672 -13.539 22.484 1 35.75 683 SER A O 1
ATOM 5552 N N . PRO A 1 684 ? 20.672 -13.57 21.688 1 38 684 PRO A N 1
ATOM 5553 C CA . PRO A 1 684 ? 20.703 -12.133 21.438 1 38 684 PRO A CA 1
ATOM 5554 C C . PRO A 1 684 ? 19.453 -11.633 20.688 1 38 684 PRO A C 1
ATOM 5556 O O . PRO A 1 684 ? 18.859 -12.375 19.906 1 38 684 PRO A O 1
ATOM 5559 N N . PRO A 1 685 ? 18.703 -10.781 21.234 1 39.41 685 PRO A N 1
ATOM 5560 C CA . PRO A 1 685 ? 17.594 -10.109 20.547 1 39.41 685 PRO A CA 1
ATOM 5561 C C . PRO A 1 685 ? 17.812 -9.961 19.047 1 39.41 685 PRO A C 1
ATOM 5563 O O . PRO A 1 685 ? 18.922 -9.633 18.609 1 39.41 685 PRO A O 1
ATOM 5566 N N . ARG A 1 686 ? 17.297 -10.781 18.234 1 42.44 686 ARG A N 1
ATOM 5567 C CA . ARG A 1 686 ? 17.344 -10.562 16.781 1 42.44 686 ARG A CA 1
ATOM 5568 C C . ARG A 1 686 ? 17.422 -9.07 16.469 1 42.44 686 ARG A C 1
ATOM 5570 O O . ARG A 1 686 ? 16.594 -8.289 16.938 1 42.44 686 ARG A O 1
ATOM 5577 N N . THR A 1 687 ? 18.516 -8.492 16.328 1 44.44 687 THR A N 1
ATOM 5578 C CA . THR A 1 687 ? 18.75 -7.105 15.945 1 44.44 687 THR A CA 1
ATOM 5579 C C . THR A 1 687 ? 17.75 -6.664 14.875 1 44.44 687 THR A C 1
ATOM 5581 O O . THR A 1 687 ? 17.844 -7.078 13.719 1 44.44 687 THR A O 1
ATOM 5584 N N . SER A 1 688 ? 16.484 -6.5 15.148 1 48.47 688 SER A N 1
ATOM 5585 C CA . SER A 1 688 ? 15.32 -5.973 14.445 1 48.47 688 SER A CA 1
ATOM 5586 C C . SER A 1 688 ? 15.711 -4.844 13.5 1 48.47 688 SER A C 1
ATOM 5588 O O . SER A 1 688 ? 15.023 -4.594 12.508 1 48.47 688 SER A O 1
ATOM 5590 N N . GLY A 1 689 ? 16.906 -4.148 13.859 1 47.88 689 GLY A N 1
ATOM 5591 C CA . GLY A 1 689 ? 17.203 -2.889 13.195 1 47.88 689 GLY A CA 1
ATOM 5592 C C . GLY A 1 689 ? 17.562 -3.061 11.734 1 47.88 689 GLY A C 1
ATOM 5593 O O . GLY A 1 689 ? 17.672 -2.078 10.992 1 47.88 689 GLY A O 1
ATOM 5594 N N . ARG A 1 690 ? 17.75 -4.367 11.273 1 54.06 690 ARG A N 1
ATOM 5595 C CA . ARG A 1 690 ? 18.312 -4.426 9.93 1 54.06 690 ARG A CA 1
ATOM 5596 C C . ARG A 1 690 ? 17.312 -4.996 8.93 1 54.06 690 ARG A C 1
ATOM 5598 O O . ARG A 1 690 ? 17.641 -5.211 7.766 1 54.06 690 ARG A O 1
ATOM 5605 N N . LEU A 1 691 ? 16.062 -5.055 9.477 1 67.19 691 LEU A N 1
ATOM 5606 C CA . LEU A 1 691 ? 15.172 -5.719 8.516 1 67.19 691 LEU A CA 1
ATOM 5607 C C . LEU A 1 691 ? 14.492 -4.699 7.609 1 67.19 691 LEU A C 1
ATOM 5609 O O . LEU A 1 691 ? 13.891 -3.736 8.094 1 67.19 691 LEU A O 1
ATOM 5613 N N . SER A 1 692 ? 14.766 -4.832 6.363 1 69.88 692 SER A N 1
ATOM 5614 C CA . SER A 1 692 ? 14.156 -3.955 5.371 1 69.88 692 SER A CA 1
ATOM 5615 C C . SER A 1 692 ? 12.656 -4.199 5.258 1 69.88 692 SER A C 1
ATOM 5617 O O . SER A 1 692 ? 12.148 -5.211 5.75 1 69.88 692 SER A O 1
ATOM 5619 N N . SER A 1 693 ? 11.969 -3.344 4.699 1 71.62 693 SER A N 1
ATOM 5620 C CA . SER A 1 693 ? 10.531 -3.438 4.473 1 71.62 693 SER A CA 1
ATOM 5621 C C . SER A 1 693 ? 10.188 -4.621 3.576 1 71.62 693 SER A C 1
ATOM 5623 O O . SER A 1 693 ? 9.031 -5.047 3.516 1 71.62 693 SER A O 1
ATOM 5625 N N . LEU A 1 694 ? 11.188 -5.125 2.857 1 70.81 694 LEU A N 1
ATOM 5626 C CA . LEU A 1 694 ? 10.953 -6.254 1.965 1 70.81 694 LEU A CA 1
ATOM 5627 C C . LEU A 1 694 ? 11.695 -7.496 2.455 1 70.81 694 LEU A C 1
ATOM 5629 O O . LEU A 1 694 ? 12.102 -8.344 1.652 1 70.81 694 LEU A O 1
ATOM 5633 N N . PHE A 1 695 ? 11.891 -7.543 3.756 1 77.94 695 PHE A N 1
ATOM 5634 C CA . PHE A 1 695 ? 12.445 -8.711 4.426 1 77.94 695 PHE A CA 1
ATOM 5635 C C . PHE A 1 695 ? 11.719 -9.984 3.996 1 77.94 695 PHE A C 1
ATOM 5637 O O . PHE A 1 695 ? 10.508 -9.969 3.789 1 77.94 695 PHE A O 1
ATOM 5644 N N . PRO A 1 696 ? 12.43 -11.016 3.623 1 74.88 696 PRO A N 1
ATOM 5645 C CA . PRO A 1 696 ? 13.797 -11.297 4.07 1 74.88 696 PRO A CA 1
ATOM 5646 C C . PRO A 1 696 ? 14.836 -11.094 2.969 1 74.88 696 PRO A C 1
ATOM 5648 O O . PRO A 1 696 ? 16.016 -11.383 3.168 1 74.88 696 PRO A O 1
ATOM 5651 N N . PHE A 1 697 ? 14.438 -10.586 1.844 1 73.81 697 PHE A N 1
ATOM 5652 C CA . PHE A 1 697 ? 15.328 -10.516 0.695 1 73.81 697 PHE A CA 1
ATOM 5653 C C . PHE A 1 697 ? 16.172 -9.242 0.742 1 73.81 697 PHE A C 1
ATOM 5655 O O . PHE A 1 697 ? 17.062 -9.055 -0.087 1 73.81 697 PHE A O 1
ATOM 5662 N N . ALA A 1 698 ? 16.641 -8.688 1.888 1 59.81 698 ALA A N 1
ATOM 5663 C CA . ALA A 1 698 ? 17.281 -7.387 2.023 1 59.81 698 ALA A CA 1
ATOM 5664 C C . ALA A 1 698 ? 18.547 -7.309 1.181 1 59.81 698 ALA A C 1
ATOM 5666 O O . ALA A 1 698 ? 19.359 -8.234 1.184 1 59.81 698 ALA A O 1
ATOM 5667 N N . LEU A 1 699 ? 18.609 -6.43 0.054 1 54.84 699 LEU A N 1
ATOM 5668 C CA . LEU A 1 699 ? 19.906 -6.129 -0.552 1 54.84 699 LEU A CA 1
ATOM 5669 C C . LEU A 1 699 ? 20.781 -5.34 0.409 1 54.84 699 LEU A C 1
ATOM 5671 O O . LEU A 1 699 ? 20.406 -4.246 0.844 1 54.84 699 LEU A O 1
ATOM 5675 N N . LEU A 1 700 ? 21.391 -5.914 1.405 1 46.47 700 LEU A N 1
ATOM 5676 C CA . LEU A 1 700 ? 22.344 -5.082 2.121 1 46.47 700 LEU A CA 1
ATOM 5677 C C . LEU A 1 700 ? 23.25 -4.328 1.147 1 46.47 700 LEU A C 1
ATOM 5679 O O . LEU A 1 700 ? 23.969 -4.945 0.357 1 46.47 700 LEU A O 1
ATOM 5683 N N . GLN A 1 701 ? 22.812 -3.242 0.566 1 45.41 701 GLN A N 1
ATOM 5684 C CA . GLN A 1 701 ? 23.781 -2.447 -0.185 1 45.41 701 GLN A CA 1
ATOM 5685 C C . GLN A 1 701 ? 25.078 -2.266 0.603 1 45.41 701 GLN A C 1
ATOM 5687 O O . GLN A 1 701 ? 25.125 -1.465 1.539 1 45.41 701 GLN A O 1
ATOM 5692 N N . ARG A 1 702 ? 25.797 -3.271 0.825 1 39.66 702 ARG A N 1
ATOM 5693 C CA . ARG A 1 702 ? 27.109 -3.002 1.416 1 39.66 702 ARG A CA 1
ATOM 5694 C C . ARG A 1 702 ? 27.953 -2.125 0.498 1 39.66 702 ARG A C 1
ATOM 5696 O O . ARG A 1 702 ? 28.219 -2.494 -0.648 1 39.66 702 ARG A O 1
ATOM 5703 N N . HIS A 1 703 ? 27.797 -0.868 0.604 1 38.38 703 HIS A N 1
ATOM 5704 C CA . HIS A 1 703 ? 28.797 -0.042 -0.062 1 38.38 703 HIS A CA 1
ATOM 5705 C C . HIS A 1 703 ? 30.219 -0.495 0.292 1 38.38 703 HIS A C 1
ATOM 5707 O O . HIS A 1 703 ? 30.594 -0.493 1.464 1 38.38 703 HIS A O 1
ATOM 5713 N N . SER A 1 704 ? 30.75 -1.429 -0.319 1 35.69 704 SER A N 1
ATOM 5714 C CA . SER A 1 704 ? 32.188 -1.645 -0.135 1 35.69 704 SER A CA 1
ATOM 5715 C C . SER A 1 704 ? 32.969 -0.389 -0.474 1 35.69 704 SER A C 1
ATOM 5717 O O . SER A 1 704 ? 32.906 0.114 -1.597 1 35.69 704 SER A O 1
ATOM 5719 N N . SER A 1 705 ? 33.188 0.452 0.375 1 35.59 705 SER A N 1
ATOM 5720 C CA . SER A 1 705 ? 34.062 1.62 0.203 1 35.59 705 SER A CA 1
ATOM 5721 C C . SER A 1 705 ? 35.469 1.214 -0.192 1 35.59 705 SER A C 1
ATOM 5723 O O . SER A 1 705 ? 36.375 2.033 -0.153 1 35.59 705 SER A O 1
ATOM 5725 N N . LYS A 1 706 ? 35.969 -0.022 -0.248 1 32.59 706 LYS A N 1
ATOM 5726 C CA . LYS A 1 706 ? 37.406 -0.071 -0.493 1 32.59 706 LYS A CA 1
ATOM 5727 C C . LYS A 1 706 ? 37.719 0.256 -1.948 1 32.59 706 LYS A C 1
ATOM 5729 O O . LYS A 1 706 ? 37.188 -0.371 -2.863 1 32.59 706 LYS A O 1
ATOM 5734 N N . PRO A 1 707 ? 38.281 1.395 -2.174 1 33.94 707 PRO A N 1
ATOM 5735 C CA . PRO A 1 707 ? 38.875 1.607 -3.498 1 33.94 707 PRO A CA 1
ATOM 5736 C C . PRO A 1 707 ? 39.844 0.485 -3.908 1 33.94 707 PRO A C 1
ATOM 5738 O O . PRO A 1 707 ? 40.75 0.134 -3.154 1 33.94 707 PRO A O 1
ATOM 5741 N N . VAL A 1 708 ? 39.438 -0.544 -4.48 1 34.97 708 VAL A N 1
ATOM 5742 C CA . VAL A 1 708 ? 40.469 -1.483 -4.895 1 34.97 708 VAL A CA 1
ATOM 5743 C C . VAL A 1 708 ? 41.375 -0.828 -5.938 1 34.97 708 VAL A C 1
ATOM 5745 O O . VAL A 1 708 ? 40.906 -0.416 -7.004 1 34.97 708 VAL A O 1
ATOM 5748 N N . LEU A 1 709 ? 42.531 -0.228 -5.535 1 31.23 709 LEU A N 1
ATOM 5749 C CA . LEU A 1 709 ? 43.625 0.161 -6.426 1 31.23 709 LEU A CA 1
ATOM 5750 C C . LEU A 1 709 ? 44 -0.99 -7.352 1 31.23 709 LEU A C 1
ATOM 5752 O O . LEU A 1 709 ? 44.094 -2.141 -6.914 1 31.23 709 LEU A O 1
ATOM 5756 N N . PRO A 1 710 ? 43.781 -0.871 -8.578 1 31.83 710 PRO A N 1
ATOM 5757 C CA . PRO A 1 710 ? 44.281 -1.877 -9.508 1 31.83 710 PRO A CA 1
ATOM 5758 C C . PRO A 1 710 ? 45.75 -2.244 -9.234 1 31.83 710 PRO A C 1
ATOM 5760 O O . PRO A 1 710 ? 46.625 -1.368 -9.219 1 31.83 710 PRO A O 1
ATOM 5763 N N . THR A 1 711 ? 46.125 -3.051 -8.359 1 29.23 711 THR A N 1
ATOM 5764 C CA . THR A 1 711 ? 47.5 -3.445 -8.164 1 29.23 711 THR A CA 1
ATOM 5765 C C . THR A 1 711 ? 48.156 -3.791 -9.492 1 29.23 711 THR A C 1
ATOM 5767 O O . THR A 1 711 ? 49.375 -3.781 -9.609 1 29.23 711 THR A O 1
ATOM 5770 N N . SER A 1 712 ? 47.469 -4.398 -10.453 1 29.41 712 SER A N 1
ATOM 5771 C CA . SER A 1 712 ? 48.312 -5.031 -11.469 1 29.41 712 SER A CA 1
ATOM 5772 C C . SER A 1 712 ? 48.938 -3.988 -12.375 1 29.41 712 SER A C 1
ATOM 5774 O O . SER A 1 712 ? 49.688 -4.336 -13.305 1 29.41 712 SER A O 1
ATOM 5776 N N . GLY A 1 713 ? 48.531 -2.746 -12.383 1 28.41 713 GLY A N 1
ATOM 5777 C CA . GLY A 1 713 ? 49.281 -1.983 -13.375 1 28.41 713 GLY A CA 1
ATOM 5778 C C . GLY A 1 713 ? 50.75 -1.825 -13.031 1 28.41 713 GLY A C 1
ATOM 5779 O O . GLY A 1 713 ? 51.469 -1.083 -13.695 1 28.41 713 GLY A O 1
ATOM 5780 N N . TRP A 1 714 ? 51.125 -2.193 -11.844 1 28.91 714 TRP A N 1
ATOM 5781 C CA . TRP A 1 714 ? 52.531 -1.96 -11.672 1 28.91 714 TRP A CA 1
ATOM 5782 C C . TRP A 1 714 ? 53.344 -2.906 -12.547 1 28.91 714 TRP A C 1
ATOM 5784 O O . TRP A 1 714 ? 54.562 -2.713 -12.734 1 28.91 714 TRP A O 1
ATOM 5794 N N . LYS A 1 715 ? 52.75 -4.09 -12.852 1 28.55 715 LYS A N 1
ATOM 5795 C CA . LYS A 1 715 ? 53.688 -4.922 -13.586 1 28.55 715 LYS A CA 1
ATOM 5796 C C . LYS A 1 715 ? 53.938 -4.363 -14.992 1 28.55 715 LYS A C 1
ATOM 5798 O O . LYS A 1 715 ? 54.812 -4.836 -15.703 1 28.55 715 LYS A O 1
ATOM 5803 N N . ALA A 1 716 ? 52.969 -3.668 -15.492 1 27.44 716 ALA A N 1
ATOM 5804 C CA . ALA A 1 716 ? 53.344 -3.299 -16.844 1 27.44 716 ALA A CA 1
ATOM 5805 C C . ALA A 1 716 ? 54.406 -2.197 -16.828 1 27.44 716 ALA A C 1
ATOM 5807 O O . ALA A 1 716 ? 54.75 -1.639 -17.875 1 27.44 716 ALA A O 1
ATOM 5808 N N . LEU A 1 717 ? 54.562 -1.557 -15.633 1 27.06 717 LEU A N 1
ATOM 5809 C CA . LEU A 1 717 ? 55.75 -0.722 -15.727 1 27.06 717 LEU A CA 1
ATOM 5810 C C . LEU A 1 717 ? 57 -1.578 -15.867 1 27.06 717 LEU A C 1
ATOM 5812 O O . LEU A 1 717 ? 57.219 -2.51 -15.086 1 27.06 717 LEU A O 1
ATOM 5816 N N . GLY A 1 718 ? 57.438 -1.741 -17.031 1 25.23 718 GLY A N 1
ATOM 5817 C CA . GLY A 1 718 ? 58.656 -2.385 -17.438 1 25.23 718 GLY A CA 1
ATOM 5818 C C . GLY A 1 718 ? 59.75 -2.33 -16.359 1 25.23 718 GLY A C 1
ATOM 5819 O O . GLY A 1 718 ? 59.625 -1.57 -15.391 1 25.23 718 GLY A O 1
ATOM 5820 N N . ASP A 1 719 ? 60.469 -3.336 -16.219 1 27.73 719 ASP A N 1
ATOM 5821 C CA . ASP A 1 719 ? 61.781 -3.34 -15.562 1 27.73 719 ASP A CA 1
ATOM 5822 C C . ASP A 1 719 ? 62.531 -2.023 -15.797 1 27.73 719 ASP A C 1
ATOM 5824 O O . ASP A 1 719 ? 62.562 -1.528 -16.922 1 27.73 719 ASP A O 1
ATOM 5828 N N . GLU A 1 720 ? 62.406 -1.041 -14.945 1 30.8 720 GLU A N 1
ATOM 5829 C CA . GLU A 1 720 ? 63.344 0.084 -14.984 1 30.8 720 GLU A CA 1
ATOM 5830 C C . GLU A 1 720 ? 64.688 -0.329 -15.578 1 30.8 720 GLU A C 1
ATOM 5832 O O . GLU A 1 720 ? 65.438 0.522 -15.992 1 30.8 720 GLU A O 1
ATOM 5837 N N . ASP A 1 721 ? 65 -1.615 -15.477 1 28.58 721 ASP A N 1
ATOM 5838 C CA . ASP A 1 721 ? 66.25 -1.958 -16.094 1 28.58 721 ASP A CA 1
ATOM 5839 C C . ASP A 1 721 ? 66.188 -1.819 -17.609 1 28.58 721 ASP A C 1
ATOM 5841 O O . ASP A 1 721 ? 67.188 -1.432 -18.266 1 28.58 721 ASP A O 1
ATOM 5845 N N . ASP A 1 722 ? 65.062 -2.287 -18.234 1 27.47 722 ASP A N 1
ATOM 5846 C CA . ASP A 1 722 ? 65.25 -2.268 -19.688 1 27.47 722 ASP A CA 1
ATOM 5847 C C . ASP A 1 722 ? 64.938 -0.889 -20.266 1 27.47 722 ASP A C 1
ATOM 5849 O O . ASP A 1 722 ? 65.125 -0.652 -21.453 1 27.47 722 ASP A O 1
ATOM 5853 N N . LEU A 1 723 ? 64 -0.125 -19.641 1 27.05 723 LEU A N 1
ATOM 5854 C CA . LEU A 1 723 ? 63.906 1.219 -20.203 1 27.05 723 LEU A CA 1
ATOM 5855 C C . LEU A 1 723 ? 65.188 1.988 -20 1 27.05 723 LEU A C 1
ATOM 5857 O O . LEU A 1 723 ? 65.375 3.068 -20.578 1 27.05 723 LEU A O 1
ATOM 5861 N N . ALA A 1 724 ? 65.875 1.715 -18.969 1 28.62 724 ALA A N 1
ATOM 5862 C CA . ALA A 1 724 ? 67.188 2.312 -18.953 1 28.62 724 ALA A CA 1
ATOM 5863 C C . ALA A 1 724 ? 68.062 1.832 -20.141 1 28.62 724 ALA A C 1
ATOM 5865 O O . ALA A 1 724 ? 69.062 2.418 -20.453 1 28.62 724 ALA A O 1
ATOM 5866 N N . LYS A 1 725 ? 67.75 0.536 -20.562 1 24.59 725 LYS A N 1
ATOM 5867 C CA . LYS A 1 725 ? 68.625 0.086 -21.641 1 24.59 725 LYS A CA 1
ATOM 5868 C C . LYS A 1 725 ? 68.125 0.618 -22.984 1 24.59 725 LYS A C 1
ATOM 5870 O O . LYS A 1 725 ? 68.625 0.226 -24.031 1 24.59 725 LYS A O 1
ATOM 5875 N N . ARG A 1 726 ? 66.812 1.084 -23 1 24.64 726 ARG A N 1
ATOM 5876 C CA . ARG A 1 726 ? 66.562 1.638 -24.328 1 24.64 726 ARG A CA 1
ATOM 5877 C C . ARG A 1 726 ? 67.562 2.777 -24.625 1 24.64 726 ARG A C 1
ATOM 5879 O O . ARG A 1 726 ? 67.562 3.791 -23.922 1 24.64 726 ARG A O 1
ATOM 5886 N N . GLU A 1 727 ? 68.625 2.4 -25.078 1 24.05 727 GLU A N 1
ATOM 5887 C CA . GLU A 1 727 ? 69.688 3.205 -25.703 1 24.05 727 GLU A CA 1
ATOM 5888 C C . GLU A 1 727 ? 69.062 4.238 -26.656 1 24.05 727 GLU A C 1
ATOM 5890 O O . GLU A 1 727 ? 68 4.027 -27.234 1 24.05 727 GLU A O 1
ATOM 5895 N N . ASP A 1 728 ? 69.438 5.457 -26.578 1 27.84 728 ASP A N 1
ATOM 5896 C CA . ASP A 1 728 ? 69.375 6.664 -27.406 1 27.84 728 ASP A CA 1
ATOM 5897 C C . ASP A 1 728 ? 69.5 6.332 -28.891 1 27.84 728 ASP A C 1
ATOM 5899 O O . ASP A 1 728 ? 70.625 6.074 -29.344 1 27.84 728 ASP A O 1
ATOM 5903 N N . GLU A 1 729 ? 68.812 5.23 -29.438 1 26.41 729 GLU A N 1
ATOM 5904 C CA . GLU A 1 729 ? 69.125 5.066 -30.844 1 26.41 729 GLU A CA 1
ATOM 5905 C C . GLU A 1 729 ? 68.938 6.367 -31.609 1 26.41 729 GLU A C 1
ATOM 5907 O O . GLU A 1 729 ? 67.938 7.027 -31.469 1 26.41 729 GLU A O 1
ATOM 5912 N N . PHE A 1 730 ? 70 7.023 -32.125 1 25.39 730 PHE A N 1
ATOM 5913 C CA . PHE A 1 730 ? 70.312 8.148 -33 1 25.39 730 PHE A CA 1
ATOM 5914 C C . PHE A 1 730 ? 69.5 8.094 -34.281 1 25.39 730 PHE A C 1
ATOM 5916 O O . PHE A 1 730 ? 69.562 7.094 -35 1 25.39 730 PHE A O 1
ATOM 5923 N N . VAL A 1 731 ? 68.188 8.5 -34.188 1 26.03 731 VAL A N 1
ATOM 5924 C CA . VAL A 1 731 ? 67.5 8.781 -35.469 1 26.03 731 VAL A CA 1
ATOM 5925 C C . VAL A 1 731 ? 68.438 9.531 -36.375 1 26.03 731 VAL A C 1
ATOM 5927 O O . VAL A 1 731 ? 68.938 10.609 -36.062 1 26.03 731 VAL A O 1
ATOM 5930 N N . ASP A 1 732 ? 69.188 8.852 -37.188 1 24.39 732 ASP A N 1
ATOM 5931 C CA . ASP A 1 732 ? 69.938 9.336 -38.344 1 24.39 732 ASP A CA 1
ATOM 5932 C C . ASP A 1 732 ? 69.125 10.211 -39.25 1 24.39 732 ASP A C 1
ATOM 5934 O O . ASP A 1 732 ? 68.062 9.789 -39.719 1 24.39 732 ASP A O 1
ATOM 5938 N N . LEU A 1 733 ? 69.125 11.523 -38.906 1 24.52 733 LEU A N 1
ATOM 5939 C CA . LEU A 1 733 ? 68.688 12.625 -39.75 1 24.52 733 LEU A CA 1
ATOM 5940 C C . LEU A 1 733 ? 69.125 12.445 -41.188 1 24.52 733 LEU A C 1
ATOM 5942 O O . LEU A 1 733 ? 70.375 12.531 -41.438 1 24.52 733 LEU A O 1
ATOM 5946 N N . GLY A 1 734 ? 68.812 11.305 -41.75 1 21.98 734 GLY A N 1
ATOM 5947 C CA . GLY A 1 734 ? 69.25 11.164 -43.125 1 21.98 734 GLY A CA 1
ATOM 5948 C C . GLY A 1 734 ? 69.125 12.43 -43.938 1 21.98 734 GLY A C 1
ATOM 5949 O O . GLY A 1 734 ? 68.375 13.344 -43.531 1 21.98 734 GLY A O 1
ATOM 5950 N N . ASP A 1 735 ? 69.875 12.516 -45.062 1 22.92 735 ASP A N 1
ATOM 5951 C CA . ASP A 1 735 ? 70.375 13.445 -46.062 1 22.92 735 ASP A CA 1
ATOM 5952 C C . ASP A 1 735 ? 69.188 14.094 -46.812 1 22.92 735 ASP A C 1
ATOM 5954 O O . ASP A 1 735 ? 68.375 13.398 -47.406 1 22.92 735 ASP A O 1
ATOM 5958 N N . VAL A 1 736 ? 68.75 15.156 -46.281 1 16.77 736 VAL A N 1
ATOM 5959 C CA . VAL A 1 736 ? 68.75 16.203 -47.312 1 16.77 736 VAL A CA 1
ATOM 5960 C C . VAL A 1 736 ? 70.188 16.703 -47.5 1 16.77 736 VAL A C 1
ATOM 5962 O O . VAL A 1 736 ? 70.938 16.906 -46.5 1 16.77 736 VAL A O 1
ATOM 5965 N N . ALA B 1 1 ? -102.625 -9.414 55.906 1 18.92 1 ALA B N 1
ATOM 5966 C CA . ALA B 1 1 ? -101.625 -8.398 55.5 1 18.92 1 ALA B CA 1
ATOM 5967 C C . ALA B 1 1 ? -100.375 -9.047 54.969 1 18.92 1 ALA B C 1
ATOM 5969 O O . ALA B 1 1 ? -99.625 -9.664 55.719 1 18.92 1 ALA B O 1
ATOM 5970 N N . LYS B 1 2 ? -100.438 -9.664 53.844 1 19.27 2 LYS B N 1
ATOM 5971 C CA . LYS B 1 2 ? -100.125 -10.875 53.094 1 19.27 2 LYS B CA 1
ATOM 5972 C C . LYS B 1 2 ? -98.75 -10.805 52.5 1 19.27 2 LYS B C 1
ATOM 5974 O O . LYS B 1 2 ? -98.5 -10 51.594 1 19.27 2 LYS B O 1
ATOM 5979 N N . SER B 1 3 ? -97.75 -10.82 53.406 1 20.22 3 SER B N 1
ATOM 5980 C CA . SER B 1 3 ? -96.375 -10.344 53.344 1 20.22 3 SER B CA 1
ATOM 5981 C C . SER B 1 3 ? -95.562 -11.109 52.312 1 20.22 3 SER B C 1
ATOM 5983 O O . SER B 1 3 ? -95.188 -12.281 52.531 1 20.22 3 SER B O 1
ATOM 5985 N N . THR B 1 4 ? -96.062 -11.188 51.156 1 18.7 4 THR B N 1
ATOM 5986 C CA . THR B 1 4 ? -95.5 -11.992 50.062 1 18.7 4 THR B CA 1
ATOM 5987 C C . THR B 1 4 ? -94.062 -11.656 49.781 1 18.7 4 THR B C 1
ATOM 5989 O O . THR B 1 4 ? -93.688 -10.484 49.688 1 18.7 4 THR B O 1
ATOM 5992 N N . LYS B 1 5 ? -93.25 -12.641 50.25 1 23.23 5 LYS B N 1
ATOM 5993 C CA . LYS B 1 5 ? -91.812 -12.758 50.281 1 23.23 5 LYS B CA 1
ATOM 5994 C C . LYS B 1 5 ? -91.188 -12.578 48.906 1 23.23 5 LYS B C 1
ATOM 5996 O O . LYS B 1 5 ? -91.375 -13.391 48 1 23.23 5 LYS B O 1
ATOM 6001 N N . SER B 1 6 ? -91.438 -11.375 48.312 1 19.48 6 SER B N 1
ATOM 6002 C CA . SER B 1 6 ? -91.062 -11.133 46.938 1 19.48 6 SER B CA 1
ATOM 6003 C C . SER B 1 6 ? -89.625 -11.461 46.719 1 19.48 6 SER B C 1
ATOM 6005 O O . SER B 1 6 ? -88.75 -11.094 47.5 1 19.48 6 SER B O 1
ATOM 6007 N N . VAL B 1 7 ? -89.375 -12.68 46.281 1 23.33 7 VAL B N 1
ATOM 6008 C CA . VAL B 1 7 ? -88.125 -13.383 45.969 1 23.33 7 VAL B CA 1
ATOM 6009 C C . VAL B 1 7 ? -87.312 -12.539 45 1 23.33 7 VAL B C 1
ATOM 6011 O O . VAL B 1 7 ? -87.75 -12.203 43.906 1 23.33 7 VAL B O 1
ATOM 6014 N N . GLY B 1 8 ? -86.875 -11.406 45.562 1 20.5 8 GLY B N 1
ATOM 6015 C CA . GLY B 1 8 ? -86.188 -10.383 44.812 1 20.5 8 GLY B CA 1
ATOM 6016 C C . GLY B 1 8 ? -85.125 -10.953 43.875 1 20.5 8 GLY B C 1
ATOM 6017 O O . GLY B 1 8 ? -84.375 -11.867 44.281 1 20.5 8 GLY B O 1
ATOM 6018 N N . PHE B 1 9 ? -85.5 -11.211 42.688 1 21.66 9 PHE B N 1
ATOM 6019 C CA . PHE B 1 9 ? -84.75 -11.75 41.562 1 21.66 9 PHE B CA 1
ATOM 6020 C C . PHE B 1 9 ? -83.375 -11.102 41.5 1 21.66 9 PHE B C 1
ATOM 6022 O O . PHE B 1 9 ? -83.25 -9.875 41.531 1 21.66 9 PHE B O 1
ATOM 6029 N N . PRO B 1 10 ? -82.438 -11.773 42.094 1 23.97 10 PRO B N 1
ATOM 6030 C CA . PRO B 1 10 ? -81.125 -11.242 42.25 1 23.97 10 PRO B CA 1
ATOM 6031 C C . PRO B 1 10 ? -80.5 -10.703 40.938 1 23.97 10 PRO B C 1
ATOM 6033 O O . PRO B 1 10 ? -80.875 -11.172 39.875 1 23.97 10 PRO B O 1
ATOM 6036 N N . GLY B 1 11 ? -80.562 -9.375 40.781 1 20.56 11 GLY B N 1
ATOM 6037 C CA . GLY B 1 11 ? -80.062 -8.531 39.688 1 20.56 11 GLY B CA 1
ATOM 6038 C C . GLY B 1 11 ? -78.812 -9.062 39.031 1 20.56 11 GLY B C 1
ATOM 6039 O O . GLY B 1 11 ? -78.125 -9.867 39.594 1 20.56 11 GLY B O 1
ATOM 6040 N N . GLY B 1 12 ? -78.875 -9.289 37.719 1 21.33 12 GLY B N 1
ATOM 6041 C CA . GLY B 1 12 ? -78 -9.75 36.688 1 21.33 12 GLY B CA 1
ATOM 6042 C C . GLY B 1 12 ? -76.625 -9.141 36.75 1 21.33 12 GLY B C 1
ATOM 6043 O O . GLY B 1 12 ? -76.5 -7.934 36.969 1 21.33 12 GLY B O 1
ATOM 6044 N N . THR B 1 13 ? -75.688 -9.711 37.438 1 22.89 13 THR B N 1
ATOM 6045 C CA . THR B 1 13 ? -74.312 -9.336 37.688 1 22.89 13 THR B CA 1
ATOM 6046 C C . THR B 1 13 ? -73.625 -8.945 36.344 1 22.89 13 THR B C 1
ATOM 6048 O O . THR B 1 13 ? -73.625 -9.734 35.406 1 22.89 13 THR B O 1
ATOM 6051 N N . SER B 1 14 ? -73.812 -7.734 35.906 1 22.45 14 SER B N 1
ATOM 6052 C CA . SER B 1 14 ? -73.188 -7.164 34.719 1 22.45 14 SER B CA 1
ATOM 6053 C C . SER B 1 14 ? -71.688 -7.512 34.656 1 22.45 14 SER B C 1
ATOM 6055 O O . SER B 1 14 ? -71 -7.34 35.656 1 22.45 14 SER B O 1
ATOM 6057 N N . GLY B 1 15 ? -71.312 -8.594 34.062 1 22.58 15 GLY B N 1
ATOM 6058 C CA . GLY B 1 15 ? -69.938 -9.039 33.812 1 22.58 15 GLY B CA 1
ATOM 6059 C C . GLY B 1 15 ? -69.062 -7.949 33.281 1 22.58 15 GLY B C 1
ATOM 6060 O O . GLY B 1 15 ? -69.312 -7.359 32.219 1 22.58 15 GLY B O 1
ATOM 6061 N N . LYS B 1 16 ? -68.5 -7.16 34.156 1 24.8 16 LYS B N 1
ATOM 6062 C CA . LYS B 1 16 ? -67.5 -6.125 33.781 1 24.8 16 LYS B CA 1
ATOM 6063 C C . LYS B 1 16 ? -66.5 -6.672 32.812 1 24.8 16 LYS B C 1
ATOM 6065 O O . LYS B 1 16 ? -65.812 -7.688 33.094 1 24.8 16 LYS B O 1
ATOM 6070 N N . VAL B 1 17 ? -66.75 -6.484 31.578 1 25.95 17 VAL B N 1
ATOM 6071 C CA . VAL B 1 17 ? -65.75 -6.809 30.578 1 25.95 17 VAL B CA 1
ATOM 6072 C C . VAL B 1 17 ? -64.375 -6.254 31.031 1 25.95 17 VAL B C 1
ATOM 6074 O O . VAL B 1 17 ? -64.312 -5.113 31.484 1 25.95 17 VAL B O 1
ATOM 6077 N N . PRO B 1 18 ? -63.531 -7.105 31.516 1 25.7 18 PRO B N 1
ATOM 6078 C CA . PRO B 1 18 ? -62.219 -6.57 31.891 1 25.7 18 PRO B CA 1
ATOM 6079 C C . PRO B 1 18 ? -61.688 -5.562 30.875 1 25.7 18 PRO B C 1
ATOM 6081 O O . PRO B 1 18 ? -61.844 -5.746 29.656 1 25.7 18 PRO B O 1
ATOM 6084 N N . GLU B 1 19 ? -61.844 -4.273 31.234 1 24.8 19 GLU B N 1
ATOM 6085 C CA . GLU B 1 19 ? -61.188 -3.25 30.422 1 24.8 19 GLU B CA 1
ATOM 6086 C C . GLU B 1 19 ? -59.781 -3.646 30.047 1 24.8 19 GLU B C 1
ATOM 6088 O O . GLU B 1 19 ? -58.969 -3.957 30.938 1 24.8 19 GLU B O 1
ATOM 6093 N N . ILE B 1 20 ? -59.656 -4.418 29.016 1 26.89 20 ILE B N 1
ATOM 6094 C CA . ILE B 1 20 ? -58.312 -4.586 28.484 1 26.89 20 ILE B CA 1
ATOM 6095 C C . ILE B 1 20 ? -57.594 -3.244 28.484 1 26.89 20 ILE B C 1
ATOM 6097 O O . ILE B 1 20 ? -58.031 -2.295 27.828 1 26.89 20 ILE B O 1
ATOM 6101 N N . HIS B 1 21 ? -57.188 -2.865 29.688 1 26.06 21 HIS B N 1
ATOM 6102 C CA . HIS B 1 21 ? -56.25 -1.739 29.625 1 26.06 21 HIS B CA 1
ATOM 6103 C C . HIS B 1 21 ? -55.219 -1.924 28.516 1 26.06 21 HIS B C 1
ATOM 6105 O O . HIS B 1 21 ? -54.469 -2.896 28.516 1 26.06 21 HIS B O 1
ATOM 6111 N N . THR B 1 22 ? -55.75 -1.736 27.344 1 27.59 22 THR B N 1
ATOM 6112 C CA . THR B 1 22 ? -54.688 -1.527 26.344 1 27.59 22 THR B CA 1
ATOM 6113 C C . THR B 1 22 ? -53.594 -0.647 26.906 1 27.59 22 THR B C 1
ATOM 6115 O O . THR B 1 22 ? -53.812 0.528 27.203 1 27.59 22 THR B O 1
ATOM 6118 N N . ASN B 1 23 ? -52.938 -1.23 27.875 1 27.14 23 ASN B N 1
ATOM 6119 C CA . ASN B 1 23 ? -51.688 -0.518 28.125 1 27.14 23 ASN B CA 1
ATOM 6120 C C . ASN B 1 23 ? -51.062 -0.027 26.828 1 27.14 23 ASN B C 1
ATOM 6122 O O . ASN B 1 23 ? -50.625 -0.83 26 1 27.14 23 ASN B O 1
ATOM 6126 N N . GLU B 1 24 ? -51.75 0.855 26.25 1 27.16 24 GLU B N 1
ATOM 6127 C CA . GLU B 1 24 ? -50.969 1.595 25.266 1 27.16 24 GLU B CA 1
ATOM 6128 C C . GLU B 1 24 ? -49.562 1.829 25.766 1 27.16 24 GLU B C 1
ATOM 6130 O O . GLU B 1 24 ? -49.312 2.701 26.609 1 27.16 24 GLU B O 1
ATOM 6135 N N . LYS B 1 25 ? -48.875 0.726 26.094 1 29.89 25 LYS B N 1
ATOM 6136 C CA . LYS B 1 25 ? -47.438 1.034 26.172 1 29.89 25 LYS B CA 1
ATOM 6137 C C . LYS B 1 25 ? -47.062 2.129 25.188 1 29.89 25 LYS B C 1
ATOM 6139 O O . LYS B 1 25 ? -47.188 1.942 23.969 1 29.89 25 LYS B O 1
ATOM 6144 N N . GLU B 1 26 ? -47.531 3.24 25.516 1 28.25 26 GLU B N 1
ATOM 6145 C CA . GLU B 1 26 ? -46.875 4.332 24.812 1 28.25 26 GLU B CA 1
ATOM 6146 C C . GLU B 1 26 ? -45.438 3.967 24.438 1 28.25 26 GLU B C 1
ATOM 6148 O O . GLU B 1 26 ? -44.594 3.699 25.312 1 28.25 26 GLU B O 1
ATOM 6153 N N . VAL B 1 27 ? -45.312 3.043 23.547 1 33.44 27 VAL B N 1
ATOM 6154 C CA . VAL B 1 27 ? -44 3.061 22.953 1 33.44 27 VAL B CA 1
ATOM 6155 C C . VAL B 1 27 ? -43.406 4.465 23.062 1 33.44 27 VAL B C 1
ATOM 6157 O O . VAL B 1 27 ? -43.844 5.395 22.406 1 33.44 27 VAL B O 1
ATOM 6160 N N . THR B 1 28 ? -43.312 4.926 24.266 1 32.34 28 THR B N 1
ATOM 6161 C CA . THR B 1 28 ? -42.438 6.09 24.359 1 32.34 28 THR B CA 1
ATOM 6162 C C . THR B 1 28 ? -41.312 6.004 23.328 1 32.34 28 THR B C 1
ATOM 6164 O O . THR B 1 28 ? -40.469 5.113 23.391 1 32.34 28 THR B O 1
ATOM 6167 N N . GLU B 1 29 ? -41.688 6.094 22.125 1 36.78 29 GLU B N 1
ATOM 6168 C CA . GLU B 1 29 ? -40.625 6.367 21.172 1 36.78 29 GLU B CA 1
ATOM 6169 C C . GLU B 1 29 ? -39.469 7.082 21.844 1 36.78 29 GLU B C 1
ATOM 6171 O O . GLU B 1 29 ? -39.625 8.188 22.359 1 36.78 29 GLU B O 1
ATOM 6176 N N . LYS B 1 30 ? -38.781 6.477 22.625 1 39.88 30 LYS B N 1
ATOM 6177 C CA . LYS B 1 30 ? -37.531 7.09 23.109 1 39.88 30 LYS B CA 1
ATOM 6178 C C . LYS B 1 30 ? -36.969 8.062 22.094 1 39.88 30 LYS B C 1
ATOM 6180 O O . LYS B 1 30 ? -36.438 7.645 21.062 1 39.88 30 LYS B O 1
ATOM 6185 N N . GLU B 1 31 ? -37.656 9.156 21.891 1 48.03 31 GLU B N 1
ATOM 6186 C CA . GLU B 1 31 ? -37.125 10.227 21.047 1 48.03 31 GLU B CA 1
ATOM 6187 C C . GLU B 1 31 ? -35.656 10.477 21.328 1 48.03 31 GLU B C 1
ATOM 6189 O O . GLU B 1 31 ? -35.25 10.695 22.484 1 48.03 31 GLU B O 1
ATOM 6194 N N . VAL B 1 32 ? -34.844 9.953 20.547 1 61.56 32 VAL B N 1
ATOM 6195 C CA . VAL B 1 32 ? -33.406 10.25 20.625 1 61.56 32 VAL B CA 1
ATOM 6196 C C . VAL B 1 32 ? -33.188 11.742 20.859 1 61.56 32 VAL B C 1
ATOM 6198 O O . VAL B 1 32 ? -33.688 12.57 20.094 1 61.56 32 VAL B O 1
ATOM 6201 N N . THR B 1 33 ? -32.906 12.078 22.141 1 72.25 33 THR B N 1
ATOM 6202 C CA . THR B 1 33 ? -32.75 13.461 22.594 1 72.25 33 THR B CA 1
ATOM 6203 C C . THR B 1 33 ? -31.469 14.07 22 1 72.25 33 THR B C 1
ATOM 6205 O O . THR B 1 33 ? -30.438 13.406 21.891 1 72.25 33 THR B O 1
ATOM 6208 N N . LEU B 1 34 ? -31.734 15.117 21.297 1 83.19 34 LEU B N 1
ATOM 6209 C CA . LEU B 1 34 ? -30.656 15.945 20.797 1 83.19 34 LEU B CA 1
ATOM 6210 C C . LEU B 1 34 ? -29.766 16.438 21.938 1 83.19 34 LEU B C 1
ATOM 6212 O O . LEU B 1 34 ? -30.25 17.031 22.891 1 83.19 34 LEU B O 1
ATOM 6216 N N . HIS B 1 35 ? -28.578 15.93 22.016 1 87.56 35 HIS B N 1
ATOM 6217 C CA . HIS B 1 35 ? -27.609 16.422 23 1 87.56 35 HIS B CA 1
ATOM 6218 C C . HIS B 1 35 ? -26.953 17.719 22.516 1 87.56 35 HIS B C 1
ATOM 6220 O O . HIS B 1 35 ? -26.297 17.734 21.484 1 87.56 35 HIS B O 1
ATOM 6226 N N . LEU B 1 36 ? -27.203 18.766 23.266 1 93.06 36 LEU B N 1
ATOM 6227 C CA . LEU B 1 36 ? -26.656 20.062 22.891 1 93.06 36 LEU B CA 1
ATOM 6228 C C . LEU B 1 36 ? -25.453 20.406 23.781 1 93.06 36 LEU B C 1
ATOM 6230 O O . LEU B 1 36 ? -25.469 20.141 24.984 1 93.06 36 LEU B O 1
ATOM 6234 N N . LEU B 1 37 ? -24.422 20.906 23.234 1 93.81 37 LEU B N 1
ATOM 6235 C CA . LEU B 1 37 ? -23.281 21.438 23.969 1 93.81 37 LEU B CA 1
ATOM 6236 C C . LEU B 1 37 ? -23.609 22.766 24.625 1 93.81 37 LEU B C 1
ATOM 6238 O O . LEU B 1 37 ? -24.594 23.422 24.25 1 93.81 37 LEU B O 1
ATOM 6242 N N . PRO B 1 38 ? -22.828 23.125 25.656 1 92.62 38 PRO B N 1
ATOM 6243 C CA . PRO B 1 38 ? -23.078 24.438 26.266 1 92.62 38 PRO B CA 1
ATOM 6244 C C . PRO B 1 38 ? -23.047 25.562 25.234 1 92.62 38 PRO B C 1
ATOM 6246 O O . PRO B 1 38 ? -22.062 25.719 24.516 1 92.62 38 PRO B O 1
ATOM 6249 N N . GLY B 1 39 ? -24.109 26.344 25.172 1 93.19 39 GLY B N 1
ATOM 6250 C CA . GLY B 1 39 ? -24.203 27.484 24.266 1 93.19 39 GLY B CA 1
ATOM 6251 C C . GLY B 1 39 ? -24.812 27.125 22.922 1 93.19 39 GLY B C 1
ATOM 6252 O O . GLY B 1 39 ? -25.078 28.016 22.109 1 93.19 39 GLY B O 1
ATOM 6253 N N . GLU B 1 40 ? -24.969 25.859 22.688 1 95.69 40 GLU B N 1
ATOM 6254 C CA . GLU B 1 40 ? -25.516 25.406 21.406 1 95.69 40 GLU B CA 1
ATOM 6255 C C . GLU B 1 40 ? -27.016 25.656 21.328 1 95.69 40 GLU B C 1
ATOM 6257 O O . GLU B 1 40 ? -27.734 25.391 22.297 1 95.69 40 GLU B O 1
ATOM 6262 N N . GLN B 1 41 ? -27.531 26.203 20.219 1 95.31 41 GLN B N 1
ATOM 6263 C CA . GLN B 1 41 ? -28.938 26.531 20.047 1 95.31 41 GLN B CA 1
ATOM 6264 C C . GLN B 1 41 ? -29.531 25.828 18.828 1 95.31 41 GLN B C 1
ATOM 6266 O O . GLN B 1 41 ? -28.875 25.719 17.797 1 95.31 41 GLN B O 1
ATOM 6271 N N . LEU B 1 42 ? -30.719 25.391 18.953 1 95.44 42 LEU B N 1
ATOM 6272 C CA . LEU B 1 42 ? -31.438 24.766 17.859 1 95.44 42 LEU B CA 1
ATOM 6273 C C . LEU B 1 42 ? -31.969 25.797 16.875 1 95.44 42 LEU B C 1
ATOM 6275 O O . LEU B 1 42 ? -32.625 26.766 17.281 1 95.44 42 LEU B O 1
ATOM 6279 N N . LEU B 1 43 ? -31.688 25.719 15.672 1 94.88 43 LEU B N 1
ATOM 6280 C CA . LEU B 1 43 ? -32.094 26.688 14.664 1 94.88 43 LEU B CA 1
ATOM 6281 C C . LEU B 1 43 ? -33.312 26.188 13.891 1 94.88 43 LEU B C 1
ATOM 6283 O O . LEU B 1 43 ? -34.312 26.906 13.781 1 94.88 43 LEU B O 1
ATOM 6287 N N . CYS B 1 44 ? -33.25 25 13.289 1 94.88 44 CYS B N 1
ATOM 6288 C CA . CYS B 1 44 ? -34.344 24.406 12.547 1 94.88 44 CYS B CA 1
ATOM 6289 C C . CYS B 1 44 ? -34.312 22.891 12.609 1 94.88 44 CYS B C 1
ATOM 6291 O O . CYS B 1 44 ? -33.281 22.312 12.945 1 94.88 44 CYS B O 1
ATOM 6293 N N . GLU B 1 45 ? -35.438 22.266 12.336 1 95 45 GLU B N 1
ATOM 6294 C CA . GLU B 1 45 ? -35.531 20.812 12.375 1 95 45 GLU B CA 1
ATOM 6295 C C . GLU B 1 45 ? -36.594 20.312 11.375 1 95 45 GLU B C 1
ATOM 6297 O O . GLU B 1 45 ? -37.469 21.062 10.953 1 95 45 GLU B O 1
ATOM 6302 N N . ALA B 1 46 ? -36.438 19.25 10.883 1 95.88 46 ALA B N 1
ATOM 6303 C CA . ALA B 1 46 ? -37.375 18.547 10.023 1 95.88 46 ALA B CA 1
ATOM 6304 C C . ALA B 1 46 ? -37.562 17.094 10.469 1 95.88 46 ALA B C 1
ATOM 6306 O O . ALA B 1 46 ? -36.594 16.406 10.797 1 95.88 46 ALA B O 1
ATOM 6307 N N . SER B 1 47 ? -38.781 16.703 10.523 1 92.69 47 SER B N 1
ATOM 6308 C CA . SER B 1 47 ? -39.094 15.344 10.938 1 92.69 47 SER B CA 1
ATOM 6309 C C . SER B 1 47 ? -39.312 14.438 9.734 1 92.69 47 SER B C 1
ATOM 6311 O O . SER B 1 47 ? -39.5 14.914 8.617 1 92.69 47 SER B O 1
ATOM 6313 N N . THR B 1 48 ? -39.219 13.148 9.875 1 92.81 48 THR B N 1
ATOM 6314 C CA . THR B 1 48 ? -39.5 12.109 8.883 1 92.81 48 THR B CA 1
ATOM 6315 C C . THR B 1 48 ? -38.562 12.234 7.691 1 92.81 48 THR B C 1
ATOM 6317 O O . THR B 1 48 ? -39 12.266 6.543 1 92.81 48 THR B O 1
ATOM 6320 N N . VAL B 1 49 ? -37.406 12.438 7.977 1 94.5 49 VAL B N 1
ATOM 6321 C CA . VAL B 1 49 ? -36.344 12.453 6.977 1 94.5 49 VAL B CA 1
ATOM 6322 C C . VAL B 1 49 ? -35.719 11.062 6.867 1 94.5 49 VAL B C 1
ATOM 6324 O O . VAL B 1 49 ? -35.5 10.383 7.879 1 94.5 49 VAL B O 1
ATOM 6327 N N . LEU B 1 50 ? -35.5 10.664 5.625 1 91.56 50 LEU B N 1
ATOM 6328 C CA . LEU B 1 50 ? -34.906 9.359 5.395 1 91.56 50 LEU B CA 1
ATOM 6329 C C . LEU B 1 50 ? -33.406 9.5 5.082 1 91.56 50 LEU B C 1
ATOM 6331 O O . LEU B 1 50 ? -33.031 10.148 4.102 1 91.56 50 LEU B O 1
ATOM 6335 N N . LYS B 1 51 ? -32.562 9.031 5.977 1 91.69 51 LYS B N 1
ATOM 6336 C CA . LYS B 1 51 ? -31.141 8.953 5.684 1 91.69 51 LYS B CA 1
ATOM 6337 C C . LYS B 1 51 ? -30.812 7.703 4.871 1 91.69 51 LYS B C 1
ATOM 6339 O O . LYS B 1 51 ? -30.953 6.582 5.367 1 91.69 51 LYS B O 1
ATOM 6344 N N . CYS B 1 52 ? -30.328 7.891 3.676 1 83.06 52 CYS B N 1
ATOM 6345 C CA . CYS B 1 52 ? -30.094 6.777 2.764 1 83.06 52 CYS B CA 1
ATOM 6346 C C . CYS B 1 52 ? -28.672 6.227 2.926 1 83.06 52 CYS B C 1
ATOM 6348 O O . CYS B 1 52 ? -27.75 6.977 3.221 1 83.06 52 CYS B O 1
ATOM 6350 N N . VAL B 1 53 ? -28.578 4.867 2.955 1 68.81 53 VAL B N 1
ATOM 6351 C CA . VAL B 1 53 ? -27.266 4.238 2.936 1 68.81 53 VAL B CA 1
ATOM 6352 C C . VAL B 1 53 ? -26.75 4.141 1.497 1 68.81 53 VAL B C 1
ATOM 6354 O O . VAL B 1 53 ? -27.547 3.947 0.568 1 68.81 53 VAL B O 1
ATOM 6357 N N . GLN B 1 54 ? -25.609 4.672 1.156 1 57.66 54 GLN B N 1
ATOM 6358 C CA . GLN B 1 54 ? -25.016 4.84 -0.165 1 57.66 54 GLN B CA 1
ATOM 6359 C C . GLN B 1 54 ? -25.203 3.584 -1.014 1 57.66 54 GLN B C 1
ATOM 6361 O O . GLN B 1 54 ? -25.141 3.646 -2.242 1 57.66 54 GLN B O 1
ATOM 6366 N N . GLU B 1 55 ? -25.234 2.373 -0.427 1 51.31 55 GLU B N 1
ATOM 6367 C CA . GLU B 1 55 ? -25.109 1.14 -1.196 1 51.31 55 GLU B CA 1
ATOM 6368 C C . GLU B 1 55 ? -26.328 0.902 -2.072 1 51.31 55 GLU B C 1
ATOM 6370 O O . GLU B 1 55 ? -26.25 0.235 -3.105 1 51.31 55 GLU B O 1
ATOM 6375 N N . ASP B 1 56 ? -27.609 1.061 -1.559 1 48.25 56 ASP B N 1
ATOM 6376 C CA . ASP B 1 56 ? -28.703 0.27 -2.102 1 48.25 56 ASP B CA 1
ATOM 6377 C C . ASP B 1 56 ? -29.609 1.122 -2.99 1 48.25 56 ASP B C 1
ATOM 6379 O O . ASP B 1 56 ? -30 2.232 -2.613 1 48.25 56 ASP B O 1
ATOM 6383 N N . SER B 1 57 ? -29.469 0.965 -4.262 1 45.31 57 SER B N 1
ATOM 6384 C CA . SER B 1 57 ? -30.578 1.381 -5.105 1 45.31 57 SER B CA 1
ATOM 6385 C C . SER B 1 57 ? -31.906 1.245 -4.367 1 45.31 57 SER B C 1
ATOM 6387 O O . SER B 1 57 ? -32.938 1.774 -4.812 1 45.31 57 SER B O 1
ATOM 6389 N N . CYS B 1 58 ? -31.906 0.254 -3.49 1 47.88 58 CYS B N 1
ATOM 6390 C CA . CYS B 1 58 ? -33.219 0.02 -2.857 1 47.88 58 CYS B CA 1
ATOM 6391 C C . CYS B 1 58 ? -33.438 0.997 -1.711 1 47.88 58 CYS B C 1
ATOM 6393 O O . CYS B 1 58 ? -32.5 1.373 -1.011 1 47.88 58 CYS B O 1
ATOM 6395 N N . GLN B 1 59 ? -34.094 1.955 -1.899 1 54.62 59 GLN B N 1
ATOM 6396 C CA . GLN B 1 59 ? -34.688 2.934 -1.006 1 54.62 59 GLN B CA 1
ATOM 6397 C C . GLN B 1 59 ? -34.594 2.482 0.449 1 54.62 59 GLN B C 1
ATOM 6399 O O . GLN B 1 59 ? -35.594 2.523 1.182 1 54.62 59 GLN B O 1
ATOM 6404 N N . ARG B 1 60 ? -33.438 1.878 0.836 1 66.31 60 ARG B N 1
ATOM 6405 C CA . ARG B 1 60 ? -33.312 1.492 2.236 1 66.31 60 ARG B CA 1
ATOM 6406 C C . ARG B 1 60 ? -32.594 2.584 3.037 1 66.31 60 ARG B C 1
ATOM 6408 O O . ARG B 1 60 ? -31.734 3.275 2.518 1 66.31 60 ARG B O 1
ATOM 6415 N N . GLY B 1 61 ? -33.156 2.975 4.078 1 81.06 61 GLY B N 1
ATOM 6416 C CA . GLY B 1 61 ? -32.656 4.023 4.945 1 81.06 61 GLY B CA 1
ATOM 6417 C C . GLY B 1 61 ? -33.344 4.055 6.305 1 81.06 61 GLY B C 1
ATOM 6418 O O . GLY B 1 61 ? -34.125 3.166 6.633 1 81.06 61 GLY B O 1
ATOM 6419 N N . ILE B 1 62 ? -32.812 4.863 7.125 1 85.06 62 ILE B N 1
ATOM 6420 C CA . ILE B 1 62 ? -33.344 5.059 8.477 1 85.06 62 ILE B CA 1
ATOM 6421 C C . ILE B 1 62 ? -34.062 6.391 8.562 1 85.06 62 ILE B C 1
ATOM 6423 O O . ILE B 1 62 ? -33.562 7.422 8.133 1 85.06 62 ILE B O 1
ATOM 6427 N N . TYR B 1 63 ? -35.281 6.191 9.047 1 88.06 63 TYR B N 1
ATOM 6428 C CA . TYR B 1 63 ? -36.031 7.43 9.242 1 88.06 63 TYR B CA 1
ATOM 6429 C C . TYR B 1 63 ? -35.625 8.117 10.539 1 88.06 63 TYR B C 1
ATOM 6431 O O . TYR B 1 63 ? -35.219 7.461 11.492 1 88.06 63 TYR B O 1
ATOM 6439 N N . GLY B 1 64 ? -35.688 9.414 10.484 1 92.12 64 GLY B N 1
ATOM 6440 C CA . GLY B 1 64 ? -35.375 10.18 11.68 1 92.12 64 GLY B CA 1
ATOM 6441 C C . GLY B 1 64 ? -35.625 11.672 11.523 1 92.12 64 GLY B C 1
ATOM 6442 O O . GLY B 1 64 ? -36.406 12.086 10.672 1 92.12 64 GLY B O 1
ATOM 6443 N N . ARG B 1 65 ? -35.125 12.375 12.5 1 94.44 65 ARG B N 1
ATOM 6444 C CA . ARG B 1 65 ? -35.219 13.828 12.531 1 94.44 65 ARG B CA 1
ATOM 6445 C C . ARG B 1 65 ? -33.906 14.477 12.133 1 94.44 65 ARG B C 1
ATOM 6447 O O . ARG B 1 65 ? -32.844 14.062 12.602 1 94.44 65 ARG B O 1
ATOM 6454 N N . LEU B 1 66 ? -33.969 15.367 11.188 1 96.31 66 LEU B N 1
ATOM 6455 C CA . LEU B 1 66 ? -32.812 16.156 10.789 1 96.31 66 LEU B CA 1
ATOM 6456 C C . LEU B 1 66 ? -32.812 17.531 11.477 1 96.31 66 LEU B C 1
ATOM 6458 O O . LEU B 1 66 ? -33.812 18.25 11.406 1 96.31 66 LEU B O 1
ATOM 6462 N N . VAL B 1 67 ? -31.781 17.797 12.195 1 96.56 67 VAL B N 1
ATOM 6463 C CA . VAL B 1 67 ? -31.719 19.016 12.992 1 96.56 67 VAL B CA 1
ATOM 6464 C C . VAL B 1 67 ? -30.5 19.844 12.602 1 96.56 67 VAL B C 1
ATOM 6466 O O . VAL B 1 67 ? -29.453 19.297 12.273 1 96.56 67 VAL B O 1
ATOM 6469 N N . CYS B 1 68 ? -30.656 21.141 12.57 1 97.06 68 CYS B N 1
ATOM 6470 C CA . CYS B 1 68 ? -29.547 22.078 12.344 1 97.06 68 CYS B CA 1
ATOM 6471 C C . CYS B 1 68 ? -29.406 23.047 13.508 1 97.06 68 CYS B C 1
ATOM 6473 O O . CYS B 1 68 ? -30.375 23.719 13.875 1 97.06 68 CYS B O 1
ATOM 6475 N N . THR B 1 69 ? -28.266 23.047 14.117 1 96.88 69 THR B N 1
ATOM 6476 C CA . THR B 1 69 ? -27.938 23.984 15.188 1 96.88 69 THR B CA 1
ATOM 6477 C C . THR B 1 69 ? -26.875 24.984 14.727 1 96.88 69 THR B C 1
ATOM 6479 O O . THR B 1 69 ? -26.516 25.016 13.547 1 96.88 69 THR B O 1
ATOM 6482 N N . ASP B 1 70 ? -26.406 25.891 15.633 1 95.62 70 ASP B N 1
ATOM 6483 C CA . ASP B 1 70 ? -25.359 26.828 15.281 1 95.62 70 ASP B CA 1
ATOM 6484 C C . ASP B 1 70 ? -23.984 26.172 15.383 1 95.62 70 ASP B C 1
ATOM 6486 O O . ASP B 1 70 ? -22.953 26.828 15.203 1 95.62 70 ASP B O 1
ATOM 6490 N N . PHE B 1 71 ? -24 24.906 15.656 1 96.44 71 PHE B N 1
ATOM 6491 C CA . PHE B 1 71 ? -22.766 24.156 15.781 1 96.44 71 PHE B CA 1
ATOM 6492 C C . PHE B 1 71 ? -22.703 23.047 14.734 1 96.44 71 PHE B C 1
ATOM 6494 O O . PHE B 1 71 ? -21.656 22.844 14.109 1 96.44 71 PHE B O 1
ATOM 6501 N N . LYS B 1 72 ? -23.828 22.359 14.508 1 97.56 72 LYS B N 1
ATOM 6502 C CA . LYS B 1 72 ? -23.75 21.156 13.688 1 97.56 72 LYS B CA 1
ATOM 6503 C C . LYS B 1 72 ? -25.094 20.844 13.039 1 97.56 72 LYS B C 1
ATOM 6505 O O . LYS B 1 72 ? -26.109 21.438 13.398 1 97.56 72 LYS B O 1
ATOM 6510 N N . ILE B 1 73 ? -25.062 20 12.016 1 97.5 73 ILE B N 1
ATOM 6511 C CA . ILE B 1 73 ? -26.203 19.281 11.469 1 97.5 73 ILE B CA 1
ATOM 6512 C C . ILE B 1 73 ? -26.25 17.875 12.047 1 97.5 73 ILE B C 1
ATOM 6514 O O . ILE B 1 73 ? -25.25 17.141 12.008 1 97.5 73 ILE B O 1
ATOM 6518 N N . ALA B 1 74 ? -27.344 17.469 12.625 1 95.81 74 ALA B N 1
ATOM 6519 C CA . ALA B 1 74 ? -27.422 16.172 13.281 1 95.81 74 ALA B CA 1
ATOM 6520 C C . ALA B 1 74 ? -28.641 15.383 12.789 1 95.81 74 ALA B C 1
ATOM 6522 O O . ALA B 1 74 ? -29.703 15.961 12.578 1 95.81 74 ALA B O 1
ATOM 6523 N N . PHE B 1 75 ? -28.406 14.18 12.516 1 94.94 75 PHE B N 1
ATOM 6524 C CA . PHE B 1 75 ? -29.5 13.266 12.195 1 94.94 75 PHE B CA 1
ATOM 6525 C C . PHE B 1 75 ? -29.797 12.336 13.367 1 94.94 75 PHE B C 1
ATOM 6527 O O . PHE B 1 75 ? -28.922 11.586 13.805 1 94.94 75 PHE B O 1
ATOM 6534 N N . LEU B 1 76 ? -30.938 12.422 13.867 1 91.88 76 LEU B N 1
ATOM 6535 C CA . LEU B 1 76 ? -31.375 11.594 14.992 1 91.88 76 LEU B CA 1
ATOM 6536 C C . LEU B 1 76 ? -32.281 10.469 14.508 1 91.88 76 LEU B C 1
ATOM 6538 O O . LEU B 1 76 ? -33.469 10.672 14.289 1 91.88 76 LEU B O 1
ATOM 6542 N N . GLY B 1 77 ? -31.641 9.281 14.391 1 85.31 77 GLY B N 1
ATOM 6543 C CA . GLY B 1 77 ? -32.375 8.133 13.891 1 85.31 77 GLY B CA 1
ATOM 6544 C C . GLY B 1 77 ? -33.344 7.551 14.922 1 85.31 77 GLY B C 1
ATOM 6545 O O . GLY B 1 77 ? -33.062 7.613 16.125 1 85.31 77 GLY B O 1
ATOM 6546 N N . ASP B 1 78 ? -34.438 7.008 14.547 1 71.06 78 ASP B N 1
ATOM 6547 C CA . ASP B 1 78 ? -35.438 6.41 15.422 1 71.06 78 ASP B CA 1
ATOM 6548 C C . ASP B 1 78 ? -34.938 5.113 16.031 1 71.06 78 ASP B C 1
ATOM 6550 O O . ASP B 1 78 ? -35.312 4.758 17.156 1 71.06 78 ASP B O 1
ATOM 6554 N N . ASP B 1 79 ? -34.125 4.379 15.32 1 59.59 79 ASP B N 1
ATOM 6555 C CA . ASP B 1 79 ? -33.688 3.082 15.812 1 59.59 79 ASP B CA 1
ATOM 6556 C C . ASP B 1 79 ? -32.344 3.211 16.547 1 59.59 79 ASP B C 1
ATOM 6558 O O . ASP B 1 79 ? -31.734 2.205 16.922 1 59.59 79 ASP B O 1
ATOM 6562 N N . GLU B 1 80 ? -31.812 4.273 16.688 1 55.19 80 GLU B N 1
ATOM 6563 C CA . GLU B 1 80 ? -30.438 4.418 17.156 1 55.19 80 GLU B CA 1
ATOM 6564 C C . GLU B 1 80 ? -30.297 4.039 18.625 1 55.19 80 GLU B C 1
ATOM 6566 O O . GLU B 1 80 ? -29.188 3.957 19.156 1 55.19 80 GLU B O 1
ATOM 6571 N N . SER B 1 81 ? -31.469 3.973 19.375 1 44.62 81 SER B N 1
ATOM 6572 C CA . SER B 1 81 ? -31.234 3.58 20.766 1 44.62 81 SER B CA 1
ATOM 6573 C C . SER B 1 81 ? -30.391 2.314 20.844 1 44.62 81 SER B C 1
ATOM 6575 O O . SER B 1 81 ? -29.734 2.066 21.859 1 44.62 81 SER B O 1
ATOM 6577 N N . ALA B 1 82 ? -30.812 1.356 20.141 1 39.62 82 ALA B N 1
ATOM 6578 C CA . ALA B 1 82 ? -30.344 0.003 20.438 1 39.62 82 ALA B CA 1
ATOM 6579 C C . ALA B 1 82 ? -28.859 -0.133 20.188 1 39.62 82 ALA B C 1
ATOM 6581 O O . ALA B 1 82 ? -28.25 -1.148 20.531 1 39.62 82 ALA B O 1
ATOM 6582 N N . LEU B 1 83 ? -28.328 0.534 19.297 1 41.78 83 LEU B N 1
ATOM 6583 C CA . LEU B 1 83 ? -26.938 0.153 19.078 1 41.78 83 LEU B CA 1
ATOM 6584 C C . LEU B 1 83 ? -26.031 0.8 20.109 1 41.78 83 LEU B C 1
ATOM 6586 O O . LEU B 1 83 ? -25.188 1.631 19.781 1 41.78 83 LEU B O 1
ATOM 6590 N N . ASP B 1 84 ? -26.5 1.38 21.047 1 42.66 84 ASP B N 1
ATOM 6591 C CA . ASP B 1 84 ? -25.562 1.608 22.156 1 42.66 84 ASP B CA 1
ATOM 6592 C C . ASP B 1 84 ? -24.609 0.435 22.312 1 42.66 84 ASP B C 1
ATOM 6594 O O . ASP B 1 84 ? -24.594 -0.237 23.344 1 42.66 84 ASP B O 1
ATOM 6598 N N . ASN B 1 85 ? -24.578 -0.344 21.406 1 41.81 85 ASN B N 1
ATOM 6599 C CA . ASN B 1 85 ? -23.609 -1.411 21.656 1 41.81 85 ASN B CA 1
ATOM 6600 C C . ASN B 1 85 ? -22.266 -0.854 22.094 1 41.81 85 ASN B C 1
ATOM 6602 O O . ASN B 1 85 ? -21.688 -0.013 21.406 1 41.81 85 ASN B O 1
ATOM 6606 N N . ASP B 1 86 ? -22.016 -0.653 23.344 1 43.25 86 ASP B N 1
ATOM 6607 C CA . ASP B 1 86 ? -20.797 -0.564 24.125 1 43.25 86 ASP B CA 1
ATOM 6608 C C . ASP B 1 86 ? -19.578 -0.925 23.281 1 43.25 86 ASP B C 1
ATOM 6610 O O . ASP B 1 86 ? -18.438 -0.917 23.766 1 43.25 86 ASP B O 1
ATOM 6614 N N . GLU B 1 87 ? -19.781 -1.407 22.016 1 49.91 87 GLU B N 1
ATOM 6615 C CA . GLU B 1 87 ? -18.688 -2.127 21.375 1 49.91 87 GLU B CA 1
ATOM 6616 C C . GLU B 1 87 ? -17.75 -1.169 20.656 1 49.91 87 GLU B C 1
ATOM 6618 O O . GLU B 1 87 ? -16.641 -1.553 20.266 1 49.91 87 GLU B O 1
ATOM 6623 N N . THR B 1 88 ? -18.281 0.212 20.359 1 57.97 88 THR B N 1
ATOM 6624 C CA . THR B 1 88 ? -17.281 0.926 19.578 1 57.97 88 THR B CA 1
ATOM 6625 C C . THR B 1 88 ? -16.25 1.58 20.484 1 57.97 88 THR B C 1
ATOM 6627 O O . THR B 1 88 ? -16.594 2.424 21.312 1 57.97 88 THR B O 1
ATOM 6630 N N . GLN B 1 89 ? -15.18 1.048 20.656 1 63.44 89 GLN B N 1
ATOM 6631 C CA . GLN B 1 89 ? -14.086 1.469 21.531 1 63.44 89 GLN B CA 1
ATOM 6632 C C . GLN B 1 89 ? -13.562 2.844 21.125 1 63.44 89 GLN B C 1
ATOM 6634 O O . GLN B 1 89 ? -13.008 3.568 21.953 1 63.44 89 GLN B O 1
ATOM 6639 N N . PHE B 1 90 ? -13.992 3.506 19.875 1 81.94 90 PHE B N 1
ATOM 6640 C CA . PHE B 1 90 ? -13.414 4.777 19.469 1 81.94 90 PHE B CA 1
ATOM 6641 C C . PHE B 1 90 ? -14.508 5.777 19.109 1 81.94 90 PHE B C 1
ATOM 6643 O O . PHE B 1 90 ? -14.914 5.859 17.938 1 81.94 90 PHE B O 1
ATOM 6650 N N . LYS B 1 91 ? -15.086 6.406 20.156 1 84.81 91 LYS B N 1
ATOM 6651 C CA . LYS B 1 91 ? -16.188 7.352 19.969 1 84.81 91 LYS B CA 1
ATOM 6652 C C . LYS B 1 91 ? -15.773 8.758 20.406 1 84.81 91 LYS B C 1
ATOM 6654 O O . LYS B 1 91 ? -15.102 8.922 21.422 1 84.81 91 LYS B O 1
ATOM 6659 N N . ASN B 1 92 ? -16.141 9.734 19.594 1 90.12 92 ASN B N 1
ATOM 6660 C CA . ASN B 1 92 ? -15.922 11.133 19.922 1 90.12 92 ASN B CA 1
ATOM 6661 C C . ASN B 1 92 ? -17.047 11.68 20.812 1 90.12 92 ASN B C 1
ATOM 6663 O O . ASN B 1 92 ? -18.219 11.5 20.516 1 90.12 92 ASN B O 1
ATOM 6667 N N . LYS B 1 93 ? -16.75 12.32 21.875 1 89.5 93 LYS B N 1
ATOM 6668 C CA . LYS B 1 93 ? -17.719 12.836 22.844 1 89.5 93 LYS B CA 1
ATOM 6669 C C . LYS B 1 93 ? -18.438 14.07 22.297 1 89.5 93 LYS B C 1
ATOM 6671 O O . LYS B 1 93 ? -19.578 14.359 22.703 1 89.5 93 LYS B O 1
ATOM 6676 N N . VAL B 1 94 ? -17.844 14.781 21.422 1 91.88 94 VAL B N 1
ATOM 6677 C CA . VAL B 1 94 ? -18.328 16.078 20.953 1 91.88 94 VAL B CA 1
ATOM 6678 C C . VAL B 1 94 ? -19.156 15.891 19.688 1 91.88 94 VAL B C 1
ATOM 6680 O O . VAL B 1 94 ? -20.172 16.562 19.5 1 91.88 94 VAL B O 1
ATOM 6683 N N . ILE B 1 95 ? -18.75 15.016 18.812 1 92.19 95 ILE B N 1
ATOM 6684 C CA . ILE B 1 95 ? -19.406 14.812 17.531 1 92.19 95 ILE B CA 1
ATOM 6685 C C . ILE B 1 95 ? -19.812 13.352 17.375 1 92.19 95 ILE B C 1
ATOM 6687 O O . ILE B 1 95 ? -18.969 12.453 17.5 1 92.19 95 ILE B O 1
ATOM 6691 N N . GLY B 1 96 ? -20.984 13.133 17.078 1 87.12 96 GLY B N 1
ATOM 6692 C CA . GLY B 1 96 ? -21.484 11.789 16.859 1 87.12 96 GLY B CA 1
ATOM 6693 C C . GLY B 1 96 ? -21.266 11.297 15.438 1 87.12 96 GLY B C 1
ATOM 6694 O O . GLY B 1 96 ? -20.781 12.039 14.586 1 87.12 96 GLY B O 1
ATOM 6695 N N . GLU B 1 97 ? -21.641 10.086 15.148 1 84.62 97 GLU B N 1
ATOM 6696 C CA . GLU B 1 97 ? -21.453 9.438 13.859 1 84.62 97 GLU B CA 1
ATOM 6697 C C . GLU B 1 97 ? -22.266 10.133 12.766 1 84.62 97 GLU B C 1
ATOM 6699 O O . GLU B 1 97 ? -21.828 10.211 11.617 1 84.62 97 GLU B O 1
ATOM 6704 N N . ASN B 1 98 ? -23.406 10.648 13.172 1 90.19 98 ASN B N 1
ATOM 6705 C CA . ASN B 1 98 ? -24.297 11.266 12.195 1 90.19 98 ASN B CA 1
ATOM 6706 C C . ASN B 1 98 ? -24.297 12.789 12.328 1 90.19 98 ASN B C 1
ATOM 6708 O O . ASN B 1 98 ? -25.219 13.453 11.836 1 90.19 98 ASN B O 1
ATOM 6712 N N . ASP B 1 99 ? -23.312 13.297 13.039 1 94.19 99 ASP B N 1
ATOM 6713 C CA . ASP B 1 99 ? -23.188 14.742 13.203 1 94.19 99 ASP B CA 1
ATOM 6714 C C . ASP B 1 99 ? -22.219 15.32 12.18 1 94.19 99 ASP B C 1
ATOM 6716 O O . ASP B 1 99 ? -21.203 14.703 11.859 1 94.19 99 ASP B O 1
ATOM 6720 N N . ILE B 1 100 ? -22.578 16.469 11.633 1 97 100 ILE B N 1
ATOM 6721 C CA . ILE B 1 100 ? -21.719 17.234 10.734 1 97 100 ILE B CA 1
ATOM 6722 C C . ILE B 1 100 ? -21.531 18.656 11.281 1 97 100 ILE B C 1
ATOM 6724 O O . ILE B 1 100 ? -22.469 19.453 11.281 1 97 100 ILE B O 1
ATOM 6728 N N . THR B 1 101 ? -20.344 18.938 11.781 1 97.44 101 THR B N 1
ATOM 6729 C CA . THR B 1 101 ? -20.125 20.328 12.18 1 97.44 101 THR B CA 1
ATOM 6730 C C . THR B 1 101 ? -20.344 21.266 10.992 1 97.44 101 THR B C 1
ATOM 6732 O O . THR B 1 101 ? -20.016 20.922 9.859 1 97.44 101 THR B O 1
ATOM 6735 N N . LEU B 1 102 ? -20.875 22.375 11.203 1 96.94 102 LEU B N 1
ATOM 6736 C CA . LEU B 1 102 ? -21.188 23.312 10.125 1 96.94 102 LEU B CA 1
ATOM 6737 C C . LEU B 1 102 ? -19.938 23.609 9.305 1 96.94 102 LEU B C 1
ATOM 6739 O O . LEU B 1 102 ? -20.016 23.734 8.078 1 96.94 102 LEU B O 1
ATOM 6743 N N . HIS B 1 103 ? -18.766 23.641 9.969 1 96.06 103 HIS B N 1
ATOM 6744 C CA . HIS B 1 103 ? -17.516 24 9.305 1 96.06 103 HIS B CA 1
ATOM 6745 C C . HIS B 1 103 ? -16.938 22.797 8.547 1 96.06 103 HIS B C 1
ATOM 6747 O O . HIS B 1 103 ? -16.016 22.953 7.75 1 96.06 103 HIS B O 1
ATOM 6753 N N . CYS B 1 104 ? -17.5 21.625 8.75 1 97 104 CYS B N 1
ATOM 6754 C CA . CYS B 1 104 ? -17.047 20.406 8.07 1 97 104 CYS B CA 1
ATOM 6755 C C . CYS B 1 104 ? -17.781 20.203 6.758 1 97 104 CYS B C 1
ATOM 6757 O O . CYS B 1 104 ? -17.453 19.312 5.984 1 97 104 CYS B O 1
ATOM 6759 N N . VAL B 1 105 ? -18.797 21.047 6.434 1 96.81 105 VAL B N 1
ATOM 6760 C CA . VAL B 1 105 ? -19.547 20.938 5.184 1 96.81 105 VAL B CA 1
ATOM 6761 C C . VAL B 1 105 ? -18.719 21.484 4.031 1 96.81 105 VAL B C 1
ATOM 6763 O O . VAL B 1 105 ? -18.219 22.625 4.105 1 96.81 105 VAL B O 1
ATOM 6766 N N . ASP B 1 106 ? -18.5 20.75 3.035 1 95.06 106 ASP B N 1
ATOM 6767 C CA . ASP B 1 106 ? -17.766 21.172 1.85 1 95.06 106 ASP B CA 1
ATOM 6768 C C . ASP B 1 106 ? -18.703 21.75 0.788 1 95.06 106 ASP B C 1
ATOM 6770 O O . ASP B 1 106 ? -18.656 22.938 0.477 1 95.06 106 ASP B O 1
ATOM 6774 N N . GLN B 1 107 ? -19.641 20.891 0.284 1 94.62 107 GLN B N 1
ATOM 6775 C CA . GLN B 1 107 ? -20.609 21.297 -0.725 1 94.62 107 GLN B CA 1
ATOM 6776 C C . GLN B 1 107 ? -21.969 20.625 -0.475 1 94.62 107 GLN B C 1
ATOM 6778 O O . GLN B 1 107 ? -22.031 19.516 0.066 1 94.62 107 GLN B O 1
ATOM 6783 N N . ILE B 1 108 ? -23.016 21.312 -0.781 1 96.25 108 ILE B N 1
ATOM 6784 C CA . ILE B 1 108 ? -24.359 20.781 -0.653 1 96.25 108 ILE B CA 1
ATOM 6785 C C . ILE B 1 108 ? -25 20.641 -2.037 1 96.25 108 ILE B C 1
ATOM 6787 O O . ILE B 1 108 ? -24.938 21.562 -2.854 1 96.25 108 ILE B O 1
ATOM 6791 N N . TYR B 1 109 ? -25.625 19.484 -2.27 1 95.38 109 TYR B N 1
ATOM 6792 C CA . TYR B 1 109 ? -26.281 19.219 -3.541 1 95.38 109 TYR B CA 1
ATOM 6793 C C . TYR B 1 109 ? -27.75 18.875 -3.328 1 95.38 109 TYR B C 1
ATOM 6795 O O . TYR B 1 109 ? -28.125 18.328 -2.293 1 95.38 109 TYR B O 1
ATOM 6803 N N . GLY B 1 110 ? -28.5 19.344 -4.23 1 94.62 110 GLY B N 1
ATOM 6804 C CA . GLY B 1 110 ? -29.906 18.938 -4.309 1 94.62 110 GLY B CA 1
ATOM 6805 C C . GLY B 1 110 ? -30.203 18.094 -5.531 1 94.62 110 GLY B C 1
ATOM 6806 O O . GLY B 1 110 ? -29.688 18.344 -6.617 1 94.62 110 GLY B O 1
ATOM 6807 N N . VAL B 1 111 ? -30.922 17 -5.25 1 93.19 111 VAL B N 1
ATOM 6808 C CA . VAL B 1 111 ? -31.328 16.141 -6.359 1 93.19 111 VAL B CA 1
ATOM 6809 C C . VAL B 1 111 ? -32.75 16.453 -6.766 1 93.19 111 VAL B C 1
ATOM 6811 O O . VAL B 1 111 ? -33.688 16.391 -5.941 1 93.19 111 VAL B O 1
ATOM 6814 N N . PHE B 1 112 ? -32.906 16.906 -7.984 1 91.25 112 PHE B N 1
ATOM 6815 C CA . PHE B 1 112 ? -34.188 17.203 -8.586 1 91.25 112 PHE B CA 1
ATOM 6816 C C . PHE B 1 112 ? -34.469 16.266 -9.75 1 91.25 112 PHE B C 1
ATOM 6818 O O . PHE B 1 112 ? -33.75 16.297 -10.758 1 91.25 112 PHE B O 1
ATOM 6825 N N . ASP B 1 113 ? -35.438 15.516 -9.797 1 85.25 113 ASP B N 1
ATOM 6826 C CA . ASP B 1 113 ? -35.75 14.578 -10.867 1 85.25 113 ASP B CA 1
ATOM 6827 C C . ASP B 1 113 ? -34.5 13.82 -11.32 1 85.25 113 ASP B C 1
ATOM 6829 O O . ASP B 1 113 ? -34.156 13.828 -12.508 1 85.25 113 ASP B O 1
ATOM 6833 N N . GLU B 1 114 ? -33.656 13.336 -10.508 1 81.88 114 GLU B N 1
ATOM 6834 C CA . GLU B 1 114 ? -32.5 12.484 -10.688 1 81.88 114 GLU B CA 1
ATOM 6835 C C . GLU B 1 114 ? -31.281 13.297 -11.102 1 81.88 114 GLU B C 1
ATOM 6837 O O . GLU B 1 114 ? -30.203 12.742 -11.344 1 81.88 114 GLU B O 1
ATOM 6842 N N . LYS B 1 115 ? -31.484 14.555 -11.211 1 89.12 115 LYS B N 1
ATOM 6843 C CA . LYS B 1 115 ? -30.344 15.406 -11.547 1 89.12 115 LYS B CA 1
ATOM 6844 C C . LYS B 1 115 ? -29.781 16.078 -10.305 1 89.12 115 LYS B C 1
ATOM 6846 O O . LYS B 1 115 ? -30.531 16.656 -9.5 1 89.12 115 LYS B O 1
ATOM 6851 N N . LYS B 1 116 ? -28.547 16.016 -10.133 1 91.19 116 LYS B N 1
ATOM 6852 C CA . LYS B 1 116 ? -27.844 16.594 -8.992 1 91.19 116 LYS B CA 1
ATOM 6853 C C . LYS B 1 116 ? -27.344 18 -9.297 1 91.19 116 LYS B C 1
ATOM 6855 O O . LYS B 1 116 ? -26.703 18.234 -10.312 1 91.19 116 LYS B O 1
ATOM 6860 N N . LYS B 1 117 ? -27.719 18.938 -8.461 1 92.88 117 LYS B N 1
ATOM 6861 C CA . LYS B 1 117 ? -27.297 20.328 -8.617 1 92.88 117 LYS B CA 1
ATOM 6862 C C . LYS B 1 117 ? -26.75 20.906 -7.312 1 92.88 117 LYS B C 1
ATOM 6864 O O . LYS B 1 117 ? -27.234 20.547 -6.23 1 92.88 117 LYS B O 1
ATOM 6869 N N . THR B 1 118 ? -25.812 21.766 -7.48 1 93.44 118 THR B N 1
ATOM 6870 C CA . THR B 1 118 ? -25.266 22.438 -6.309 1 93.44 118 THR B CA 1
ATOM 6871 C C . THR B 1 118 ? -26.25 23.469 -5.773 1 93.44 118 THR B C 1
ATOM 6873 O O . THR B 1 118 ? -26.875 24.203 -6.547 1 93.44 118 THR B O 1
ATOM 6876 N N . LEU B 1 119 ? -26.406 23.531 -4.504 1 91.56 119 LEU B N 1
ATOM 6877 C CA . LEU B 1 119 ? -27.344 24.438 -3.875 1 91.56 119 LEU B CA 1
ATOM 6878 C C . LEU B 1 119 ? -26.625 25.641 -3.26 1 91.56 119 LEU B C 1
ATOM 6880 O O . LEU B 1 119 ? -25.609 25.453 -2.578 1 91.56 119 LEU B O 1
ATOM 6884 N N . PHE B 1 120 ? -27.109 26.797 -3.586 1 87 120 PHE B N 1
ATOM 6885 C CA . PHE B 1 120 ? -26.594 28.031 -2.984 1 87 120 PHE B CA 1
ATOM 6886 C C . PHE B 1 120 ? -27.688 29.094 -2.904 1 87 120 PHE B C 1
ATOM 6888 O O . PHE B 1 120 ? -28.594 29.125 -3.734 1 87 120 PHE B O 1
ATOM 6895 N N . GLY B 1 121 ? -27.688 29.812 -1.925 1 85.69 121 GLY B N 1
ATOM 6896 C CA . GLY B 1 121 ? -28.594 30.938 -1.792 1 85.69 121 GLY B CA 1
ATOM 6897 C C . GLY B 1 121 ? -30.031 30.516 -1.629 1 85.69 121 GLY B C 1
ATOM 6898 O O . GLY B 1 121 ? -30.328 29.5 -1.01 1 85.69 121 GLY B O 1
ATOM 6899 N N . GLN B 1 122 ? -30.938 31.438 -2.023 1 85.88 122 GLN B N 1
ATOM 6900 C CA . GLN B 1 122 ? -32.375 31.172 -1.912 1 85.88 122 GLN B CA 1
ATOM 6901 C C . GLN B 1 122 ? -32.844 30.266 -3.039 1 85.88 122 GLN B C 1
ATOM 6903 O O . GLN B 1 122 ? -32.5 30.469 -4.203 1 85.88 122 GLN B O 1
ATOM 6908 N N . LEU B 1 123 ? -33.625 29.312 -2.602 1 89.88 123 LEU B N 1
ATOM 6909 C CA . LEU B 1 123 ? -34.062 28.312 -3.57 1 89.88 123 LEU B CA 1
ATOM 6910 C C . LEU B 1 123 ? -35.5 28.578 -4.02 1 89.88 123 LEU B C 1
ATOM 6912 O O . LEU B 1 123 ? -36.344 29 -3.217 1 89.88 123 LEU B O 1
ATOM 6916 N N . LYS B 1 124 ? -35.719 28.391 -5.227 1 86.94 124 LYS B N 1
ATOM 6917 C CA . LYS B 1 124 ? -37.094 28.469 -5.766 1 86.94 124 LYS B CA 1
ATOM 6918 C C . LYS B 1 124 ? -37.812 27.125 -5.641 1 86.94 124 LYS B C 1
ATOM 6920 O O . LYS B 1 124 ? -39 27.094 -5.406 1 86.94 124 LYS B O 1
ATOM 6925 N N . LYS B 1 125 ? -37.062 26.172 -5.84 1 90.31 125 LYS B N 1
ATOM 6926 C CA . LYS B 1 125 ? -37.531 24.812 -5.688 1 90.31 125 LYS B CA 1
ATOM 6927 C C . LYS B 1 125 ? -36.656 24.016 -4.727 1 90.31 125 LYS B C 1
ATOM 6929 O O . LYS B 1 125 ? -35.438 24.234 -4.656 1 90.31 125 LYS B O 1
ATOM 6934 N N . TYR B 1 126 ? -37.438 23.219 -3.959 1 91.81 126 TYR B N 1
ATOM 6935 C CA . TYR B 1 126 ? -36.688 22.453 -2.963 1 91.81 126 TYR B CA 1
ATOM 6936 C C . TYR B 1 126 ? -36.5 21 -3.408 1 91.81 126 TYR B C 1
ATOM 6938 O O . TYR B 1 126 ? -37.375 20.453 -4.082 1 91.81 126 TYR B O 1
ATOM 6946 N N . PRO B 1 127 ? -35.375 20.438 -3.143 1 93.19 127 PRO B N 1
ATOM 6947 C CA . PRO B 1 127 ? -35 19.125 -3.676 1 93.19 127 PRO B CA 1
ATOM 6948 C C . PRO B 1 127 ? -35.719 17.984 -2.971 1 93.19 127 PRO B C 1
ATOM 6950 O O . PRO B 1 127 ? -36.188 18.141 -1.84 1 93.19 127 PRO B O 1
ATOM 6953 N N . GLU B 1 128 ? -35.719 16.859 -3.596 1 92.38 128 GLU B N 1
ATOM 6954 C CA . GLU B 1 128 ? -36.25 15.617 -3.031 1 92.38 128 GLU B CA 1
ATOM 6955 C C . GLU B 1 128 ? -35.219 14.93 -2.143 1 92.38 128 GLU B C 1
ATOM 6957 O O . GLU B 1 128 ? -35.562 14.219 -1.196 1 92.38 128 GLU B O 1
ATOM 6962 N N . LYS B 1 129 ? -34 15.109 -2.566 1 93.19 129 LYS B N 1
ATOM 6963 C CA . LYS B 1 129 ? -32.875 14.539 -1.817 1 93.19 129 LYS B CA 1
ATOM 6964 C C . LYS B 1 129 ? -31.797 15.57 -1.592 1 93.19 129 LYS B C 1
ATOM 6966 O O . LYS B 1 129 ? -31.469 16.359 -2.49 1 93.19 129 LYS B O 1
ATOM 6971 N N . LEU B 1 130 ? -31.328 15.633 -0.391 1 95 130 LEU B N 1
ATOM 6972 C CA . LEU B 1 130 ? -30.219 16.5 -0.019 1 95 130 LEU B CA 1
ATOM 6973 C C . LEU B 1 130 ? -28.922 15.703 0.146 1 95 130 LEU B C 1
ATOM 6975 O O . LEU B 1 130 ? -28.891 14.727 0.89 1 95 130 LEU B O 1
ATOM 6979 N N . VAL B 1 131 ? -27.922 16.016 -0.621 1 95 131 VAL B N 1
ATOM 6980 C CA . VAL B 1 131 ? -26.625 15.359 -0.525 1 95 131 VAL B CA 1
ATOM 6981 C C . VAL B 1 131 ? -25.594 16.328 0.04 1 95 131 VAL B C 1
ATOM 6983 O O . VAL B 1 131 ? -25.375 17.406 -0.517 1 95 131 VAL B O 1
ATOM 6986 N N . ILE B 1 132 ? -24.922 16 1.145 1 96.38 132 ILE B N 1
ATOM 6987 C CA . ILE B 1 132 ? -23.953 16.875 1.791 1 96.38 132 ILE B CA 1
ATOM 6988 C C . ILE B 1 132 ? -22.562 16.234 1.723 1 96.38 132 ILE B C 1
ATOM 6990 O O . ILE B 1 132 ? -22.344 15.156 2.27 1 96.38 132 ILE B O 1
ATOM 6994 N N . HIS B 1 133 ? -21.672 16.828 0.949 1 96.12 133 HIS B N 1
ATOM 6995 C CA . HIS B 1 133 ? -20.266 16.453 0.941 1 96.12 133 HIS B CA 1
ATOM 6996 C C . HIS B 1 133 ? -19.5 17.141 2.07 1 96.12 133 HIS B C 1
ATOM 6998 O O . HIS B 1 133 ? -19.562 18.359 2.217 1 96.12 133 HIS B O 1
ATOM 7004 N N . CYS B 1 134 ? -18.828 16.406 2.861 1 96.88 134 CYS B N 1
ATOM 7005 C CA . CYS B 1 134 ? -18.109 16.953 4.012 1 96.88 134 CYS B CA 1
ATOM 7006 C C . CYS B 1 134 ? -16.609 17.031 3.742 1 96.88 134 CYS B C 1
ATOM 7008 O O . CYS B 1 134 ? -16.094 16.312 2.883 1 96.88 134 CYS B O 1
ATOM 7010 N N . LYS B 1 135 ? -15.922 17.859 4.488 1 96.31 135 LYS B N 1
ATOM 7011 C CA . LYS B 1 135 ? -14.477 18.047 4.352 1 96.31 135 LYS B CA 1
ATOM 7012 C C . LYS B 1 135 ? -13.719 16.844 4.918 1 96.31 135 LYS B C 1
ATOM 7014 O O . LYS B 1 135 ? -12.555 16.641 4.582 1 96.31 135 LYS B O 1
ATOM 7019 N N . ASP B 1 136 ? -14.32 16.094 5.859 1 94.06 136 ASP B N 1
ATOM 7020 C CA . ASP B 1 136 ? -13.719 14.852 6.336 1 94.06 136 ASP B CA 1
ATOM 7021 C C . ASP B 1 136 ? -14.016 13.688 5.387 1 94.06 136 ASP B C 1
ATOM 7023 O O . ASP B 1 136 ? -13.727 12.531 5.695 1 94.06 136 ASP B O 1
ATOM 7027 N N . LEU B 1 137 ? -14.703 13.898 4.27 1 94.31 137 LEU B N 1
ATOM 7028 C CA . LEU B 1 137 ? -14.914 13.031 3.115 1 94.31 137 LEU B CA 1
ATOM 7029 C C . LEU B 1 137 ? -16.094 12.102 3.344 1 94.31 137 LEU B C 1
ATOM 7031 O O . LEU B 1 137 ? -16.312 11.156 2.576 1 94.31 137 LEU B O 1
ATOM 7035 N N . ARG B 1 138 ? -16.859 12.352 4.344 1 93.25 138 ARG B N 1
ATOM 7036 C CA . ARG B 1 138 ? -18.156 11.68 4.469 1 93.25 138 ARG B CA 1
ATOM 7037 C C . ARG B 1 138 ? -19.156 12.25 3.479 1 93.25 138 ARG B C 1
ATOM 7039 O O . ARG B 1 138 ? -19.078 13.422 3.111 1 93.25 138 ARG B O 1
ATOM 7046 N N . VAL B 1 139 ? -20.031 11.422 3.033 1 93.56 139 VAL B N 1
ATOM 7047 C CA . VAL B 1 139 ? -21.125 11.852 2.17 1 93.56 139 VAL B CA 1
ATOM 7048 C C . VAL B 1 139 ? -22.453 11.422 2.779 1 93.56 139 VAL B C 1
ATOM 7050 O O . VAL B 1 139 ? -22.672 10.242 3.057 1 93.56 139 VAL B O 1
ATOM 7053 N N . PHE B 1 140 ? -23.328 12.375 3.035 1 93.69 140 PHE B N 1
ATOM 7054 C CA . PHE B 1 140 ? -24.641 12.102 3.615 1 93.69 140 PHE B CA 1
ATOM 7055 C C . PHE B 1 140 ? -25.734 12.297 2.582 1 93.69 140 PHE B C 1
ATOM 7057 O O . PHE B 1 140 ? -25.688 13.242 1.787 1 93.69 140 PHE B O 1
ATOM 7064 N N . HIS B 1 141 ? -26.672 11.383 2.551 1 92.5 141 HIS B N 1
ATOM 7065 C CA . HIS B 1 141 ? -27.859 11.453 1.7 1 92.5 141 HIS B CA 1
ATOM 7066 C C . HIS B 1 141 ? -29.125 11.508 2.535 1 92.5 141 HIS B C 1
ATOM 7068 O O . HIS B 1 141 ? -29.438 10.57 3.273 1 92.5 141 HIS B O 1
ATOM 7074 N N . PHE B 1 142 ? -29.859 12.57 2.414 1 94.31 142 PHE B N 1
ATOM 7075 C CA . PHE B 1 142 ? -31.125 12.727 3.117 1 94.31 142 PHE B CA 1
ATOM 7076 C C . PHE B 1 142 ? -32.281 12.852 2.131 1 94.31 142 PHE B C 1
ATOM 7078 O O . PHE B 1 142 ? -32.344 13.812 1.366 1 94.31 142 PHE B O 1
ATOM 7085 N N . CYS B 1 143 ? -33.156 11.922 2.158 1 93 143 CYS B N 1
ATOM 7086 C CA . CYS B 1 143 ? -34.344 11.977 1.333 1 93 143 CYS B CA 1
ATOM 7087 C C . CYS B 1 143 ? -35.469 12.75 2.033 1 93 143 CYS B C 1
ATOM 7089 O O . CYS B 1 143 ? -35.844 12.43 3.162 1 93 143 CYS B O 1
ATOM 7091 N N . LEU B 1 144 ? -36 13.727 1.392 1 94.19 144 LEU B N 1
ATOM 7092 C CA . LEU B 1 144 ? -36.969 14.633 1.991 1 94.19 144 LEU B CA 1
ATOM 7093 C C . LEU B 1 144 ? -38.344 14.445 1.365 1 94.19 144 LEU B C 1
ATOM 7095 O O . LEU B 1 144 ? -39.25 15.25 1.597 1 94.19 144 LEU B O 1
ATOM 7099 N N . ARG B 1 145 ? -38.562 13.422 0.684 1 89.12 145 ARG B N 1
ATOM 7100 C CA . ARG B 1 145 ? -39.812 13.18 -0.034 1 89.12 145 ARG B CA 1
ATOM 7101 C C . ARG B 1 145 ? -41 13.047 0.934 1 89.12 145 ARG B C 1
ATOM 7103 O O . ARG B 1 145 ? -42.125 13.383 0.593 1 89.12 145 ARG B O 1
ATOM 7110 N N . TYR B 1 146 ? -40.719 12.539 2.078 1 89 146 TYR B N 1
ATOM 7111 C CA . TYR B 1 146 ? -41.812 12.227 3.021 1 89 146 TYR B CA 1
ATOM 7112 C C . TYR B 1 146 ? -41.906 13.312 4.09 1 89 146 TYR B C 1
ATOM 7114 O O . TYR B 1 146 ? -42.75 13.211 4.992 1 89 146 TYR B O 1
ATOM 7122 N N . THR B 1 147 ? -41.156 14.258 4.031 1 92.88 147 THR B N 1
ATOM 7123 C CA . THR B 1 147 ? -41.156 15.367 4.977 1 92.88 147 THR B CA 1
ATOM 7124 C C . THR B 1 147 ? -42.156 16.438 4.555 1 92.88 147 THR B C 1
ATOM 7126 O O . THR B 1 147 ? -42.344 16.672 3.361 1 92.88 147 THR B O 1
ATOM 7129 N N . LYS B 1 148 ? -42.719 17.062 5.578 1 94.31 148 LYS B N 1
ATOM 7130 C CA . LYS B 1 148 ? -43.656 18.156 5.297 1 94.31 148 LYS B CA 1
ATOM 7131 C C . LYS B 1 148 ? -42.969 19.266 4.516 1 94.31 148 LYS B C 1
ATOM 7133 O O . LYS B 1 148 ? -41.812 19.609 4.777 1 94.31 148 LYS B O 1
ATOM 7138 N N . GLU B 1 149 ? -43.688 19.844 3.645 1 92.81 149 GLU B N 1
ATOM 7139 C CA . GLU B 1 149 ? -43.125 20.844 2.73 1 92.81 149 GLU B CA 1
ATOM 7140 C C . GLU B 1 149 ? -42.594 22.047 3.488 1 92.81 149 GLU B C 1
ATOM 7142 O O . GLU B 1 149 ? -41.531 22.578 3.133 1 92.81 149 GLU B O 1
ATOM 7147 N N . GLU B 1 150 ? -43.375 22.453 4.477 1 93.44 150 GLU B N 1
ATOM 7148 C CA . GLU B 1 150 ? -42.938 23.609 5.246 1 93.44 150 GLU B CA 1
ATOM 7149 C C . GLU B 1 150 ? -41.625 23.312 5.992 1 93.44 150 GLU B C 1
ATOM 7151 O O . GLU B 1 150 ? -40.75 24.188 6.109 1 93.44 150 GLU B O 1
ATOM 7156 N N . GLU B 1 151 ? -41.5 22.109 6.453 1 95.25 151 GLU B N 1
ATOM 7157 C CA . GLU B 1 151 ? -40.312 21.719 7.176 1 95.25 151 GLU B CA 1
ATOM 7158 C C . GLU B 1 151 ? -39.125 21.578 6.227 1 95.25 151 GLU B C 1
ATOM 7160 O O . GLU B 1 151 ? -37.969 21.875 6.594 1 95.25 151 GLU B O 1
ATOM 7165 N N . VAL B 1 152 ? -39.406 21.109 5.016 1 95.69 152 VAL B N 1
ATOM 7166 C CA . VAL B 1 152 ? -38.344 20.969 4.016 1 95.69 152 VAL B CA 1
ATOM 7167 C C . VAL B 1 152 ? -37.75 22.344 3.695 1 95.69 152 VAL B C 1
ATOM 7169 O O . VAL B 1 152 ? -36.531 22.516 3.627 1 95.69 152 VAL B O 1
ATOM 7172 N N . LYS B 1 153 ? -38.656 23.312 3.477 1 94.56 153 LYS B N 1
ATOM 7173 C CA . LYS B 1 153 ? -38.219 24.672 3.174 1 94.56 153 LYS B CA 1
ATOM 7174 C C . LYS B 1 153 ? -37.344 25.234 4.297 1 94.56 153 LYS B C 1
ATOM 7176 O O . LYS B 1 153 ? -36.281 25.844 4.043 1 94.56 153 LYS B O 1
ATOM 7181 N N . ARG B 1 154 ? -37.719 25.016 5.5 1 94.94 154 ARG B N 1
ATOM 7182 C CA . ARG B 1 154 ? -37.031 25.562 6.66 1 94.94 154 ARG B CA 1
ATOM 7183 C C . ARG B 1 154 ? -35.656 24.891 6.836 1 94.94 154 ARG B C 1
ATOM 7185 O O . ARG B 1 154 ? -34.656 25.578 7.023 1 94.94 154 ARG B O 1
ATOM 7192 N N . ILE B 1 155 ? -35.594 23.578 6.754 1 96.31 155 ILE B N 1
ATOM 7193 C CA . ILE B 1 155 ? -34.375 22.844 7.062 1 96.31 155 ILE B CA 1
ATOM 7194 C C . ILE B 1 155 ? -33.375 23.031 5.945 1 96.31 155 ILE B C 1
ATOM 7196 O O . ILE B 1 155 ? -32.188 23.219 6.207 1 96.31 155 ILE B O 1
ATOM 7200 N N . VAL B 1 156 ? -33.781 22.953 4.695 1 96.38 156 VAL B N 1
ATOM 7201 C CA . VAL B 1 156 ? -32.875 23.094 3.564 1 96.38 156 VAL B CA 1
ATOM 7202 C C . VAL B 1 156 ? -32.344 24.516 3.502 1 96.38 156 VAL B C 1
ATOM 7204 O O . VAL B 1 156 ? -31.141 24.734 3.357 1 96.38 156 VAL B O 1
ATOM 7207 N N . SER B 1 157 ? -33.25 25.5 3.652 1 95.06 157 SER B N 1
ATOM 7208 C CA . SER B 1 157 ? -32.812 26.891 3.648 1 95.06 157 SER B CA 1
ATOM 7209 C C . SER B 1 157 ? -31.922 27.203 4.848 1 95.06 157 SER B C 1
ATOM 7211 O O . SER B 1 157 ? -30.984 27.969 4.738 1 95.06 157 SER B O 1
ATOM 7213 N N . GLY B 1 158 ? -32.312 26.656 5.961 1 95.38 158 GLY B N 1
ATOM 7214 C CA . GLY B 1 158 ? -31.516 26.844 7.156 1 95.38 158 GLY B CA 1
ATOM 7215 C C . GLY B 1 158 ? -30.109 26.281 7.027 1 95.38 158 GLY B C 1
ATOM 7216 O O . GLY B 1 158 ? -29.141 26.953 7.395 1 95.38 158 GLY B O 1
ATOM 7217 N N . ILE B 1 159 ? -29.969 25.062 6.539 1 96.38 159 ILE B N 1
ATOM 7218 C CA . ILE B 1 159 ? -28.672 24.422 6.375 1 96.38 159 ILE B CA 1
ATOM 7219 C C . ILE B 1 159 ? -27.828 25.203 5.387 1 96.38 159 ILE B C 1
ATOM 7221 O O . ILE B 1 159 ? -26.641 25.469 5.645 1 96.38 159 ILE B O 1
ATOM 7225 N N . ILE B 1 160 ? -28.406 25.594 4.285 1 95.62 160 ILE B N 1
ATOM 7226 C CA . ILE B 1 160 ? -27.672 26.328 3.266 1 95.62 160 ILE B CA 1
ATOM 7227 C C . ILE B 1 160 ? -27.188 27.672 3.838 1 95.62 160 ILE B C 1
ATOM 7229 O O . ILE B 1 160 ? -26.031 28.047 3.664 1 95.62 160 ILE B O 1
ATOM 7233 N N . HIS B 1 161 ? -28.047 28.344 4.551 1 94.19 161 HIS B N 1
ATOM 7234 C CA . HIS B 1 161 ? -27.719 29.656 5.102 1 94.19 161 HIS B CA 1
ATOM 7235 C C . HIS B 1 161 ? -26.594 29.562 6.125 1 94.19 161 HIS B C 1
ATOM 7237 O O . HIS B 1 161 ? -25.656 30.359 6.082 1 94.19 161 HIS B O 1
ATOM 7243 N N . HIS B 1 162 ? -26.641 28.625 6.949 1 94.06 162 HIS B N 1
ATOM 7244 C CA . HIS B 1 162 ? -25.703 28.562 8.062 1 94.06 162 HIS B CA 1
ATOM 7245 C C . HIS B 1 162 ? -24.391 27.906 7.645 1 94.06 162 HIS B C 1
ATOM 7247 O O . HIS B 1 162 ? -23.391 28 8.352 1 94.06 162 HIS B O 1
ATOM 7253 N N . THR B 1 163 ? -24.328 27.203 6.504 1 94.19 163 THR B N 1
ATOM 7254 C CA . THR B 1 163 ? -23.109 26.516 6.082 1 94.19 163 THR B CA 1
ATOM 7255 C C . THR B 1 163 ? -22.453 27.25 4.906 1 94.19 163 THR B C 1
ATOM 7257 O O . THR B 1 163 ? -21.234 27.203 4.738 1 94.19 163 THR B O 1
ATOM 7260 N N . GLN B 1 164 ? -23.266 27.906 4.055 1 91.25 164 GLN B N 1
ATOM 7261 C CA . GLN B 1 164 ? -22.719 28.438 2.812 1 91.25 164 GLN B CA 1
ATOM 7262 C C . GLN B 1 164 ? -22.703 29.969 2.824 1 91.25 164 GLN B C 1
ATOM 7264 O O . GLN B 1 164 ? -22.016 30.594 2.016 1 91.25 164 GLN B O 1
ATOM 7269 N N . ALA B 1 165 ? -23.297 30.578 3.762 1 91.44 165 ALA B N 1
ATOM 7270 C CA . ALA B 1 165 ? -23.297 32.031 3.84 1 91.44 165 ALA B CA 1
ATOM 7271 C C . ALA B 1 165 ? -22.078 32.531 4.613 1 91.44 165 ALA B C 1
ATOM 7273 O O . ALA B 1 165 ? -21.625 31.891 5.559 1 91.44 165 ALA B O 1
ATOM 7274 N N . PRO B 1 166 ? -21.562 33.688 4.18 1 92.56 166 PRO B N 1
ATOM 7275 C CA . PRO B 1 166 ? -20.438 34.25 4.914 1 92.56 166 PRO B CA 1
ATOM 7276 C C . PRO B 1 166 ? -20.797 34.594 6.363 1 92.56 166 PRO B C 1
ATOM 7278 O O . PRO B 1 166 ? -21.906 35.031 6.648 1 92.56 166 PRO B O 1
ATOM 7281 N N . LYS B 1 167 ? -19.859 34.375 7.238 1 92.81 167 LYS B N 1
ATOM 7282 C CA . LYS B 1 167 ? -20.062 34.625 8.664 1 92.81 167 LYS B CA 1
ATOM 7283 C C . LYS B 1 167 ? -19.031 35.594 9.219 1 92.81 167 LYS B C 1
ATOM 7285 O O . LYS B 1 167 ? -17.953 35.75 8.648 1 92.81 167 LYS B O 1
ATOM 7290 N N . LEU B 1 168 ? -19.5 36.188 10.258 1 92.81 168 LEU B N 1
ATOM 7291 C CA . LEU B 1 168 ? -18.562 37.031 11.016 1 92.81 168 LEU B CA 1
ATOM 7292 C C . LEU B 1 168 ? -17.797 36.156 12.031 1 92.81 168 LEU B C 1
ATOM 7294 O O . LEU B 1 168 ? -18.344 35.219 12.57 1 92.81 168 LEU B O 1
ATOM 7298 N N . LEU B 1 169 ? -16.641 36.562 12.305 1 93.75 169 LEU B N 1
ATOM 7299 C CA . LEU B 1 169 ? -15.75 35.844 13.203 1 93.75 169 LEU B CA 1
ATOM 7300 C C . LEU B 1 169 ? -16.391 35.656 14.578 1 93.75 169 LEU B C 1
ATOM 7302 O O . LEU B 1 169 ? -16.375 34.562 15.148 1 93.75 169 LEU B O 1
ATOM 7306 N N . LYS B 1 170 ? -17 36.688 15.102 1 90.81 170 LYS B N 1
ATOM 7307 C CA . LYS B 1 170 ? -17.547 36.688 16.453 1 90.81 170 LYS B CA 1
ATOM 7308 C C . LYS B 1 170 ? -18.797 35.812 16.562 1 90.81 170 LYS B C 1
ATOM 7310 O O . LYS B 1 170 ? -19.234 35.469 17.656 1 90.81 170 LYS B O 1
ATOM 7315 N N . ARG B 1 171 ? -19.297 35.406 15.43 1 91.75 171 ARG B N 1
ATOM 7316 C CA . ARG B 1 171 ? -20.516 34.594 15.406 1 91.75 171 ARG B CA 1
ATOM 7317 C C . ARG B 1 171 ? -20.203 33.094 15.336 1 91.75 171 ARG B C 1
ATOM 7319 O O . ARG B 1 171 ? -21.109 32.281 15.32 1 91.75 171 ARG B O 1
ATOM 7326 N N . LEU B 1 172 ? -18.984 32.844 15.414 1 93.94 172 LEU B N 1
ATOM 7327 C CA . LEU B 1 172 ? -18.594 31.422 15.453 1 93.94 172 LEU B CA 1
ATOM 7328 C C . LEU B 1 172 ? -19.031 30.781 16.766 1 93.94 172 LEU B C 1
ATOM 7330 O O . LEU B 1 172 ? -19.031 31.422 17.812 1 93.94 172 LEU B O 1
ATOM 7334 N N . PHE B 1 173 ? -19.391 29.531 16.703 1 95.44 173 PHE B N 1
ATOM 7335 C CA . PHE B 1 173 ? -19.859 28.812 17.875 1 95.44 173 PHE B CA 1
ATOM 7336 C C . PHE B 1 173 ? -18.766 28.781 18.953 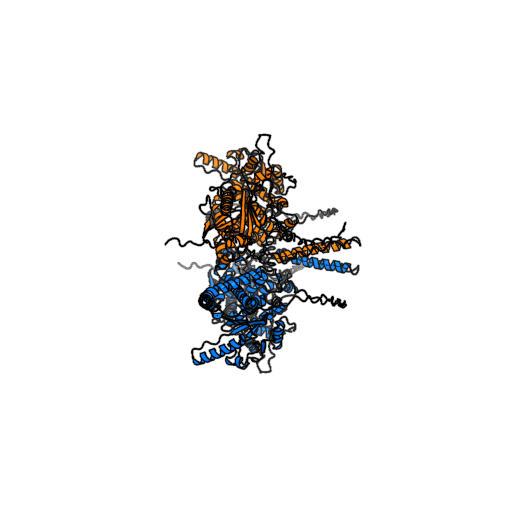1 95.44 173 PHE B C 1
ATOM 7338 O O . PHE B 1 173 ? -19.078 28.672 20.141 1 95.44 173 PHE B O 1
ATOM 7345 N N . LEU B 1 174 ? -17.594 28.859 18.531 1 92.69 174 LEU B N 1
ATOM 7346 C CA . LEU B 1 174 ? -16.453 28.859 19.453 1 92.69 174 LEU B CA 1
ATOM 7347 C C . LEU B 1 174 ? -16.656 29.875 20.578 1 92.69 174 LEU B C 1
ATOM 7349 O O . LEU B 1 174 ? -16.344 29.578 21.734 1 92.69 174 LEU B O 1
ATOM 7353 N N . PHE B 1 175 ? -17.156 31.047 20.312 1 92.31 175 PHE B N 1
ATOM 7354 C CA . PHE B 1 175 ? -17.328 32.125 21.297 1 92.31 175 PHE B CA 1
ATOM 7355 C C . PHE B 1 175 ? -18.516 31.812 22.203 1 92.31 175 PHE B C 1
ATOM 7357 O O . PHE B 1 175 ? -18.469 32.062 23.406 1 92.31 175 PHE B O 1
ATOM 7364 N N . SER B 1 176 ? -19.609 31.25 21.578 1 91.94 176 SER B N 1
ATOM 7365 C CA . SER B 1 176 ? -20.781 30.859 22.375 1 91.94 176 SER B CA 1
ATOM 7366 C C . SER B 1 176 ? -20.422 29.734 23.359 1 91.94 176 SER B C 1
ATOM 7368 O O . SER B 1 176 ? -20.891 29.734 24.484 1 91.94 176 SER B O 1
ATOM 7370 N N . TYR B 1 177 ? -19.672 28.859 22.859 1 92.81 177 TYR B N 1
ATOM 7371 C CA . TYR B 1 177 ? -19.234 27.75 23.719 1 92.81 177 TYR B CA 1
ATOM 7372 C C . TYR B 1 177 ? -18.359 28.25 24.859 1 92.81 177 TYR B C 1
ATOM 7374 O O . TYR B 1 177 ? -18.516 27.828 26 1 92.81 177 TYR B O 1
ATOM 7382 N N . ALA B 1 178 ? -17.375 29.062 24.578 1 89.19 178 ALA B N 1
ATOM 7383 C CA . ALA B 1 178 ? -16.438 29.594 25.578 1 89.19 178 ALA B CA 1
ATOM 7384 C C . ALA B 1 178 ? -17.172 30.359 26.672 1 89.19 178 ALA B C 1
ATOM 7386 O O . ALA B 1 178 ? -16.781 30.328 27.844 1 89.19 178 ALA B O 1
ATOM 7387 N N . THR B 1 179 ? -18.203 31.031 26.281 1 87.62 179 THR B N 1
ATOM 7388 C CA . THR B 1 179 ? -18.984 31.828 27.219 1 87.62 179 THR B CA 1
ATOM 7389 C C . THR B 1 179 ? -19.828 30.938 28.125 1 87.62 179 THR B C 1
ATOM 7391 O O . THR B 1 179 ? -19.984 31.203 29.312 1 87.62 179 THR B O 1
ATOM 7394 N N . ALA B 1 180 ? -20.312 29.891 27.547 1 87.94 180 ALA B N 1
ATOM 7395 C CA . ALA B 1 180 ? -21.25 29.031 28.266 1 87.94 180 ALA B CA 1
ATOM 7396 C C . ALA B 1 180 ? -20.5 27.969 29.078 1 87.94 180 ALA B C 1
ATOM 7398 O O . ALA B 1 180 ? -20.969 27.547 30.141 1 87.94 180 ALA B O 1
ATOM 7399 N N . ALA B 1 181 ? -19.516 27.484 28.5 1 80.69 181 ALA B N 1
ATOM 7400 C CA . ALA B 1 181 ? -18.812 26.375 29.109 1 80.69 181 ALA B CA 1
ATOM 7401 C C . ALA B 1 181 ? -17.953 26.844 30.281 1 80.69 181 ALA B C 1
ATOM 7403 O O . ALA B 1 181 ? -17.312 27.891 30.203 1 80.69 181 ALA B O 1
ATOM 7404 N N . ARG B 1 182 ? -18.297 26.438 31.594 1 68.75 182 ARG B N 1
ATOM 7405 C CA . ARG B 1 182 ? -17.5 26.734 32.781 1 68.75 182 ARG B CA 1
ATOM 7406 C C . ARG B 1 182 ? -16.172 25.984 32.75 1 68.75 182 ARG B C 1
ATOM 7408 O O . ARG B 1 182 ? -16.109 24.781 33.031 1 68.75 182 ARG B O 1
ATOM 7415 N N . ASN B 1 183 ? -15.398 26.25 31.719 1 59.53 183 ASN B N 1
ATOM 7416 C CA . ASN B 1 183 ? -14.219 25.422 31.484 1 59.53 183 ASN B CA 1
ATOM 7417 C C . ASN B 1 183 ? -13.234 25.484 32.656 1 59.53 183 ASN B C 1
ATOM 7419 O O . ASN B 1 183 ? -12.766 26.578 33 1 59.53 183 ASN B O 1
ATOM 7423 N N . THR B 1 184 ? -13.422 24.609 33.625 1 55.16 184 THR B N 1
ATOM 7424 C CA . THR B 1 184 ? -12.391 24.422 34.625 1 55.16 184 THR B CA 1
ATOM 7425 C C . THR B 1 184 ? -11.086 23.953 34 1 55.16 184 THR B C 1
ATOM 7427 O O . THR B 1 184 ? -10.992 22.812 33.531 1 55.16 184 THR B O 1
ATOM 7430 N N . MET B 1 185 ? -10.57 24.672 33.219 1 53.19 185 MET B N 1
ATOM 7431 C CA . MET B 1 185 ? -9.352 24.297 32.531 1 53.19 185 MET B CA 1
ATOM 7432 C C . MET B 1 185 ? -8.328 23.688 33.469 1 53.19 185 MET B C 1
ATOM 7434 O O . MET B 1 185 ? -8 24.281 34.5 1 53.19 185 MET B O 1
ATOM 7438 N N . ASP B 1 186 ? -8.375 22.359 33.656 1 55.66 186 ASP B N 1
ATOM 7439 C CA . ASP B 1 186 ? -7.219 21.766 34.312 1 55.66 186 ASP B CA 1
ATOM 7440 C C . ASP B 1 186 ? -5.918 22.219 33.656 1 55.66 186 ASP B C 1
ATOM 7442 O O . ASP B 1 186 ? -5.785 22.188 32.438 1 55.66 186 ASP B O 1
ATOM 7446 N N . PRO B 1 187 ? -5.035 22.812 34.406 1 58.25 187 PRO B N 1
ATOM 7447 C CA . PRO B 1 187 ? -3.793 23.469 33.969 1 58.25 187 PRO B CA 1
ATOM 7448 C C . PRO B 1 187 ? -2.814 22.5 33.312 1 58.25 187 PRO B C 1
ATOM 7450 O O . PRO B 1 187 ? -1.707 22.891 32.938 1 58.25 187 PRO B O 1
ATOM 7453 N N . LYS B 1 188 ? -3.09 21.172 33.156 1 65.12 188 LYS B N 1
ATOM 7454 C CA . LYS B 1 188 ? -2 20.328 32.656 1 65.12 188 LYS B CA 1
ATOM 7455 C C . LYS B 1 188 ? -1.642 20.688 31.219 1 65.12 188 LYS B C 1
ATOM 7457 O O . LYS B 1 188 ? -2.518 20.766 30.359 1 65.12 188 LYS B O 1
ATOM 7462 N N . LYS B 1 189 ? -0.421 21.094 31.047 1 77.81 189 LYS B N 1
ATOM 7463 C CA . LYS B 1 189 ? 0.082 21.547 29.766 1 77.81 189 LYS B CA 1
ATOM 7464 C C . LYS B 1 189 ? 0.389 20.375 28.828 1 77.81 189 LYS B C 1
ATOM 7466 O O . LYS B 1 189 ? 1.235 19.531 29.156 1 77.81 189 LYS B O 1
ATOM 7471 N N . HIS B 1 190 ? -0.441 20.266 27.797 1 90.12 190 HIS B N 1
ATOM 7472 C CA . HIS B 1 190 ? -0.3 19.219 26.797 1 90.12 190 HIS B CA 1
ATOM 7473 C C . HIS B 1 190 ? 0.672 19.625 25.703 1 90.12 190 HIS B C 1
ATOM 7475 O O . HIS B 1 190 ? 1.06 18.812 24.859 1 90.12 190 HIS B O 1
ATOM 7481 N N . ALA B 1 191 ? 1.121 20.906 25.719 1 94.5 191 ALA B N 1
ATOM 7482 C CA . ALA B 1 191 ? 2.082 21.438 24.766 1 94.5 191 ALA B CA 1
ATOM 7483 C C . ALA B 1 191 ? 2.672 22.766 25.281 1 94.5 191 ALA B C 1
ATOM 7485 O O . ALA B 1 191 ? 2.119 23.391 26.188 1 94.5 191 ALA B O 1
ATOM 7486 N N . VAL B 1 192 ? 3.834 23.078 24.844 1 96.31 192 VAL B N 1
ATOM 7487 C CA . VAL B 1 192 ? 4.332 24.438 25.062 1 96.31 192 VAL B CA 1
ATOM 7488 C C . VAL B 1 192 ? 3.582 25.406 24.156 1 96.31 192 VAL B C 1
ATOM 7490 O O . VAL B 1 192 ? 3.566 25.25 22.938 1 96.31 192 VAL B O 1
ATOM 7493 N N . MET B 1 193 ? 2.994 26.375 24.656 1 94.62 193 MET B N 1
ATOM 7494 C CA . MET B 1 193 ? 2.084 27.234 23.906 1 94.62 193 MET B CA 1
ATOM 7495 C C . MET B 1 193 ? 2.84 28.375 23.25 1 94.62 193 MET B C 1
ATOM 7497 O O . MET B 1 193 ? 2.338 29 22.312 1 94.62 193 MET B O 1
ATOM 7501 N N . PHE B 1 194 ? 4.031 28.797 23.781 1 96.44 194 PHE B N 1
ATOM 7502 C CA . PHE B 1 194 ? 4.887 29.844 23.25 1 96.44 194 PHE B CA 1
ATOM 7503 C C . PHE B 1 194 ? 4.195 31.203 23.344 1 96.44 194 PHE B C 1
ATOM 7505 O O . PHE B 1 194 ? 4.289 32.031 22.438 1 96.44 194 PHE B O 1
ATOM 7512 N N . ASP B 1 195 ? 3.455 31.391 24.438 1 91.56 195 ASP B N 1
ATOM 7513 C CA . ASP B 1 195 ? 2.771 32.656 24.703 1 91.56 195 ASP B CA 1
ATOM 7514 C C . ASP B 1 195 ? 3.617 33.562 25.594 1 91.56 195 ASP B C 1
ATOM 7516 O O . ASP B 1 195 ? 3.289 34.719 25.797 1 91.56 195 ASP B O 1
ATOM 7520 N N . THR B 1 196 ? 4.688 32.969 26.078 1 95 196 THR B N 1
ATOM 7521 C CA . THR B 1 196 ? 5.559 33.75 26.969 1 95 196 THR B CA 1
ATOM 7522 C C . THR B 1 196 ? 6.988 33.75 26.438 1 95 196 THR B C 1
ATOM 7524 O O . THR B 1 196 ? 7.371 32.906 25.641 1 95 196 THR B O 1
ATOM 7527 N N . LEU B 1 197 ? 7.672 34.781 26.891 1 96.75 197 LEU B N 1
ATOM 7528 C CA . LEU B 1 197 ? 9.078 34.875 26.531 1 96.75 197 LEU B CA 1
ATOM 7529 C C . LEU B 1 197 ? 9.867 33.688 27.031 1 96.75 197 LEU B C 1
ATOM 7531 O O . LEU B 1 197 ? 10.789 33.219 26.359 1 96.75 197 LEU B O 1
ATOM 7535 N N . GLN B 1 198 ? 9.508 33.188 28.156 1 96.44 198 GLN B N 1
ATOM 7536 C CA . GLN B 1 198 ? 10.188 32.031 28.781 1 96.44 198 GLN B CA 1
ATOM 7537 C C . GLN B 1 198 ? 10.07 30.781 27.922 1 96.44 198 GLN B C 1
ATOM 7539 O O . GLN B 1 198 ? 10.992 29.984 27.859 1 96.44 198 GLN B O 1
ATOM 7544 N N . ASP B 1 199 ? 8.891 30.594 27.328 1 96.88 199 ASP B N 1
ATOM 7545 C CA . ASP B 1 199 ? 8.695 29.438 26.453 1 96.88 199 ASP B CA 1
ATOM 7546 C C . ASP B 1 199 ? 9.711 29.438 25.297 1 96.88 199 ASP B C 1
ATOM 7548 O O . ASP B 1 199 ? 10.289 28.391 24.984 1 96.88 199 ASP B O 1
ATOM 7552 N N . TRP B 1 200 ? 9.938 30.578 24.734 1 97.75 200 TRP B N 1
ATOM 7553 C CA . TRP B 1 200 ? 10.875 30.719 23.625 1 97.75 200 TRP B CA 1
ATOM 7554 C C . TRP B 1 200 ? 12.312 30.516 24.094 1 97.75 200 TRP B C 1
ATOM 7556 O O . TRP B 1 200 ? 13.109 29.875 23.406 1 97.75 200 TRP B O 1
ATOM 7566 N N . CYS B 1 201 ? 12.633 31.047 25.297 1 97.06 201 CYS B N 1
ATOM 7567 C CA . CYS B 1 201 ? 13.969 30.875 25.844 1 97.06 201 CYS B CA 1
ATOM 7568 C C . CYS B 1 201 ? 14.258 29.406 26.125 1 97.06 201 CYS B C 1
ATOM 7570 O O . CYS B 1 201 ? 15.359 28.922 25.859 1 97.06 201 CYS B O 1
ATOM 7572 N N . ARG B 1 202 ? 13.273 28.734 26.609 1 96.44 202 ARG B N 1
ATOM 7573 C CA . ARG B 1 202 ? 13.43 27.328 26.922 1 96.44 202 ARG B CA 1
ATOM 7574 C C . ARG B 1 202 ? 13.664 26.516 25.656 1 96.44 202 ARG B C 1
ATOM 7576 O O . ARG B 1 202 ? 14.461 25.578 25.641 1 96.44 202 ARG B O 1
ATOM 7583 N N . GLU B 1 203 ? 12.891 26.828 24.625 1 96.94 203 GLU B N 1
ATOM 7584 C CA . GLU B 1 203 ? 13.055 26.125 23.344 1 96.94 203 GLU B CA 1
ATOM 7585 C C . GLU B 1 203 ? 14.422 26.406 22.734 1 96.94 203 GLU B C 1
ATOM 7587 O O . GLU B 1 203 ? 15.047 25.516 22.156 1 96.94 203 GLU B O 1
ATOM 7592 N N . LEU B 1 204 ? 14.883 27.625 22.875 1 96.31 204 LEU B N 1
ATOM 7593 C CA . LEU B 1 204 ? 16.203 28 22.375 1 96.31 204 LEU B CA 1
ATOM 7594 C C . LEU B 1 204 ? 17.297 27.234 23.125 1 96.31 204 LEU B C 1
ATOM 7596 O O . LEU B 1 204 ? 18.281 26.812 22.516 1 96.31 204 LEU B O 1
ATOM 7600 N N . GLU B 1 205 ? 17.109 27.062 24.375 1 95.62 205 GLU B N 1
ATOM 7601 C CA . GLU B 1 205 ? 18.062 26.312 25.172 1 95.62 205 GLU B CA 1
ATOM 7602 C C . GLU B 1 205 ? 18.047 24.828 24.812 1 95.62 205 GLU B C 1
ATOM 7604 O O . GLU B 1 205 ? 19.094 24.203 24.719 1 95.62 205 GLU B O 1
ATOM 7609 N N . ARG B 1 206 ? 16.844 24.312 24.641 1 95.38 206 ARG B N 1
ATOM 7610 C CA . ARG B 1 206 ? 16.703 22.906 24.297 1 95.38 206 ARG B CA 1
ATOM 7611 C C . ARG B 1 206 ? 17.438 22.562 23.016 1 95.38 206 ARG B C 1
ATOM 7613 O O . ARG B 1 206 ? 18.031 21.5 22.891 1 95.38 206 ARG B O 1
ATOM 7620 N N . THR B 1 207 ? 17.359 23.5 22 1 95.5 207 THR B N 1
ATOM 7621 C CA . THR B 1 207 ? 17.969 23.266 20.703 1 95.5 207 THR B CA 1
ATOM 7622 C C . THR B 1 207 ? 19.391 23.812 20.672 1 95.5 207 THR B C 1
ATOM 7624 O O . THR B 1 207 ? 20.031 23.828 19.609 1 95.5 207 THR B O 1
ATOM 7627 N N . LYS B 1 208 ? 19.953 24.406 21.812 1 92.31 208 LYS B N 1
ATOM 7628 C CA . LYS B 1 208 ? 21.297 24.922 21.953 1 92.31 208 LYS B CA 1
ATOM 7629 C C . LYS B 1 208 ? 21.547 26.109 21.031 1 92.31 208 LYS B C 1
ATOM 7631 O O . LYS B 1 208 ? 22.625 26.25 20.453 1 92.31 208 LYS B O 1
ATOM 7636 N N . GLY B 1 209 ? 20.562 26.875 20.797 1 91.81 209 GLY B N 1
ATOM 7637 C CA . GLY B 1 209 ? 20.688 28.047 19.953 1 91.81 209 GLY B CA 1
ATOM 7638 C C . GLY B 1 209 ? 20.906 29.328 20.734 1 91.81 209 GLY B C 1
ATOM 7639 O O . GLY B 1 209 ? 21.078 30.406 20.156 1 91.81 209 GLY B O 1
ATOM 7640 N N . ASN B 1 210 ? 21.031 29.312 22.016 1 90.38 210 ASN B N 1
ATOM 7641 C CA . ASN B 1 210 ? 21.047 30.469 22.891 1 90.38 210 ASN B CA 1
ATOM 7642 C C . ASN B 1 210 ? 22.312 31.312 22.703 1 90.38 210 ASN B C 1
ATOM 7644 O O . ASN B 1 210 ? 22.344 32.469 23.078 1 90.38 210 ASN B O 1
ATOM 7648 N N . MET B 1 211 ? 23.25 30.812 22.141 1 87.69 211 MET B N 1
ATOM 7649 C CA . MET B 1 211 ? 24.5 31.562 21.969 1 87.69 211 MET B CA 1
ATOM 7650 C C . MET B 1 211 ? 24.406 32.5 20.781 1 87.69 211 MET B C 1
ATOM 7652 O O . MET B 1 211 ? 25 33.594 20.797 1 87.69 211 MET B O 1
ATOM 7656 N N . LYS B 1 212 ? 23.641 32.156 19.797 1 90.56 212 LYS B N 1
ATOM 7657 C CA . LYS B 1 212 ? 23.625 32.906 18.562 1 90.56 212 LYS B CA 1
ATOM 7658 C C . LYS B 1 212 ? 22.297 33.625 18.375 1 90.56 212 LYS B C 1
ATOM 7660 O O . LYS B 1 212 ? 22.203 34.562 17.578 1 90.56 212 LYS B O 1
ATOM 7665 N N . TYR B 1 213 ? 21.344 33.219 19.094 1 94.56 213 TYR B N 1
ATOM 7666 C CA . TYR B 1 213 ? 20.016 33.781 18.922 1 94.56 213 TYR B CA 1
ATOM 7667 C C . TYR B 1 213 ? 19.438 34.25 20.25 1 94.56 213 TYR B C 1
ATOM 7669 O O . TYR B 1 213 ? 19.859 33.781 21.312 1 94.56 213 TYR B O 1
ATOM 7677 N N . LYS B 1 214 ? 18.5 35.156 20.156 1 95.12 214 LYS B N 1
ATOM 7678 C CA . LYS B 1 214 ? 17.891 35.688 21.375 1 95.12 214 LYS B CA 1
ATOM 7679 C C . LYS B 1 214 ? 16.391 35.875 21.203 1 95.12 214 LYS B C 1
ATOM 7681 O O . LYS B 1 214 ? 15.922 36.25 20.125 1 95.12 214 LYS B O 1
ATOM 7686 N N . ALA B 1 215 ? 15.672 35.625 22.234 1 96.69 215 ALA B N 1
ATOM 7687 C CA . ALA B 1 215 ? 14.234 35.875 22.266 1 96.69 215 ALA B CA 1
ATOM 7688 C C . ALA B 1 215 ? 13.953 37.375 22.516 1 96.69 215 ALA B C 1
ATOM 7690 O O . ALA B 1 215 ? 14.633 38 23.328 1 96.69 215 ALA B O 1
ATOM 7691 N N . VAL B 1 216 ? 13.047 37.938 21.797 1 95.69 216 VAL B N 1
ATOM 7692 C CA . VAL B 1 216 ? 12.773 39.344 21.922 1 95.69 216 VAL B CA 1
ATOM 7693 C C . VAL B 1 216 ? 11.297 39.562 22.266 1 95.69 216 VAL B C 1
ATOM 7695 O O . VAL B 1 216 ? 10.453 38.719 21.938 1 95.69 216 VAL B O 1
ATOM 7698 N N . SER B 1 217 ? 10.984 40.625 22.859 1 95.25 217 SER B N 1
ATOM 7699 C CA . SER B 1 217 ? 9.633 41 23.234 1 95.25 217 SER B CA 1
ATOM 7700 C C . SER B 1 217 ? 9.227 42.312 22.578 1 95.25 217 SER B C 1
ATOM 7702 O O . SER B 1 217 ? 8.367 43.031 23.094 1 95.25 217 SER B O 1
ATOM 7704 N N . VAL B 1 218 ? 9.859 42.688 21.578 1 94.38 218 VAL B N 1
ATOM 7705 C CA . VAL B 1 218 ? 9.695 43.969 20.922 1 94.38 218 VAL B CA 1
ATOM 7706 C C . VAL B 1 218 ? 8.258 44.125 20.438 1 94.38 218 VAL B C 1
ATOM 7708 O O . VAL B 1 218 ? 7.73 45.25 20.359 1 94.38 218 VAL B O 1
ATOM 7711 N N . ASN B 1 219 ? 7.613 43.031 20.094 1 95 219 ASN B N 1
ATOM 7712 C CA . ASN B 1 219 ? 6.262 43.094 19.547 1 95 219 ASN B CA 1
ATOM 7713 C C . ASN B 1 219 ? 5.211 42.812 20.625 1 95 219 ASN B C 1
ATOM 7715 O O . ASN B 1 219 ? 4.066 42.5 20.312 1 95 219 ASN B O 1
ATOM 7719 N N . GLU B 1 220 ? 5.594 42.844 21.844 1 93.62 220 GLU B N 1
ATOM 7720 C CA . GLU B 1 220 ? 4.609 42.75 22.922 1 93.62 220 GLU B CA 1
ATOM 7721 C C . GLU B 1 220 ? 3.488 43.781 22.75 1 93.62 220 GLU B C 1
ATOM 7723 O O . GLU B 1 220 ? 3.752 44.938 22.484 1 93.62 220 GLU B O 1
ATOM 7728 N N . GLY B 1 221 ? 2.229 43.375 22.828 1 90.62 221 GLY B N 1
ATOM 7729 C CA . GLY B 1 221 ? 1.09 44.219 22.547 1 90.62 221 GLY B CA 1
ATOM 7730 C C . GLY B 1 221 ? 0.853 44.438 21.062 1 90.62 221 GLY B C 1
ATOM 7731 O O . GLY B 1 221 ? -0.052 45.188 20.672 1 90.62 221 GLY B O 1
ATOM 7732 N N . TYR B 1 222 ? 1.658 43.938 20.234 1 94.06 222 TYR B N 1
ATOM 7733 C CA . TYR B 1 222 ? 1.554 43.906 18.781 1 94.06 222 TYR B CA 1
ATOM 7734 C C . TYR B 1 222 ? 1.682 45.312 18.203 1 94.06 222 TYR B C 1
ATOM 7736 O O . TYR B 1 222 ? 0.891 45.719 17.344 1 94.06 222 TYR B O 1
ATOM 7744 N N . LYS B 1 223 ? 2.605 46.031 18.641 1 91.44 223 LYS B N 1
ATOM 7745 C CA . LYS B 1 223 ? 2.801 47.438 18.25 1 91.44 223 LYS B CA 1
ATOM 7746 C C . LYS B 1 223 ? 3.555 47.531 16.938 1 91.44 223 LYS B C 1
ATOM 7748 O O . LYS B 1 223 ? 3.375 48.469 16.188 1 91.44 223 LYS B O 1
ATOM 7753 N N . VAL B 1 224 ? 4.336 46.562 16.688 1 93 224 VAL B N 1
ATOM 7754 C CA . VAL B 1 224 ? 5.191 46.594 15.5 1 93 224 VAL B CA 1
ATOM 7755 C C . VAL B 1 224 ? 4.465 45.969 14.32 1 93 224 VAL B C 1
ATOM 7757 O O . VAL B 1 224 ? 4.422 46.531 13.227 1 93 224 VAL B O 1
ATOM 7760 N N . CYS B 1 225 ? 3.938 44.812 14.578 1 93.25 225 CYS B N 1
ATOM 7761 C CA . CYS B 1 225 ? 3.322 44.031 13.508 1 93.25 225 CYS B CA 1
ATOM 7762 C C . CYS B 1 225 ? 2.217 43.125 14.055 1 93.25 225 CYS B C 1
ATOM 7764 O O . CYS B 1 225 ? 2.395 42.469 15.086 1 93.25 225 CYS B O 1
ATOM 7766 N N . GLU B 1 226 ? 1.124 43.031 13.352 1 92.88 226 GLU B N 1
ATOM 7767 C CA . GLU B 1 226 ? -0.01 42.219 13.766 1 92.88 226 GLU B CA 1
ATOM 7768 C C . GLU B 1 226 ? 0.175 40.75 13.352 1 92.88 226 GLU B C 1
ATOM 7770 O O . GLU B 1 226 ? -0.48 39.875 13.891 1 92.88 226 GLU B O 1
ATOM 7775 N N . ARG B 1 227 ? 1.027 40.531 12.477 1 92.44 227 ARG B N 1
ATOM 7776 C CA . ARG B 1 227 ? 1.211 39.188 11.961 1 92.44 227 ARG B CA 1
ATOM 7777 C C . ARG B 1 227 ? 2.221 38.406 12.805 1 92.44 227 ARG B C 1
ATOM 7779 O O . ARG B 1 227 ? 2.121 37.188 12.93 1 92.44 227 ARG B O 1
ATOM 7786 N N . LEU B 1 228 ? 3.139 39.125 13.406 1 94.56 228 LEU B N 1
ATOM 7787 C CA . LEU B 1 228 ? 4.152 38.5 14.242 1 94.56 228 LEU B CA 1
ATOM 7788 C C . LEU B 1 228 ? 3.619 38.25 15.648 1 94.56 228 LEU B C 1
ATOM 7790 O O . LEU B 1 228 ? 2.758 39 16.125 1 94.56 228 LEU B O 1
ATOM 7794 N N . PRO B 1 229 ? 4.055 37.188 16.281 1 95.62 229 PRO B N 1
ATOM 7795 C CA . PRO B 1 229 ? 3.666 36.969 17.688 1 95.62 229 PRO B CA 1
ATOM 7796 C C . PRO B 1 229 ? 4.281 38 18.625 1 95.62 229 PRO B C 1
ATOM 7798 O O . PRO B 1 229 ? 5.164 38.781 18.234 1 95.62 229 PRO B O 1
ATOM 7801 N N . ALA B 1 230 ? 3.812 38 19.859 1 95.75 230 ALA B N 1
ATOM 7802 C CA . ALA B 1 230 ? 4.309 38.938 20.844 1 95.75 230 ALA B CA 1
ATOM 7803 C C . ALA B 1 230 ? 5.785 38.688 21.141 1 95.75 230 ALA B C 1
ATOM 7805 O O . ALA B 1 230 ? 6.535 39.656 21.406 1 95.75 230 ALA B O 1
ATOM 7806 N N . TYR B 1 231 ? 6.098 37.406 21.141 1 96.62 231 TYR B N 1
ATOM 7807 C CA . TYR B 1 231 ? 7.473 37 21.406 1 96.62 231 TYR B CA 1
ATOM 7808 C C . TYR B 1 231 ? 7.996 36.094 20.297 1 96.62 231 TYR B C 1
ATOM 7810 O O . TYR B 1 231 ? 7.25 35.312 19.734 1 96.62 231 TYR B O 1
ATOM 7818 N N . PHE B 1 232 ? 9.188 36.312 19.891 1 96.75 232 PHE B N 1
ATOM 7819 C CA . PHE B 1 232 ? 9.836 35.469 18.891 1 96.75 232 PHE B CA 1
ATOM 7820 C C . PHE B 1 232 ? 11.352 35.531 19.016 1 96.75 232 PHE B C 1
ATOM 7822 O O . PHE B 1 232 ? 11.875 36.219 19.891 1 96.75 232 PHE B O 1
ATOM 7829 N N . VAL B 1 233 ? 12.055 34.781 18.266 1 96.88 233 VAL B N 1
ATOM 7830 C CA . VAL B 1 233 ? 13.5 34.688 18.391 1 96.88 233 VAL B CA 1
ATOM 7831 C C . VAL B 1 233 ? 14.172 35.219 17.125 1 96.88 233 VAL B C 1
ATOM 7833 O O . VAL B 1 233 ? 13.719 34.938 16.016 1 96.88 233 VAL B O 1
ATOM 7836 N N . VAL B 1 234 ? 15.203 36.062 17.234 1 95.88 234 VAL B N 1
ATOM 7837 C CA . VAL B 1 234 ? 15.969 36.625 16.141 1 95.88 234 VAL B CA 1
ATOM 7838 C C . VAL B 1 234 ? 17.453 36.469 16.406 1 95.88 234 VAL B C 1
ATOM 7840 O O . VAL B 1 234 ? 17.875 36.094 17.5 1 95.88 234 VAL B O 1
ATOM 7843 N N . PRO B 1 235 ? 18.25 36.594 15.344 1 93.19 235 PRO B N 1
ATOM 7844 C CA . PRO B 1 235 ? 19.703 36.562 15.578 1 93.19 235 PRO B CA 1
ATOM 7845 C C . PRO B 1 235 ? 20.156 37.594 16.609 1 93.19 235 PRO B C 1
ATOM 7847 O O . PRO B 1 235 ? 19.656 38.719 16.609 1 93.19 235 PRO B O 1
ATOM 7850 N N . ALA B 1 236 ? 21.078 37.25 17.422 1 90.75 236 ALA B N 1
ATOM 7851 C CA . ALA B 1 236 ? 21.531 38.094 18.516 1 90.75 236 ALA B CA 1
ATOM 7852 C C . ALA B 1 236 ? 22.094 39.438 17.984 1 90.75 236 ALA B C 1
ATOM 7854 O O . ALA B 1 236 ? 21.969 40.469 18.641 1 90.75 236 ALA B O 1
ATOM 7855 N N . ALA B 1 237 ? 22.594 39.438 16.812 1 88.38 237 ALA B N 1
ATOM 7856 C CA . ALA B 1 237 ? 23.234 40.594 16.219 1 88.38 237 ALA B CA 1
ATOM 7857 C C . ALA B 1 237 ? 22.203 41.562 15.672 1 88.38 237 ALA B C 1
ATOM 7859 O O . ALA B 1 237 ? 22.516 42.719 15.398 1 88.38 237 ALA B O 1
ATOM 7860 N N . LEU B 1 238 ? 21.031 41.125 15.578 1 91.5 238 LEU B N 1
ATOM 7861 C CA . LEU B 1 238 ? 20 42 15.008 1 91.5 238 LEU B CA 1
ATOM 7862 C C . LEU B 1 238 ? 19.547 43.062 16.016 1 91.5 238 LEU B C 1
ATOM 7864 O O . LEU B 1 238 ? 19.25 42.719 17.172 1 91.5 238 LEU B O 1
ATOM 7868 N N . LEU B 1 239 ? 19.453 44.25 15.578 1 89.06 239 LEU B N 1
ATOM 7869 C CA . LEU B 1 239 ? 19.047 45.344 16.438 1 89.06 239 LEU B CA 1
ATOM 7870 C C . LEU B 1 239 ? 17.516 45.469 16.469 1 89.06 239 LEU B C 1
ATOM 7872 O O . LEU B 1 239 ? 16.844 45.156 15.484 1 89.06 239 LEU B O 1
ATOM 7876 N N . GLU B 1 240 ? 17 45.938 17.484 1 89.25 240 GLU B N 1
ATOM 7877 C CA . GLU B 1 240 ? 15.555 46.094 17.641 1 89.25 240 GLU B CA 1
ATOM 7878 C C . GLU B 1 240 ? 15.016 47.156 16.656 1 89.25 240 GLU B C 1
ATOM 7880 O O . GLU B 1 240 ? 13.867 47.062 16.219 1 89.25 240 GLU B O 1
ATOM 7885 N N . GLU B 1 241 ? 15.852 48.156 16.375 1 90.06 241 GLU B N 1
ATOM 7886 C CA . GLU B 1 241 ? 15.453 49.188 15.43 1 90.06 241 GLU B CA 1
ATOM 7887 C C . GLU B 1 241 ? 15.195 48.594 14.047 1 90.06 241 GLU B C 1
ATOM 7889 O O . GLU B 1 241 ? 14.344 49.094 13.305 1 90.06 241 GLU B O 1
ATOM 7894 N N . ASP B 1 242 ? 15.953 47.562 13.805 1 90.62 242 ASP B N 1
ATOM 7895 C CA . ASP B 1 242 ? 15.789 46.906 12.508 1 90.62 242 ASP B CA 1
ATOM 7896 C C . ASP B 1 242 ? 14.438 46.219 12.43 1 90.62 242 ASP B C 1
ATOM 7898 O O . ASP B 1 242 ? 13.852 46.094 11.352 1 90.62 242 ASP B O 1
ATOM 7902 N N . ILE B 1 243 ? 13.953 45.719 13.516 1 91.94 243 ILE B N 1
ATOM 7903 C CA . ILE B 1 243 ? 12.695 45 13.555 1 91.94 243 ILE B CA 1
ATOM 7904 C C . ILE B 1 243 ? 11.531 45.938 13.266 1 91.94 243 ILE B C 1
ATOM 7906 O O . ILE B 1 243 ? 10.586 45.562 12.57 1 91.94 243 ILE B O 1
ATOM 7910 N N . VAL B 1 244 ? 11.68 47.125 13.688 1 92.5 244 VAL B N 1
ATOM 7911 C CA . VAL B 1 244 ? 10.594 48.094 13.586 1 92.5 244 VAL B CA 1
ATOM 7912 C C . VAL B 1 244 ? 10.625 48.781 12.219 1 92.5 244 VAL B C 1
ATOM 7914 O O . VAL B 1 244 ? 9.602 49.281 11.742 1 92.5 244 VAL B O 1
ATOM 7917 N N . PHE B 1 245 ? 11.75 48.812 11.586 1 90.19 245 PHE B N 1
ATOM 7918 C CA . PHE B 1 245 ? 12.016 49.594 10.398 1 90.19 245 PHE B CA 1
ATOM 7919 C C . PHE B 1 245 ? 10.984 49.312 9.312 1 90.19 245 PHE B C 1
ATOM 7921 O O . PHE B 1 245 ? 10.445 50.25 8.703 1 90.19 245 PHE B O 1
ATOM 7928 N N . PHE B 1 246 ? 10.719 48.188 8.984 1 91.38 246 PHE B N 1
ATOM 7929 C CA . PHE B 1 246 ? 9.719 47.812 7.992 1 91.38 246 PHE B CA 1
ATOM 7930 C C . PHE B 1 246 ? 8.562 47.062 8.641 1 91.38 246 PHE B C 1
ATOM 7932 O O . PHE B 1 246 ? 8.086 46.062 8.102 1 91.38 246 PHE B O 1
ATOM 7939 N N . GLN B 1 247 ? 8.242 47.438 9.844 1 90.81 247 GLN B N 1
ATOM 7940 C CA . GLN B 1 247 ? 7.098 46.906 10.578 1 90.81 247 GLN B CA 1
ATOM 7941 C C . GLN B 1 247 ? 7.164 45.375 10.695 1 90.81 247 GLN B C 1
ATOM 7943 O O . GLN B 1 247 ? 6.184 44.688 10.414 1 90.81 247 GLN B O 1
ATOM 7948 N N . GLY B 1 248 ? 8.305 44.938 10.906 1 90.56 248 GLY B N 1
ATOM 7949 C CA . GLY B 1 248 ? 8.492 43.5 11.195 1 90.56 248 GLY B CA 1
ATOM 7950 C C . GLY B 1 248 ? 8.719 42.688 9.945 1 90.56 248 GLY B C 1
ATOM 7951 O O . GLY B 1 248 ? 8.922 41.469 10.039 1 90.56 248 GLY B O 1
ATOM 7952 N N . ARG B 1 249 ? 8.688 43.281 8.773 1 92.44 249 ARG B N 1
ATOM 7953 C CA . ARG B 1 249 ? 8.953 42.562 7.531 1 92.44 249 ARG B CA 1
ATOM 7954 C C . ARG B 1 249 ? 10.445 42.562 7.215 1 92.44 249 ARG B C 1
ATOM 7956 O O . ARG B 1 249 ? 11.188 43.438 7.66 1 92.44 249 ARG B O 1
ATOM 7963 N N . GLY B 1 250 ? 10.859 41.531 6.566 1 93 250 GLY B N 1
ATOM 7964 C CA . GLY B 1 250 ? 12.242 41.438 6.133 1 93 250 GLY B CA 1
ATOM 7965 C C . GLY B 1 250 ? 13.203 41.094 7.258 1 93 250 GLY B C 1
ATOM 7966 O O . GLY B 1 250 ? 14.398 41.344 7.168 1 93 250 GLY B O 1
ATOM 7967 N N . ILE B 1 251 ? 12.703 40.594 8.312 1 93.56 251 ILE B N 1
ATOM 7968 C CA . ILE B 1 251 ? 13.539 40.219 9.445 1 93.56 251 ILE B CA 1
ATOM 7969 C C . ILE B 1 251 ? 13.609 38.719 9.562 1 93.56 251 ILE B C 1
ATOM 7971 O O . ILE B 1 251 ? 12.594 38.031 9.438 1 93.56 251 ILE B O 1
ATOM 7975 N N . PRO B 1 252 ? 14.797 38.188 9.672 1 95.31 252 PRO B N 1
ATOM 7976 C CA . PRO B 1 252 ? 14.922 36.719 9.852 1 95.31 252 PRO B CA 1
ATOM 7977 C C . PRO B 1 252 ? 14.414 36.25 11.211 1 95.31 252 PRO B C 1
ATOM 7979 O O . PRO B 1 252 ? 14.852 36.781 12.242 1 95.31 252 PRO B O 1
ATOM 7982 N N . ILE B 1 253 ? 13.508 35.375 11.25 1 96.56 253 ILE B N 1
ATOM 7983 C CA . ILE B 1 253 ? 12.945 34.812 12.469 1 96.56 253 ILE B CA 1
ATOM 7984 C C . ILE B 1 253 ? 13.453 33.375 12.648 1 96.56 253 ILE B C 1
ATOM 7986 O O . ILE B 1 253 ? 13.43 32.562 11.711 1 96.56 253 ILE B O 1
ATOM 7990 N N . TRP B 1 254 ? 13.852 33.031 13.797 1 97.06 254 TRP B N 1
ATOM 7991 C CA . TRP B 1 254 ? 14.438 31.75 14.141 1 97.06 254 TRP B CA 1
ATOM 7992 C C . TRP B 1 254 ? 13.367 30.656 14.18 1 97.06 254 TRP B C 1
ATOM 7994 O O . TRP B 1 254 ? 12.297 30.859 14.766 1 97.06 254 TRP B O 1
ATOM 8004 N N . CYS B 1 255 ? 13.641 29.516 13.57 1 97.81 255 CYS B N 1
ATOM 8005 C CA . CYS B 1 255 ? 12.75 28.359 13.633 1 97.81 255 CYS B CA 1
ATOM 8006 C C . CYS B 1 255 ? 13.359 27.234 14.469 1 97.81 255 CYS B C 1
ATOM 8008 O O . CYS B 1 255 ? 12.688 26.656 15.312 1 97.81 255 CYS B O 1
ATOM 8010 N N . TRP B 1 256 ? 14.594 26.969 14.18 1 97.25 256 TRP B N 1
ATOM 8011 C CA . TRP B 1 256 ? 15.219 25.812 14.812 1 97.25 256 TRP B CA 1
ATOM 8012 C C . TRP B 1 256 ? 16.734 25.844 14.648 1 97.25 256 TRP B C 1
ATOM 8014 O O . TRP B 1 256 ? 17.25 26.328 13.641 1 97.25 256 TRP B O 1
ATOM 8024 N N . SER B 1 257 ? 17.453 25.344 15.656 1 95.19 257 SER B N 1
ATOM 8025 C CA . SER B 1 257 ? 18.906 25.266 15.602 1 95.19 257 SER B CA 1
ATOM 8026 C C . SER B 1 257 ? 19.391 23.812 15.562 1 95.19 257 SER B C 1
ATOM 8028 O O . SER B 1 257 ? 18.875 22.953 16.297 1 95.19 257 SER B O 1
ATOM 8030 N N . CYS B 1 258 ? 20.281 23.594 14.711 1 91.56 258 CYS B N 1
ATOM 8031 C CA . CYS B 1 258 ? 20.891 22.281 14.562 1 91.56 258 CYS B CA 1
ATOM 8032 C C . CYS B 1 258 ? 22.031 22.078 15.555 1 91.56 258 CYS B C 1
ATOM 8034 O O . CYS B 1 258 ? 22.562 23.047 16.094 1 91.56 258 CYS B O 1
ATOM 8036 N N . HIS B 1 259 ? 22.406 20.828 15.836 1 87.94 259 HIS B N 1
ATOM 8037 C CA . HIS B 1 259 ? 23.453 20.484 16.797 1 87.94 259 HIS B CA 1
ATOM 8038 C C . HIS B 1 259 ? 24.812 21.031 16.359 1 87.94 259 HIS B C 1
ATOM 8040 O O . HIS B 1 259 ? 25.656 21.312 17.203 1 87.94 259 HIS B O 1
ATOM 8046 N N . ASN B 1 260 ? 25 21.234 15.094 1 87.56 260 ASN B N 1
ATOM 8047 C CA . ASN B 1 260 ? 26.281 21.688 14.57 1 87.56 260 ASN B CA 1
ATOM 8048 C C . ASN B 1 260 ? 26.391 23.203 14.633 1 87.56 260 ASN B C 1
ATOM 8050 O O . ASN B 1 260 ? 27.406 23.781 14.203 1 87.56 260 ASN B O 1
ATOM 8054 N N . GLY B 1 261 ? 25.359 23.891 15.086 1 87.06 261 GLY B N 1
ATOM 8055 C CA . GLY B 1 261 ? 25.391 25.328 15.242 1 87.06 261 GLY B CA 1
ATOM 8056 C C . GLY B 1 261 ? 24.641 26.062 14.148 1 87.06 261 GLY B C 1
ATOM 8057 O O . GLY B 1 261 ? 24.375 27.266 14.266 1 87.06 261 GLY B O 1
ATOM 8058 N N . CYS B 1 262 ? 24.266 25.359 13.078 1 91.62 262 CYS B N 1
ATOM 8059 C CA . CYS B 1 262 ? 23.484 25.984 12.016 1 91.62 262 CYS B CA 1
ATOM 8060 C C . CYS B 1 262 ? 22.016 26.141 12.43 1 91.62 262 CYS B C 1
ATOM 8062 O O . CYS B 1 262 ? 21.578 25.484 13.375 1 91.62 262 CYS B O 1
ATOM 8064 N N . ALA B 1 263 ? 21.391 27.062 11.688 1 94.5 263 ALA B N 1
ATOM 8065 C CA . ALA B 1 263 ? 20 27.312 12.078 1 94.5 263 ALA B CA 1
ATOM 8066 C C . ALA B 1 263 ? 19.094 27.438 10.859 1 94.5 263 ALA B C 1
ATOM 8068 O O . ALA B 1 263 ? 19.562 27.688 9.75 1 94.5 263 ALA B O 1
ATOM 8069 N N . LEU B 1 264 ? 17.922 27.094 11.07 1 97.19 264 LEU B N 1
ATOM 8070 C CA . LEU B 1 264 ? 16.844 27.312 10.109 1 97.19 264 LEU B CA 1
ATOM 8071 C C . LEU B 1 264 ? 16.062 28.578 10.453 1 97.19 264 LEU B C 1
ATOM 8073 O O . LEU B 1 264 ? 15.586 28.734 11.578 1 97.19 264 LEU B O 1
ATOM 8077 N N . LEU B 1 265 ? 16 29.516 9.531 1 96.94 265 LEU B N 1
ATOM 8078 C CA . LEU B 1 265 ? 15.32 30.797 9.727 1 96.94 265 LEU B CA 1
ATOM 8079 C C . LEU B 1 265 ? 14.242 31 8.664 1 96.94 265 LEU B C 1
ATOM 8081 O O . LEU B 1 265 ? 14.281 30.375 7.605 1 96.94 265 LEU B O 1
ATOM 8085 N N . LYS B 1 266 ? 13.273 31.781 8.914 1 97.62 266 LYS B N 1
ATOM 8086 C CA . LYS B 1 266 ? 12.266 32.188 7.941 1 97.62 266 LYS B CA 1
ATOM 8087 C C . LYS B 1 266 ? 12.125 33.719 7.918 1 97.62 266 LYS B C 1
ATOM 8089 O O . LYS B 1 266 ? 12.398 34.375 8.914 1 97.62 266 LYS B O 1
ATOM 8094 N N . MET B 1 267 ? 11.773 34.219 6.824 1 96.12 267 MET B N 1
ATOM 8095 C CA . MET B 1 267 ? 11.695 35.688 6.648 1 96.12 267 MET B CA 1
ATOM 8096 C C . MET B 1 267 ? 10.617 36.031 5.633 1 96.12 267 MET B C 1
ATOM 8098 O O . MET B 1 267 ? 10.461 35.375 4.617 1 96.12 267 MET B O 1
ATOM 8102 N N . SER B 1 268 ? 9.828 37.062 5.969 1 95.5 268 SER B N 1
ATOM 8103 C CA . SER B 1 268 ? 8.852 37.594 5.023 1 95.5 268 SER B CA 1
ATOM 8104 C C . SER B 1 268 ? 9.508 38.5 3.988 1 95.5 268 SER B C 1
ATOM 8106 O O . SER B 1 268 ? 10.445 39.219 4.309 1 95.5 268 SER B O 1
ATOM 8108 N N . ALA B 1 269 ? 9.07 38.5 2.805 1 92.62 269 ALA B N 1
ATOM 8109 C CA . ALA B 1 269 ? 9.594 39.375 1.749 1 92.62 269 ALA B CA 1
ATOM 8110 C C . ALA B 1 269 ? 9.188 40.812 1.981 1 92.62 269 ALA B C 1
ATOM 8112 O O . ALA B 1 269 ? 8.164 41.094 2.613 1 92.62 269 ALA B O 1
ATOM 8113 N N . LEU B 1 270 ? 10.039 41.688 1.536 1 92.12 270 LEU B N 1
ATOM 8114 C CA . LEU B 1 270 ? 9.711 43.125 1.604 1 92.12 270 LEU B CA 1
ATOM 8115 C C . LEU B 1 270 ? 8.641 43.469 0.577 1 92.12 270 LEU B C 1
ATOM 8117 O O . LEU B 1 270 ? 8.523 42.812 -0.458 1 92.12 270 LEU B O 1
ATOM 8121 N N . PRO B 1 271 ? 7.852 44.438 0.894 1 87.31 271 PRO B N 1
ATOM 8122 C CA . PRO B 1 271 ? 6.801 44.812 -0.051 1 87.31 271 PRO B CA 1
ATOM 8123 C C . PRO B 1 271 ? 7.352 45.281 -1.4 1 87.31 271 PRO B C 1
ATOM 8125 O O . PRO B 1 271 ? 8.43 45.875 -1.463 1 87.31 271 PRO B O 1
ATOM 8128 N N . LYS B 1 272 ? 6.68 44.938 -2.352 1 84.75 272 LYS B N 1
ATOM 8129 C CA . LYS B 1 272 ? 7.078 45.375 -3.686 1 84.75 272 LYS B CA 1
ATOM 8130 C C . LYS B 1 272 ? 6.828 46.875 -3.873 1 84.75 272 LYS B C 1
ATOM 8132 O O . LYS B 1 272 ? 5.746 47.375 -3.562 1 84.75 272 LYS B O 1
ATOM 8137 N N . GLU B 1 273 ? 7.914 47.562 -4.098 1 85.19 273 GLU B N 1
ATOM 8138 C CA . GLU B 1 273 ? 7.824 49 -4.293 1 85.19 273 GLU B CA 1
ATOM 8139 C C . GLU B 1 273 ? 8.273 49.406 -5.699 1 85.19 273 GLU B C 1
ATOM 8141 O O . GLU B 1 273 ? 9.109 48.719 -6.301 1 85.19 273 GLU B O 1
ATOM 8146 N N . GLN B 1 274 ? 7.602 50.5 -6.207 1 85.56 274 GLN B N 1
ATOM 8147 C CA . GLN B 1 274 ? 7.926 51 -7.543 1 85.56 274 GLN B CA 1
ATOM 8148 C C . GLN B 1 274 ? 8.891 52.188 -7.484 1 85.56 274 GLN B C 1
ATOM 8150 O O . GLN B 1 274 ? 9.625 52.438 -8.438 1 85.56 274 GLN B O 1
ATOM 8155 N N . ASP B 1 275 ? 8.883 52.781 -6.348 1 89.81 275 ASP B N 1
ATOM 8156 C CA . ASP B 1 275 ? 9.727 53.969 -6.215 1 89.81 275 ASP B CA 1
ATOM 8157 C C . ASP B 1 275 ? 11.195 53.594 -6.059 1 89.81 275 ASP B C 1
ATOM 8159 O O . ASP B 1 275 ? 11.555 52.844 -5.152 1 89.81 275 ASP B O 1
ATOM 8163 N N . ASP B 1 276 ? 12.062 54.156 -6.82 1 88.06 276 ASP B N 1
ATOM 8164 C CA . ASP B 1 276 ? 13.484 53.812 -6.852 1 88.06 276 ASP B CA 1
ATOM 8165 C C . ASP B 1 276 ? 14.156 54.156 -5.523 1 88.06 276 ASP B C 1
ATOM 8167 O O . ASP B 1 276 ? 15.086 53.5 -5.098 1 88.06 276 ASP B O 1
ATOM 8171 N N . GLY B 1 277 ? 13.688 55.188 -4.898 1 86.5 277 GLY B N 1
ATOM 8172 C CA . GLY B 1 277 ? 14.25 55.562 -3.617 1 86.5 277 GLY B CA 1
ATOM 8173 C C . GLY B 1 277 ? 13.977 54.562 -2.516 1 86.5 277 GLY B C 1
ATOM 8174 O O . GLY B 1 277 ? 14.883 54.219 -1.761 1 86.5 277 GLY B O 1
ATOM 8175 N N . VAL B 1 278 ? 12.758 54.188 -2.484 1 88.81 278 VAL B N 1
ATOM 8176 C CA . VAL B 1 278 ? 12.367 53.219 -1.472 1 88.81 278 VAL B CA 1
ATOM 8177 C C . VAL B 1 278 ? 13.047 51.875 -1.745 1 88.81 278 VAL B C 1
ATOM 8179 O O . VAL B 1 278 ? 13.438 51.188 -0.813 1 88.81 278 VAL B O 1
ATOM 8182 N N . LEU B 1 279 ? 13.25 51.625 -3.006 1 89.69 279 LEU B N 1
ATOM 8183 C CA . LEU B 1 279 ? 13.906 50.375 -3.402 1 89.69 279 LEU B CA 1
ATOM 8184 C C . LEU B 1 279 ? 15.359 50.344 -2.939 1 89.69 279 LEU B C 1
ATOM 8186 O O . LEU B 1 279 ? 15.883 49.312 -2.557 1 89.69 279 LEU B O 1
ATOM 8190 N N . GLN B 1 280 ? 15.969 51.469 -3 1 90.88 280 GLN B N 1
ATOM 8191 C CA . GLN B 1 280 ? 17.359 51.562 -2.547 1 90.88 280 GLN B CA 1
ATOM 8192 C C . GLN B 1 280 ? 17.453 51.406 -1.032 1 90.88 280 GLN B C 1
ATOM 8194 O O . GLN B 1 280 ? 18.375 50.781 -0.527 1 90.88 280 GLN B O 1
ATOM 8199 N N . ILE B 1 281 ? 16.484 51.969 -0.379 1 91.25 281 ILE B N 1
ATOM 8200 C CA . ILE B 1 281 ? 16.453 51.812 1.072 1 91.25 281 ILE B CA 1
ATOM 8201 C C . ILE B 1 281 ? 16.234 50.344 1.447 1 91.25 281 ILE B C 1
ATOM 8203 O O . ILE B 1 281 ? 16.875 49.844 2.371 1 91.25 281 ILE B O 1
ATOM 8207 N N . GLN B 1 282 ? 15.352 49.75 0.729 1 91.31 282 GLN B N 1
ATOM 8208 C CA . GLN B 1 282 ? 15.07 48.344 0.976 1 91.31 282 GLN B CA 1
ATOM 8209 C C . GLN B 1 282 ? 16.297 47.469 0.691 1 91.31 282 GLN B C 1
ATOM 8211 O O . GLN B 1 282 ? 16.578 46.531 1.419 1 91.31 282 GLN B O 1
ATOM 8216 N N . LYS B 1 283 ? 16.953 47.781 -0.344 1 90.88 283 LYS B N 1
ATOM 8217 C CA . LYS B 1 283 ? 18.156 47.031 -0.704 1 90.88 283 LYS B CA 1
ATOM 8218 C C . LYS B 1 283 ? 19.234 47.156 0.374 1 90.88 283 LYS B C 1
ATOM 8220 O O . LYS B 1 283 ? 19.875 46.156 0.744 1 90.88 283 LYS B O 1
ATOM 8225 N N . ASN B 1 284 ? 19.422 48.344 0.851 1 89.88 284 ASN B N 1
ATOM 8226 C CA . ASN B 1 284 ? 20.406 48.562 1.91 1 89.88 284 ASN B CA 1
ATOM 8227 C C . ASN B 1 284 ? 20.031 47.812 3.186 1 89.88 284 ASN B C 1
ATOM 8229 O O . ASN B 1 284 ? 20.906 47.281 3.867 1 89.88 284 ASN B O 1
ATOM 8233 N N . PHE B 1 285 ? 18.797 47.906 3.385 1 91.75 285 PHE B N 1
ATOM 8234 C CA . PHE B 1 285 ? 18.281 47.219 4.555 1 91.75 285 PHE B CA 1
ATOM 8235 C C . PHE B 1 285 ? 18.516 45.719 4.422 1 91.75 285 PHE B C 1
ATOM 8237 O O . PHE B 1 285 ? 19.016 45.062 5.348 1 91.75 285 PHE B O 1
ATOM 8244 N N . SER B 1 286 ? 18.125 45.219 3.34 1 89.62 286 SER B N 1
ATOM 8245 C CA . SER B 1 286 ? 18.266 43.781 3.08 1 89.62 286 SER B CA 1
ATOM 8246 C C . SER B 1 286 ? 19.734 43.344 3.164 1 89.62 286 SER B C 1
ATOM 8248 O O . SER B 1 286 ? 20.031 42.281 3.666 1 89.62 286 SER B O 1
ATOM 8250 N N . ASP B 1 287 ? 20.594 44.094 2.674 1 87.94 287 ASP B N 1
ATOM 8251 C CA . ASP B 1 287 ? 22.016 43.812 2.723 1 87.94 287 ASP B CA 1
ATOM 8252 C C . ASP B 1 287 ? 22.516 43.719 4.164 1 87.94 287 ASP B C 1
ATOM 8254 O O . ASP B 1 287 ? 23.328 42.875 4.504 1 87.94 287 ASP B O 1
ATOM 8258 N N . ARG B 1 288 ? 22.062 44.594 4.918 1 86.25 288 ARG B N 1
ATOM 8259 C CA . ARG B 1 288 ? 22.438 44.594 6.324 1 86.25 288 ARG B CA 1
ATOM 8260 C C . ARG B 1 288 ? 21.938 43.344 7.039 1 86.25 288 ARG B C 1
ATOM 8262 O O . ARG B 1 288 ? 22.641 42.75 7.855 1 86.25 288 ARG B O 1
ATOM 8269 N N . ILE B 1 289 ? 20.734 43.062 6.762 1 88.31 289 ILE B N 1
ATOM 8270 C CA . ILE B 1 289 ? 20.109 41.906 7.391 1 88.31 289 ILE B CA 1
ATOM 8271 C C . ILE B 1 289 ? 20.844 40.625 6.969 1 88.31 289 ILE B C 1
ATOM 8273 O O . ILE B 1 289 ? 21.125 39.781 7.801 1 88.31 289 ILE B O 1
ATOM 8277 N N . TYR B 1 290 ? 21.125 40.531 5.668 1 87.06 290 TYR B N 1
ATOM 8278 C CA . TYR B 1 290 ? 21.812 39.344 5.16 1 87.06 290 TYR B CA 1
ATOM 8279 C C . TYR B 1 290 ? 23.203 39.219 5.754 1 87.06 290 TYR B C 1
ATOM 8281 O O . TYR B 1 290 ? 23.688 38.125 5.996 1 87.06 290 TYR B O 1
ATOM 8289 N N . LYS B 1 291 ? 23.797 40.312 5.969 1 83.81 291 LYS B N 1
ATOM 8290 C CA . LYS B 1 291 ? 25.109 40.312 6.602 1 83.81 291 LYS B CA 1
ATOM 8291 C C . LYS B 1 291 ? 25.031 39.781 8.031 1 83.81 291 LYS B C 1
ATOM 8293 O O . LYS B 1 291 ? 25.969 39.156 8.516 1 83.81 291 LYS B O 1
ATOM 8298 N N . THR B 1 292 ? 23.984 40.062 8.617 1 82.88 292 THR B N 1
ATOM 8299 C CA . THR B 1 292 ? 23.781 39.625 9.992 1 82.88 292 THR B CA 1
ATOM 8300 C C . THR B 1 292 ? 23.625 38.125 10.055 1 82.88 292 THR B C 1
ATOM 8302 O O . THR B 1 292 ? 24.031 37.469 11.023 1 82.88 292 THR B O 1
ATOM 8305 N N . VAL B 1 293 ? 23.031 37.594 9.062 1 82.44 293 VAL B N 1
ATOM 8306 C CA . VAL B 1 293 ? 22.781 36.156 9.039 1 82.44 293 VAL B CA 1
ATOM 8307 C C . VAL B 1 293 ? 24.031 35.406 8.562 1 82.44 293 VAL B C 1
ATOM 8309 O O . VAL B 1 293 ? 24.281 34.281 8.977 1 82.44 293 VAL B O 1
ATOM 8312 N N . HIS B 1 294 ? 24.906 36.062 7.605 1 71.25 294 HIS B N 1
ATOM 8313 C CA . HIS B 1 294 ? 26.109 35.469 7.02 1 71.25 294 HIS B CA 1
ATOM 8314 C C . HIS B 1 294 ? 27.328 35.688 7.922 1 71.25 294 HIS B C 1
ATOM 8316 O O . HIS B 1 294 ? 28.359 35.031 7.738 1 71.25 294 HIS B O 1
ATOM 8322 N N . ARG B 1 295 ? 27.297 36.562 8.836 1 58.38 295 ARG B N 1
ATOM 8323 C CA . ARG B 1 295 ? 28.469 37.031 9.562 1 58.38 295 ARG B CA 1
ATOM 8324 C C . ARG B 1 295 ? 29.078 35.906 10.406 1 58.38 295 ARG B C 1
ATOM 8326 O O . ARG B 1 295 ? 28.344 35.062 10.945 1 58.38 295 ARG B O 1
ATOM 8333 N N . PRO B 1 296 ? 30.438 35.844 10.258 1 53.91 296 PRO B N 1
ATOM 8334 C CA . PRO B 1 296 ? 31.109 35.031 11.289 1 53.91 296 PRO B CA 1
ATOM 8335 C C . PRO B 1 296 ? 30.562 35.312 12.695 1 53.91 296 PRO B C 1
ATOM 8337 O O . PRO B 1 296 ? 30.188 36.438 12.992 1 53.91 296 PRO B O 1
ATOM 8340 N N . PRO B 1 297 ? 30.453 34.438 13.586 1 50.84 297 PRO B N 1
ATOM 8341 C CA . PRO B 1 297 ? 30.609 32.969 13.648 1 50.84 297 PRO B CA 1
ATOM 8342 C C . PRO B 1 297 ? 29.484 32.219 12.914 1 50.84 297 PRO B C 1
ATOM 8344 O O . PRO B 1 297 ? 29.359 31 13.055 1 50.84 297 PRO B O 1
ATOM 8347 N N . TYR B 1 298 ? 28.672 33.125 12.289 1 52.28 298 TYR B N 1
ATOM 8348 C CA . TYR B 1 298 ? 27.594 32.375 11.664 1 52.28 298 TYR B CA 1
ATOM 8349 C C . TYR B 1 298 ? 28.078 31.719 10.367 1 52.28 298 TYR B C 1
ATOM 8351 O O . TYR B 1 298 ? 28.984 32.219 9.711 1 52.28 298 TYR B O 1
ATOM 8359 N N . GLU B 1 299 ? 27.844 30.516 10.055 1 59 299 GLU B N 1
ATOM 8360 C CA . GLU B 1 299 ? 28.094 29.703 8.867 1 59 299 GLU B CA 1
ATOM 8361 C C . GLU B 1 299 ? 27.453 30.344 7.629 1 59 299 GLU B C 1
ATOM 8363 O O . GLU B 1 299 ? 26.578 31.188 7.75 1 59 299 GLU B O 1
ATOM 8368 N N . THR B 1 300 ? 27.953 30.297 6.367 1 77.31 300 THR B N 1
ATOM 8369 C CA . THR B 1 300 ? 27.375 30.688 5.09 1 77.31 300 THR B CA 1
ATOM 8370 C C . THR B 1 300 ? 25.875 30.344 5.059 1 77.31 300 THR B C 1
ATOM 8372 O O . THR B 1 300 ? 25.453 29.344 5.645 1 77.31 300 THR B O 1
ATOM 8375 N N . ALA B 1 301 ? 25.062 31.375 4.691 1 86.44 301 ALA B N 1
ATOM 8376 C CA . ALA B 1 301 ? 23.609 31.172 4.688 1 86.44 301 ALA B CA 1
ATOM 8377 C C . ALA B 1 301 ? 23.078 30.984 3.268 1 86.44 301 ALA B C 1
ATOM 8379 O O . ALA B 1 301 ? 23.562 31.641 2.336 1 86.44 301 ALA B O 1
ATOM 8380 N N . LYS B 1 302 ? 22.297 30.031 3.057 1 91.75 302 LYS B N 1
ATOM 8381 C CA . LYS B 1 302 ? 21.594 29.812 1.799 1 91.75 302 LYS B CA 1
ATOM 8382 C C . LYS B 1 302 ? 20.141 30.297 1.893 1 91.75 302 LYS B C 1
ATOM 8384 O O . LYS B 1 302 ? 19.438 29.969 2.842 1 91.75 302 LYS B O 1
ATOM 8389 N N . THR B 1 303 ? 19.75 31.156 1.005 1 92.25 303 THR B N 1
ATOM 8390 C CA . THR B 1 303 ? 18.375 31.656 0.963 1 92.25 303 THR B CA 1
ATOM 8391 C C . THR B 1 303 ? 17.531 30.844 -0.012 1 92.25 303 THR B C 1
ATOM 8393 O O . THR B 1 303 ? 17.906 30.656 -1.173 1 92.25 303 THR B O 1
ATOM 8396 N N . GLU B 1 304 ? 16.469 30.266 0.449 1 94.81 304 GLU B N 1
ATOM 8397 C CA . GLU B 1 304 ? 15.523 29.516 -0.368 1 94.81 304 GLU B CA 1
ATOM 8398 C C . GLU B 1 304 ? 14.219 30.297 -0.543 1 94.81 304 GLU B C 1
ATOM 8400 O O . GLU B 1 304 ? 13.414 30.375 0.386 1 94.81 304 GLU B O 1
ATOM 8405 N N . ASP B 1 305 ? 14.008 30.844 -1.721 1 94.81 305 ASP B N 1
ATOM 8406 C CA . ASP B 1 305 ? 12.773 31.562 -2.016 1 94.81 305 ASP B CA 1
ATOM 8407 C C . ASP B 1 305 ? 11.641 30.609 -2.363 1 94.81 305 ASP B C 1
ATOM 8409 O O . ASP B 1 305 ? 11.531 30.156 -3.506 1 94.81 305 ASP B O 1
ATOM 8413 N N . LEU B 1 306 ? 10.711 30.391 -1.511 1 96.31 306 LEU B N 1
ATOM 8414 C CA . LEU B 1 306 ? 9.633 29.422 -1.686 1 96.31 306 LEU B CA 1
ATOM 8415 C C . LEU B 1 306 ? 8.5 30.016 -2.508 1 96.31 306 LEU B C 1
ATOM 8417 O O . LEU B 1 306 ? 7.75 29.281 -3.162 1 96.31 306 LEU B O 1
ATOM 8421 N N . SER B 1 307 ? 8.312 31.266 -2.514 1 91 307 SER B N 1
ATOM 8422 C CA . SER B 1 307 ? 7.227 31.938 -3.23 1 91 307 SER B CA 1
ATOM 8423 C C . SER B 1 307 ? 7.434 31.859 -4.738 1 91 307 SER B C 1
ATOM 8425 O O . SER B 1 307 ? 6.484 31.625 -5.488 1 91 307 SER B O 1
ATOM 8427 N N . SER B 1 308 ? 8.656 31.984 -5.168 1 88.88 308 SER B N 1
ATOM 8428 C CA . SER B 1 308 ? 8.93 32.062 -6.598 1 88.88 308 SER B CA 1
ATOM 8429 C C . SER B 1 308 ? 9.383 30.734 -7.164 1 88.88 308 SER B C 1
ATOM 8431 O O . SER B 1 308 ? 9.148 30.438 -8.344 1 88.88 308 SER B O 1
ATOM 8433 N N . ASN B 1 309 ? 9.961 29.875 -6.316 1 91 309 ASN B N 1
ATOM 8434 C CA . ASN B 1 309 ? 10.664 28.734 -6.875 1 91 309 ASN B CA 1
ATOM 8435 C C . ASN B 1 309 ? 10.094 27.422 -6.355 1 91 309 ASN B C 1
ATOM 8437 O O . ASN B 1 309 ? 10.734 26.375 -6.453 1 91 309 ASN B O 1
ATOM 8441 N N . PHE B 1 310 ? 8.953 27.531 -5.863 1 95.56 310 PHE B N 1
ATOM 8442 C CA . PHE B 1 310 ? 8.406 26.297 -5.305 1 95.56 310 PHE B CA 1
ATOM 8443 C C . PHE B 1 310 ? 6.93 26.156 -5.656 1 95.56 310 PHE B C 1
ATOM 8445 O O . PHE B 1 310 ? 6.555 26.25 -6.828 1 95.56 310 PHE B O 1
ATOM 8452 N N . LEU B 1 311 ? 6.055 25.797 -4.758 1 95.5 311 LEU B N 1
ATOM 8453 C CA . LEU B 1 311 ? 4.633 25.562 -4.98 1 95.5 311 LEU B CA 1
ATOM 8454 C C . LEU B 1 311 ? 3.822 26.828 -4.715 1 95.5 311 LEU B C 1
ATOM 8456 O O . LEU B 1 311 ? 4.16 27.609 -3.83 1 95.5 311 LEU B O 1
ATOM 8460 N N . SER B 1 312 ? 2.863 27.047 -5.52 1 96.06 312 SER B N 1
ATOM 8461 C CA . SER B 1 312 ? 1.902 28.109 -5.23 1 96.06 312 SER B CA 1
ATOM 8462 C C . SER B 1 312 ? 0.698 27.562 -4.465 1 96.06 312 SER B C 1
ATOM 8464 O O . SER B 1 312 ? 0.392 26.375 -4.539 1 96.06 312 SER B O 1
ATOM 8466 N N . LEU B 1 313 ? 0.054 28.422 -3.693 1 96.31 313 LEU B N 1
ATOM 8467 C CA . LEU B 1 313 ? -1.133 28.031 -2.943 1 96.31 313 LEU B CA 1
ATOM 8468 C C . LEU B 1 313 ? -2.23 27.531 -3.883 1 96.31 313 LEU B C 1
ATOM 8470 O O . LEU B 1 313 ? -2.967 26.609 -3.549 1 96.31 313 LEU B O 1
ATOM 8474 N N . GLN B 1 314 ? -2.32 28.141 -5.051 1 95.69 314 GLN B N 1
ATOM 8475 C CA . GLN B 1 314 ? -3.324 27.75 -6.035 1 95.69 314 GLN B CA 1
ATOM 8476 C C . GLN B 1 314 ? -3.068 26.344 -6.555 1 95.69 314 GLN B C 1
ATOM 8478 O O . GLN B 1 314 ? -4.008 25.562 -6.758 1 95.69 314 GLN B O 1
ATOM 8483 N N . GLU B 1 315 ? -1.802 26.062 -6.738 1 96.38 315 GLU B N 1
ATOM 8484 C CA . GLU B 1 315 ? -1.438 24.719 -7.191 1 96.38 315 GLU B CA 1
ATOM 8485 C C . GLU B 1 315 ? -1.83 23.672 -6.164 1 96.38 315 GLU B C 1
ATOM 8487 O O . GLU B 1 315 ? -2.324 22.594 -6.523 1 96.38 315 GLU B O 1
ATOM 8492 N N . ILE B 1 316 ? -1.62 23.953 -4.922 1 97.88 316 ILE B N 1
ATOM 8493 C CA . ILE B 1 316 ? -1.954 23.031 -3.836 1 97.88 316 ILE B CA 1
ATOM 8494 C C . ILE B 1 316 ? -3.467 22.828 -3.775 1 97.88 316 ILE B C 1
ATOM 8496 O O . ILE B 1 316 ? -3.947 21.703 -3.676 1 97.88 316 ILE B O 1
ATOM 8500 N N . GLN B 1 317 ? -4.184 23.906 -3.867 1 97.19 317 GLN B N 1
ATOM 8501 C CA . GLN B 1 317 ? -5.641 23.859 -3.799 1 97.19 317 GLN B CA 1
ATOM 8502 C C . GLN B 1 317 ? -6.219 23.078 -4.977 1 97.19 317 GLN B C 1
ATOM 8504 O O . GLN B 1 317 ? -7.148 22.281 -4.809 1 97.19 317 GLN B O 1
ATOM 8509 N N . MET B 1 318 ? -5.719 23.312 -6.168 1 97.25 318 MET B N 1
ATOM 8510 C CA . MET B 1 318 ? -6.207 22.625 -7.359 1 97.25 318 MET B CA 1
ATOM 8511 C C . MET B 1 318 ? -5.949 21.125 -7.27 1 97.25 318 MET B C 1
ATOM 8513 O O . MET B 1 318 ? -6.82 20.328 -7.598 1 97.25 318 MET B O 1
ATOM 8517 N N . ALA B 1 319 ? -4.777 20.766 -6.855 1 97.88 319 ALA B N 1
ATOM 8518 C CA . ALA B 1 319 ? -4.426 19.359 -6.715 1 97.88 319 ALA B CA 1
ATOM 8519 C C . ALA B 1 319 ? -5.332 18.672 -5.703 1 97.88 319 ALA B C 1
ATOM 8521 O O . ALA B 1 319 ? -5.824 17.562 -5.949 1 97.88 319 ALA B O 1
ATOM 8522 N N . TYR B 1 320 ? -5.551 19.312 -4.613 1 97.94 320 TYR B N 1
ATOM 8523 C CA . TYR B 1 320 ? -6.379 18.703 -3.572 1 97.94 320 TYR B CA 1
ATOM 8524 C C . TYR B 1 320 ? -7.832 18.594 -4.027 1 97.94 320 TYR B C 1
ATOM 8526 O O . TYR B 1 320 ? -8.508 17.609 -3.713 1 97.94 320 TYR B O 1
ATOM 8534 N N . SER B 1 321 ? -8.328 19.594 -4.695 1 96.81 321 SER B N 1
ATOM 8535 C CA . SER B 1 321 ? -9.703 19.578 -5.168 1 96.81 321 SER B CA 1
ATOM 8536 C C . SER B 1 321 ? -9.961 18.406 -6.105 1 96.81 321 SER B C 1
ATOM 8538 O O . SER B 1 321 ? -11.023 17.781 -6.047 1 96.81 321 SER B O 1
ATOM 8540 N N . LYS B 1 322 ? -9.047 18.062 -6.91 1 96.38 322 LYS B N 1
ATOM 8541 C CA . LYS B 1 322 ? -9.156 16.906 -7.785 1 96.38 322 LYS B CA 1
ATOM 8542 C C . LYS B 1 322 ? -9.016 15.602 -6.992 1 96.38 322 LYS B C 1
ATOM 8544 O O . LYS B 1 322 ? -9.75 14.641 -7.223 1 96.38 322 LYS B O 1
ATOM 8549 N N . PHE B 1 323 ? -8.102 15.617 -6.152 1 96.75 323 PHE B N 1
ATOM 8550 C CA . PHE B 1 323 ? -7.785 14.438 -5.348 1 96.75 323 PHE B CA 1
ATOM 8551 C C . PHE B 1 323 ? -8.977 14.031 -4.492 1 96.75 323 PHE B C 1
ATOM 8553 O O . PHE B 1 323 ? -9.336 12.852 -4.434 1 96.75 323 PHE B O 1
ATOM 8560 N N . LYS B 1 324 ? -9.547 14.969 -3.764 1 96.06 324 LYS B N 1
ATOM 8561 C CA . LYS B 1 324 ? -10.625 14.648 -2.828 1 96.06 324 LYS B CA 1
ATOM 8562 C C . LYS B 1 324 ? -11.844 14.094 -3.559 1 96.06 324 LYS B C 1
ATOM 8564 O O . LYS B 1 324 ? -12.633 13.352 -2.979 1 96.06 324 LYS B O 1
ATOM 8569 N N . GLN B 1 325 ? -12.055 14.383 -4.836 1 93.25 325 GLN B N 1
ATOM 8570 C CA . GLN B 1 325 ? -13.195 13.906 -5.613 1 93.25 325 GLN B CA 1
ATOM 8571 C C . GLN B 1 325 ? -13.164 12.391 -5.754 1 93.25 325 GLN B C 1
ATOM 8573 O O . GLN B 1 325 ? -14.203 11.758 -5.961 1 93.25 325 GLN B O 1
ATOM 8578 N N . LEU B 1 326 ? -11.992 11.836 -5.648 1 91.56 326 LEU B N 1
ATOM 8579 C CA . LEU B 1 326 ? -11.844 10.383 -5.766 1 91.56 326 LEU B CA 1
ATOM 8580 C C . LEU B 1 326 ? -12.531 9.672 -4.602 1 91.56 326 LEU B C 1
ATOM 8582 O O . LEU B 1 326 ? -12.836 8.484 -4.691 1 91.56 326 LEU B O 1
ATOM 8586 N N . PHE B 1 327 ? -12.766 10.445 -3.533 1 92.94 327 PHE B N 1
ATOM 8587 C CA . PHE B 1 327 ? -13.242 9.812 -2.311 1 92.94 327 PHE B CA 1
ATOM 8588 C C . PHE B 1 327 ? -14.664 10.25 -1.993 1 92.94 327 PHE B C 1
ATOM 8590 O O . PHE B 1 327 ? -15.312 9.672 -1.115 1 92.94 327 PHE B O 1
ATOM 8597 N N . LEU B 1 328 ? -15.062 11.289 -2.615 1 93 328 LEU B N 1
ATOM 8598 C CA . LEU B 1 328 ? -16.438 11.75 -2.457 1 93 328 LEU B CA 1
ATOM 8599 C C . LEU B 1 328 ? -17.375 11.031 -3.422 1 93 328 LEU B C 1
ATOM 8601 O O . LEU B 1 328 ? -17.719 11.578 -4.469 1 93 328 LEU B O 1
ATOM 8605 N N . ILE B 1 329 ? -17.734 9.812 -3.018 1 85.81 329 ILE B N 1
ATOM 8606 C CA . ILE B 1 329 ? -18.516 8.953 -3.906 1 85.81 329 ILE B CA 1
ATOM 8607 C C . ILE B 1 329 ? -19.984 9.031 -3.539 1 85.81 329 ILE B C 1
ATOM 8609 O O . ILE B 1 329 ? -20.359 8.766 -2.395 1 85.81 329 ILE B O 1
ATOM 8613 N N . ASP B 1 330 ? -20.812 9.406 -4.461 1 79.94 330 ASP B N 1
ATOM 8614 C CA . ASP B 1 330 ? -22.25 9.492 -4.246 1 79.94 330 ASP B CA 1
ATOM 8615 C C . ASP B 1 330 ? -22.875 8.102 -4.246 1 79.94 330 ASP B C 1
ATOM 8617 O O . ASP B 1 330 ? -23.594 7.742 -3.311 1 79.94 330 ASP B O 1
ATOM 8621 N N . ASN B 1 331 ? -22.609 7.414 -5.355 1 75.94 331 ASN B N 1
ATOM 8622 C CA . ASN B 1 331 ? -23.047 6.035 -5.512 1 75.94 331 ASN B CA 1
ATOM 8623 C C . ASN B 1 331 ? -21.875 5.078 -5.672 1 75.94 331 ASN B C 1
ATOM 8625 O O . ASN B 1 331 ? -21.297 4.98 -6.75 1 75.94 331 ASN B O 1
ATOM 8629 N N . SER B 1 332 ? -21.688 4.383 -4.562 1 70.44 332 SER B N 1
ATOM 8630 C CA . SER B 1 332 ? -20.5 3.537 -4.531 1 70.44 332 SER B CA 1
ATOM 8631 C C . SER B 1 332 ? -20.594 2.426 -5.57 1 70.44 332 SER B C 1
ATOM 8633 O O . SER B 1 332 ? -19.609 2.119 -6.246 1 70.44 332 SER B O 1
ATOM 8635 N N . THR B 1 333 ? -21.719 1.893 -5.727 1 66.19 333 THR B N 1
ATOM 8636 C CA . THR B 1 333 ? -21.891 0.789 -6.664 1 66.19 333 THR B CA 1
ATOM 8637 C C . THR B 1 333 ? -21.609 1.245 -8.094 1 66.19 333 THR B C 1
ATOM 8639 O O . THR B 1 333 ? -20.859 0.595 -8.82 1 66.19 333 THR B O 1
ATOM 8642 N N . GLU B 1 334 ? -22.188 2.365 -8.359 1 70.12 334 GLU B N 1
ATOM 8643 C CA . GLU B 1 334 ? -21.984 2.896 -9.703 1 70.12 334 GLU B CA 1
ATOM 8644 C C . GLU B 1 334 ? -20.547 3.314 -9.93 1 70.12 334 GLU B C 1
ATOM 8646 O O . GLU B 1 334 ? -20 3.133 -11.023 1 70.12 334 GLU B O 1
ATOM 8651 N N . PHE B 1 335 ? -20.031 3.725 -8.938 1 75.06 335 PHE B N 1
ATOM 8652 C CA . PHE B 1 335 ? -18.672 4.25 -9.047 1 75.06 335 PHE B CA 1
ATOM 8653 C C . PHE B 1 335 ? -17.688 3.133 -9.367 1 75.06 335 PHE B C 1
ATOM 8655 O O . PHE B 1 335 ? -16.891 3.256 -10.297 1 75.06 335 PHE B O 1
ATOM 8662 N N . TRP B 1 336 ? -17.812 2.049 -8.75 1 74.12 336 TRP B N 1
ATOM 8663 C CA . TRP B 1 336 ? -16.812 0.989 -8.891 1 74.12 336 TRP B CA 1
ATOM 8664 C C . TRP B 1 336 ? -17.125 0.127 -10.117 1 74.12 336 TRP B C 1
ATOM 8666 O O . TRP B 1 336 ? -16.234 -0.574 -10.617 1 74.12 336 TRP B O 1
ATOM 8676 N N . ASP B 1 337 ? -18.312 0.186 -10.516 1 70.75 337 ASP B N 1
ATOM 8677 C CA . ASP B 1 337 ? -18.688 -0.576 -11.703 1 70.75 337 ASP B CA 1
ATOM 8678 C C . ASP B 1 337 ? -18.172 0.097 -12.977 1 70.75 337 ASP B C 1
ATOM 8680 O O . ASP B 1 337 ? -18.062 -0.544 -14.023 1 70.75 337 ASP B O 1
ATOM 8684 N N . THR B 1 338 ? -17.891 1.327 -12.766 1 71.5 338 THR B N 1
ATOM 8685 C CA . THR B 1 338 ? -17.312 2.023 -13.914 1 71.5 338 THR B CA 1
ATOM 8686 C C . THR B 1 338 ? -15.828 1.713 -14.047 1 71.5 338 THR B C 1
ATOM 8688 O O . THR B 1 338 ? -15.195 1.27 -13.086 1 71.5 338 THR B O 1
ATOM 8691 N N . ASP B 1 339 ? -15.422 1.476 -15.219 1 66.44 339 ASP B N 1
ATOM 8692 C CA . ASP B 1 339 ? -14.008 1.192 -15.461 1 66.44 339 ASP B CA 1
ATOM 8693 C C . ASP B 1 339 ? -13.125 2.293 -14.883 1 66.44 339 ASP B C 1
ATOM 8695 O O . ASP B 1 339 ? -12.594 3.127 -15.625 1 66.44 339 ASP B O 1
ATOM 8699 N N . ILE B 1 340 ? -13.102 2.129 -13.578 1 70.56 340 ILE B N 1
ATOM 8700 C CA . ILE B 1 340 ? -12.359 3.17 -12.875 1 70.56 340 ILE B CA 1
ATOM 8701 C C . ILE B 1 340 ? -10.859 2.916 -13.008 1 70.56 340 ILE B C 1
ATOM 8703 O O . ILE B 1 340 ? -10.375 1.833 -12.68 1 70.56 340 ILE B O 1
ATOM 8707 N N . LYS B 1 341 ? -10.305 3.951 -13.594 1 85.38 341 LYS B N 1
ATOM 8708 C CA . LYS B 1 341 ? -8.844 3.953 -13.672 1 85.38 341 LYS B CA 1
ATOM 8709 C C . LYS B 1 341 ? -8.234 4.582 -12.422 1 85.38 341 LYS B C 1
ATOM 8711 O O . LYS B 1 341 ? -7.672 5.68 -12.492 1 85.38 341 LYS B O 1
ATOM 8716 N N . TRP B 1 342 ? -8.18 3.947 -11.312 1 88.25 342 TRP B 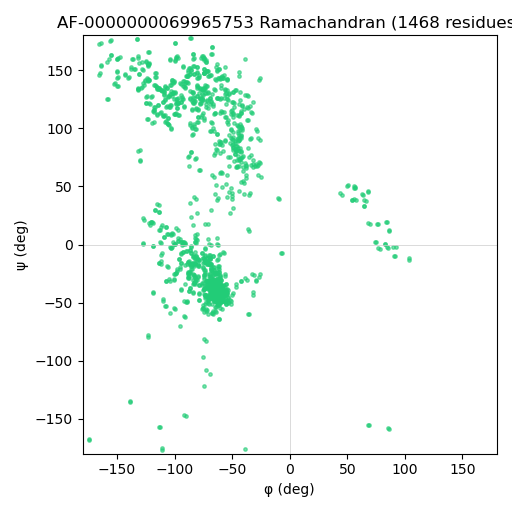N 1
ATOM 8717 C CA . TRP B 1 342 ? -7.816 4.402 -9.977 1 88.25 342 TRP B CA 1
ATOM 8718 C C . TRP B 1 342 ? -6.418 5.012 -9.969 1 88.25 342 TRP B C 1
ATOM 8720 O O . TRP B 1 342 ? -6.227 6.145 -9.523 1 88.25 342 TRP B O 1
ATOM 8730 N N . PHE B 1 343 ? -5.453 4.348 -10.539 1 90.31 343 PHE B N 1
ATOM 8731 C CA . PHE B 1 343 ? -4.059 4.77 -10.477 1 90.31 343 PHE B CA 1
ATOM 8732 C C . PHE B 1 343 ? -3.812 5.965 -11.391 1 90.31 343 PHE B C 1
ATOM 8734 O O . PHE B 1 343 ? -3.082 6.891 -11.031 1 90.31 343 PHE B O 1
ATOM 8741 N N . SER B 1 344 ? -4.426 5.949 -12.516 1 90.94 344 SER B N 1
ATOM 8742 C CA . SER B 1 344 ? -4.289 7.074 -13.43 1 90.94 344 SER B CA 1
ATOM 8743 C C . SER B 1 344 ? -4.922 8.336 -12.859 1 90.94 344 SER B C 1
ATOM 8745 O O . SER B 1 344 ? -4.387 9.438 -13.016 1 90.94 344 SER B O 1
ATOM 8747 N N . LEU B 1 345 ? -6.078 8.164 -12.211 1 91.62 345 LEU B N 1
ATOM 8748 C CA . LEU B 1 345 ? -6.758 9.297 -11.602 1 91.62 345 LEU B CA 1
ATOM 8749 C C . LEU B 1 345 ? -5.961 9.844 -10.422 1 91.62 345 LEU B C 1
ATOM 8751 O O . LEU B 1 345 ? -5.883 11.062 -10.234 1 91.62 345 LEU B O 1
ATOM 8755 N N . LEU B 1 346 ? -5.375 8.961 -9.656 1 92.31 346 LEU B N 1
ATOM 8756 C CA . LEU B 1 346 ? -4.52 9.367 -8.547 1 92.31 346 LEU B CA 1
ATOM 8757 C C . LEU B 1 346 ? -3.34 10.195 -9.047 1 92.31 346 LEU B C 1
ATOM 8759 O O . LEU B 1 346 ? -3.012 11.227 -8.469 1 92.31 346 LEU B O 1
ATOM 8763 N N . GLU B 1 347 ? -2.752 9.758 -10.164 1 91.94 347 GLU B N 1
ATOM 8764 C CA . GLU B 1 347 ? -1.605 10.453 -10.742 1 91.94 347 GLU B CA 1
ATOM 8765 C C . GLU B 1 347 ? -2.01 11.82 -11.297 1 91.94 347 GLU B C 1
ATOM 8767 O O . GLU B 1 347 ? -1.304 12.812 -11.102 1 91.94 347 GLU B O 1
ATOM 8772 N N . SER B 1 348 ? -3.117 11.828 -11.914 1 92.75 348 SER B N 1
ATOM 8773 C CA . SER B 1 348 ? -3.562 13.039 -12.602 1 92.75 348 SER B CA 1
ATOM 8774 C C . SER B 1 348 ? -3.939 14.133 -11.609 1 92.75 348 SER B C 1
ATOM 8776 O O . SER B 1 348 ? -3.936 15.32 -11.953 1 92.75 348 SER B O 1
ATOM 8778 N N . SER B 1 349 ? -4.34 13.758 -10.359 1 95.75 349 SER B N 1
ATOM 8779 C CA . SER B 1 349 ? -4.648 14.766 -9.344 1 95.75 349 SER B CA 1
ATOM 8780 C C . SER B 1 349 ? -3.398 15.539 -8.938 1 95.75 349 SER B C 1
ATOM 8782 O O . SER B 1 349 ? -3.492 16.672 -8.445 1 95.75 349 SER B O 1
ATOM 8784 N N . SER B 1 350 ? -2.191 14.922 -8.977 1 95.62 350 SER B N 1
ATOM 8785 C CA . SER B 1 350 ? -0.883 15.5 -8.688 1 95.62 350 SER B CA 1
ATOM 8786 C C . SER B 1 350 ? -0.688 15.695 -7.188 1 95.62 350 SER B C 1
ATOM 8788 O O . SER B 1 350 ? 0.283 16.328 -6.762 1 95.62 350 SER B O 1
ATOM 8790 N N . TRP B 1 351 ? -1.662 15.297 -6.371 1 97.5 351 TRP B N 1
ATOM 8791 C CA . TRP B 1 351 ? -1.562 15.492 -4.93 1 97.5 351 TRP B CA 1
ATOM 8792 C C . TRP B 1 351 ? -0.363 14.742 -4.359 1 97.5 351 TRP B C 1
ATOM 8794 O O . TRP B 1 351 ? 0.416 15.297 -3.584 1 97.5 351 TRP B O 1
ATOM 8804 N N . LEU B 1 352 ? -0.174 13.492 -4.773 1 96.31 352 LEU B N 1
ATOM 8805 C CA . LEU B 1 352 ? 0.944 12.695 -4.281 1 96.31 352 LEU B CA 1
ATOM 8806 C C . LEU B 1 352 ? 2.273 13.266 -4.766 1 96.31 352 LEU B C 1
ATOM 8808 O O . LEU B 1 352 ? 3.279 13.188 -4.059 1 96.31 352 LEU B O 1
ATOM 8812 N N . ASP B 1 353 ? 2.252 13.82 -5.938 1 94.94 353 ASP B N 1
ATOM 8813 C CA . ASP B 1 353 ? 3.459 14.469 -6.441 1 94.94 353 ASP B CA 1
ATOM 8814 C C . ASP B 1 353 ? 3.816 15.695 -5.602 1 94.94 353 ASP B C 1
ATOM 8816 O O . ASP B 1 353 ? 4.992 15.961 -5.355 1 94.94 353 ASP B O 1
ATOM 8820 N N . ILE B 1 354 ? 2.842 16.453 -5.219 1 97.56 354 ILE B N 1
ATOM 8821 C CA . ILE B 1 354 ? 3.062 17.625 -4.379 1 97.56 354 ILE B CA 1
ATOM 8822 C C . ILE B 1 354 ? 3.645 17.203 -3.033 1 97.56 354 ILE B C 1
ATOM 8824 O O . ILE B 1 354 ? 4.551 17.844 -2.506 1 97.56 354 ILE B O 1
ATOM 8828 N N . ILE B 1 355 ? 3.111 16.109 -2.451 1 97.94 355 ILE B N 1
ATOM 8829 C CA . ILE B 1 355 ? 3.643 15.578 -1.205 1 97.94 355 ILE B CA 1
ATOM 8830 C C . ILE B 1 355 ? 5.117 15.219 -1.385 1 97.94 355 ILE B C 1
ATOM 8832 O O . ILE B 1 355 ? 5.953 15.562 -0.544 1 97.94 355 ILE B O 1
ATOM 8836 N N . ARG B 1 356 ? 5.398 14.539 -2.484 1 95.75 356 ARG B N 1
ATOM 8837 C CA . ARG B 1 356 ? 6.773 14.148 -2.793 1 95.75 356 ARG B CA 1
ATOM 8838 C C . ARG B 1 356 ? 7.672 15.375 -2.906 1 95.75 356 ARG B C 1
ATOM 8840 O O . ARG B 1 356 ? 8.789 15.375 -2.387 1 95.75 356 ARG B O 1
ATOM 8847 N N . ARG B 1 357 ? 7.242 16.391 -3.561 1 95.81 357 ARG B N 1
ATOM 8848 C CA . ARG B 1 357 ? 8.008 17.625 -3.748 1 95.81 357 ARG B CA 1
ATOM 8849 C C . ARG B 1 357 ? 8.273 18.312 -2.412 1 95.81 357 ARG B C 1
ATOM 8851 O O . ARG B 1 357 ? 9.367 18.828 -2.188 1 95.81 357 ARG B O 1
ATOM 8858 N N . CYS B 1 358 ? 7.301 18.344 -1.553 1 98.19 358 CYS B N 1
ATOM 8859 C CA . CYS B 1 358 ? 7.473 18.953 -0.237 1 98.19 358 CYS B CA 1
ATOM 8860 C C . CYS B 1 358 ? 8.508 18.188 0.584 1 98.19 358 CYS B C 1
ATOM 8862 O O . CYS B 1 358 ? 9.359 18.797 1.231 1 98.19 358 CYS B O 1
ATOM 8864 N N . LEU B 1 359 ? 8.398 16.875 0.563 1 98.12 359 LEU B N 1
ATOM 8865 C CA . LEU B 1 359 ? 9.367 16.047 1.274 1 98.12 359 LEU B CA 1
ATOM 8866 C C . LEU B 1 359 ? 10.773 16.234 0.703 1 98.12 359 LEU B C 1
ATOM 8868 O O . LEU B 1 359 ? 11.742 16.328 1.453 1 98.12 359 LEU B O 1
ATOM 8872 N N . LYS B 1 360 ? 10.859 16.281 -0.624 1 96.06 360 LYS B N 1
ATOM 8873 C CA . LYS B 1 360 ? 12.148 16.5 -1.278 1 96.06 360 LYS B CA 1
ATOM 8874 C C . LYS B 1 360 ? 12.75 17.844 -0.883 1 96.06 360 LYS B C 1
ATOM 8876 O O . LYS B 1 360 ? 13.953 17.938 -0.614 1 96.06 360 LYS B O 1
ATOM 8881 N N . LYS B 1 361 ? 11.945 18.875 -0.897 1 97.5 361 LYS B N 1
ATOM 8882 C CA . LYS B 1 361 ? 12.414 20.203 -0.503 1 97.5 361 LYS B CA 1
ATOM 8883 C C . LYS B 1 361 ? 12.953 20.203 0.924 1 97.5 361 LYS B C 1
ATOM 8885 O O . LYS B 1 361 ? 13.984 20.812 1.208 1 97.5 361 LYS B O 1
ATOM 8890 N N . ALA B 1 362 ? 12.25 19.547 1.86 1 98.31 362 ALA B N 1
ATOM 8891 C CA . ALA B 1 362 ? 12.719 19.438 3.238 1 98.31 362 ALA B CA 1
ATOM 8892 C C . ALA B 1 362 ? 14.07 18.719 3.297 1 98.31 362 ALA B C 1
ATOM 8894 O O . ALA B 1 362 ? 14.961 19.141 4.047 1 98.31 362 ALA B O 1
ATOM 8895 N N . VAL B 1 363 ? 14.227 17.656 2.527 1 97.56 363 VAL B N 1
ATOM 8896 C CA . VAL B 1 363 ? 15.477 16.906 2.504 1 97.56 363 VAL B CA 1
ATOM 8897 C C . VAL B 1 363 ? 16.594 17.781 1.962 1 97.56 363 VAL B C 1
ATOM 8899 O O . VAL B 1 363 ? 17.734 17.719 2.438 1 97.56 363 VAL B O 1
ATOM 8902 N N . GLU B 1 364 ? 16.328 18.578 0.932 1 96.69 364 GLU B N 1
ATOM 8903 C CA . GLU B 1 364 ? 17.312 19.516 0.392 1 96.69 364 GLU B CA 1
ATOM 8904 C C . GLU B 1 364 ? 17.781 20.5 1.459 1 96.69 364 GLU B C 1
ATOM 8906 O O . GLU B 1 364 ? 18.969 20.812 1.541 1 96.69 364 GLU B O 1
ATOM 8911 N N . ILE B 1 365 ? 16.875 20.984 2.215 1 97.44 365 ILE B N 1
ATOM 8912 C CA . ILE B 1 365 ? 17.203 21.922 3.287 1 97.44 365 ILE B CA 1
ATOM 8913 C C . ILE B 1 365 ? 18.062 21.219 4.34 1 97.44 365 ILE B C 1
ATOM 8915 O O . ILE B 1 365 ? 19.016 21.797 4.852 1 97.44 365 ILE B O 1
ATOM 8919 N N . ILE B 1 366 ? 17.703 20.031 4.691 1 97.38 366 ILE B N 1
ATOM 8920 C CA . ILE B 1 366 ? 18.453 19.25 5.676 1 97.38 366 ILE B CA 1
ATOM 8921 C C . ILE B 1 366 ? 19.875 19.016 5.176 1 97.38 366 ILE B C 1
ATOM 8923 O O . ILE B 1 366 ? 20.828 19.031 5.961 1 97.38 366 ILE B O 1
ATOM 8927 N N . GLU B 1 367 ? 19.984 18.719 3.855 1 95.81 367 GLU B N 1
ATOM 8928 C CA . GLU B 1 367 ? 21.328 18.562 3.277 1 95.81 367 GLU B CA 1
ATOM 8929 C C . GLU B 1 367 ? 22.172 19.828 3.506 1 95.81 367 GLU B C 1
ATOM 8931 O O . GLU B 1 367 ? 23.344 19.719 3.848 1 95.81 367 GLU B O 1
ATOM 8936 N N . CYS B 1 368 ? 21.578 20.984 3.334 1 94.56 368 CYS B N 1
ATOM 8937 C CA . CYS B 1 368 ? 22.281 22.25 3.561 1 94.56 368 CYS B CA 1
ATOM 8938 C C . CYS B 1 368 ? 22.688 22.391 5.023 1 94.56 368 CYS B C 1
ATOM 8940 O O . CYS B 1 368 ? 23.812 22.797 5.32 1 94.56 368 CYS B O 1
ATOM 8942 N N . LEU B 1 369 ? 21.859 22.062 5.953 1 94.31 369 LEU B N 1
ATOM 8943 C CA . LEU B 1 369 ? 22.094 22.234 7.383 1 94.31 369 LEU B CA 1
ATOM 8944 C C . LEU B 1 369 ? 23.125 21.219 7.883 1 94.31 369 LEU B C 1
ATOM 8946 O O . LEU B 1 369 ? 24.078 21.578 8.578 1 94.31 369 LEU B O 1
ATOM 8950 N N . GLU B 1 370 ? 22.875 19.953 7.512 1 91.69 370 GLU B N 1
ATOM 8951 C CA . GLU B 1 370 ? 23.625 18.844 8.109 1 91.69 370 GLU B CA 1
ATOM 8952 C C . GLU B 1 370 ? 24.891 18.547 7.309 1 91.69 370 GLU B C 1
ATOM 8954 O O . GLU B 1 370 ? 25.953 18.344 7.891 1 91.69 370 GLU B O 1
ATOM 8959 N N . ALA B 1 371 ? 24.781 18.422 6.059 1 89.75 371 ALA B N 1
ATOM 8960 C CA . ALA B 1 371 ? 25.922 18.016 5.234 1 89.75 371 ALA B CA 1
ATOM 8961 C C . ALA B 1 371 ? 26.797 19.219 4.879 1 89.75 371 ALA B C 1
ATOM 8963 O O . ALA B 1 371 ? 28.031 19.109 4.914 1 89.75 371 ALA B O 1
ATOM 8964 N N . GLN B 1 372 ? 26.219 20.375 4.547 1 90.5 372 GLN B N 1
ATOM 8965 C CA . GLN B 1 372 ? 26.969 21.531 4.078 1 90.5 372 GLN B CA 1
ATOM 8966 C C . GLN B 1 372 ? 27.25 22.5 5.219 1 90.5 372 GLN B C 1
ATOM 8968 O O . GLN B 1 372 ? 28.031 23.438 5.066 1 90.5 372 GLN B O 1
ATOM 8973 N N . ASN B 1 373 ? 26.609 22.344 6.367 1 89.69 373 ASN B N 1
ATOM 8974 C CA . ASN B 1 373 ? 26.781 23.203 7.543 1 89.69 373 ASN B CA 1
ATOM 8975 C C . ASN B 1 373 ? 26.5 24.656 7.227 1 89.69 373 ASN B C 1
ATOM 8977 O O . ASN B 1 373 ? 27.328 25.531 7.492 1 89.69 373 ASN B O 1
ATOM 8981 N N . MET B 1 374 ? 25.391 24.844 6.613 1 91.56 374 MET B N 1
ATOM 8982 C CA . MET B 1 374 ? 24.953 26.188 6.234 1 91.56 374 MET B CA 1
ATOM 8983 C C . MET B 1 374 ? 23.656 26.562 6.949 1 91.56 374 MET B C 1
ATOM 8985 O O . MET B 1 374 ? 22.812 25.703 7.18 1 91.56 374 MET B O 1
ATOM 8989 N N . ASN B 1 375 ? 23.594 27.844 7.285 1 92.94 375 ASN B N 1
ATOM 8990 C CA . ASN B 1 375 ? 22.281 28.359 7.695 1 92.94 375 ASN B CA 1
ATOM 8991 C C . ASN B 1 375 ? 21.328 28.438 6.516 1 92.94 375 ASN B C 1
ATOM 8993 O O . ASN B 1 375 ? 21.75 28.641 5.375 1 92.94 375 ASN B O 1
ATOM 8997 N N . VAL B 1 376 ? 20.141 28.188 6.777 1 95.94 376 VAL B N 1
ATOM 8998 C CA . VAL B 1 376 ? 19.156 28.281 5.703 1 95.94 376 VAL B CA 1
ATOM 8999 C C . VAL B 1 376 ? 18.094 29.312 6.055 1 95.94 376 VAL B C 1
ATOM 9001 O O . VAL B 1 376 ? 17.547 29.312 7.164 1 95.94 376 VAL B O 1
ATOM 9004 N N . LEU B 1 377 ? 17.859 30.25 5.168 1 96.12 377 LEU B N 1
ATOM 9005 C CA . LEU B 1 377 ? 16.812 31.266 5.297 1 96.12 377 LEU B CA 1
ATOM 9006 C C . LEU B 1 377 ? 15.688 31 4.309 1 96.12 377 LEU B C 1
ATOM 9008 O O . LEU B 1 377 ? 15.875 31.109 3.096 1 96.12 377 LEU B O 1
ATOM 9012 N N . LEU B 1 378 ? 14.539 30.625 4.832 1 97.75 378 LEU B N 1
ATOM 9013 C CA . LEU B 1 378 ? 13.359 30.406 3.996 1 97.75 378 LEU B CA 1
ATOM 9014 C C . LEU B 1 378 ? 12.633 31.719 3.75 1 97.75 378 LEU B C 1
ATOM 9016 O O . LEU B 1 378 ? 12.25 32.406 4.699 1 97.75 378 LEU B O 1
ATOM 9020 N N . LEU B 1 379 ? 12.461 32.062 2.51 1 96.44 379 LEU B N 1
ATOM 9021 C CA . LEU B 1 379 ? 11.812 33.312 2.133 1 96.44 379 LEU B CA 1
ATOM 9022 C C . LEU B 1 379 ? 10.438 33.062 1.53 1 96.44 379 LEU B C 1
ATOM 9024 O O . LEU B 1 379 ? 10.273 32.156 0.73 1 96.44 379 LEU B O 1
ATOM 9028 N N . GLU B 1 380 ? 9.469 33.719 1.932 1 96.62 380 GLU B N 1
ATOM 9029 C CA . GLU B 1 380 ? 8.102 33.688 1.426 1 96.62 380 GLU B CA 1
ATOM 9030 C C . GLU B 1 380 ? 7.43 35.031 1.587 1 96.62 380 GLU B C 1
ATOM 9032 O O . GLU B 1 380 ? 7.871 35.875 2.391 1 96.62 380 GLU B O 1
ATOM 9037 N N . ASP B 1 381 ? 6.395 35.406 0.931 1 92.94 381 ASP B N 1
ATOM 9038 C CA . ASP B 1 381 ? 5.742 36.719 0.979 1 92.94 381 ASP B CA 1
ATOM 9039 C C . ASP B 1 381 ? 5.352 37.094 2.408 1 92.94 381 ASP B C 1
ATOM 9041 O O . ASP B 1 381 ? 5.707 38.156 2.896 1 92.94 381 ASP B O 1
ATOM 9045 N N . ASN B 1 382 ? 4.648 36.188 3.141 1 91.75 382 ASN B N 1
ATOM 9046 C CA . ASN B 1 382 ? 4.23 36.469 4.512 1 91.75 382 ASN B CA 1
ATOM 9047 C C . ASN B 1 382 ? 4.844 35.469 5.488 1 91.75 382 ASN B C 1
ATOM 9049 O O . ASN B 1 382 ? 4.625 35.562 6.699 1 91.75 382 ASN B O 1
ATOM 9053 N N . ALA B 1 383 ? 5.621 34.5 4.98 1 95.81 383 ALA B N 1
ATOM 9054 C CA . ALA B 1 383 ? 6.316 33.469 5.758 1 95.81 383 ALA B CA 1
ATOM 9055 C C . ALA B 1 383 ? 5.344 32.719 6.648 1 95.81 383 ALA B C 1
ATOM 9057 O O . ALA B 1 383 ? 5.668 32.375 7.793 1 95.81 383 ALA B O 1
ATOM 9058 N N . SER B 1 384 ? 4.141 32.469 6.137 1 96.06 384 SER B N 1
ATOM 9059 C CA . SER B 1 384 ? 3.133 31.906 7.031 1 96.06 384 SER B CA 1
ATOM 9060 C C . SER B 1 384 ? 2.512 30.656 6.441 1 96.06 384 SER B C 1
ATOM 9062 O O . SER B 1 384 ? 1.571 30.094 7.008 1 96.06 384 SER B O 1
ATOM 9064 N N . ASP B 1 385 ? 2.896 30.188 5.293 1 97.69 385 ASP B N 1
ATOM 9065 C CA . ASP B 1 385 ? 2.324 28.984 4.68 1 97.69 385 ASP B CA 1
ATOM 9066 C C . ASP B 1 385 ? 3.402 27.953 4.391 1 97.69 385 ASP B C 1
ATOM 9068 O O . ASP B 1 385 ? 3.709 27.109 5.242 1 97.69 385 ASP B O 1
ATOM 9072 N N . LEU B 1 386 ? 4.156 28.172 3.25 1 98.25 386 LEU B N 1
ATOM 9073 C CA . LEU B 1 386 ? 5.16 27.188 2.848 1 98.25 386 LEU B CA 1
ATOM 9074 C C . LEU B 1 386 ? 6.336 27.188 3.818 1 98.25 386 LEU B C 1
ATOM 9076 O O . LEU B 1 386 ? 6.945 26.141 4.059 1 98.25 386 LEU B O 1
ATOM 9080 N N . CYS B 1 387 ? 6.656 28.359 4.391 1 98.12 387 CYS B N 1
ATOM 9081 C CA . CYS B 1 387 ? 7.711 28.422 5.398 1 98.12 387 CYS B CA 1
ATOM 9082 C C . CYS B 1 387 ? 7.371 27.562 6.602 1 98.12 387 CYS B C 1
ATOM 9084 O O . CYS B 1 387 ? 8.234 26.844 7.125 1 98.12 387 CYS B O 1
ATOM 9086 N N . CYS B 1 388 ? 6.086 27.641 7.027 1 98.31 388 CYS B N 1
ATOM 9087 C CA . CYS B 1 388 ? 5.645 26.828 8.148 1 98.31 388 CYS B CA 1
ATOM 9088 C C . CYS B 1 388 ? 5.73 25.344 7.809 1 98.31 388 CYS B C 1
ATOM 9090 O O . CYS B 1 388 ? 6.172 24.531 8.633 1 98.31 388 CYS B O 1
ATOM 9092 N N . LEU B 1 389 ? 5.324 25.016 6.605 1 98.62 389 LEU B N 1
ATOM 9093 C CA . LEU B 1 389 ? 5.324 23.641 6.152 1 98.62 389 LEU B CA 1
ATOM 9094 C C . LEU B 1 389 ? 6.738 23.078 6.121 1 98.62 389 LEU B C 1
ATOM 9096 O O . LEU B 1 389 ? 7.016 22.031 6.73 1 98.62 389 LEU B O 1
ATOM 9100 N N . VAL B 1 390 ? 7.652 23.734 5.492 1 98.62 390 VAL B N 1
ATOM 9101 C CA . VAL B 1 390 ? 9.008 23.234 5.289 1 98.62 390 VAL B CA 1
ATOM 9102 C C . VAL B 1 390 ? 9.766 23.234 6.617 1 98.62 390 VAL B C 1
ATOM 9104 O O . VAL B 1 390 ? 10.469 22.281 6.941 1 98.62 390 VAL B O 1
ATOM 9107 N N . SER B 1 391 ? 9.648 24.359 7.387 1 98.62 391 SER B N 1
ATOM 9108 C CA . SER B 1 391 ? 10.336 24.438 8.672 1 98.62 391 SER B CA 1
ATOM 9109 C C . SER B 1 391 ? 9.891 23.312 9.609 1 98.62 391 SER B C 1
ATOM 9111 O O . SER B 1 391 ? 10.711 22.719 10.312 1 98.62 391 SER B O 1
ATOM 9113 N N . SER B 1 392 ? 8.586 23.031 9.641 1 98.81 392 SER B N 1
ATOM 9114 C CA . SER B 1 392 ? 8.062 21.969 10.5 1 98.81 392 SER B CA 1
ATOM 9115 C C . SER B 1 392 ? 8.555 20.594 10.047 1 98.81 392 SER B C 1
ATOM 9117 O O . SER B 1 392 ? 8.914 19.75 10.867 1 98.81 392 SER B O 1
ATOM 9119 N N . LEU B 1 393 ? 8.539 20.328 8.758 1 98.81 393 LEU B N 1
ATOM 9120 C CA . LEU B 1 393 ? 8.977 19.047 8.234 1 98.81 393 LEU B CA 1
ATOM 9121 C C . LEU B 1 393 ? 10.445 18.797 8.57 1 98.81 393 LEU B C 1
ATOM 9123 O O . LEU B 1 393 ? 10.812 17.688 8.961 1 98.81 393 LEU B O 1
ATOM 9127 N N . VAL B 1 394 ? 11.25 19.828 8.383 1 98.69 394 VAL B N 1
ATOM 9128 C CA . VAL B 1 394 ? 12.68 19.703 8.68 1 98.69 394 VAL B CA 1
ATOM 9129 C C . VAL B 1 394 ? 12.867 19.344 10.156 1 98.69 394 VAL B C 1
ATOM 9131 O O . VAL B 1 394 ? 13.672 18.469 10.484 1 98.69 394 VAL B O 1
ATOM 9134 N N . GLN B 1 395 ? 12.133 20 11.031 1 98.62 395 GLN B N 1
ATOM 9135 C CA . GLN B 1 395 ? 12.258 19.75 12.461 1 98.62 395 GLN B CA 1
ATOM 9136 C C . GLN B 1 395 ? 11.781 18.359 12.828 1 98.62 395 GLN B C 1
ATOM 9138 O O . GLN B 1 395 ? 12.383 17.688 13.664 1 98.62 395 GLN B O 1
ATOM 9143 N N . VAL B 1 396 ? 10.711 17.875 12.211 1 98.69 396 VAL B N 1
ATOM 9144 C CA . VAL B 1 396 ? 10.211 16.531 12.461 1 98.69 396 VAL B CA 1
ATOM 9145 C C . VAL B 1 396 ? 11.266 15.508 12.039 1 98.69 396 VAL B C 1
ATOM 9147 O O . VAL B 1 396 ? 11.445 14.484 12.711 1 98.69 396 VAL B O 1
ATOM 9150 N N . MET B 1 397 ? 11.945 15.75 10.969 1 98.12 397 MET B N 1
ATOM 9151 C CA . MET B 1 397 ? 12.93 14.805 10.445 1 98.12 397 MET B CA 1
ATOM 9152 C C . MET B 1 397 ? 14.211 14.844 11.266 1 98.12 397 MET B C 1
ATOM 9154 O O . MET B 1 397 ? 14.867 13.82 11.445 1 98.12 397 MET B O 1
ATOM 9158 N N . MET B 1 398 ? 14.586 15.969 11.797 1 97.06 398 MET B N 1
ATOM 9159 C CA . MET B 1 398 ? 15.906 16.125 12.398 1 97.06 398 MET B CA 1
ATOM 9160 C C . MET B 1 398 ? 15.82 16.016 13.914 1 97.06 398 MET B C 1
ATOM 9162 O O . MET B 1 398 ? 16.781 15.602 14.562 1 97.06 398 MET B O 1
ATOM 9166 N N . ASP B 1 399 ? 14.695 16.406 14.523 1 96.75 399 ASP B N 1
ATOM 9167 C CA . ASP B 1 399 ? 14.562 16.484 15.977 1 96.75 399 ASP B CA 1
ATOM 9168 C C . ASP B 1 399 ? 13.617 15.391 16.484 1 96.75 399 ASP B C 1
ATOM 9170 O O . ASP B 1 399 ? 12.406 15.484 16.312 1 96.75 399 ASP B O 1
ATOM 9174 N N . PRO B 1 400 ? 14.078 14.359 17.203 1 96.06 400 PRO B N 1
ATOM 9175 C CA . PRO B 1 400 ? 13.227 13.297 17.734 1 96.06 400 PRO B CA 1
ATOM 9176 C C . PRO B 1 400 ? 12.18 13.812 18.719 1 96.06 400 PRO B C 1
ATOM 9178 O O . PRO B 1 400 ? 11.133 13.188 18.891 1 96.06 400 PRO B O 1
ATOM 9181 N N . HIS B 1 401 ? 12.438 14.953 19.328 1 96.19 401 HIS B N 1
ATOM 9182 C CA . HIS B 1 401 ? 11.453 15.562 20.219 1 96.19 401 HIS B CA 1
ATOM 9183 C C . HIS B 1 401 ? 10.148 15.844 19.484 1 96.19 401 HIS B C 1
ATOM 9185 O O . HIS B 1 401 ? 9.062 15.68 20.047 1 96.19 401 HIS B O 1
ATOM 9191 N N . CYS B 1 402 ? 10.227 16.266 18.266 1 98 402 CYS B N 1
ATOM 9192 C CA . CYS B 1 402 ? 9.062 16.625 17.469 1 98 402 CYS B CA 1
ATOM 9193 C C . CYS B 1 402 ? 8.305 15.367 17.031 1 98 402 CYS B C 1
ATOM 9195 O O . CYS B 1 402 ? 7.223 15.469 16.438 1 98 402 CYS B O 1
ATOM 9197 N N . ARG B 1 403 ? 8.805 14.219 17.344 1 97.88 403 ARG B N 1
ATOM 9198 C CA . ARG B 1 403 ? 8.164 12.961 16.969 1 97.88 403 ARG B CA 1
ATOM 9199 C C . ARG B 1 403 ? 7.449 12.336 18.156 1 97.88 403 ARG B C 1
ATOM 9201 O O . ARG B 1 403 ? 6.852 11.258 18.031 1 97.88 403 ARG B O 1
ATOM 9208 N N . THR B 1 404 ? 7.555 12.93 19.281 1 97.38 404 THR B N 1
ATOM 9209 C CA . THR B 1 404 ? 6.711 12.609 20.422 1 97.38 404 THR B CA 1
ATOM 9210 C C . THR B 1 404 ? 5.383 13.352 20.344 1 97.38 404 THR B C 1
ATOM 9212 O O . THR B 1 404 ? 5.238 14.289 19.562 1 97.38 404 THR B O 1
ATOM 9215 N N . ILE B 1 405 ? 4.426 12.945 21.094 1 97.38 405 ILE B N 1
ATOM 9216 C CA . ILE B 1 405 ? 3.125 13.609 21.078 1 97.38 405 ILE B CA 1
ATOM 9217 C C . ILE B 1 405 ? 3.26 15.031 21.609 1 97.38 405 ILE B C 1
ATOM 9219 O O . ILE B 1 405 ? 2.805 15.984 20.969 1 97.38 405 ILE B O 1
ATOM 9223 N N . PHE B 1 406 ? 3.912 15.18 22.75 1 96.94 406 PHE B N 1
ATOM 9224 C CA . PHE B 1 406 ? 4.117 16.484 23.375 1 96.94 406 PHE B CA 1
ATOM 9225 C C . PHE B 1 406 ? 4.938 17.391 22.453 1 96.94 406 PHE B C 1
ATOM 9227 O O . PHE B 1 406 ? 4.594 18.562 22.266 1 96.94 406 PHE B O 1
ATOM 9234 N N . GLY B 1 407 ? 5.996 16.875 21.953 1 97.94 407 GLY B N 1
ATOM 9235 C CA . GLY B 1 407 ? 6.859 17.656 21.078 1 97.94 407 GLY B CA 1
ATOM 9236 C C . GLY B 1 407 ? 6.184 18.062 19.781 1 97.94 407 GLY B C 1
ATOM 9237 O O . GLY B 1 407 ? 6.395 19.172 19.281 1 97.94 407 GLY B O 1
ATOM 9238 N N . PHE B 1 408 ? 5.418 17.188 19.25 1 98.56 408 PHE B N 1
ATOM 9239 C CA . PHE B 1 408 ? 4.734 17.469 17.984 1 98.56 408 PHE B CA 1
ATOM 9240 C C . PHE B 1 408 ? 3.693 18.578 18.172 1 98.56 408 PHE B C 1
ATOM 9242 O O . PHE B 1 408 ? 3.572 19.469 17.344 1 98.56 408 PHE B O 1
ATOM 9249 N N . GLN B 1 409 ? 2.959 18.453 19.234 1 98.31 409 GLN B N 1
ATOM 9250 C CA . GLN B 1 409 ? 1.978 19.5 19.547 1 98.31 409 GLN B CA 1
ATOM 9251 C C . GLN B 1 409 ? 2.652 20.844 19.766 1 98.31 409 GLN B C 1
ATOM 9253 O O . GLN B 1 409 ? 2.146 21.875 19.312 1 98.31 409 GLN B O 1
ATOM 9258 N N . SER B 1 410 ? 3.771 20.859 20.406 1 98.25 410 SER B N 1
ATOM 9259 C CA . SER B 1 410 ? 4.531 22.078 20.641 1 98.25 410 SER B CA 1
ATOM 9260 C C . SER B 1 410 ? 5.059 22.656 19.328 1 98.25 410 SER B C 1
ATOM 9262 O O . SER B 1 410 ? 5.125 23.875 19.156 1 98.25 410 SER B O 1
ATOM 9264 N N . LEU B 1 411 ? 5.426 21.75 18.453 1 98.69 411 LEU B N 1
ATOM 9265 C CA . LEU B 1 411 ? 5.898 22.172 17.141 1 98.69 411 LEU B CA 1
ATOM 9266 C C . LEU B 1 411 ? 4.801 22.906 16.391 1 98.69 411 LEU B C 1
ATOM 9268 O O . LEU B 1 411 ? 5.047 23.953 15.789 1 98.69 411 LEU B O 1
ATOM 9272 N N . VAL B 1 412 ? 3.613 22.359 16.391 1 98.62 412 VAL B N 1
ATOM 9273 C CA . VAL B 1 412 ? 2.486 22.969 15.695 1 98.62 412 VAL B CA 1
ATOM 9274 C C . VAL B 1 412 ? 2.178 24.328 16.328 1 98.62 412 VAL B C 1
ATOM 9276 O O . VAL B 1 412 ? 1.896 25.297 15.617 1 98.62 412 VAL B O 1
ATOM 9279 N N . GLN B 1 413 ? 2.238 24.422 17.625 1 97.69 413 GLN B N 1
ATOM 9280 C CA . GLN B 1 413 ? 2.012 25.688 18.312 1 97.69 413 GLN B CA 1
ATOM 9281 C C . GLN B 1 413 ? 3.047 26.734 17.906 1 97.69 413 GLN B C 1
ATOM 9283 O O . GLN B 1 413 ? 2.703 27.891 17.656 1 97.69 413 GLN B O 1
ATOM 9288 N N . LYS B 1 414 ? 4.223 26.328 17.812 1 98.19 414 LYS B N 1
ATOM 9289 C CA . LYS B 1 414 ? 5.328 27.25 17.531 1 98.19 414 LYS B CA 1
ATOM 9290 C C . LYS B 1 414 ? 5.32 27.703 16.078 1 98.19 414 LYS B C 1
ATOM 9292 O O . LYS B 1 414 ? 5.289 28.906 15.797 1 98.19 414 LYS B O 1
ATOM 9297 N N . GLU B 1 415 ? 5.254 26.75 15.141 1 98.25 415 GLU B N 1
ATOM 9298 C CA . GLU B 1 415 ? 5.508 27.031 13.734 1 98.25 415 GLU B CA 1
ATOM 9299 C C . GLU B 1 415 ? 4.23 27.484 13.023 1 98.25 415 GLU B C 1
ATOM 9301 O O . GLU B 1 415 ? 4.285 28.219 12.047 1 98.25 415 GLU B O 1
ATOM 9306 N N . TRP B 1 416 ? 3.102 27.047 13.484 1 98.5 416 TRP B N 1
ATOM 9307 C CA . TRP B 1 416 ? 1.875 27.312 12.742 1 98.5 416 TRP B CA 1
ATOM 9308 C C . TRP B 1 416 ? 1.02 28.359 13.453 1 98.5 416 TRP B C 1
ATOM 9310 O O . TRP B 1 416 ? 0.649 29.375 12.859 1 98.5 416 TRP B O 1
ATOM 9320 N N . ILE B 1 417 ? 0.732 28.125 14.742 1 97.69 417 ILE B N 1
ATOM 9321 C CA . ILE B 1 417 ? -0.142 29.047 15.461 1 97.69 417 ILE B CA 1
ATOM 9322 C C . ILE B 1 417 ? 0.596 30.344 15.734 1 97.69 417 ILE B C 1
ATOM 9324 O O . ILE B 1 417 ? 0.145 31.422 15.32 1 97.69 417 ILE B O 1
ATOM 9328 N N . MET B 1 418 ? 1.746 30.234 16.375 1 97.19 418 MET B N 1
ATOM 9329 C CA . MET B 1 418 ? 2.531 31.438 16.641 1 97.19 418 MET B CA 1
ATOM 9330 C C . MET B 1 418 ? 3.207 31.938 15.367 1 97.19 418 MET B C 1
ATOM 9332 O O . MET B 1 418 ? 3.555 33.125 15.266 1 97.19 418 MET B O 1
ATOM 9336 N N . GLY B 1 419 ? 3.355 30.984 14.398 1 96.19 419 GLY B N 1
ATOM 9337 C CA . GLY B 1 419 ? 3.932 31.344 13.109 1 96.19 419 GLY B CA 1
ATOM 9338 C C . GLY B 1 419 ? 2.99 32.156 12.234 1 96.19 419 GLY B C 1
ATOM 9339 O O . GLY B 1 419 ? 3.396 32.688 11.203 1 96.19 419 GLY B O 1
ATOM 9340 N N . GLY B 1 420 ? 1.789 32.219 12.672 1 96.25 420 GLY B N 1
ATOM 9341 C CA . GLY B 1 420 ? 0.85 33.125 12.023 1 96.25 420 GLY B CA 1
ATOM 9342 C C . GLY B 1 420 ? 0.194 32.531 10.797 1 96.25 420 GLY B C 1
ATOM 9343 O O . GLY B 1 420 ? -0.223 33.25 9.891 1 96.25 420 GLY B O 1
ATOM 9344 N N . HIS B 1 421 ? 0.158 31.203 10.586 1 97.75 421 HIS B N 1
ATOM 9345 C CA . HIS B 1 421 ? -0.573 30.594 9.477 1 97.75 421 HIS B CA 1
ATOM 9346 C C . HIS B 1 421 ? -2.043 31 9.5 1 97.75 421 HIS B C 1
ATOM 9348 O O . HIS B 1 421 ? -2.672 31.016 10.562 1 97.75 421 HIS B O 1
ATOM 9354 N N . CYS B 1 422 ? -2.543 31.391 8.367 1 96.88 422 CYS B N 1
ATOM 9355 C CA . CYS B 1 422 ? -3.902 31.906 8.281 1 96.88 422 CYS B CA 1
ATOM 9356 C C . CYS B 1 422 ? -4.918 30.766 8.211 1 96.88 422 CYS B C 1
ATOM 9358 O O . CYS B 1 422 ? -5.59 30.594 7.191 1 96.88 422 CYS B O 1
ATOM 9360 N N . PHE B 1 423 ? -5.156 30.109 9.305 1 97.56 423 PHE B N 1
ATOM 9361 C CA . PHE B 1 423 ? -6.062 28.969 9.336 1 97.56 423 PHE B CA 1
ATOM 9362 C C . PHE B 1 423 ? -7.465 29.375 8.906 1 97.56 423 PHE B C 1
ATOM 9364 O O . PHE B 1 423 ? -8.133 28.641 8.164 1 97.56 423 PHE B O 1
ATOM 9371 N N . LEU B 1 424 ? -7.949 30.531 9.414 1 95.5 424 LEU B N 1
ATOM 9372 C CA . LEU B 1 424 ? -9.289 31 9.102 1 95.5 424 LEU B CA 1
ATOM 9373 C C . LEU B 1 424 ? -9.484 31.141 7.594 1 95.5 424 LEU B C 1
ATOM 9375 O O . LEU B 1 424 ? -10.508 30.719 7.051 1 95.5 424 LEU B O 1
ATOM 9379 N N . ASP B 1 425 ? -8.508 31.703 6.941 1 95.38 425 ASP B N 1
ATOM 9380 C CA . ASP B 1 425 ? -8.586 31.953 5.504 1 95.38 425 ASP B CA 1
ATOM 9381 C C . ASP B 1 425 ? -8.312 30.672 4.711 1 95.38 425 ASP B C 1
ATOM 9383 O O . ASP B 1 425 ? -9.023 30.375 3.75 1 95.38 425 ASP B O 1
ATOM 9387 N N . ARG B 1 426 ? -7.266 29.969 5.066 1 96.88 426 ARG B N 1
ATOM 9388 C CA . ARG B 1 426 ? -6.828 28.797 4.305 1 96.88 426 ARG B CA 1
ATOM 9389 C C . ARG B 1 426 ? -7.859 27.672 4.387 1 96.88 426 ARG B C 1
ATOM 9391 O O . ARG B 1 426 ? -8.016 26.906 3.438 1 96.88 426 ARG B O 1
ATOM 9398 N N . CYS B 1 427 ? -8.586 27.531 5.492 1 95.25 427 CYS B N 1
ATOM 9399 C CA . CYS B 1 427 ? -9.664 26.578 5.629 1 95.25 427 CYS B CA 1
ATOM 9400 C C . CYS B 1 427 ? -11.008 27.203 5.27 1 95.25 427 CYS B C 1
ATOM 9402 O O . CYS B 1 427 ? -12.031 26.516 5.246 1 95.25 427 CYS B O 1
ATOM 9404 N N . ASN B 1 428 ? -11.086 28.484 5.023 1 94.12 428 ASN B N 1
ATOM 9405 C CA . ASN B 1 428 ? -12.273 29.281 4.703 1 94.12 428 ASN B CA 1
ATOM 9406 C C . ASN B 1 428 ? -13.398 29.031 5.699 1 94.12 428 ASN B C 1
ATOM 9408 O O . ASN B 1 428 ? -14.516 28.703 5.309 1 94.12 428 ASN B O 1
ATOM 9412 N N . HIS B 1 429 ? -13.094 29.125 6.969 1 94.31 429 HIS B N 1
ATOM 9413 C CA . HIS B 1 429 ? -14.055 28.891 8.039 1 94.31 429 HIS B CA 1
ATOM 9414 C C . HIS B 1 429 ? -15.188 29.906 8 1 94.31 429 HIS B C 1
ATOM 9416 O O . HIS B 1 429 ? -16.297 29.625 8.445 1 94.31 429 HIS B O 1
ATOM 9422 N N . LEU B 1 430 ? -14.93 31.047 7.438 1 94.44 430 LEU B N 1
ATOM 9423 C CA . LEU B 1 430 ? -15.938 32.094 7.422 1 94.44 430 LEU B CA 1
ATOM 9424 C C . LEU B 1 430 ? -16.656 32.156 6.078 1 94.44 430 LEU B C 1
ATOM 9426 O O . LEU B 1 430 ? -17.531 33 5.867 1 94.44 430 LEU B O 1
ATOM 9430 N N . ARG B 1 431 ? -16.312 31.297 5.156 1 92.12 431 ARG B N 1
ATOM 9431 C CA . ARG B 1 431 ? -16.938 31.156 3.852 1 92.12 431 ARG B CA 1
ATOM 9432 C C . ARG B 1 431 ? -16.938 32.469 3.096 1 92.12 431 ARG B C 1
ATOM 9434 O O . ARG B 1 431 ? -17.984 32.938 2.621 1 92.12 431 ARG B O 1
ATOM 9441 N N . GLN B 1 432 ? -15.781 32.969 3.098 1 90.31 432 GLN B N 1
ATOM 9442 C CA . GLN B 1 432 ? -15.609 34.219 2.346 1 90.31 432 GLN B CA 1
ATOM 9443 C C . GLN B 1 432 ? -15.195 33.938 0.905 1 90.31 432 GLN B C 1
ATOM 9445 O O . GLN B 1 432 ? -14.438 33 0.644 1 90.31 432 GLN B O 1
ATOM 9450 N N . SER B 1 433 ? -15.68 34.594 -0.047 1 82.81 433 SER B N 1
ATOM 9451 C CA . SER B 1 433 ? -15.469 34.344 -1.469 1 82.81 433 SER B CA 1
ATOM 9452 C C . SER B 1 433 ? -14.078 34.781 -1.912 1 82.81 433 SER B C 1
ATOM 9454 O O . SER B 1 433 ? -13.539 34.25 -2.891 1 82.81 433 SER B O 1
ATOM 9456 N N . ASP B 1 434 ? -13.5 35.719 -1.289 1 78.19 434 ASP B N 1
ATOM 9457 C CA . ASP B 1 434 ? -12.258 36.312 -1.753 1 78.19 434 ASP B CA 1
ATOM 9458 C C . ASP B 1 434 ? -11.047 35.656 -1.111 1 78.19 434 ASP B C 1
ATOM 9460 O O . ASP B 1 434 ? -9.906 35.969 -1.437 1 78.19 434 ASP B O 1
ATOM 9464 N N . LYS B 1 435 ? -11.312 34.781 -0.339 1 75.25 435 LYS B N 1
ATOM 9465 C CA . LYS B 1 435 ? -10.156 34.25 0.386 1 75.25 435 LYS B CA 1
ATOM 9466 C C . LYS B 1 435 ? -9.508 33.094 -0.374 1 75.25 435 LYS B C 1
ATOM 9468 O O . LYS B 1 435 ? -10.188 32.344 -1.084 1 75.25 435 LYS B O 1
ATOM 9473 N N . GLU B 1 436 ? -8.156 33.094 -0.21 1 87.62 436 GLU B N 1
ATOM 9474 C CA . GLU B 1 436 ? -7.355 32.062 -0.84 1 87.62 436 GLU B CA 1
ATOM 9475 C C . GLU B 1 436 ? -7.34 30.797 0.009 1 87.62 436 GLU B C 1
ATOM 9477 O O . GLU B 1 436 ? -6.566 30.688 0.962 1 87.62 436 GLU B O 1
ATOM 9482 N N . GLU B 1 437 ? -8.086 29.859 -0.379 1 93.06 437 GLU B N 1
ATOM 9483 C CA . GLU B 1 437 ? -8.164 28.562 0.303 1 93.06 437 GLU B CA 1
ATOM 9484 C C . GLU B 1 437 ? -7.07 27.625 -0.179 1 93.06 437 GLU B C 1
ATOM 9486 O O . GLU B 1 437 ? -6.766 27.578 -1.372 1 93.06 437 GLU B O 1
ATOM 9491 N N . ALA B 1 438 ? -6.371 27.016 0.712 1 96.69 438 ALA B N 1
ATOM 9492 C CA . ALA B 1 438 ? -5.363 26 0.415 1 96.69 438 ALA B CA 1
ATOM 9493 C C . ALA B 1 438 ? -5.105 25.125 1.63 1 96.69 438 ALA B C 1
ATOM 9495 O O . ALA B 1 438 ? -4.809 25.625 2.719 1 96.69 438 ALA B O 1
ATOM 9496 N N . PRO B 1 439 ? -5.238 23.812 1.464 1 97.62 439 PRO B N 1
ATOM 9497 C CA . PRO B 1 439 ? -5.043 22.922 2.609 1 97.62 439 PRO B CA 1
ATOM 9498 C C . PRO B 1 439 ? -3.566 22.688 2.928 1 97.62 439 PRO B C 1
ATOM 9500 O O . PRO B 1 439 ? -3.1 21.547 2.912 1 97.62 439 PRO B O 1
ATOM 9503 N N . VAL B 1 440 ? -2.854 23.734 3.307 1 98.44 440 VAL B N 1
ATOM 9504 C CA . VAL B 1 440 ? -1.415 23.656 3.541 1 98.44 440 VAL B CA 1
ATOM 9505 C C . VAL B 1 440 ? -1.136 22.828 4.793 1 98.44 440 VAL B C 1
ATOM 9507 O O . VAL B 1 440 ? -0.212 22.016 4.809 1 98.44 440 VAL B O 1
ATOM 9510 N N . PHE B 1 441 ? -1.897 23.047 5.848 1 98.62 441 PHE B N 1
ATOM 9511 C CA . PHE B 1 441 ? -1.689 22.297 7.078 1 98.62 441 PHE B CA 1
ATOM 9512 C C . PHE B 1 441 ? -2 20.812 6.867 1 98.62 441 PHE B C 1
ATOM 9514 O O . PHE B 1 441 ? -1.31 19.953 7.41 1 98.62 441 PHE B O 1
ATOM 9521 N N . LEU B 1 442 ? -3.086 20.516 6.152 1 98.56 442 LEU B N 1
ATOM 9522 C CA . LEU B 1 442 ? -3.387 19.125 5.812 1 98.56 442 LEU B CA 1
ATOM 9523 C C . LEU B 1 442 ? -2.238 18.5 5.031 1 98.56 442 LEU B C 1
ATOM 9525 O O . LEU B 1 442 ? -1.908 17.328 5.238 1 98.56 442 LEU B O 1
ATOM 9529 N N . LEU B 1 443 ? -1.72 19.266 4.047 1 98.75 443 LEU B N 1
ATOM 9530 C CA . LEU B 1 443 ? -0.563 18.812 3.283 1 98.75 443 LEU B CA 1
ATOM 9531 C C . LEU B 1 443 ? 0.599 18.469 4.211 1 98.75 443 LEU B C 1
ATOM 9533 O O . LEU B 1 443 ? 1.267 17.453 4.023 1 98.75 443 LEU B O 1
ATOM 9537 N N . PHE B 1 444 ? 0.828 19.344 5.23 1 98.75 444 PHE B N 1
ATOM 9538 C CA . PHE B 1 444 ? 1.852 19.078 6.234 1 98.75 444 PHE B CA 1
ATOM 9539 C C . PHE B 1 444 ? 1.582 17.766 6.957 1 98.75 444 PHE B C 1
ATOM 9541 O O . PHE B 1 444 ? 2.48 16.922 7.094 1 98.75 444 PHE B O 1
ATOM 9548 N N . LEU B 1 445 ? 0.384 17.562 7.402 1 98.88 445 LEU B N 1
ATOM 9549 C CA . LEU B 1 445 ? 0.026 16.344 8.117 1 98.88 445 LEU B CA 1
ATOM 9550 C C . LEU B 1 445 ? 0.207 15.117 7.223 1 98.88 445 LEU B C 1
ATOM 9552 O O . LEU B 1 445 ? 0.63 14.062 7.691 1 98.88 445 LEU B O 1
ATOM 9556 N N . ASP B 1 446 ? -0.165 15.188 5.98 1 98.75 446 ASP B N 1
ATOM 9557 C CA . ASP B 1 446 ? -0.005 14.094 5.031 1 98.75 446 ASP B CA 1
ATOM 9558 C C . ASP B 1 446 ? 1.468 13.719 4.863 1 98.75 446 ASP B C 1
ATOM 9560 O O . ASP B 1 446 ? 1.808 12.539 4.754 1 98.75 446 ASP B O 1
ATOM 9564 N N . CYS B 1 447 ? 2.301 14.75 4.777 1 98.81 447 CYS B N 1
ATOM 9565 C CA . CYS B 1 447 ? 3.736 14.5 4.699 1 98.81 447 CYS B CA 1
ATOM 9566 C C . CYS B 1 447 ? 4.234 13.789 5.949 1 98.81 447 CYS B C 1
ATOM 9568 O O . CYS B 1 447 ? 5.051 12.875 5.863 1 98.81 447 CYS B O 1
ATOM 9570 N N . VAL B 1 448 ? 3.789 14.219 7.117 1 98.81 448 VAL B N 1
ATOM 9571 C CA . VAL B 1 448 ? 4.172 13.578 8.367 1 98.81 448 VAL B CA 1
ATOM 9572 C C . VAL B 1 448 ? 3.688 12.125 8.375 1 98.81 448 VAL B C 1
ATOM 9574 O O . VAL B 1 448 ? 4.383 11.234 8.867 1 98.81 448 VAL B O 1
ATOM 9577 N N . TRP B 1 449 ? 2.494 11.953 7.836 1 98.38 449 TRP B N 1
ATOM 9578 C CA . TRP B 1 449 ? 1.978 10.586 7.762 1 98.38 449 TRP B CA 1
ATOM 9579 C C . TRP B 1 449 ? 2.902 9.695 6.938 1 98.38 449 TRP B C 1
ATOM 9581 O O . TRP B 1 449 ? 3.102 8.523 7.266 1 98.38 449 TRP B O 1
ATOM 9591 N N . GLN B 1 450 ? 3.4 10.227 5.832 1 98 450 GLN B N 1
ATOM 9592 C CA . GLN B 1 450 ? 4.34 9.453 5.027 1 98 450 GLN B CA 1
ATOM 9593 C C . GLN B 1 450 ? 5.52 8.977 5.867 1 98 450 GLN B C 1
ATOM 9595 O O . GLN B 1 450 ? 5.969 7.836 5.727 1 98 450 GLN B O 1
ATOM 9600 N N . LEU B 1 451 ? 6.051 9.852 6.742 1 97.62 451 LEU B N 1
ATOM 9601 C CA . LEU B 1 451 ? 7.18 9.523 7.602 1 97.62 451 LEU B CA 1
ATOM 9602 C C . LEU B 1 451 ? 6.793 8.461 8.625 1 97.62 451 LEU B C 1
ATOM 9604 O O . LEU B 1 451 ? 7.555 7.523 8.875 1 97.62 451 LEU B O 1
ATOM 9608 N N . VAL B 1 452 ? 5.605 8.633 9.203 1 96.69 452 VAL B N 1
ATOM 9609 C CA . VAL B 1 452 ? 5.125 7.688 10.203 1 96.69 452 VAL B CA 1
ATOM 9610 C C . VAL B 1 452 ? 4.949 6.309 9.562 1 96.69 452 VAL B C 1
ATOM 9612 O O . VAL B 1 452 ? 5.273 5.289 10.18 1 96.69 452 VAL B O 1
ATOM 9615 N N . HIS B 1 453 ? 4.434 6.32 8.375 1 94.31 453 HIS B N 1
ATOM 9616 C CA . HIS B 1 453 ? 4.188 5.074 7.656 1 94.31 453 HIS B CA 1
ATOM 9617 C C . HIS B 1 453 ? 5.496 4.363 7.328 1 94.31 453 HIS B C 1
ATOM 9619 O O . HIS B 1 453 ? 5.582 3.137 7.43 1 94.31 453 HIS B O 1
ATOM 9625 N N . GLN B 1 454 ? 6.477 5.086 6.938 1 93.62 454 GLN B N 1
ATOM 9626 C CA . GLN B 1 454 ? 7.754 4.508 6.535 1 93.62 454 GLN B CA 1
ATOM 9627 C C . GLN B 1 454 ? 8.594 4.117 7.75 1 93.62 454 GLN B C 1
ATOM 9629 O O . GLN B 1 454 ? 9.312 3.119 7.719 1 93.62 454 GLN B O 1
ATOM 9634 N N . HIS B 1 455 ? 8.5 4.926 8.867 1 93.12 455 HIS B N 1
ATOM 9635 C CA . HIS B 1 455 ? 9.312 4.695 10.055 1 93.12 455 HIS B CA 1
ATOM 9636 C C . HIS B 1 455 ? 8.445 4.672 11.312 1 93.12 455 HIS B C 1
ATOM 9638 O O . HIS B 1 455 ? 8.641 5.488 12.219 1 93.12 455 HIS B O 1
ATOM 9644 N N . PRO B 1 456 ? 7.684 3.646 11.492 1 92 456 PRO B N 1
ATOM 9645 C CA . PRO B 1 456 ? 6.75 3.635 12.625 1 92 456 PRO B CA 1
ATOM 9646 C C . PRO B 1 456 ? 7.461 3.631 13.977 1 92 456 PRO B C 1
ATOM 9648 O O . PRO B 1 456 ? 7.031 4.316 14.906 1 92 456 PRO B O 1
ATOM 9651 N N . PRO B 1 457 ? 8.562 3.014 14.141 1 91.75 457 PRO B N 1
ATOM 9652 C CA . PRO B 1 457 ? 9.18 2.98 15.469 1 91.75 457 PRO B CA 1
ATOM 9653 C C . PRO B 1 457 ? 9.727 4.34 15.898 1 91.75 457 PRO B C 1
ATOM 9655 O O . PRO B 1 457 ? 10.023 4.543 17.078 1 91.75 457 PRO B O 1
ATOM 9658 N N . ALA B 1 458 ? 9.898 5.219 14.992 1 95.19 458 ALA B N 1
ATOM 9659 C CA . ALA B 1 458 ? 10.5 6.512 15.297 1 95.19 458 ALA B CA 1
ATOM 9660 C C . ALA B 1 458 ? 9.469 7.48 15.859 1 95.19 458 ALA B C 1
ATOM 9662 O O . ALA B 1 458 ? 9.82 8.531 16.406 1 95.19 458 ALA B O 1
ATOM 9663 N N . PHE B 1 459 ? 8.219 7.191 15.805 1 96.81 459 PHE B N 1
ATOM 9664 C CA . PHE B 1 459 ? 7.172 8.133 16.188 1 96.81 459 PHE B CA 1
ATOM 9665 C C . PHE B 1 459 ? 6.367 7.602 17.375 1 96.81 459 PHE B C 1
ATOM 9667 O O . PHE B 1 459 ? 6.004 6.426 17.391 1 96.81 459 PHE B O 1
ATOM 9674 N N . GLU B 1 460 ? 6.082 8.438 18.281 1 96.88 460 GLU B N 1
ATOM 9675 C CA . GLU B 1 460 ? 5.312 8.062 19.453 1 96.88 460 GLU B CA 1
ATOM 9676 C C . GLU B 1 460 ? 3.818 8.016 19.141 1 96.88 460 GLU B C 1
ATOM 9678 O O . GLU B 1 460 ? 3.062 7.305 19.812 1 96.88 460 GLU B O 1
ATOM 9683 N N . PHE B 1 461 ? 3.387 8.758 18.219 1 96.94 461 PHE B N 1
ATOM 9684 C CA . PHE B 1 461 ? 1.968 8.812 17.891 1 96.94 461 PHE B CA 1
ATOM 9685 C C . PHE B 1 461 ? 1.666 7.953 16.672 1 96.94 461 PHE B C 1
ATOM 9687 O O . PHE B 1 461 ? 2.555 7.676 15.859 1 96.94 461 PHE B O 1
ATOM 9694 N N . THR B 1 462 ? 0.426 7.547 16.5 1 94.06 462 THR B N 1
ATOM 9695 C CA . THR B 1 462 ? -0.033 6.684 15.422 1 94.06 462 THR B CA 1
ATOM 9696 C C . THR B 1 462 ? -0.69 7.508 14.32 1 94.06 462 THR B C 1
ATOM 9698 O O . THR B 1 462 ? -0.846 8.727 14.453 1 94.06 462 THR B O 1
ATOM 9701 N N . GLU B 1 463 ? -1.012 6.836 13.234 1 94.5 463 GLU B N 1
ATOM 9702 C CA . GLU B 1 463 ? -1.742 7.492 12.156 1 94.5 463 GLU B CA 1
ATOM 9703 C C . GLU B 1 463 ? -3.119 7.957 12.617 1 94.5 463 GLU B C 1
ATOM 9705 O O . GLU B 1 463 ? -3.643 8.961 12.133 1 94.5 463 GLU B O 1
ATOM 9710 N N . THR B 1 464 ? -3.713 7.246 13.602 1 93.88 464 THR B N 1
ATOM 9711 C CA . THR B 1 464 ? -5.012 7.625 14.148 1 93.88 464 THR B CA 1
ATOM 9712 C C . THR B 1 464 ? -4.953 9.016 14.766 1 93.88 464 THR B C 1
ATOM 9714 O O . THR B 1 464 ? -5.883 9.812 14.609 1 93.88 464 THR B O 1
ATOM 9717 N N . TYR B 1 465 ? -3.881 9.242 15.484 1 97.06 465 TYR B N 1
ATOM 9718 C CA . TYR B 1 465 ? -3.68 10.562 16.062 1 97.06 465 TYR B CA 1
ATOM 9719 C C . TYR B 1 465 ? -3.719 11.641 14.992 1 97.06 465 TYR B C 1
ATOM 9721 O O . TYR B 1 465 ? -4.379 12.672 15.156 1 97.06 465 TYR B O 1
ATOM 9729 N N . LEU B 1 466 ? -2.988 11.43 13.891 1 98 466 LEU B N 1
ATOM 9730 C CA . LEU B 1 466 ? -2.926 12.398 12.805 1 98 466 LEU B CA 1
ATOM 9731 C C . LEU B 1 466 ? -4.293 12.586 12.164 1 98 466 LEU B C 1
ATOM 9733 O O . LEU B 1 466 ? -4.672 13.703 11.805 1 98 466 LEU B O 1
ATOM 9737 N N . THR B 1 467 ? -5 11.469 11.977 1 97 467 THR B N 1
ATOM 9738 C CA . THR B 1 467 ? -6.328 11.523 11.375 1 97 467 THR B CA 1
ATOM 9739 C C . THR B 1 467 ? -7.277 12.359 12.234 1 97 467 THR B C 1
ATOM 9741 O O . THR B 1 467 ? -8.008 13.203 11.719 1 97 467 THR B O 1
ATOM 9744 N N . VAL B 1 468 ? -7.246 12.125 13.531 1 96.31 468 VAL B N 1
ATOM 9745 C CA . VAL B 1 468 ? -8.109 12.867 14.453 1 96.31 468 VAL B CA 1
ATOM 9746 C C . VAL B 1 468 ? -7.715 14.336 14.461 1 96.31 468 VAL B C 1
ATOM 9748 O O . VAL B 1 468 ? -8.578 15.219 14.531 1 96.31 468 VAL B O 1
ATOM 9751 N N . LEU B 1 469 ? -6.445 14.555 14.445 1 97.81 469 LEU B N 1
ATOM 9752 C CA . LEU B 1 469 ? -5.973 15.938 14.391 1 97.81 469 LEU B CA 1
ATOM 9753 C C . LEU B 1 469 ? -6.469 16.641 13.133 1 97.81 469 LEU B C 1
ATOM 9755 O O . LEU B 1 469 ? -6.871 17.797 13.18 1 97.81 469 LEU B O 1
ATOM 9759 N N . SER B 1 470 ? -6.445 15.992 12 1 97.44 470 SER B N 1
ATOM 9760 C CA . SER B 1 470 ? -6.941 16.562 10.75 1 97.44 470 SER B CA 1
ATOM 9761 C C . SER B 1 470 ? -8.43 16.875 10.844 1 97.44 470 SER B C 1
ATOM 9763 O O . SER B 1 470 ? -8.891 17.891 10.297 1 97.44 470 SER B O 1
ATOM 9765 N N . ASP B 1 471 ? -9.156 16.047 11.531 1 96 471 ASP B N 1
ATOM 9766 C CA . ASP B 1 471 ? -10.586 16.266 11.703 1 96 471 ASP B CA 1
ATOM 9767 C C . ASP B 1 471 ? -10.852 17.438 12.633 1 96 471 ASP B C 1
ATOM 9769 O O . ASP B 1 471 ? -11.867 18.125 12.5 1 96 471 ASP B O 1
ATOM 9773 N N . SER B 1 472 ? -9.984 17.672 13.555 1 96.69 472 SER B N 1
ATOM 9774 C CA . SER B 1 472 ? -10.172 18.719 14.57 1 96.69 472 SER B CA 1
ATOM 9775 C C . SER B 1 472 ? -10.07 20.109 13.961 1 96.69 472 SER B C 1
ATOM 9777 O O . SER B 1 472 ? -10.445 21.094 14.594 1 96.69 472 SER B O 1
ATOM 9779 N N . LEU B 1 473 ? -9.633 20.219 12.734 1 97.31 473 LEU B N 1
ATOM 9780 C CA . LEU B 1 473 ? -9.547 21.5 12.023 1 97.31 473 LEU B CA 1
ATOM 9781 C C . LEU B 1 473 ? -10.93 22.125 11.859 1 97.31 473 LEU B C 1
ATOM 9783 O O . LEU B 1 473 ? -11.055 23.344 11.703 1 97.31 473 LEU B O 1
ATOM 9787 N N . TYR B 1 474 ? -11.961 21.297 11.977 1 97.06 474 TYR B N 1
ATOM 9788 C CA . TYR B 1 474 ? -13.289 21.781 11.609 1 97.06 474 TYR B CA 1
ATOM 9789 C C . TYR B 1 474 ? -14.234 21.719 12.805 1 97.06 474 TYR B C 1
ATOM 9791 O O . TYR B 1 474 ? -15.453 21.688 12.633 1 97.06 474 TYR B O 1
ATOM 9799 N N . ILE B 1 475 ? -13.703 21.641 13.992 1 96.56 475 ILE B N 1
ATOM 9800 C CA . ILE B 1 475 ? -14.508 21.625 15.211 1 96.56 475 ILE B CA 1
ATOM 9801 C C . ILE B 1 475 ? -14.375 22.969 15.922 1 96.56 475 ILE B C 1
ATOM 9803 O O . ILE B 1 475 ? -13.398 23.219 16.641 1 96.56 475 ILE B O 1
ATOM 9807 N N . PRO B 1 476 ? -15.383 23.781 15.82 1 95.69 476 PRO B N 1
ATOM 9808 C CA . PRO B 1 476 ? -15.273 25.141 16.328 1 95.69 476 PRO B CA 1
ATOM 9809 C C . PRO B 1 476 ? -15.531 25.234 17.828 1 95.69 476 PRO B C 1
ATOM 9811 O O . PRO B 1 476 ? -16.25 26.141 18.281 1 95.69 476 PRO B O 1
ATOM 9814 N N . ILE B 1 477 ? -15.07 24.344 18.594 1 94.44 477 ILE B N 1
ATOM 9815 C CA . ILE B 1 477 ? -15.047 24.484 20.047 1 94.44 477 ILE B CA 1
ATOM 9816 C C . ILE B 1 477 ? -13.617 24.75 20.516 1 94.44 477 ILE B C 1
ATOM 9818 O O . ILE B 1 477 ? -13.398 25.25 21.609 1 94.44 477 ILE B O 1
ATOM 9822 N N . PHE B 1 478 ? -12.75 24.406 19.594 1 94.12 478 PHE B N 1
ATOM 9823 C CA . PHE B 1 478 ? -11.336 24.656 19.844 1 94.12 478 PHE B CA 1
ATOM 9824 C C . PHE B 1 478 ? -10.867 25.906 19.109 1 94.12 478 PHE B C 1
ATOM 9826 O O . PHE B 1 478 ? -11.203 26.109 17.938 1 94.12 478 PHE B O 1
ATOM 9833 N N . SER B 1 479 ? -10.07 26.688 19.734 1 93.69 479 SER B N 1
ATOM 9834 C CA . SER B 1 479 ? -9.625 27.938 19.141 1 93.69 479 SER B CA 1
ATOM 9835 C C . SER B 1 479 ? -8.383 27.734 18.281 1 93.69 479 SER B C 1
ATOM 9837 O O . SER B 1 479 ? -8.055 28.594 17.453 1 93.69 479 SER B O 1
ATOM 9839 N N . THR B 1 480 ? -7.734 26.625 18.406 1 95.12 480 THR B N 1
ATOM 9840 C CA . THR B 1 480 ? -6.395 26.391 17.875 1 95.12 480 THR B CA 1
ATOM 9841 C C . THR B 1 480 ? -6.344 26.688 16.375 1 95.12 480 THR B C 1
ATOM 9843 O O . THR B 1 480 ? -5.41 27.328 15.906 1 95.12 480 THR B O 1
ATOM 9846 N N . PHE B 1 481 ? -7.363 26.297 15.617 1 97.44 481 PHE B N 1
ATOM 9847 C CA . PHE B 1 481 ? -7.273 26.375 14.156 1 97.44 481 PHE B CA 1
ATOM 9848 C C . PHE B 1 481 ? -8.312 27.344 13.609 1 97.44 481 PHE B C 1
ATOM 9850 O O . PHE B 1 481 ? -8.758 27.203 12.469 1 97.44 481 PHE B O 1
ATOM 9857 N N . PHE B 1 482 ? -8.703 28.391 14.383 1 96.94 482 PHE B N 1
ATOM 9858 C CA . PHE B 1 482 ? -9.789 29.25 13.93 1 96.94 482 PHE B CA 1
ATOM 9859 C C . PHE B 1 482 ? -9.367 30.719 13.938 1 96.94 482 PHE B C 1
ATOM 9861 O O . PHE B 1 482 ? -10.211 31.609 14.023 1 96.94 482 PHE B O 1
ATOM 9868 N N . PHE B 1 483 ? -8.078 30.953 13.914 1 96.62 483 PHE B N 1
ATOM 9869 C CA . PHE B 1 483 ? -7.566 32.312 13.812 1 96.62 483 PHE B CA 1
ATOM 9870 C C . PHE B 1 483 ? -6.426 32.375 12.805 1 96.62 483 PHE B C 1
ATOM 9872 O O . PHE B 1 483 ? -5.801 31.375 12.492 1 96.62 483 PHE B O 1
ATOM 9879 N N . ASN B 1 484 ? -6.129 33.562 12.281 1 96.06 484 ASN B N 1
ATOM 9880 C CA . ASN B 1 484 ? -5.07 33.781 11.297 1 96.06 484 ASN B CA 1
ATOM 9881 C C . ASN B 1 484 ? -3.766 34.219 11.961 1 96.06 484 ASN B C 1
ATOM 9883 O O . ASN B 1 484 ? -2.703 34.156 11.336 1 96.06 484 ASN B O 1
ATOM 9887 N N . SER B 1 485 ? -3.811 34.75 13.18 1 95.62 485 SER B N 1
ATOM 9888 C CA . SER B 1 485 ? -2.643 35.188 13.922 1 95.62 485 SER B CA 1
ATOM 9889 C C . SER B 1 485 ? -2.916 35.219 15.422 1 95.62 485 SER B C 1
ATOM 9891 O O . SER B 1 485 ? -4.074 35.25 15.844 1 95.62 485 SER B O 1
ATOM 9893 N N . PRO B 1 486 ? -1.853 35.188 16.188 1 94.75 486 PRO B N 1
ATOM 9894 C CA . PRO B 1 486 ? -2.055 35.344 17.641 1 94.75 486 PRO B CA 1
ATOM 9895 C C . PRO B 1 486 ? -2.688 36.688 18 1 94.75 486 PRO B C 1
ATOM 9897 O O . PRO B 1 486 ? -3.469 36.75 18.953 1 94.75 486 PRO B O 1
ATOM 9900 N N . HIS B 1 487 ? -2.379 37.719 17.25 1 94.69 487 HIS B N 1
ATOM 9901 C CA . HIS B 1 487 ? -2.979 39.031 17.484 1 94.69 487 HIS B CA 1
ATOM 9902 C C . HIS B 1 487 ? -4.496 38.969 17.344 1 94.69 487 HIS B C 1
ATOM 9904 O O . HIS B 1 487 ? -5.219 39.5 18.188 1 94.69 487 HIS B O 1
ATOM 9910 N N . GLN B 1 488 ? -4.895 38.375 16.281 1 94.38 488 GLN B N 1
ATOM 9911 C CA . GLN B 1 488 ? -6.328 38.25 16.031 1 94.38 488 GLN B CA 1
ATOM 9912 C C . GLN B 1 488 ? -7.02 37.5 17.156 1 94.38 488 GLN B C 1
ATOM 9914 O O . GLN B 1 488 ? -8.117 37.875 17.578 1 94.38 488 GLN B O 1
ATOM 9919 N N . LYS B 1 489 ? -6.441 36.469 17.641 1 93.31 489 LYS B N 1
ATOM 9920 C CA . LYS B 1 489 ? -6.996 35.688 18.75 1 93.31 489 LYS B CA 1
ATOM 9921 C C . LYS B 1 489 ? -7.074 36.531 20.016 1 93.31 489 LYS B C 1
ATOM 9923 O O . LYS B 1 489 ? -8.133 36.625 20.641 1 93.31 489 LYS B O 1
ATOM 9928 N N . ASP B 1 490 ? -5.98 37.219 20.359 1 91.44 490 ASP B N 1
ATOM 9929 C CA . ASP B 1 490 ? -5.895 37.969 21.594 1 91.44 490 ASP B CA 1
ATOM 9930 C C . ASP B 1 490 ? -6.859 39.156 21.578 1 91.44 490 ASP B C 1
ATOM 9932 O O . ASP B 1 490 ? -7.434 39.5 22.609 1 91.44 490 ASP B O 1
ATOM 9936 N N . THR B 1 491 ? -7.027 39.75 20.422 1 90.19 491 THR B N 1
ATOM 9937 C CA . THR B 1 491 ? -7.914 40.906 20.297 1 90.19 491 THR B CA 1
ATOM 9938 C C . THR B 1 491 ? -9.375 40.469 20.438 1 90.19 491 THR B C 1
ATOM 9940 O O . THR B 1 491 ? -10.203 41.25 20.922 1 90.19 491 THR B O 1
ATOM 9943 N N . ASN B 1 492 ? -9.625 39.312 20.031 1 89.06 492 ASN B N 1
ATOM 9944 C CA . ASN B 1 492 ? -11.016 38.875 20.047 1 89.06 492 ASN B CA 1
ATOM 9945 C C . ASN B 1 492 ? -11.367 38.188 21.359 1 89.06 492 ASN B C 1
ATOM 9947 O O . ASN B 1 492 ? -12.547 38 21.672 1 89.06 492 ASN B O 1
ATOM 9951 N N . VAL B 1 493 ? -10.484 37.75 22.141 1 81.69 493 VAL B N 1
ATOM 9952 C CA . VAL B 1 493 ? -10.742 37.125 23.438 1 81.69 493 VAL B CA 1
ATOM 9953 C C . VAL B 1 493 ? -10.742 38.188 24.547 1 81.69 493 VAL B C 1
ATOM 9955 O O . VAL B 1 493 ? -11.273 37.938 25.625 1 81.69 493 VAL B O 1
ATOM 9958 N N . GLY B 1 494 ? -10.57 39.469 24.375 1 67.75 494 GLY B N 1
ATOM 9959 C CA . GLY B 1 494 ? -10.656 40.562 25.312 1 67.75 494 GLY B CA 1
ATOM 9960 C C . GLY B 1 494 ? -9.375 40.812 26.078 1 67.75 494 GLY B C 1
ATOM 9961 O O . GLY B 1 494 ? -9.375 41.469 27.125 1 67.75 494 GLY B O 1
ATOM 9962 N N . ARG B 1 495 ? -8.383 40.094 25.938 1 58.34 495 ARG B N 1
ATOM 9963 C CA . ARG B 1 495 ? -7.168 40.312 26.719 1 58.34 495 ARG B CA 1
ATOM 9964 C C . ARG B 1 495 ? -6.629 41.719 26.516 1 58.34 495 ARG B C 1
ATOM 9966 O O . ARG B 1 495 ? -6.066 42.312 27.438 1 58.34 495 ARG B O 1
ATOM 9973 N N . GLU B 1 496 ? -6.746 42.312 25.328 1 54.56 496 GLU B N 1
ATOM 9974 C CA . GLU B 1 496 ? -6.164 43.656 25.141 1 54.56 496 GLU B CA 1
ATOM 9975 C C . GLU B 1 496 ? -7.16 44.75 25.531 1 54.56 496 GLU B C 1
ATOM 9977 O O . GLU B 1 496 ? -6.805 45.938 25.578 1 54.56 496 GLU B O 1
ATOM 9982 N N . SER B 1 497 ? -8.508 44.375 25.484 1 49 497 SER B N 1
ATOM 9983 C CA . SER B 1 497 ? -9.398 45.5 25.719 1 49 497 SER B CA 1
ATOM 9984 C C . SER B 1 497 ? -9.305 46 27.172 1 49 497 SER B C 1
ATOM 9986 O O . SER B 1 497 ? -9.289 45.188 28.094 1 49 497 SER B O 1
ATOM 9988 N N . GLN B 1 498 ? -8.68 47.094 27.375 1 43.88 498 GLN B N 1
ATOM 9989 C CA . GLN B 1 498 ? -8.609 47.906 28.578 1 43.88 498 GLN B CA 1
ATOM 9990 C C . GLN B 1 498 ? -9.969 47.938 29.281 1 43.88 498 GLN B C 1
ATOM 9992 O O . GLN B 1 498 ? -10.086 48.5 30.375 1 43.88 498 GLN B O 1
ATOM 9997 N N . ASP B 1 499 ? -11.055 47.812 28.594 1 43.22 499 ASP B N 1
ATOM 9998 C CA . ASP B 1 499 ? -12.312 48 29.297 1 43.22 499 ASP B CA 1
ATOM 9999 C C . ASP B 1 499 ? -12.562 46.875 30.281 1 43.22 499 ASP B C 1
ATOM 10001 O O . ASP B 1 499 ? -12.57 45.688 29.875 1 43.22 499 ASP B O 1
ATOM 10005 N N . SER B 1 500 ? -12.281 46.969 31.594 1 44.44 500 SER B N 1
ATOM 10006 C CA . SER B 1 500 ? -12.211 46.312 32.875 1 44.44 500 SER B CA 1
ATOM 10007 C C . SER B 1 500 ? -13.281 45.219 33 1 44.44 500 SER B C 1
ATOM 10009 O O . SER B 1 500 ? -13.273 44.438 33.969 1 44.44 500 SER B O 1
ATOM 10011 N N . GLN B 1 501 ? -14.516 45.406 32.594 1 47.38 501 GLN B N 1
ATOM 10012 C CA . GLN B 1 501 ? -15.586 44.719 33.312 1 47.38 501 GLN B CA 1
ATOM 10013 C C . GLN B 1 501 ? -15.734 43.281 32.812 1 47.38 501 GLN B C 1
ATOM 10015 O O . GLN B 1 501 ? -16.406 42.469 33.438 1 47.38 501 GLN B O 1
ATOM 10020 N N . SER B 1 502 ? -15.484 42.844 31.484 1 53.72 502 SER B N 1
ATOM 10021 C CA . SER B 1 502 ? -15.922 41.531 31.094 1 53.72 502 SER B CA 1
ATOM 10022 C C . SER B 1 502 ? -14.773 40.531 31.125 1 53.72 502 SER B C 1
ATOM 10024 O O . SER B 1 502 ? -13.656 40.844 30.719 1 53.72 502 SER B O 1
ATOM 10026 N N . LYS B 1 503 ? -14.75 39.562 32 1 62.62 503 LYS B N 1
ATOM 10027 C CA . LYS B 1 503 ? -13.797 38.469 32.219 1 62.62 503 LYS B CA 1
ATOM 10028 C C . LYS B 1 503 ? -13.344 37.875 30.875 1 62.62 503 LYS B C 1
ATOM 10030 O O . LYS B 1 503 ? -14.172 37.594 30.016 1 62.62 503 LYS B O 1
ATOM 10035 N N . PRO B 1 504 ? -12.047 37.906 30.547 1 72.75 504 PRO B N 1
ATOM 10036 C CA . PRO B 1 504 ? -11.516 37.281 29.328 1 72.75 504 PRO B CA 1
ATOM 10037 C C . PRO B 1 504 ? -12.031 35.875 29.094 1 72.75 504 PRO B C 1
ATOM 10039 O O . PRO B 1 504 ? -12.234 35.125 30.047 1 72.75 504 PRO B O 1
ATOM 10042 N N . LEU B 1 505 ? -12.461 35.625 27.828 1 79.31 505 LEU B N 1
ATOM 10043 C CA . LEU B 1 505 ? -12.992 34.312 27.453 1 79.31 505 LEU B CA 1
ATOM 10044 C C . LEU B 1 505 ? -11.875 33.25 27.438 1 79.31 505 LEU B C 1
ATOM 10046 O O . LEU B 1 505 ? -10.766 33.531 26.969 1 79.31 505 LEU B O 1
ATOM 10050 N N . ASN B 1 506 ? -12.102 32.25 28.125 1 80.44 506 ASN B N 1
ATOM 10051 C CA . ASN B 1 506 ? -11.164 31.141 28.094 1 80.44 506 ASN B CA 1
ATOM 10052 C C . ASN B 1 506 ? -11.469 30.188 26.953 1 80.44 506 ASN B C 1
ATOM 10054 O O . ASN B 1 506 ? -12.391 29.375 27.047 1 80.44 506 ASN B O 1
ATOM 10058 N N . LEU B 1 507 ? -10.68 30.25 25.906 1 85.5 507 LEU B N 1
ATOM 10059 C CA . LEU B 1 507 ? -10.891 29.406 24.734 1 85.5 507 LEU B CA 1
ATOM 10060 C C . LEU B 1 507 ? -10.148 28.078 24.891 1 85.5 507 LEU B C 1
ATOM 10062 O O . LEU B 1 507 ? -9.031 28.047 25.406 1 85.5 507 LEU B O 1
ATOM 10066 N N . LEU B 1 508 ? -10.742 27.031 24.5 1 89.25 508 LEU B N 1
ATOM 10067 C CA . LEU B 1 508 ? -10.156 25.688 24.594 1 89.25 508 LEU B CA 1
ATOM 10068 C C . LEU B 1 508 ? -9.188 25.438 23.453 1 89.25 508 LEU B C 1
ATOM 10070 O O . LEU B 1 508 ? -9.414 25.906 22.328 1 89.25 508 LEU B O 1
ATOM 10074 N N . THR B 1 509 ? -8.148 24.75 23.75 1 92.38 509 THR B N 1
ATOM 10075 C CA . THR B 1 509 ? -7.223 24.297 22.734 1 92.38 509 THR B CA 1
ATOM 10076 C C . THR B 1 509 ? -7.512 22.844 22.344 1 92.38 509 THR B C 1
ATOM 10078 O O . THR B 1 509 ? -8.148 22.109 23.109 1 92.38 509 THR B O 1
ATOM 10081 N N . VAL B 1 510 ? -7.055 22.375 21.266 1 95.06 510 VAL B N 1
ATOM 10082 C CA . VAL B 1 510 ? -7.348 21.047 20.734 1 95.06 510 VAL B CA 1
ATOM 10083 C C . VAL B 1 510 ? -6.484 20.016 21.438 1 95.06 510 VAL B C 1
ATOM 10085 O O . VAL B 1 510 ? -6.805 18.812 21.438 1 95.06 510 VAL B O 1
ATOM 10088 N N . TRP B 1 511 ? -5.473 20.391 22.203 1 95.69 511 TRP B N 1
ATOM 10089 C CA . TRP B 1 511 ? -4.426 19.484 22.656 1 95.69 511 TRP B CA 1
ATOM 10090 C C . TRP B 1 511 ? -4.914 18.656 23.844 1 95.69 511 TRP B C 1
ATOM 10092 O O . TRP B 1 511 ? -4.301 17.641 24.188 1 95.69 511 TRP B O 1
ATOM 10102 N N . ASP B 1 512 ? -5.965 19.078 24.484 1 91.56 512 ASP B N 1
ATOM 10103 C CA . ASP B 1 512 ? -6.574 18.25 25.516 1 91.56 512 ASP B CA 1
ATOM 10104 C C . ASP B 1 512 ? -7.551 17.25 24.891 1 91.56 512 ASP B C 1
ATOM 10106 O O . ASP B 1 512 ? -8.75 17.516 24.797 1 91.56 512 ASP B O 1
ATOM 10110 N N . TRP B 1 513 ? -7.105 16.125 24.641 1 93.44 513 TRP B N 1
ATOM 10111 C CA . TRP B 1 513 ? -7.863 15.109 23.906 1 93.44 513 TRP B CA 1
ATOM 10112 C C . TRP B 1 513 ? -8.945 14.492 24.781 1 93.44 513 TRP B C 1
ATOM 10114 O O . TRP B 1 513 ? -9.844 13.812 24.281 1 93.44 513 TRP B O 1
ATOM 10124 N N . SER B 1 514 ? -8.891 14.758 26.094 1 90.81 514 SER B N 1
ATOM 10125 C CA . SER B 1 514 ? -9.914 14.25 27 1 90.81 514 SER B CA 1
ATOM 10126 C C . SER B 1 514 ? -11.266 14.891 26.734 1 90.81 514 SER B C 1
ATOM 10128 O O . SER B 1 514 ? -12.305 14.336 27.094 1 90.81 514 SER B O 1
ATOM 10130 N N . VAL B 1 515 ? -11.195 16.078 26.125 1 91.44 515 VAL B N 1
ATOM 10131 C CA . VAL B 1 515 ? -12.43 16.766 25.766 1 91.44 515 VAL B CA 1
ATOM 10132 C C . VAL B 1 515 ? -13.18 15.969 24.719 1 91.44 515 VAL B C 1
ATOM 10134 O O . VAL B 1 515 ? -14.414 15.898 24.734 1 91.44 515 VAL B O 1
ATOM 10137 N N . GLN B 1 516 ? -12.477 15.273 23.859 1 93.5 516 GLN B N 1
ATOM 10138 C CA . GLN B 1 516 ? -13.094 14.602 22.719 1 93.5 516 GLN B CA 1
ATOM 10139 C C . GLN B 1 516 ? -13.195 13.102 22.953 1 93.5 516 GLN B C 1
ATOM 10141 O O . GLN B 1 516 ? -14.102 12.445 22.438 1 93.5 516 GLN B O 1
ATOM 10146 N N . PHE B 1 517 ? -12.219 12.578 23.719 1 92.81 517 PHE B N 1
ATOM 10147 C CA . PHE B 1 517 ? -12.156 11.125 23.797 1 92.81 517 PHE B CA 1
ATOM 10148 C C . PHE B 1 517 ? -11.961 10.648 25.219 1 92.81 517 PHE B C 1
ATOM 10150 O O . PHE B 1 517 ? -11.281 11.312 26.016 1 92.81 517 PHE B O 1
ATOM 10157 N N . GLU B 1 518 ? -12.484 9.43 25.5 1 91.06 518 GLU B N 1
ATOM 10158 C CA . GLU B 1 518 ? -12.242 8.758 26.766 1 91.06 518 GLU B CA 1
ATOM 10159 C C . GLU B 1 518 ? -10.82 8.203 26.828 1 91.06 518 GLU B C 1
ATOM 10161 O O . GLU B 1 518 ? -10.164 8.023 25.797 1 91.06 518 GLU B O 1
ATOM 10166 N N . PRO B 1 519 ? -10.375 7.953 27.938 1 88.38 519 PRO B N 1
ATOM 10167 C CA . PRO B 1 519 ? -9 7.477 28.094 1 88.38 519 PRO B CA 1
ATOM 10168 C C . PRO B 1 519 ? -8.719 6.203 27.297 1 88.38 519 PRO B C 1
ATOM 10170 O O . PRO B 1 519 ? -7.645 6.066 26.719 1 88.38 519 PRO B O 1
ATOM 10173 N N . LYS B 1 520 ? -9.633 5.305 27.25 1 84 520 LYS B N 1
ATOM 10174 C CA . LYS B 1 520 ? -9.438 4.066 26.5 1 84 520 LYS B CA 1
ATOM 10175 C C . LYS B 1 520 ? -9.234 4.344 25.016 1 84 520 LYS B C 1
ATOM 10177 O O . LYS B 1 520 ? -8.414 3.691 24.359 1 84 520 LYS B O 1
ATOM 10182 N N . ALA B 1 521 ? -9.938 5.273 24.516 1 87.81 521 ALA B N 1
ATOM 10183 C CA . ALA B 1 521 ? -9.82 5.648 23.109 1 87.81 521 ALA B CA 1
ATOM 10184 C C . ALA B 1 521 ? -8.5 6.367 22.859 1 87.81 521 ALA B C 1
ATOM 10186 O O . ALA B 1 521 ? -7.926 6.25 21.766 1 87.81 521 ALA B O 1
ATOM 10187 N N . GLN B 1 522 ? -8.016 7.086 23.844 1 91.44 522 GLN B N 1
ATOM 10188 C CA . GLN B 1 522 ? -6.789 7.859 23.688 1 91.44 522 GLN B CA 1
ATOM 10189 C C . GLN B 1 522 ? -5.574 6.941 23.562 1 91.44 522 GLN B C 1
ATOM 10191 O O . GLN B 1 522 ? -4.523 7.355 23.078 1 91.44 522 GLN B O 1
ATOM 10196 N N . THR B 1 523 ? -5.723 5.645 23.953 1 87.88 523 THR B N 1
ATOM 10197 C CA . THR B 1 523 ? -4.625 4.688 23.844 1 87.88 523 THR B CA 1
ATOM 10198 C C . THR B 1 523 ? -4.266 4.438 22.375 1 87.88 523 THR B C 1
ATOM 10200 O O . THR B 1 523 ? -3.127 4.078 22.078 1 87.88 523 THR B O 1
ATOM 10203 N N . PHE B 1 524 ? -5.203 4.707 21.516 1 88.25 524 PHE B N 1
ATOM 10204 C CA . PHE B 1 524 ? -4.984 4.469 20.094 1 88.25 524 PHE B CA 1
ATOM 10205 C C . PHE B 1 524 ? -4.086 5.551 19.5 1 88.25 524 PHE B C 1
ATOM 10207 O O . PHE B 1 524 ? -3.604 5.41 18.375 1 88.25 524 PHE B O 1
ATOM 10214 N N . PHE B 1 525 ? -3.785 6.586 20.297 1 93.56 525 PHE B N 1
ATOM 10215 C CA . PHE B 1 525 ? -2.938 7.668 19.812 1 93.56 525 PHE B CA 1
ATOM 10216 C C . PHE B 1 525 ? -1.465 7.344 20.031 1 93.56 525 PHE B C 1
ATOM 10218 O O . PHE B 1 525 ? -0.59 7.969 19.422 1 93.56 525 PHE B O 1
ATOM 10225 N N . THR B 1 526 ? -1.253 6.41 20.859 1 92.25 526 THR B N 1
ATOM 10226 C CA . THR B 1 526 ? 0.124 6.078 21.203 1 92.25 526 THR B CA 1
ATOM 10227 C C . THR B 1 526 ? 0.591 4.836 20.453 1 92.25 526 THR B C 1
ATOM 10229 O O . THR B 1 526 ? -0.092 3.811 20.438 1 92.25 526 THR B O 1
ATOM 10232 N N . ASN B 1 527 ? 1.683 4.965 19.875 1 90.88 527 ASN B N 1
ATOM 10233 C CA . ASN B 1 527 ? 2.252 3.9 19.047 1 90.88 527 ASN B CA 1
ATOM 10234 C C . ASN B 1 527 ? 2.992 2.873 19.906 1 90.88 527 ASN B C 1
ATOM 10236 O O . ASN B 1 527 ? 4 3.195 20.531 1 90.88 527 ASN B O 1
ATOM 10240 N N . PRO B 1 528 ? 2.615 1.651 19.859 1 86.88 528 PRO B N 1
ATOM 10241 C CA . PRO B 1 528 ? 3.277 0.615 20.656 1 86.88 528 PRO B CA 1
ATOM 10242 C C . PRO B 1 528 ? 4.672 0.271 20.141 1 86.88 528 PRO B C 1
ATOM 10244 O O . PRO B 1 528 ? 5.477 -0.318 20.859 1 86.88 528 PRO B O 1
ATOM 10247 N N . LEU B 1 529 ? 4.977 0.644 18.922 1 87.56 529 LEU B N 1
ATOM 10248 C CA . LEU B 1 529 ? 6.266 0.312 18.328 1 87.56 529 LEU B CA 1
ATOM 10249 C C . LEU B 1 529 ? 7.316 1.361 18.672 1 87.56 529 LEU B C 1
ATOM 10251 O O . LEU B 1 529 ? 8.5 1.183 18.375 1 87.56 529 LEU B O 1
ATOM 10255 N N . TYR B 1 530 ? 6.906 2.439 19.359 1 90.75 530 TYR B N 1
ATOM 10256 C CA . TYR B 1 530 ? 7.785 3.582 19.594 1 90.75 530 TYR B CA 1
ATOM 10257 C C . TYR B 1 530 ? 9.016 3.17 20.391 1 90.75 530 TYR B C 1
ATOM 10259 O O . TYR B 1 530 ? 8.898 2.496 21.422 1 90.75 530 TYR B O 1
ATOM 10267 N N . VAL B 1 531 ? 10.18 3.461 19.875 1 86.31 531 VAL B N 1
ATOM 10268 C CA . VAL B 1 531 ? 11.445 3.197 20.547 1 86.31 531 VAL B CA 1
ATOM 10269 C C . VAL B 1 531 ? 11.922 4.457 21.266 1 86.31 531 VAL B C 1
ATOM 10271 O O . VAL B 1 531 ? 12.25 5.461 20.625 1 86.31 531 VAL B O 1
ATOM 10274 N N . GLU B 1 532 ? 11.914 4.406 22.547 1 82.75 532 GLU B N 1
ATOM 10275 C CA . GLU B 1 532 ? 12.305 5.57 23.328 1 82.75 532 GLU B CA 1
ATOM 10276 C C . GLU B 1 532 ? 13.82 5.691 23.422 1 82.75 532 GLU B C 1
ATOM 10278 O O . GLU B 1 532 ? 14.547 4.715 23.219 1 82.75 532 GLU B O 1
ATOM 10283 N N . LYS B 1 533 ? 14.219 6.852 23.578 1 73.81 533 LYS B N 1
ATOM 10284 C CA . LYS B 1 533 ? 15.641 7.082 23.828 1 73.81 533 LYS B CA 1
ATOM 10285 C C . LYS B 1 533 ? 16.109 6.359 25.094 1 73.81 533 LYS B C 1
ATOM 10287 O O . LYS B 1 533 ? 15.414 6.375 26.109 1 73.81 533 LYS B O 1
ATOM 10292 N N . PRO B 1 534 ? 17.047 5.328 24.938 1 60.53 534 PRO B N 1
ATOM 10293 C CA . PRO B 1 534 ? 17.516 4.652 26.156 1 60.53 534 PRO B CA 1
ATOM 10294 C C . PRO B 1 534 ? 17.875 5.629 27.266 1 60.53 534 PRO B C 1
ATOM 10296 O O . PRO B 1 534 ? 18.5 6.664 27.016 1 60.53 534 PRO B O 1
ATOM 10299 N N . LYS B 1 535 ? 17.062 5.598 28.312 1 54.03 535 LYS B N 1
ATOM 10300 C CA . LYS B 1 535 ? 17.422 6.387 29.484 1 54.03 535 LYS B CA 1
ATOM 10301 C C . LYS B 1 535 ? 18.828 6.051 29.953 1 54.03 535 LYS B C 1
ATOM 10303 O O . LYS B 1 535 ? 19.188 4.879 30.078 1 54.03 535 LYS B O 1
ATOM 10308 N N . LEU B 1 536 ? 19.781 6.746 29.766 1 43.03 536 LEU B N 1
ATOM 10309 C CA . LEU B 1 536 ? 21.047 6.586 30.469 1 43.03 536 LEU B CA 1
ATOM 10310 C C . LEU B 1 536 ? 20.828 6.266 31.938 1 43.03 536 LEU B C 1
ATOM 10312 O O . LEU B 1 536 ? 20.219 7.059 32.656 1 43.03 536 LEU B O 1
ATOM 10316 N N . GLU B 1 537 ? 20.453 5.074 32.344 1 38.25 537 GLU B N 1
ATOM 10317 C CA . GLU B 1 537 ? 20.625 4.844 33.781 1 38.25 537 GLU B CA 1
ATOM 10318 C C . GLU B 1 537 ? 21.938 5.461 34.281 1 38.25 537 GLU B C 1
ATOM 10320 O O . GLU B 1 537 ? 23 5.25 33.688 1 38.25 537 GLU B O 1
ATOM 10325 N N . LYS B 1 538 ? 21.844 6.449 35.188 1 36.28 538 LYS B N 1
ATOM 10326 C CA . LYS B 1 538 ? 22.969 6.84 36.031 1 36.28 538 LYS B CA 1
ATOM 10327 C C . LYS B 1 538 ? 23.516 5.645 36.812 1 36.28 538 LYS B C 1
ATOM 10329 O O . LYS B 1 538 ? 22.922 5.219 37.812 1 36.28 538 LYS B O 1
ATOM 10334 N N . VAL B 1 539 ? 23.875 4.523 36.438 1 33.5 539 VAL B N 1
ATOM 10335 C CA . VAL B 1 539 ? 24.75 3.717 37.281 1 33.5 539 VAL B CA 1
ATOM 10336 C C . VAL B 1 539 ? 25.875 4.59 37.812 1 33.5 539 VAL B C 1
ATOM 10338 O O . VAL B 1 539 ? 26.656 5.18 37.062 1 33.5 539 VAL B O 1
ATOM 10341 N N . GLN B 1 540 ? 25.672 5.07 39.062 1 28.56 540 GLN B N 1
ATOM 10342 C CA . GLN B 1 540 ? 26.75 5.516 39.938 1 28.56 540 GLN B CA 1
ATOM 10343 C C . GLN B 1 540 ? 27.859 4.469 40.031 1 28.56 540 GLN B C 1
ATOM 10345 O O . GLN B 1 540 ? 27.75 3.518 40.812 1 28.56 540 GLN B O 1
ATOM 10350 N N . ARG B 1 541 ? 28.312 3.811 39.094 1 27.8 541 ARG B N 1
ATOM 10351 C CA . ARG B 1 541 ? 29.594 3.166 39.406 1 27.8 541 ARG B CA 1
ATOM 10352 C C . ARG B 1 541 ? 30.594 4.168 39.969 1 27.8 541 ARG B C 1
ATOM 10354 O O . ARG B 1 541 ? 30.891 5.184 39.344 1 27.8 541 ARG B O 1
ATOM 10361 N N . LYS B 1 542 ? 30.672 4.152 41.344 1 25.69 542 LYS B N 1
ATOM 10362 C CA . LYS B 1 542 ? 31.859 4.613 42.062 1 25.69 542 LYS B CA 1
ATOM 10363 C C . LYS B 1 542 ? 33.125 4.09 41.406 1 25.69 542 LYS B C 1
ATOM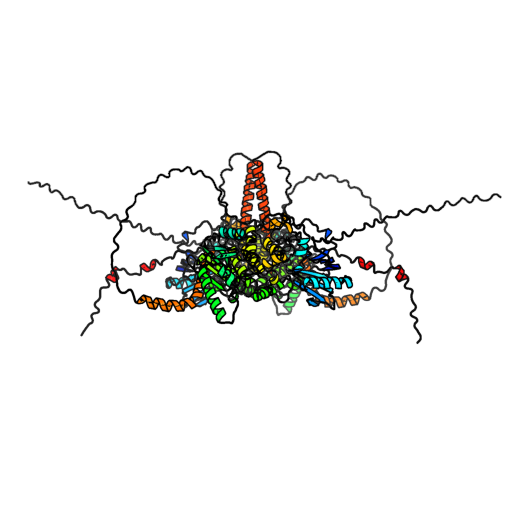 10365 O O . LYS B 1 542 ? 33.375 2.883 41.375 1 25.69 542 LYS B O 1
ATOM 10370 N N . GLY B 1 543 ? 33.469 4.582 40.375 1 26 543 GLY B N 1
ATOM 10371 C CA . GLY B 1 543 ? 34.812 4.383 39.812 1 26 543 GLY B CA 1
ATOM 10372 C C . GLY B 1 543 ? 35.938 4.523 40.812 1 26 543 GLY B C 1
ATOM 10373 O O . GLY B 1 543 ? 36.031 5.555 41.469 1 26 543 GLY B O 1
ATOM 10374 N N . THR B 1 544 ? 36.062 3.449 41.625 1 24.27 544 THR B N 1
ATOM 10375 C CA . THR B 1 544 ? 37.406 3.455 42.25 1 24.27 544 THR B CA 1
ATOM 10376 C C . THR B 1 544 ? 38.469 3.781 41.25 1 24.27 544 THR B C 1
ATOM 10378 O O . THR B 1 544 ? 38.438 3.305 40.094 1 24.27 544 THR B O 1
ATOM 10381 N N . HIS B 1 545 ? 39.031 4.906 41.406 1 22.61 545 HIS B N 1
ATOM 10382 C CA . HIS B 1 545 ? 40.094 5.555 40.656 1 22.61 545 HIS B CA 1
ATOM 10383 C C . HIS B 1 545 ? 41.281 4.629 40.5 1 22.61 545 HIS B C 1
ATOM 10385 O O . HIS B 1 545 ? 42.031 4.41 41.438 1 22.61 545 HIS B O 1
ATOM 10391 N N . PHE B 1 546 ? 41.031 3.408 40.094 1 21.97 546 PHE B N 1
ATOM 10392 C CA . PHE B 1 546 ? 42.406 2.883 40.062 1 21.97 546 PHE B CA 1
ATOM 10393 C C . PHE B 1 546 ? 43.344 3.799 39.281 1 21.97 546 PHE B C 1
ATOM 10395 O O . PHE B 1 546 ? 42.938 4.324 38.25 1 21.97 546 PHE B O 1
ATOM 10402 N N . LYS B 1 547 ? 44.25 4.324 40 1 20.73 547 LYS B N 1
ATOM 10403 C CA . LYS B 1 547 ? 45.438 5.066 39.656 1 20.73 547 LYS B CA 1
ATOM 10404 C C . LYS B 1 547 ? 46.156 4.422 38.469 1 20.73 547 LYS B C 1
ATOM 10406 O O . LYS B 1 547 ? 46.625 3.285 38.562 1 20.73 547 LYS B O 1
ATOM 10411 N N . HIS B 1 548 ? 45.406 4.223 37.375 1 19.78 548 HIS B N 1
ATOM 10412 C CA . HIS B 1 548 ? 46.281 3.727 36.344 1 19.78 548 HIS B CA 1
ATOM 10413 C C . HIS B 1 548 ? 47.594 4.516 36.281 1 19.78 548 HIS B C 1
ATOM 10415 O O . HIS B 1 548 ? 47.562 5.75 36.312 1 19.78 548 HIS B O 1
ATOM 10421 N N . GLN B 1 549 ? 48.562 3.949 36.812 1 19.88 549 GLN B N 1
ATOM 10422 C CA . GLN B 1 549 ? 50 4.305 36.75 1 19.88 549 GLN B CA 1
ATOM 10423 C C . GLN B 1 549 ? 50.375 4.715 35.312 1 19.88 549 GLN B C 1
ATOM 10425 O O . GLN B 1 549 ? 49.969 4.082 34.344 1 19.88 549 GLN B O 1
ATOM 10430 N N . ARG B 1 550 ? 50.719 6.023 35.188 1 20.88 550 ARG B N 1
ATOM 10431 C CA . ARG B 1 550 ? 51.219 6.887 34.156 1 20.88 550 ARG B CA 1
ATOM 10432 C C . ARG B 1 550 ? 52.344 6.199 33.375 1 20.88 550 ARG B C 1
ATOM 10434 O O . ARG B 1 550 ? 53.469 6.117 33.875 1 20.88 550 ARG B O 1
ATOM 10441 N N . GLN B 1 551 ? 52.125 4.863 32.969 1 20.67 551 GLN B N 1
ATOM 10442 C CA . GLN B 1 551 ? 53.438 4.473 32.469 1 20.67 551 GLN B CA 1
ATOM 10443 C C . GLN B 1 551 ? 54 5.527 31.5 1 20.67 551 GLN B C 1
ATOM 10445 O O . GLN B 1 551 ? 53.281 6.066 30.672 1 20.67 551 GLN B O 1
ATOM 10450 N N . LEU B 1 552 ? 55.156 6.125 31.875 1 19.27 552 LEU B N 1
ATOM 10451 C CA . LEU B 1 552 ? 56.156 7.078 31.438 1 19.27 552 LEU B CA 1
ATOM 10452 C C . LEU B 1 552 ? 56.625 6.75 30.016 1 19.27 552 LEU B C 1
ATOM 10454 O O . LEU B 1 552 ? 57.594 6.023 29.828 1 19.27 552 LEU B O 1
ATOM 10458 N N . SER B 1 553 ? 55.688 6.141 29.125 1 19.88 553 SER B N 1
ATOM 10459 C CA . SER B 1 553 ? 56.531 5.785 28 1 19.88 553 SER B CA 1
ATOM 10460 C C . SER B 1 553 ? 57.281 7 27.469 1 19.88 553 SER B C 1
ATOM 10462 O O . SER B 1 553 ? 56.781 8.125 27.547 1 19.88 553 SER B O 1
ATOM 10464 N N . LEU B 1 554 ? 58.562 6.863 27.297 1 19.03 554 LEU B N 1
ATOM 10465 C CA . LEU B 1 554 ? 59.781 7.633 26.984 1 19.03 554 LEU B CA 1
ATOM 10466 C C . LEU B 1 554 ? 59.625 8.383 25.656 1 19.03 554 LEU B C 1
ATOM 10468 O O . LEU B 1 554 ? 58.906 7.922 24.766 1 19.03 554 LEU B O 1
ATOM 10472 N N . PRO B 1 555 ? 59.938 9.703 25.703 1 20.97 555 PRO B N 1
ATOM 10473 C CA . PRO B 1 555 ? 59.938 10.883 24.844 1 20.97 555 PRO B CA 1
ATOM 10474 C C . PRO B 1 555 ? 60.688 10.633 23.531 1 20.97 555 PRO B C 1
ATOM 10476 O O . PRO B 1 555 ? 60.844 11.555 22.719 1 20.97 555 PRO B O 1
ATOM 10479 N N . LEU B 1 556 ? 60.469 9.383 22.766 1 19.23 556 LEU B N 1
ATOM 10480 C CA . LEU B 1 556 ? 61.625 9.211 21.875 1 19.23 556 LEU B CA 1
ATOM 10481 C C . LEU B 1 556 ? 61.781 10.422 20.969 1 19.23 556 LEU B C 1
ATOM 10483 O O . LEU B 1 556 ? 60.812 10.938 20.422 1 19.23 556 LEU B O 1
ATOM 10487 N N . THR B 1 557 ? 62.969 11.078 20.922 1 17.58 557 THR B N 1
ATOM 10488 C CA . THR B 1 557 ? 63.688 12.25 20.484 1 17.58 557 THR B CA 1
ATOM 10489 C C . THR B 1 557 ? 63.812 12.273 18.969 1 17.58 557 THR B C 1
ATOM 10491 O O . THR B 1 557 ? 64.5 13.133 18.406 1 17.58 557 THR B O 1
ATOM 10494 N N . GLN B 1 558 ? 62.781 11.656 18.141 1 18.73 558 GLN B N 1
ATOM 10495 C CA . GLN B 1 558 ? 63.438 11.508 16.859 1 18.73 558 GLN B CA 1
ATOM 10496 C C . GLN B 1 558 ? 63.781 12.859 16.25 1 18.73 558 GLN B C 1
ATOM 10498 O O . GLN B 1 558 ? 63.094 13.844 16.484 1 18.73 558 GLN B O 1
ATOM 10503 N N . SER B 1 559 ? 65 12.953 15.555 1 18.58 559 SER B N 1
ATOM 10504 C CA . SER B 1 559 ? 65.938 13.945 15.031 1 18.58 559 SER B CA 1
ATOM 10505 C C . SER B 1 559 ? 65.312 14.727 13.883 1 18.58 559 SER B C 1
ATOM 10507 O O . SER B 1 559 ? 64.5 14.18 13.094 1 18.58 559 SER B O 1
ATOM 10509 N N . LYS B 1 560 ? 65.375 16.125 13.945 1 19.55 560 LYS B N 1
ATOM 10510 C CA . LYS B 1 560 ? 64.938 17.391 13.352 1 19.55 560 LYS B CA 1
ATOM 10511 C C . LYS B 1 560 ? 65.5 17.531 11.938 1 19.55 560 LYS B C 1
ATOM 10513 O O . LYS B 1 560 ? 65.5 18.625 11.359 1 19.55 560 LYS B O 1
ATOM 10518 N N . SER B 1 561 ? 65.5 16.406 10.992 1 19.2 561 SER B N 1
ATOM 10519 C CA . SER B 1 561 ? 66.438 16.75 9.914 1 19.2 561 SER B CA 1
ATOM 10520 C C . SER B 1 561 ? 65.938 17.969 9.148 1 19.2 561 SER B C 1
ATOM 10522 O O . SER B 1 561 ? 64.75 18.297 9.148 1 19.2 561 SER B O 1
ATOM 10524 N N . SER B 1 562 ? 66.875 18.797 8.5 1 18.2 562 SER B N 1
ATOM 10525 C CA . SER B 1 562 ? 67.188 20.156 8.062 1 18.2 562 SER B CA 1
ATOM 10526 C C . SER B 1 562 ? 66.438 20.469 6.746 1 18.2 562 SER B C 1
ATOM 10528 O O . SER B 1 562 ? 66.5 19.656 5.816 1 18.2 562 SER B O 1
ATOM 10530 N N . PRO B 1 563 ? 65.375 21.391 6.812 1 18.78 563 PRO B N 1
ATOM 10531 C CA . PRO B 1 563 ? 64.5 21.859 5.738 1 18.78 563 PRO B CA 1
ATOM 10532 C C . PRO B 1 563 ? 65.25 22.562 4.613 1 18.78 563 PRO B C 1
ATOM 10534 O O . PRO B 1 563 ? 65.875 23.594 4.84 1 18.78 563 PRO B O 1
ATOM 10537 N N . LYS B 1 564 ? 65.938 21.859 3.631 1 18.64 564 LYS B N 1
ATOM 10538 C CA . LYS B 1 564 ? 66.688 22.578 2.602 1 18.64 564 LYS B CA 1
ATOM 10539 C C . LYS B 1 564 ? 65.75 23.5 1.805 1 18.64 564 LYS B C 1
ATOM 10541 O O . LYS B 1 564 ? 64.625 23.141 1.521 1 18.64 564 LYS B O 1
ATOM 10546 N N . ARG B 1 565 ? 66 24.859 1.373 1 18.23 565 ARG B N 1
ATOM 10547 C CA . ARG B 1 565 ? 65.562 26.203 1.027 1 18.23 565 ARG B CA 1
ATOM 10548 C C . ARG B 1 565 ? 65.062 26.25 -0.422 1 18.23 565 ARG B C 1
ATOM 10550 O O . ARG B 1 565 ? 64.625 27.297 -0.891 1 18.23 565 ARG B O 1
ATOM 10557 N N . GLY B 1 566 ? 65.125 25.25 -1.36 1 18.72 566 GLY B N 1
ATOM 10558 C CA . GLY B 1 566 ? 65.375 25.75 -2.699 1 18.72 566 GLY B CA 1
ATOM 10559 C C . GLY B 1 566 ? 64.188 26.469 -3.309 1 18.72 566 GLY B C 1
ATOM 10560 O O . GLY B 1 566 ? 63.062 26.141 -3 1 18.72 566 GLY B O 1
ATOM 10561 N N . PHE B 1 567 ? 64.375 27.703 -4.023 1 19.69 567 PHE B N 1
ATOM 10562 C CA . PHE B 1 567 ? 63.75 29 -4.312 1 19.69 567 PHE B CA 1
ATOM 10563 C C . PHE B 1 567 ? 62.594 28.844 -5.301 1 19.69 567 PHE B C 1
ATOM 10565 O O . PHE B 1 567 ? 61.469 29.234 -5.012 1 19.69 567 PHE B O 1
ATOM 10572 N N . PHE B 1 568 ? 62.625 29.578 -6.57 1 19.97 568 PHE B N 1
ATOM 10573 C CA . PHE B 1 568 ? 61.969 30.703 -7.23 1 19.97 568 PHE B CA 1
ATOM 10574 C C . PHE B 1 568 ? 60.969 30.203 -8.266 1 19.97 568 PHE B C 1
ATOM 10576 O O . PHE B 1 568 ? 59.906 30.812 -8.445 1 19.97 568 PHE B O 1
ATOM 10583 N N . ARG B 1 569 ? 61.438 29.438 -9.258 1 19.31 569 ARG B N 1
ATOM 10584 C CA . ARG B 1 569 ? 61.25 29.766 -10.672 1 19.31 569 ARG B CA 1
ATOM 10585 C C . ARG B 1 569 ? 59.812 29.625 -11.086 1 19.31 569 ARG B C 1
ATOM 10587 O O . ARG B 1 569 ? 59.219 30.562 -11.664 1 19.31 569 ARG B O 1
ATOM 10594 N N . GLU B 1 570 ? 59.562 28.625 -11.93 1 22.84 570 GLU B N 1
ATOM 10595 C CA . GLU B 1 570 ? 58.812 28.547 -13.188 1 22.84 570 GLU B CA 1
ATOM 10596 C C . GLU B 1 570 ? 57.312 28.344 -12.945 1 22.84 570 GLU B C 1
ATOM 10598 O O . GLU B 1 570 ? 56.562 28.031 -13.875 1 22.84 570 GLU B O 1
ATOM 10603 N N . GLU B 1 571 ? 56.844 28.594 -11.742 1 22.88 571 GLU B N 1
ATOM 10604 C CA . GLU B 1 571 ? 55.656 27.875 -11.273 1 22.88 571 GLU B CA 1
ATOM 10605 C C . GLU B 1 571 ? 54.375 28.5 -11.797 1 22.88 571 GLU B C 1
ATOM 10607 O O . GLU B 1 571 ? 53.281 28.156 -11.344 1 22.88 571 GLU B O 1
ATOM 10612 N N . THR B 1 572 ? 54.562 29.609 -12.641 1 22.73 572 THR B N 1
ATOM 10613 C CA . THR B 1 572 ? 53.562 30.641 -12.797 1 22.73 572 THR B CA 1
ATOM 10614 C C . THR B 1 572 ? 52.406 30.141 -13.672 1 22.73 572 THR B C 1
ATOM 10616 O O . THR B 1 572 ? 51.25 30.5 -13.445 1 22.73 572 THR B O 1
ATOM 10619 N N . ASP B 1 573 ? 52.906 29.672 -14.906 1 23.09 573 ASP B N 1
ATOM 10620 C CA . ASP B 1 573 ? 52.062 29.766 -16.094 1 23.09 573 ASP B CA 1
ATOM 10621 C C . ASP B 1 573 ? 50.75 29.016 -15.914 1 23.09 573 ASP B C 1
ATOM 10623 O O . ASP B 1 573 ? 49.688 29.484 -16.359 1 23.09 573 ASP B O 1
ATOM 10627 N N . HIS B 1 574 ? 50.969 27.672 -15.562 1 25.23 574 HIS B N 1
ATOM 10628 C CA . HIS B 1 574 ? 49.938 26.672 -15.828 1 25.23 574 HIS B CA 1
ATOM 10629 C C . HIS B 1 574 ? 48.719 26.859 -14.898 1 25.23 574 HIS B C 1
ATOM 10631 O O . HIS B 1 574 ? 47.812 26.047 -14.883 1 25.23 574 HIS B O 1
ATOM 10637 N N . LEU B 1 575 ? 48.75 27.844 -14.023 1 25.55 575 LEU B N 1
ATOM 10638 C CA . LEU B 1 575 ? 47.812 28.219 -12.992 1 25.55 575 LEU B CA 1
ATOM 10639 C C . LEU B 1 575 ? 46.531 28.812 -13.617 1 25.55 575 LEU B C 1
ATOM 10641 O O . LEU B 1 575 ? 45.438 28.562 -13.125 1 25.55 575 LEU B O 1
ATOM 10645 N N . ILE B 1 576 ? 46.844 29.766 -14.578 1 23.77 576 ILE B N 1
ATOM 10646 C CA . ILE B 1 576 ? 45.812 30.688 -15.023 1 23.77 576 ILE B CA 1
ATOM 10647 C C . ILE B 1 576 ? 44.719 29.922 -15.797 1 23.77 576 ILE B C 1
ATOM 10649 O O . ILE B 1 576 ? 43.531 30.219 -15.672 1 23.77 576 ILE B O 1
ATOM 10653 N N . LYS B 1 577 ? 45.188 29.188 -16.938 1 27.7 577 LYS B N 1
ATOM 10654 C CA . LYS B 1 577 ? 44.281 28.609 -17.906 1 27.7 577 LYS B CA 1
ATOM 10655 C C . LYS B 1 577 ? 43.25 27.688 -17.203 1 27.7 577 LYS B C 1
ATOM 10657 O O . LYS B 1 577 ? 42.188 27.406 -17.75 1 27.7 577 LYS B O 1
ATOM 10662 N N . ASN B 1 578 ? 43.719 26.922 -16.156 1 27.52 578 ASN B N 1
ATOM 10663 C CA . ASN B 1 578 ? 42.969 25.953 -15.383 1 27.52 578 ASN B CA 1
ATOM 10664 C C . ASN B 1 578 ? 41.875 26.609 -14.539 1 27.52 578 ASN B C 1
ATOM 10666 O O . ASN B 1 578 ? 41.094 25.922 -13.898 1 27.52 578 ASN B O 1
ATOM 10670 N N . LEU B 1 579 ? 42.031 27.922 -14.148 1 29.11 579 LEU B N 1
ATOM 10671 C CA . LEU B 1 579 ? 41.125 28.75 -13.359 1 29.11 579 LEU B CA 1
ATOM 10672 C C . LEU B 1 579 ? 39.906 29.141 -14.172 1 29.11 579 LEU B C 1
ATOM 10674 O O . LEU B 1 579 ? 38.781 29.188 -13.633 1 29.11 579 LEU B O 1
ATOM 10678 N N . LEU B 1 580 ? 40.156 29.828 -15.391 1 28.08 580 LEU B N 1
ATOM 10679 C CA . LEU B 1 580 ? 39.062 30.484 -16.125 1 28.08 580 LEU B CA 1
ATOM 10680 C C . LEU B 1 580 ? 38.062 29.453 -16.625 1 28.08 580 LEU B C 1
ATOM 10682 O O . LEU B 1 580 ? 36.875 29.75 -16.734 1 28.08 580 LEU B O 1
ATOM 10686 N N . GLY B 1 581 ? 38.438 28.375 -17.469 1 27.67 581 GLY B N 1
ATOM 10687 C CA . GLY B 1 581 ? 37.594 27.375 -18.094 1 27.67 581 GLY B CA 1
ATOM 10688 C C . GLY B 1 581 ? 36.75 26.609 -17.078 1 27.67 581 GLY B C 1
ATOM 10689 O O . GLY B 1 581 ? 35.906 25.797 -17.453 1 27.67 581 GLY B O 1
ATOM 10690 N N . LYS B 1 582 ? 37.062 26.406 -15.828 1 31.3 582 LYS B N 1
ATOM 10691 C CA . LYS B 1 582 ? 36.469 25.766 -14.664 1 31.3 582 LYS B CA 1
ATOM 10692 C C . LYS B 1 582 ? 35.312 26.578 -14.133 1 31.3 582 LYS B C 1
ATOM 10694 O O . LYS B 1 582 ? 34.469 26.062 -13.398 1 31.3 582 LYS B O 1
ATOM 10699 N N . ARG B 1 583 ? 35.281 27.953 -14.164 1 32 583 ARG B N 1
ATOM 10700 C CA . ARG B 1 583 ? 34.25 28.812 -13.617 1 32 583 ARG B CA 1
ATOM 10701 C C . ARG B 1 583 ? 32.938 28.656 -14.398 1 32 583 ARG B C 1
ATOM 10703 O O . ARG B 1 583 ? 31.844 28.734 -13.828 1 32 583 ARG B O 1
ATOM 10710 N N . ILE B 1 584 ? 33.062 28.969 -15.766 1 28.73 584 ILE B N 1
ATOM 10711 C CA . ILE B 1 584 ? 31.828 29.016 -16.531 1 28.73 584 ILE B CA 1
ATOM 10712 C C . ILE B 1 584 ? 31.156 27.641 -16.531 1 28.73 584 ILE B C 1
ATOM 10714 O O . ILE B 1 584 ? 29.922 27.547 -16.578 1 28.73 584 ILE B O 1
ATOM 10718 N N . SER B 1 585 ? 31.812 26.484 -16.844 1 28.45 585 SER B N 1
ATOM 10719 C CA . SER B 1 585 ? 31.328 25.109 -16.844 1 28.45 585 SER B CA 1
ATOM 10720 C C . SER B 1 585 ? 30.922 24.656 -15.445 1 28.45 585 SER B C 1
ATOM 10722 O O . SER B 1 585 ? 30.406 23.547 -15.266 1 28.45 585 SER B O 1
ATOM 10724 N N . LYS B 1 586 ? 31.203 25.281 -14.305 1 33.06 586 LYS B N 1
ATOM 10725 C CA . LYS B 1 586 ? 30.828 25.156 -12.898 1 33.06 586 LYS B CA 1
ATOM 10726 C C . LYS B 1 586 ? 29.391 25.641 -12.664 1 33.06 586 LYS B C 1
ATOM 10728 O O . LYS B 1 586 ? 28.75 25.234 -11.688 1 33.06 586 LYS B O 1
ATOM 10733 N N . LEU B 1 587 ? 28.984 26.797 -13.203 1 33.06 587 LEU B N 1
ATOM 10734 C CA . LEU B 1 587 ? 27.641 27.328 -13.062 1 33.06 587 LEU B CA 1
ATOM 10735 C C . LEU B 1 587 ? 26.609 26.375 -13.664 1 33.06 587 LEU B C 1
ATOM 10737 O O . LEU B 1 587 ? 25.516 26.203 -13.125 1 33.06 587 LEU B O 1
ATOM 10741 N N . ILE B 1 588 ? 26.656 26.141 -15.055 1 34.69 588 ILE B N 1
ATOM 10742 C CA . ILE B 1 588 ? 25.766 25.188 -15.703 1 34.69 588 ILE B CA 1
ATOM 10743 C C . ILE B 1 588 ? 25.922 23.812 -15.047 1 34.69 588 ILE B C 1
ATOM 10745 O O . ILE B 1 588 ? 24.969 23.031 -15.031 1 34.69 588 ILE B O 1
ATOM 10749 N N . ASN B 1 589 ? 27.062 23.281 -14.609 1 35.53 589 ASN B N 1
ATOM 10750 C CA . ASN B 1 589 ? 27.547 22.062 -13.977 1 35.53 589 ASN B CA 1
ATOM 10751 C C . ASN B 1 589 ? 27.281 22.047 -12.477 1 35.53 589 ASN B C 1
ATOM 10753 O O . ASN B 1 589 ? 27.625 21.094 -11.781 1 35.53 589 ASN B O 1
ATOM 10757 N N . SER B 1 590 ? 27 23.141 -11.93 1 38.34 590 SER B N 1
ATOM 10758 C CA . SER B 1 590 ? 26.672 23.297 -10.523 1 38.34 590 SER B CA 1
ATOM 10759 C C . SER B 1 590 ? 25.344 22.641 -10.18 1 38.34 590 SER B C 1
ATOM 10761 O O . SER B 1 590 ? 25.188 22.047 -9.109 1 38.34 590 SER B O 1
ATOM 10763 N N . SER B 1 591 ? 24.328 23.031 -11.016 1 40.19 591 SER B N 1
ATOM 10764 C CA . SER B 1 591 ? 23.047 22.359 -10.781 1 40.19 591 SER B CA 1
ATOM 10765 C C . SER B 1 591 ? 23.203 20.844 -10.805 1 40.19 591 SER B C 1
ATOM 10767 O O . SER B 1 591 ? 22.609 20.141 -9.984 1 40.19 591 SER B O 1
ATOM 10769 N N . GLU B 1 592 ? 23.969 20.453 -11.867 1 44.38 592 GLU B N 1
ATOM 10770 C CA . GLU B 1 592 ? 24.25 19.016 -11.945 1 44.38 592 GLU B CA 1
ATOM 10771 C C . GLU B 1 592 ? 25.094 18.562 -10.766 1 44.38 592 GLU B C 1
ATOM 10773 O O . GLU B 1 592 ? 24.906 17.469 -10.242 1 44.38 592 GLU B O 1
ATOM 10778 N N . GLU B 1 593 ? 26.078 19.453 -10.336 1 45 593 GLU B N 1
ATOM 10779 C CA . GLU B 1 593 ? 26.906 19.125 -9.188 1 45 593 GLU B CA 1
ATOM 10780 C C . GLU B 1 593 ? 26.094 19.125 -7.895 1 45 593 GLU B C 1
ATOM 10782 O O . GLU B 1 593 ? 26.312 18.297 -7.016 1 45 593 GLU B O 1
ATOM 10787 N N . LEU B 1 594 ? 25.188 20.125 -7.848 1 46.06 594 LEU B N 1
ATOM 10788 C CA . LEU B 1 594 ? 24.328 20.203 -6.684 1 46.06 594 LEU B CA 1
ATOM 10789 C C . LEU B 1 594 ? 23.391 19 -6.613 1 46.06 594 LEU B C 1
ATOM 10791 O O . LEU B 1 594 ? 23.141 18.453 -5.535 1 46.06 594 LEU B O 1
ATOM 10795 N N . GLN B 1 595 ? 23 18.641 -7.824 1 58.03 595 GLN B N 1
ATOM 10796 C CA . GLN B 1 595 ? 22.156 17.453 -7.879 1 58.03 595 GLN B CA 1
ATOM 10797 C C . GLN B 1 595 ? 22.938 16.203 -7.484 1 58.03 595 GLN B C 1
ATOM 10799 O O . GLN B 1 595 ? 22.406 15.328 -6.805 1 58.03 595 GLN B O 1
ATOM 10804 N N . ASP B 1 596 ? 24.172 16.297 -7.785 1 65.5 596 ASP B N 1
ATOM 10805 C CA . ASP B 1 596 ? 25.031 15.164 -7.449 1 65.5 596 ASP B CA 1
ATOM 10806 C C . ASP B 1 596 ? 25.297 15.102 -5.945 1 65.5 596 ASP B C 1
ATOM 10808 O O . ASP B 1 596 ? 25.312 14.023 -5.355 1 65.5 596 ASP B O 1
ATOM 10812 N N . GLY B 1 597 ? 25.453 16.375 -5.379 1 74.56 597 GLY B N 1
ATOM 10813 C CA . GLY B 1 597 ? 25.656 16.406 -3.941 1 74.56 597 GLY B CA 1
ATOM 10814 C C . GLY B 1 597 ? 24.453 15.922 -3.156 1 74.56 597 GLY B C 1
ATOM 10815 O O . GLY B 1 597 ? 24.594 15.164 -2.195 1 74.56 597 GLY B O 1
ATOM 10816 N N . PHE B 1 598 ? 23.391 16.281 -3.709 1 85 598 PHE B N 1
ATOM 10817 C CA . PHE B 1 598 ? 22.156 15.875 -3.072 1 85 598 PHE B CA 1
ATOM 10818 C C . PHE B 1 598 ? 22.016 14.352 -3.104 1 85 598 PHE B C 1
ATOM 10820 O O . PHE B 1 598 ? 21.641 13.742 -2.098 1 85 598 PHE B O 1
ATOM 10827 N N . ARG B 1 599 ? 22.281 13.836 -4.191 1 82.56 599 ARG B N 1
ATOM 10828 C CA . ARG B 1 599 ? 22.125 12.391 -4.367 1 82.56 599 ARG B CA 1
ATOM 10829 C C . ARG B 1 599 ? 23.094 11.625 -3.482 1 82.56 599 ARG B C 1
ATOM 10831 O O . ARG B 1 599 ? 22.734 10.586 -2.92 1 82.56 599 ARG B O 1
ATOM 10838 N N . GLU B 1 600 ? 24.234 12.117 -3.385 1 83.62 600 GLU B N 1
ATOM 10839 C CA . GLU B 1 600 ? 25.234 11.477 -2.535 1 83.62 600 GLU B CA 1
ATOM 10840 C C . GLU B 1 600 ? 24.797 11.508 -1.068 1 83.62 600 GLU B C 1
ATOM 10842 O O . GLU B 1 600 ? 24.953 10.516 -0.354 1 83.62 600 GLU B O 1
ATOM 10847 N N . PHE B 1 601 ? 24.391 12.656 -0.668 1 89.56 601 PHE B N 1
ATOM 10848 C CA . PHE B 1 601 ? 23.922 12.797 0.704 1 89.56 601 PHE B CA 1
ATOM 10849 C C . PHE B 1 601 ? 22.734 11.867 0.966 1 89.56 601 PHE B C 1
ATOM 10851 O O . PHE B 1 601 ? 22.734 11.133 1.958 1 89.56 601 PHE B O 1
ATOM 10858 N N . TYR B 1 602 ? 21.828 11.938 0.041 1 89.5 602 TYR B N 1
ATOM 10859 C CA . TYR B 1 602 ? 20.578 11.18 0.143 1 89.5 602 TYR B CA 1
ATOM 10860 C C . TYR B 1 602 ? 20.844 9.68 0.135 1 89.5 602 TYR B C 1
ATOM 10862 O O . TYR B 1 602 ? 20.375 8.953 1.018 1 89.5 602 TYR B O 1
ATOM 10870 N N . ASP B 1 603 ? 21.594 9.148 -0.766 1 83.69 603 ASP B N 1
ATOM 10871 C CA . ASP B 1 603 ? 21.891 7.723 -0.882 1 83.69 603 ASP B CA 1
ATOM 10872 C C . ASP B 1 603 ? 22.812 7.262 0.249 1 83.69 603 ASP B C 1
ATOM 10874 O O . ASP B 1 603 ? 22.688 6.133 0.731 1 83.69 603 ASP B O 1
ATOM 10878 N N . GLY B 1 604 ? 23.688 8.141 0.583 1 83.81 604 GLY B N 1
ATOM 10879 C CA . GLY B 1 604 ? 24.594 7.824 1.684 1 83.81 604 GLY B CA 1
ATOM 10880 C C . GLY B 1 604 ? 23.859 7.605 2.998 1 83.81 604 GLY B C 1
ATOM 10881 O O . GLY B 1 604 ? 24.219 6.703 3.762 1 83.81 604 GLY B O 1
ATOM 10882 N N . TRP B 1 605 ? 22.969 8.438 3.195 1 87.12 605 TRP B N 1
ATOM 10883 C CA . TRP B 1 605 ? 22.219 8.32 4.441 1 87.12 605 TRP B CA 1
ATOM 10884 C C . TRP B 1 605 ? 21.391 7.039 4.461 1 87.12 605 TRP B C 1
ATOM 10886 O O . TRP B 1 605 ? 21.281 6.375 5.496 1 87.12 605 TRP B O 1
ATOM 10896 N N . HIS B 1 606 ? 20.781 6.688 3.4 1 85.88 606 HIS B N 1
ATOM 10897 C CA . HIS B 1 606 ? 19.891 5.535 3.346 1 85.88 606 HIS B CA 1
ATOM 10898 C C . HIS B 1 606 ? 20.672 4.227 3.4 1 85.88 606 HIS B C 1
ATOM 10900 O O . HIS B 1 606 ? 20.094 3.166 3.65 1 85.88 606 HIS B O 1
ATOM 10906 N N . SER B 1 607 ? 21.891 4.316 3.18 1 79.25 607 SER B N 1
ATOM 10907 C CA . SER B 1 607 ? 22.734 3.123 3.252 1 79.25 607 SER B CA 1
ATOM 10908 C C . SER B 1 607 ? 23.156 2.836 4.688 1 79.25 607 SER B C 1
ATOM 10910 O O . SER B 1 607 ? 23.625 1.734 4.992 1 79.25 607 SER B O 1
ATOM 10912 N N . ARG B 1 608 ? 22.922 3.752 5.586 1 80.56 608 ARG B N 1
ATOM 10913 C CA . ARG B 1 608 ? 23.297 3.605 6.984 1 80.56 608 ARG B CA 1
ATOM 10914 C C . ARG B 1 608 ? 22.25 2.814 7.758 1 80.56 608 ARG B C 1
ATOM 10916 O O . ARG B 1 608 ? 21.094 2.744 7.348 1 80.56 608 ARG B O 1
ATOM 10923 N N . PRO B 1 609 ? 22.688 2.189 8.797 1 80.12 609 PRO B N 1
ATOM 10924 C CA . PRO B 1 609 ? 21.703 1.518 9.648 1 80.12 609 PRO B CA 1
ATOM 10925 C C . PRO B 1 609 ? 20.688 2.486 10.266 1 80.12 609 PRO B C 1
ATOM 10927 O O . PRO B 1 609 ? 21.031 3.641 10.539 1 80.12 609 PRO B O 1
ATOM 10930 N N . PRO B 1 610 ? 19.594 1.959 10.477 1 79.44 610 PRO B N 1
ATOM 10931 C CA . PRO B 1 610 ? 18.531 2.85 10.93 1 79.44 610 PRO B CA 1
ATOM 10932 C C . PRO B 1 610 ? 18.734 3.35 12.359 1 79.44 610 PRO B C 1
ATOM 10934 O O . PRO B 1 610 ? 19.203 2.6 13.219 1 79.44 610 PRO B O 1
ATOM 10937 N N . SER B 1 611 ? 18.625 4.57 12.547 1 85.5 611 SER B N 1
ATOM 10938 C CA . SER B 1 611 ? 18.578 5.227 13.852 1 85.5 611 SER B CA 1
ATOM 10939 C C . SER B 1 611 ? 17.25 5.953 14.062 1 85.5 611 SER B C 1
ATOM 10941 O O . SER B 1 611 ? 16.969 6.945 13.391 1 85.5 611 SER B O 1
ATOM 10943 N N . TYR B 1 612 ? 16.469 5.504 15 1 88.88 612 TYR B N 1
ATOM 10944 C CA . TYR B 1 612 ? 15.125 6.039 15.164 1 88.88 612 TYR B CA 1
ATOM 10945 C C . TYR B 1 612 ? 15.156 7.344 15.961 1 88.88 612 TYR B C 1
ATOM 10947 O O . TYR B 1 612 ? 14.172 8.094 15.969 1 88.88 612 TYR B O 1
ATOM 10955 N N . GLN B 1 613 ? 16.219 7.641 16.641 1 90.12 613 GLN B N 1
ATOM 10956 C CA . GLN B 1 613 ? 16.297 8.867 17.422 1 90.12 613 GLN B CA 1
ATOM 10957 C C . GLN B 1 613 ? 17.203 9.898 16.75 1 90.12 613 GLN B C 1
ATOM 10959 O O . GLN B 1 613 ? 17.578 10.898 17.359 1 90.12 613 GLN B O 1
ATOM 10964 N N . GLY B 1 614 ? 17.609 9.602 15.523 1 91.06 614 GLY B N 1
ATOM 10965 C CA . GLY B 1 614 ? 18.438 10.523 14.75 1 91.06 614 GLY B CA 1
ATOM 10966 C C . GLY B 1 614 ? 17.719 11.086 13.539 1 91.06 614 GLY B C 1
ATOM 10967 O O . GLY B 1 614 ? 16.5 11.281 13.562 1 91.06 614 GLY B O 1
ATOM 10968 N N . LEU B 1 615 ? 18.5 11.5 12.609 1 94.06 615 LEU B N 1
ATOM 10969 C CA . LEU B 1 615 ? 17.969 12.07 11.367 1 94.06 615 LEU B CA 1
ATOM 10970 C C . LEU B 1 615 ? 17.156 11.031 10.602 1 94.06 615 LEU B C 1
ATOM 10972 O O . LEU B 1 615 ? 17.594 9.891 10.43 1 94.06 615 LEU B O 1
ATOM 10976 N N . LEU B 1 616 ? 15.977 11.383 10.297 1 94.38 616 LEU B N 1
ATOM 10977 C CA . LEU B 1 616 ? 15.086 10.5 9.539 1 94.38 616 LEU B CA 1
ATOM 10978 C C . LEU B 1 616 ? 14.82 11.062 8.148 1 94.38 616 LEU B C 1
ATOM 10980 O O . LEU B 1 616 ? 14.266 12.156 8.016 1 94.38 616 LEU B O 1
ATOM 10984 N N . LEU B 1 617 ? 15.273 10.406 7.129 1 94.81 617 LEU B N 1
ATOM 10985 C CA . LEU B 1 617 ? 15 10.82 5.758 1 94.81 617 LEU B CA 1
ATOM 10986 C C . LEU B 1 617 ? 14.016 9.867 5.086 1 94.81 617 LEU B C 1
ATOM 10988 O O . LEU B 1 617 ? 14.234 8.648 5.078 1 94.81 617 LEU B O 1
ATOM 10992 N N . PRO B 1 618 ? 12.953 10.398 4.594 1 94.44 618 PRO B N 1
ATOM 10993 C CA . PRO B 1 618 ? 11.992 9.539 3.891 1 94.44 618 PRO B CA 1
ATOM 10994 C C . PRO B 1 618 ? 12.484 9.125 2.508 1 94.44 618 PRO B C 1
ATOM 10996 O O . PRO B 1 618 ? 13.336 9.797 1.92 1 94.44 618 PRO B O 1
ATOM 10999 N N . ARG B 1 619 ? 12.016 7.91 2.076 1 92 619 ARG B N 1
ATOM 11000 C CA . ARG B 1 619 ? 12.172 7.551 0.671 1 92 619 ARG B CA 1
ATOM 11001 C C . ARG B 1 619 ? 11.211 8.344 -0.207 1 92 619 ARG B C 1
ATOM 11003 O O . ARG B 1 619 ? 10.016 8.438 0.102 1 92 619 ARG B O 1
ATOM 11010 N N . LEU B 1 620 ? 11.695 8.953 -1.254 1 91.75 620 LEU B N 1
ATOM 11011 C CA . LEU B 1 620 ? 10.922 9.883 -2.068 1 91.75 620 LEU B CA 1
ATOM 11012 C C . LEU B 1 620 ? 10.461 9.227 -3.363 1 91.75 620 LEU B C 1
ATOM 11014 O O . LEU B 1 620 ? 9.688 9.812 -4.125 1 91.75 620 LEU B O 1
ATOM 11018 N N . GLU B 1 621 ? 10.844 7.98 -3.588 1 86.94 621 GLU B N 1
ATOM 11019 C CA . GLU B 1 621 ? 10.555 7.301 -4.844 1 86.94 621 GLU B CA 1
ATOM 11020 C C . GLU B 1 621 ? 9.07 6.945 -4.949 1 86.94 621 GLU B C 1
ATOM 11022 O O . GLU B 1 621 ? 8.391 6.797 -3.93 1 86.94 621 GLU B O 1
ATOM 11027 N N . GLY B 1 622 ? 8.625 6.781 -6.098 1 81.88 622 GLY B N 1
ATOM 11028 C CA . GLY B 1 622 ? 7.223 6.621 -6.449 1 81.88 622 GLY B CA 1
ATOM 11029 C C . GLY B 1 622 ? 6.523 5.547 -5.637 1 81.88 622 GLY B C 1
ATOM 11030 O O . GLY B 1 622 ? 5.52 5.812 -4.973 1 81.88 622 GLY B O 1
ATOM 11031 N N . PRO B 1 623 ? 7.039 4.379 -5.496 1 86.25 623 PRO B N 1
ATOM 11032 C CA . PRO B 1 623 ? 6.312 3.297 -4.828 1 86.25 623 PRO B CA 1
ATOM 11033 C C . PRO B 1 623 ? 6.207 3.506 -3.318 1 86.25 623 PRO B C 1
ATOM 11035 O O . PRO B 1 623 ? 5.379 2.869 -2.662 1 86.25 623 PRO B O 1
ATOM 11038 N N . GLU B 1 624 ? 7.027 4.41 -2.848 1 89.81 624 GLU B N 1
ATOM 11039 C CA . GLU B 1 624 ? 7.059 4.562 -1.396 1 89.81 624 GLU B CA 1
ATOM 11040 C C . GLU B 1 624 ? 6.121 5.676 -0.938 1 89.81 624 GLU B C 1
ATOM 11042 O O . GLU B 1 624 ? 5.836 5.805 0.254 1 89.81 624 GLU B O 1
ATOM 11047 N N . ILE B 1 625 ? 5.68 6.543 -1.82 1 92.75 625 ILE B N 1
ATOM 11048 C CA . ILE B 1 625 ? 4.668 7.543 -1.501 1 92.75 625 ILE B CA 1
ATOM 11049 C C . ILE B 1 625 ? 3.275 6.934 -1.649 1 92.75 625 ILE B C 1
ATOM 11051 O O . ILE B 1 625 ? 2.9 6.48 -2.732 1 92.75 625 ILE B O 1
ATOM 11055 N N . LYS B 1 626 ? 2.555 6.848 -0.595 1 93.75 626 LYS B N 1
ATOM 11056 C CA . LYS B 1 626 ? 1.286 6.125 -0.587 1 93.75 626 LYS B CA 1
ATOM 11057 C C . LYS B 1 626 ? 0.138 7.027 -0.149 1 93.75 626 LYS B C 1
ATOM 11059 O O . LYS B 1 626 ? 0.367 8.133 0.356 1 93.75 626 LYS B O 1
ATOM 11064 N N . VAL B 1 627 ? -1.079 6.527 -0.398 1 95.5 627 VAL B N 1
ATOM 11065 C CA . VAL B 1 627 ? -2.287 7.242 0.001 1 95.5 627 VAL B CA 1
ATOM 11066 C C . VAL B 1 627 ? -2.568 6.996 1.481 1 95.5 627 VAL B C 1
ATOM 11068 O O . VAL B 1 627 ? -2.506 5.855 1.95 1 95.5 627 VAL B O 1
ATOM 11071 N N . TRP B 1 628 ? -2.75 8.07 2.271 1 96.31 628 TRP B N 1
ATOM 11072 C CA . TRP B 1 628 ? -3.182 7.992 3.662 1 96.31 628 TRP B CA 1
ATOM 11073 C C . TRP B 1 628 ? -4.582 7.395 3.764 1 96.31 628 TRP B C 1
ATOM 11075 O O . TRP B 1 628 ? -5.562 8.125 3.943 1 96.31 628 TRP B O 1
ATOM 11085 N N . ALA B 1 629 ? -4.648 6.066 3.715 1 92.81 629 ALA B N 1
ATOM 11086 C CA . ALA B 1 629 ? -5.902 5.336 3.549 1 92.81 629 ALA B CA 1
ATOM 11087 C C . ALA B 1 629 ? -6.855 5.609 4.711 1 92.81 629 ALA B C 1
ATOM 11089 O O . ALA B 1 629 ? -8.055 5.809 4.504 1 92.81 629 ALA B O 1
ATOM 11090 N N . GLN B 1 630 ? -6.414 5.613 5.941 1 92.75 630 GLN B N 1
ATOM 11091 C CA . GLN B 1 630 ? -7.277 5.812 7.102 1 92.75 630 GLN B CA 1
ATOM 11092 C C . GLN B 1 630 ? -8.008 7.148 7.02 1 92.75 630 GLN B C 1
ATOM 11094 O O . GLN B 1 630 ? -9.172 7.254 7.422 1 92.75 630 GLN B O 1
ATOM 11099 N N . ARG B 1 631 ? -7.355 8.125 6.547 1 95.56 631 ARG B N 1
ATOM 11100 C CA . ARG B 1 631 ? -7.992 9.438 6.461 1 95.56 631 ARG B CA 1
ATOM 11101 C C . ARG B 1 631 ? -8.922 9.516 5.262 1 95.56 631 ARG B C 1
ATOM 11103 O O . ARG B 1 631 ? -10.039 10.023 5.367 1 95.56 631 ARG B O 1
ATOM 11110 N N . TYR B 1 632 ? -8.523 9 4.125 1 95.19 632 TYR B N 1
ATOM 11111 C CA . TYR B 1 632 ? -9.227 9.312 2.887 1 95.19 632 TYR B CA 1
ATOM 11112 C C . TYR B 1 632 ? -10.203 8.211 2.514 1 95.19 632 TYR B C 1
ATOM 11114 O O . TYR B 1 632 ? -11.203 8.453 1.825 1 95.19 632 TYR B O 1
ATOM 11122 N N . LEU B 1 633 ? -9.961 6.988 2.979 1 91.31 633 LEU B N 1
ATOM 11123 C CA . LEU B 1 633 ? -10.781 5.867 2.531 1 91.31 633 LEU B CA 1
ATOM 11124 C C . LEU B 1 633 ? -11.633 5.324 3.676 1 91.31 633 LEU B C 1
ATOM 11126 O O . LEU B 1 633 ? -12.43 4.402 3.48 1 91.31 633 LEU B O 1
ATOM 11130 N N . ARG B 1 634 ? -11.609 5.867 4.863 1 89.19 634 ARG B N 1
ATOM 11131 C CA . ARG B 1 634 ? -12.195 5.27 6.059 1 89.19 634 ARG B CA 1
ATOM 11132 C C . ARG B 1 634 ? -13.719 5.246 5.969 1 89.19 634 ARG B C 1
ATOM 11134 O O . ARG B 1 634 ? -14.375 4.461 6.656 1 89.19 634 ARG B O 1
ATOM 11141 N N . TRP B 1 635 ? -14.297 6.148 5.109 1 87.56 635 TRP B N 1
ATOM 11142 C CA . TRP B 1 635 ? -15.75 6.211 5.062 1 87.56 635 TRP B CA 1
ATOM 11143 C C . TRP B 1 635 ? -16.297 5.477 3.84 1 87.56 635 TRP B C 1
ATOM 11145 O O . TRP B 1 635 ? -17.469 5.582 3.514 1 87.56 635 TRP B O 1
ATOM 11155 N N . ILE B 1 636 ? -15.469 4.766 3.137 1 86 636 ILE B N 1
ATOM 11156 C CA . ILE B 1 636 ? -15.859 3.973 1.976 1 86 636 ILE B CA 1
ATOM 11157 C C . ILE B 1 636 ? -15.867 2.49 2.344 1 86 636 ILE B C 1
ATOM 11159 O O . ILE B 1 636 ? -14.812 1.87 2.475 1 86 636 ILE B O 1
ATOM 11163 N N . PRO B 1 637 ? -16.969 1.932 2.426 1 80 637 PRO B N 1
ATOM 11164 C CA . PRO B 1 637 ? -17.062 0.541 2.877 1 80 637 PRO B CA 1
ATOM 11165 C C . PRO B 1 637 ? -16.344 -0.431 1.938 1 80 637 PRO B C 1
ATOM 11167 O O . PRO B 1 637 ? -15.766 -1.42 2.391 1 80 637 PRO B O 1
ATOM 11170 N N . GLU B 1 638 ? -16.375 -0.148 0.661 1 81.19 638 GLU B N 1
ATOM 11171 C CA . GLU B 1 638 ? -15.781 -1.041 -0.331 1 81.19 638 GLU B CA 1
ATOM 11172 C C . GLU B 1 638 ? -14.258 -1.057 -0.219 1 81.19 638 GLU B C 1
ATOM 11174 O O . GLU B 1 638 ? -13.602 -1.94 -0.772 1 81.19 638 GLU B O 1
ATOM 11179 N N . ALA B 1 639 ? -13.758 -0.147 0.502 1 81.5 639 ALA B N 1
ATOM 11180 C CA . ALA B 1 639 ? -12.312 -0.072 0.658 1 81.5 639 ALA B CA 1
ATOM 11181 C C . ALA B 1 639 ? -11.875 -0.622 2.014 1 81.5 639 ALA B C 1
ATOM 11183 O O . ALA B 1 639 ? -10.711 -0.496 2.395 1 81.5 639 ALA B O 1
ATOM 11184 N N . GLN B 1 640 ? -12.781 -1.196 2.707 1 83.06 640 GLN B N 1
ATOM 11185 C CA . GLN B 1 640 ? -12.461 -1.726 4.031 1 83.06 640 GLN B CA 1
ATOM 11186 C C . GLN B 1 640 ? -12.477 -3.252 4.027 1 83.06 640 GLN B C 1
ATOM 11188 O O . GLN B 1 640 ? -13.32 -3.871 3.381 1 83.06 640 GLN B O 1
ATOM 11193 N N . ILE B 1 641 ? -11.492 -3.797 4.574 1 83.62 641 ILE B N 1
ATOM 11194 C CA . ILE B 1 641 ? -11.398 -5.242 4.738 1 83.62 641 ILE B CA 1
ATOM 11195 C C . ILE B 1 641 ? -11.609 -5.613 6.203 1 83.62 641 ILE B C 1
ATOM 11197 O O . ILE B 1 641 ? -10.836 -5.203 7.074 1 83.62 641 ILE B O 1
ATOM 11201 N N . LEU B 1 642 ? -12.586 -6.344 6.48 1 79.06 642 LEU B N 1
ATOM 11202 C CA . LEU B 1 642 ? -12.883 -6.727 7.855 1 79.06 642 LEU B CA 1
ATOM 11203 C C . LEU B 1 642 ? -11.93 -7.812 8.336 1 79.06 642 LEU B C 1
ATOM 11205 O O . LEU B 1 642 ? -11.797 -8.859 7.688 1 79.06 642 LEU B O 1
ATOM 11209 N N . GLY B 1 643 ? -11.32 -7.555 9.391 1 74.5 643 GLY B N 1
ATOM 11210 C CA . GLY B 1 643 ? -10.445 -8.539 10.008 1 74.5 643 GLY B CA 1
ATOM 11211 C C . GLY B 1 643 ? -9.188 -8.797 9.203 1 74.5 643 GLY B C 1
ATOM 11212 O O . GLY B 1 643 ? -8.531 -9.836 9.375 1 74.5 643 GLY B O 1
ATOM 11213 N N . GLY B 1 644 ? -8.93 -7.918 8.367 1 77.81 644 GLY B N 1
ATOM 11214 C CA . GLY B 1 644 ? -7.781 -8.164 7.508 1 77.81 644 GLY B CA 1
ATOM 11215 C C . GLY B 1 644 ? -6.852 -6.973 7.395 1 77.81 644 GLY B C 1
ATOM 11216 O O . GLY B 1 644 ? -7.004 -5.988 8.125 1 77.81 644 GLY B O 1
ATOM 11217 N N . GLY B 1 645 ? -5.73 -7.215 6.641 1 74.44 645 GLY B N 1
ATOM 11218 C CA . GLY B 1 645 ? -4.781 -6.145 6.383 1 74.44 645 GLY B CA 1
ATOM 11219 C C . GLY B 1 645 ? -3.744 -5.988 7.477 1 74.44 645 GLY B C 1
ATOM 11220 O O . GLY B 1 645 ? -3.469 -6.934 8.219 1 74.44 645 GLY B O 1
ATOM 11221 N N . GLY B 1 646 ? -3.184 -4.875 7.543 1 76.25 646 GLY B N 1
ATOM 11222 C CA . GLY B 1 646 ? -2.164 -4.566 8.531 1 76.25 646 GLY B CA 1
ATOM 11223 C C . GLY B 1 646 ? -2.705 -4.496 9.945 1 76.25 646 GLY B C 1
ATOM 11224 O O . GLY B 1 646 ? -1.964 -4.688 10.914 1 76.25 646 GLY B O 1
ATOM 11225 N N . VAL B 1 647 ? -3.957 -4.312 10.055 1 77.31 647 VAL B N 1
ATOM 11226 C CA . VAL B 1 647 ? -4.594 -4.164 11.359 1 77.31 647 VAL B CA 1
ATOM 11227 C C . VAL B 1 647 ? -4.625 -5.508 12.07 1 77.31 647 VAL B C 1
ATOM 11229 O O . VAL B 1 647 ? -4.57 -5.566 13.305 1 77.31 647 VAL B O 1
ATOM 11232 N N . ALA B 1 648 ? -4.719 -6.566 11.328 1 78.88 648 ALA B N 1
ATOM 11233 C CA . ALA B 1 648 ? -4.691 -7.891 11.938 1 78.88 648 ALA B CA 1
ATOM 11234 C C . ALA B 1 648 ? -3.371 -8.133 12.672 1 78.88 648 ALA B C 1
ATOM 11236 O O . ALA B 1 648 ? -3.354 -8.688 13.766 1 78.88 648 ALA B O 1
ATOM 11237 N N . THR B 1 649 ? -2.32 -7.711 12.078 1 81.38 649 THR B N 1
ATOM 11238 C CA . THR B 1 649 ? -1.01 -7.859 12.703 1 81.38 649 THR B CA 1
ATOM 11239 C C . THR B 1 649 ? -0.906 -6.996 13.953 1 81.38 649 THR B C 1
ATOM 11241 O O . THR B 1 649 ? -0.399 -7.445 14.984 1 81.38 649 THR B O 1
ATOM 11244 N N . MET B 1 650 ? -1.362 -5.812 13.797 1 80.31 650 MET B N 1
ATOM 11245 C CA . MET B 1 650 ? -1.319 -4.898 14.938 1 80.31 650 MET B CA 1
ATOM 11246 C C . MET B 1 650 ? -2.174 -5.422 16.094 1 80.31 650 MET B C 1
ATOM 11248 O O . MET B 1 650 ? -1.782 -5.316 17.25 1 80.31 650 MET B O 1
ATOM 11252 N N . SER B 1 651 ? -3.309 -5.93 15.758 1 79 651 SER B N 1
ATOM 11253 C CA . SER B 1 651 ? -4.188 -6.484 16.781 1 79 651 SER B CA 1
ATOM 11254 C C . SER B 1 651 ? -3.521 -7.648 17.5 1 79 651 SER B C 1
ATOM 11256 O O . SER B 1 651 ? -3.604 -7.75 18.734 1 79 651 SER B O 1
ATOM 11258 N N . LYS B 1 652 ? -2.922 -8.477 16.781 1 83.69 652 LYS B N 1
ATOM 11259 C CA . LYS B 1 652 ? -2.221 -9.609 17.391 1 83.69 652 LYS B CA 1
ATOM 11260 C C . LYS B 1 652 ? -1.058 -9.133 18.25 1 83.69 652 LYS B C 1
ATOM 11262 O O . LYS B 1 652 ? -0.774 -9.727 19.297 1 83.69 652 LYS B O 1
ATOM 11267 N N . LEU B 1 653 ? -0.423 -8.164 17.781 1 81.19 653 LEU B N 1
ATOM 11268 C CA . LEU B 1 653 ? 0.672 -7.594 18.562 1 81.19 653 LEU B CA 1
ATOM 11269 C C . LEU B 1 653 ? 0.172 -7.062 19.906 1 81.19 653 LEU B C 1
ATOM 11271 O O . LEU B 1 653 ? 0.777 -7.324 20.938 1 81.19 653 LEU B O 1
ATOM 11275 N N . LEU B 1 654 ? -0.902 -6.336 19.891 1 81.5 654 LEU B N 1
ATOM 11276 C CA . LEU B 1 654 ? -1.46 -5.785 21.125 1 81.5 654 LEU B CA 1
ATOM 11277 C C . LEU B 1 654 ? -1.897 -6.902 22.062 1 81.5 654 LEU B C 1
ATOM 11279 O O . LEU B 1 654 ? -1.708 -6.805 23.281 1 81.5 654 LEU B O 1
ATOM 11283 N N . GLU B 1 655 ? -2.42 -7.926 21.484 1 81.94 655 GLU B N 1
ATOM 11284 C CA . GLU B 1 655 ? -2.793 -9.094 22.266 1 81.94 655 GLU B CA 1
ATOM 11285 C C . GLU B 1 655 ? -1.572 -9.727 22.938 1 81.94 655 GLU B C 1
ATOM 11287 O O . GLU B 1 655 ? -1.626 -10.117 24.094 1 81.94 655 GLU B O 1
ATOM 11292 N N . MET B 1 656 ? -0.554 -9.797 22.172 1 83.69 656 MET B N 1
ATOM 11293 C CA . MET B 1 656 ? 0.671 -10.398 22.703 1 83.69 656 MET B CA 1
ATOM 11294 C C . MET B 1 656 ? 1.299 -9.516 23.766 1 83.69 656 MET B C 1
ATOM 11296 O O . MET B 1 656 ? 1.847 -10.023 24.75 1 83.69 656 MET B O 1
ATOM 11300 N N . MET B 1 657 ? 1.205 -8.32 23.625 1 81.19 657 MET B N 1
ATOM 11301 C CA . MET B 1 657 ? 1.745 -7.391 24.625 1 81.19 657 MET B CA 1
ATOM 11302 C C . MET B 1 657 ? 0.97 -7.48 25.922 1 81.19 657 MET B C 1
ATOM 11304 O O . MET B 1 657 ? 1.562 -7.438 27.016 1 81.19 657 MET B O 1
ATOM 11308 N N . GLU B 1 658 ? -0.291 -7.566 25.766 1 80 658 GLU B N 1
ATOM 11309 C CA . GLU B 1 658 ? -1.111 -7.746 26.953 1 80 658 GLU B CA 1
ATOM 11310 C C . GLU B 1 658 ? -0.792 -9.062 27.656 1 80 658 GLU B C 1
ATOM 11312 O O . GLU B 1 658 ? -0.765 -9.133 28.891 1 80 658 GLU B O 1
ATOM 11317 N N . GLU B 1 659 ? -0.588 -10.039 26.859 1 84.94 659 GLU B N 1
ATOM 11318 C CA . GLU B 1 659 ? -0.24 -11.344 27.422 1 84.94 659 GLU B CA 1
ATOM 11319 C C . GLU B 1 659 ? 1.108 -11.297 28.141 1 84.94 659 GLU B C 1
ATOM 11321 O O . GLU B 1 659 ? 1.283 -11.922 29.188 1 84.94 659 GLU B O 1
ATOM 11326 N N . VAL B 1 660 ? 1.988 -10.648 27.578 1 83.19 660 VAL B N 1
ATOM 11327 C CA . VAL B 1 660 ? 3.309 -10.508 28.188 1 83.19 660 VAL B CA 1
ATOM 11328 C C . VAL B 1 660 ? 3.186 -9.789 29.531 1 83.19 660 VAL B C 1
ATOM 11330 O O . VAL B 1 660 ? 3.809 -10.195 30.516 1 83.19 660 VAL B O 1
ATOM 11333 N N . GLN B 1 661 ? 2.412 -8.805 29.594 1 82 661 GLN B N 1
ATOM 11334 C CA . GLN B 1 661 ? 2.207 -8.07 30.828 1 82 661 GLN B CA 1
ATOM 11335 C C . GLN B 1 661 ? 1.542 -8.945 31.891 1 82 661 GLN B C 1
ATOM 11337 O O . GLN B 1 661 ? 1.92 -8.914 33.062 1 82 661 GLN B O 1
ATOM 11342 N N . ARG B 1 662 ? 0.63 -9.672 31.438 1 81.81 662 ARG B N 1
ATOM 11343 C CA . ARG B 1 662 ? -0.071 -10.57 32.344 1 81.81 662 ARG B CA 1
ATOM 11344 C C . ARG B 1 662 ? 0.873 -11.633 32.906 1 81.81 662 ARG B C 1
ATOM 11346 O O . ARG B 1 662 ? 0.861 -11.914 34.094 1 81.81 662 ARG B O 1
ATOM 11353 N N . LEU B 1 663 ? 1.61 -12.141 31.984 1 84 663 LEU B N 1
ATOM 11354 C CA . LEU B 1 663 ? 2.547 -13.18 32.406 1 84 663 LEU B CA 1
ATOM 11355 C C . LEU B 1 663 ? 3.641 -12.602 33.281 1 84 663 LEU B C 1
ATOM 11357 O O . LEU B 1 663 ? 4.094 -13.266 34.219 1 84 663 LEU B O 1
ATOM 11361 N N . GLN B 1 664 ? 4.082 -11.43 33.031 1 83.56 664 GLN B N 1
ATOM 11362 C CA . GLN B 1 664 ? 5.07 -10.766 33.875 1 83.56 664 GLN B CA 1
ATOM 11363 C C . GLN B 1 664 ? 4.52 -10.523 35.281 1 83.56 664 GLN B C 1
ATOM 11365 O O . GLN B 1 664 ? 5.238 -10.672 36.25 1 83.56 664 GLN B O 1
ATOM 11370 N N . GLU B 1 665 ? 3.318 -10.156 35.312 1 81.38 665 GLU B N 1
ATOM 11371 C CA . GLU B 1 665 ? 2.672 -9.961 36.594 1 81.38 665 GLU B CA 1
ATOM 11372 C C . GLU B 1 665 ? 2.57 -11.281 37.375 1 81.38 665 GLU B C 1
ATOM 11374 O O . GLU B 1 665 ? 2.752 -11.312 38.594 1 81.38 665 GLU B O 1
ATOM 11379 N N . LYS B 1 666 ? 2.281 -12.234 36.625 1 79.62 666 LYS B N 1
ATOM 11380 C CA . LYS B 1 666 ? 2.186 -13.547 37.25 1 79.62 666 LYS B CA 1
ATOM 11381 C C . LYS B 1 666 ? 3.545 -14.016 37.75 1 79.62 666 LYS B C 1
ATOM 11383 O O . LYS B 1 666 ? 3.635 -14.633 38.812 1 79.62 666 LYS B O 1
ATOM 11388 N N . VAL B 1 667 ? 4.555 -13.766 37 1 80.12 667 VAL B N 1
ATOM 11389 C CA . VAL B 1 667 ? 5.906 -14.156 37.406 1 80.12 667 VAL B CA 1
ATOM 11390 C C . VAL B 1 667 ? 6.352 -13.352 38.625 1 80.12 667 VAL B C 1
ATOM 11392 O O . VAL B 1 667 ? 6.996 -13.883 39.5 1 80.12 667 VAL B O 1
ATOM 11395 N N . GLU B 1 668 ? 5.992 -12.102 38.656 1 75.5 668 GLU B N 1
ATOM 11396 C CA . GLU B 1 668 ? 6.355 -11.234 39.75 1 75.5 668 GLU B CA 1
ATOM 11397 C C . GLU B 1 668 ? 5.531 -11.562 41 1 75.5 668 GLU B C 1
ATOM 11399 O O . GLU B 1 668 ? 6.039 -11.5 42.125 1 75.5 668 GLU B O 1
ATOM 11404 N N . ALA B 1 669 ? 4.219 -11.789 40.875 1 65.94 669 ALA B N 1
ATOM 11405 C CA . ALA B 1 669 ? 3.365 -12.141 42 1 65.94 669 ALA B CA 1
ATOM 11406 C C . ALA B 1 669 ? 3.832 -13.438 42.656 1 65.94 669 ALA B C 1
ATOM 11408 O O . ALA B 1 669 ? 3.76 -13.586 43.875 1 65.94 669 ALA B O 1
ATOM 11409 N N . ARG B 1 670 ? 4.141 -14.414 41.812 1 57.53 670 ARG B N 1
ATOM 11410 C CA . ARG B 1 670 ? 4.598 -15.664 42.438 1 57.53 670 ARG B CA 1
ATOM 11411 C C . ARG B 1 670 ? 5.879 -15.445 43.219 1 57.53 670 ARG B C 1
ATOM 11413 O O . ARG B 1 670 ? 6.23 -16.266 44.062 1 57.53 670 ARG B O 1
ATOM 11420 N N . HIS B 1 671 ? 6.695 -14.555 42.875 1 53.41 671 HIS B N 1
ATOM 11421 C CA . HIS B 1 671 ? 7.805 -14.266 43.781 1 53.41 671 HIS B CA 1
ATOM 11422 C C . HIS B 1 671 ? 7.309 -13.695 45.094 1 53.41 671 HIS B C 1
ATOM 11424 O O . HIS B 1 671 ? 8.023 -13.742 46.125 1 53.41 671 HIS B O 1
ATOM 11430 N N . HIS B 1 672 ? 6.18 -12.914 45.125 1 48.19 672 HIS B N 1
ATOM 11431 C CA . HIS B 1 672 ? 5.656 -12.516 46.438 1 48.19 672 HIS B CA 1
ATOM 11432 C C . HIS B 1 672 ? 4.648 -13.531 46.969 1 48.19 672 HIS B C 1
ATOM 11434 O O . HIS B 1 672 ? 4.176 -14.391 46.219 1 48.19 672 HIS B O 1
ATOM 11440 N N . SER B 1 673 ? 3.42 -13.234 47.844 1 42.75 673 SER B N 1
ATOM 11441 C CA . SER B 1 673 ? 2.461 -13.953 48.688 1 42.75 673 SER B CA 1
ATOM 11442 C C . SER B 1 673 ? 1.656 -14.953 47.844 1 42.75 673 SER B C 1
ATOM 11444 O O . SER B 1 673 ? 1.484 -14.781 46.656 1 42.75 673 SER B O 1
ATOM 11446 N N . GLN B 1 674 ? 1.163 -16.281 48.562 1 36.34 674 GLN B N 1
ATOM 11447 C CA . GLN B 1 674 ? 0.19 -17.344 48.375 1 36.34 674 GLN B CA 1
ATOM 11448 C C . GLN B 1 674 ? -1.094 -16.812 47.75 1 36.34 674 GLN B C 1
ATOM 11450 O O . GLN B 1 674 ? -1.866 -17.578 47.156 1 36.34 674 GLN B O 1
ATOM 11455 N N . GLU B 1 675 ? -1.856 -15.797 48.406 1 32.34 675 GLU B N 1
ATOM 11456 C CA . GLU B 1 675 ? -3.314 -15.734 48.469 1 32.34 675 GLU B CA 1
ATOM 11457 C C . GLU B 1 675 ? -3.885 -15.297 47.125 1 32.34 675 GLU B C 1
ATOM 11459 O O . GLU B 1 675 ? -4.891 -15.836 46.656 1 32.34 675 GLU B O 1
ATOM 11464 N N . ALA B 1 676 ? -3.889 -13.883 46.844 1 32.34 676 ALA B N 1
ATOM 11465 C CA . ALA B 1 676 ? -5.02 -13.141 46.281 1 32.34 676 ALA B CA 1
ATOM 11466 C C . ALA B 1 676 ? -5.172 -13.414 44.781 1 32.34 676 ALA B C 1
ATOM 11468 O O . ALA B 1 676 ? -5.945 -12.742 44.094 1 32.34 676 ALA B O 1
ATOM 11469 N N . LEU B 1 677 ? -4.262 -13.93 44.125 1 36.66 677 LEU B N 1
ATOM 11470 C CA . LEU B 1 677 ? -4.34 -13.516 42.75 1 36.66 677 LEU B CA 1
ATOM 11471 C C . LEU B 1 677 ? -5.504 -14.211 42.031 1 36.66 677 LEU B C 1
ATOM 11473 O O . LEU B 1 677 ? -5.422 -14.508 40.844 1 36.66 677 LEU B O 1
ATOM 11477 N N . GLN B 1 678 ? -6.465 -14.773 42.844 1 30.97 678 GLN B N 1
ATOM 11478 C CA . GLN B 1 678 ? -7.434 -15.461 42 1 30.97 678 GLN B CA 1
ATOM 11479 C C . GLN B 1 678 ? -8.102 -14.484 41.031 1 30.97 678 GLN B C 1
ATOM 11481 O O . GLN B 1 678 ? -8.773 -14.906 40.094 1 30.97 678 GLN B O 1
ATOM 11486 N N . ALA B 1 679 ? -8.602 -13.273 41.625 1 28.89 679 ALA B N 1
ATOM 11487 C CA . ALA B 1 679 ? -9.828 -12.68 41.094 1 28.89 679 ALA B CA 1
ATOM 11488 C C . ALA B 1 679 ? -9.641 -12.211 39.656 1 28.89 679 ALA B C 1
ATOM 11490 O O . ALA B 1 679 ? -10.609 -11.891 38.969 1 28.89 679 ALA B O 1
ATOM 11491 N N . GLU B 1 680 ? -8.562 -11.336 39.344 1 33.41 680 GLU B N 1
ATOM 11492 C CA . GLU B 1 680 ? -8.992 -10.383 38.312 1 33.41 680 GLU B CA 1
ATOM 11493 C C . GLU B 1 680 ? -9.312 -11.078 37 1 33.41 680 GLU B C 1
ATOM 11495 O O . GLU B 1 680 ? -8.547 -11.938 36.562 1 33.41 680 GLU B O 1
ATOM 11500 N N . ALA B 1 681 ? -10.555 -11.07 36.594 1 31.05 681 ALA B N 1
ATOM 11501 C CA . ALA B 1 681 ? -11.336 -11.453 35.406 1 31.05 681 ALA B CA 1
ATOM 11502 C C . ALA B 1 681 ? -10.57 -11.164 34.125 1 31.05 681 ALA B C 1
ATOM 11504 O O . ALA B 1 681 ? -10.047 -10.062 33.938 1 31.05 681 ALA B O 1
ATOM 11505 N N . ALA B 1 682 ? -10.094 -12.117 33.469 1 35.56 682 ALA B N 1
ATOM 11506 C CA . ALA B 1 682 ? -9.625 -12.164 32.094 1 35.56 682 ALA B CA 1
ATOM 11507 C C . ALA B 1 682 ? -10.445 -11.234 31.203 1 35.56 682 ALA B C 1
ATOM 11509 O O . ALA B 1 682 ? -11.664 -11.414 31.062 1 35.56 682 ALA B O 1
ATOM 11510 N N . SER B 1 683 ? -10.281 -9.945 31.188 1 35.62 683 SER B N 1
ATOM 11511 C CA . SER B 1 683 ? -10.992 -9.133 30.203 1 35.62 683 SER B CA 1
ATOM 11512 C C . SER B 1 683 ? -11.172 -9.883 28.891 1 35.62 683 SER B C 1
ATOM 11514 O O . SER B 1 683 ? -10.281 -10.617 28.453 1 35.62 683 SER B O 1
ATOM 11516 N N . PRO B 1 684 ? -12.375 -10.227 28.484 1 36.84 684 PRO B N 1
ATOM 11517 C CA . PRO B 1 684 ? -12.656 -10.961 27.25 1 36.84 684 PRO B CA 1
ATOM 11518 C C . PRO B 1 684 ? -11.727 -10.555 26.109 1 36.84 684 PRO B C 1
ATOM 11520 O O . PRO B 1 684 ? -11.258 -9.414 26.062 1 36.84 684 PRO B O 1
ATOM 11523 N N . PRO B 1 685 ? -10.938 -11.43 25.594 1 39.22 685 PRO B N 1
ATOM 11524 C CA . PRO B 1 685 ? -10.125 -11.164 24.406 1 39.22 685 PRO B CA 1
ATOM 11525 C C . PRO B 1 685 ? -10.758 -10.148 23.453 1 39.22 685 PRO B C 1
ATOM 11527 O O . PRO B 1 685 ? -11.977 -10.18 23.234 1 39.22 685 PRO B O 1
ATOM 11530 N N . ARG B 1 686 ? -10.367 -8.906 23.469 1 42.78 686 ARG B N 1
ATOM 11531 C CA . ARG B 1 686 ? -10.797 -7.953 22.453 1 42.78 686 ARG B CA 1
ATOM 11532 C C . ARG B 1 686 ? -11.156 -8.664 21.141 1 42.78 686 ARG B C 1
ATOM 11534 O O . ARG B 1 686 ? -10.352 -9.43 20.609 1 42.78 686 ARG B O 1
ATOM 11541 N N . THR B 1 687 ? -12.305 -9.07 20.906 1 44.91 687 THR B N 1
ATOM 11542 C CA . THR B 1 687 ? -12.812 -9.711 19.703 1 44.91 687 THR B CA 1
ATOM 11543 C C . THR B 1 687 ? -12.195 -9.086 18.453 1 44.91 687 THR B C 1
ATOM 11545 O O . THR B 1 687 ? -12.539 -7.965 18.078 1 44.91 687 THR B O 1
ATOM 11548 N N . SER B 1 688 ? -10.922 -9.25 18.188 1 48.78 688 SER B N 1
ATOM 11549 C CA . SER B 1 688 ? -10.055 -8.945 17.047 1 48.78 688 SER B CA 1
ATOM 11550 C C . SER B 1 688 ? -10.812 -9.016 15.727 1 48.78 688 SER B C 1
ATOM 11552 O O . SER B 1 688 ? -10.438 -8.367 14.75 1 48.78 688 SER B O 1
ATOM 11554 N N . GLY B 1 689 ? -11.953 -9.875 15.734 1 47.34 689 GLY B N 1
ATOM 11555 C CA . GLY B 1 689 ? -12.562 -10.227 14.461 1 47.34 689 GLY B CA 1
ATOM 11556 C C . GLY B 1 689 ? -13.273 -9.062 13.797 1 47.34 689 GLY B C 1
ATOM 11557 O O . GLY B 1 689 ? -13.672 -9.156 12.633 1 47.34 689 GLY B O 1
ATOM 11558 N N . ARG B 1 690 ? -13.414 -7.891 14.555 1 54.06 690 ARG B N 1
ATOM 11559 C CA . ARG B 1 690 ? -14.297 -6.91 13.93 1 54.06 690 ARG B CA 1
ATOM 11560 C C . ARG B 1 690 ? -13.523 -5.668 13.508 1 54.06 690 ARG B C 1
ATOM 11562 O O . ARG B 1 690 ? -14.117 -4.688 13.047 1 54.06 690 ARG B O 1
ATOM 11569 N N . LEU B 1 691 ? -12.188 -5.871 13.562 1 67.94 691 LEU B N 1
ATOM 11570 C CA . LEU B 1 691 ? -11.5 -4.621 13.258 1 67.94 691 LEU B CA 1
ATOM 11571 C C . LEU B 1 691 ? -11.195 -4.52 11.766 1 67.94 691 LEU B C 1
ATOM 11573 O O . LEU B 1 691 ? -10.609 -5.434 11.18 1 67.94 691 LEU B O 1
ATOM 11577 N N . SER B 1 692 ? -11.75 -3.523 11.172 1 70.06 692 SER B N 1
ATOM 11578 C CA . SER B 1 692 ? -11.523 -3.281 9.75 1 70.06 692 SER B CA 1
ATOM 11579 C C . SER B 1 692 ? -10.078 -2.855 9.484 1 70.06 692 SER B C 1
ATOM 11581 O O . SER B 1 692 ? -9.352 -2.514 10.414 1 70.06 692 SER B O 1
ATOM 11583 N N . SER B 1 693 ? -9.664 -2.908 8.328 1 71.56 693 SER B N 1
ATOM 11584 C CA . SER B 1 693 ? -8.336 -2.5 7.895 1 71.56 693 SER B CA 1
ATOM 11585 C C . SER B 1 693 ? -8.094 -1.018 8.156 1 71.56 693 SER B C 1
ATOM 11587 O O . SER B 1 693 ? -6.953 -0.554 8.141 1 71.56 693 SER B O 1
ATOM 11589 N N . LEU B 1 694 ? -9.18 -0.268 8.359 1 70.94 694 LEU B N 1
ATOM 11590 C CA . LEU B 1 694 ? -9.055 1.164 8.617 1 70.94 694 LEU B CA 1
ATOM 11591 C C . LEU B 1 694 ? -9.492 1.506 10.031 1 70.94 694 LEU B C 1
ATOM 11593 O O . LEU B 1 694 ? -9.992 2.605 10.289 1 70.94 694 LEU B O 1
ATOM 11597 N N . PHE B 1 695 ? -9.344 0.531 10.906 1 78.38 695 PHE B N 1
ATOM 11598 C CA . PHE B 1 695 ? -9.562 0.715 12.336 1 78.38 695 PHE B CA 1
ATOM 11599 C C . PHE B 1 695 ? -8.82 1.944 12.844 1 78.38 695 PHE B C 1
ATOM 11601 O O . PHE B 1 695 ? -7.711 2.236 12.391 1 78.38 695 PHE B O 1
ATOM 11608 N N . PRO B 1 696 ? -9.477 2.807 13.594 1 75.69 696 PRO B N 1
ATOM 11609 C CA . PRO B 1 696 ? -10.641 2.484 14.43 1 75.69 696 PRO B CA 1
ATOM 11610 C C . PRO B 1 696 ? -11.938 3.059 13.883 1 75.69 696 PRO B C 1
ATOM 11612 O O . PRO B 1 696 ? -12.992 2.949 14.523 1 75.69 696 PRO B O 1
ATOM 11615 N N . PHE B 1 697 ? -11.93 3.643 12.727 1 73.81 697 PHE B N 1
ATOM 11616 C CA . PHE B 1 697 ? -13.094 4.363 12.211 1 73.81 697 PHE B CA 1
ATOM 11617 C C . PHE B 1 697 ? -14.047 3.416 11.508 1 73.81 697 PHE B C 1
ATOM 11619 O O . PHE B 1 697 ? -15.164 3.803 11.148 1 73.81 697 PHE B O 1
ATOM 11626 N N . ALA B 1 698 ? -14.125 2.068 11.734 1 60.16 698 ALA B N 1
ATOM 11627 C CA . ALA B 1 698 ? -14.852 1.083 10.938 1 60.16 698 ALA B CA 1
ATOM 11628 C C . ALA B 1 698 ? -16.344 1.437 10.844 1 60.16 698 ALA B C 1
ATOM 11630 O O . ALA B 1 698 ? -16.953 1.802 11.852 1 60.16 698 ALA B O 1
ATOM 11631 N N . LEU B 1 699 ? -16.891 1.79 9.562 1 54.88 699 LEU B N 1
ATOM 11632 C CA . LEU B 1 699 ? -18.328 1.876 9.359 1 54.88 699 LEU B CA 1
ATOM 11633 C C . LEU B 1 699 ? -18.984 0.509 9.531 1 54.88 699 LEU B C 1
ATOM 11635 O O . LEU B 1 699 ? -18.641 -0.442 8.828 1 54.88 699 LEU B O 1
ATOM 11639 N N . LEU B 1 700 ? -19.219 0.034 10.703 1 46.5 700 LEU B N 1
ATOM 11640 C CA . LEU B 1 700 ? -20.031 -1.177 10.719 1 46.5 700 LEU B CA 1
ATOM 11641 C C . LEU B 1 700 ? -21.234 -1.028 9.805 1 46.5 700 LEU B C 1
ATOM 11643 O O . LEU B 1 700 ? -22.062 -0.129 9.992 1 46.5 700 LEU B O 1
ATOM 11647 N N . GLN B 1 701 ? -21.109 -1.222 8.516 1 45.91 701 GLN B N 1
ATOM 11648 C CA . GLN B 1 701 ? -22.328 -1.254 7.715 1 45.91 701 GLN B CA 1
ATOM 11649 C C . GLN B 1 701 ? -23.406 -2.115 8.383 1 45.91 701 GLN B C 1
ATOM 11651 O O . GLN B 1 701 ? -23.328 -3.346 8.352 1 45.91 701 GLN B O 1
ATOM 11656 N N . ARG B 1 702 ? -23.922 -1.731 9.461 1 39.84 702 ARG B N 1
ATOM 11657 C CA . ARG B 1 702 ? -25.062 -2.521 9.93 1 39.84 702 ARG B CA 1
ATOM 11658 C C . ARG B 1 702 ? -26.203 -2.469 8.93 1 39.84 702 ARG B C 1
ATOM 11660 O O . ARG B 1 702 ? -26.719 -1.391 8.609 1 39.84 702 ARG B O 1
ATOM 11667 N N . HIS B 1 703 ? -26.188 -3.318 7.98 1 38.44 703 HIS B N 1
ATOM 11668 C CA . HIS B 1 703 ? -27.422 -3.438 7.195 1 38.44 703 HIS B CA 1
ATOM 11669 C C . HIS B 1 703 ? -28.641 -3.602 8.102 1 38.44 703 HIS B C 1
ATOM 11671 O O . HIS B 1 703 ? -28.719 -4.57 8.859 1 38.44 703 HIS B O 1
ATOM 11677 N N . SER B 1 704 ? -29.203 -2.621 8.602 1 36.31 704 SER B N 1
ATOM 11678 C CA . SER B 1 704 ? -30.516 -2.797 9.234 1 36.31 704 SER B CA 1
ATOM 11679 C C . SER B 1 704 ? -31.516 -3.4 8.258 1 36.31 704 SER B C 1
ATOM 11681 O O . SER B 1 704 ? -31.781 -2.832 7.195 1 36.31 704 SER B O 1
ATOM 11683 N N . SER B 1 705 ? -31.641 -4.609 8.172 1 35.66 705 SER B N 1
ATOM 11684 C CA . SER B 1 705 ? -32.656 -5.293 7.383 1 35.66 705 SER B CA 1
ATOM 11685 C C . SER B 1 705 ? -34.062 -4.887 7.812 1 35.66 705 SER B C 1
ATOM 11687 O O . SER B 1 705 ? -35.031 -5.527 7.434 1 35.66 705 SER B O 1
ATOM 11689 N N . LYS B 1 706 ? -34.438 -4.113 8.852 1 32.72 706 LYS B N 1
ATOM 11690 C CA . LYS B 1 706 ? -35.875 -4.051 9.109 1 32.72 706 LYS B CA 1
ATOM 11691 C C . LYS B 1 706 ? -36.562 -3.182 8.07 1 32.72 706 LYS B C 1
ATOM 11693 O O . LYS B 1 706 ? -36.188 -2.021 7.875 1 32.72 706 LYS B O 1
ATOM 11698 N N . PRO B 1 707 ? -37.281 -3.793 7.184 1 34.44 707 PRO B N 1
ATOM 11699 C CA . PRO B 1 707 ? -38.219 -2.975 6.391 1 34.44 707 PRO B CA 1
ATOM 11700 C C . PRO B 1 707 ? -39.094 -2.086 7.258 1 34.44 707 PRO B C 1
ATOM 11702 O O . PRO B 1 707 ? -39.75 -2.572 8.188 1 34.44 707 PRO B O 1
ATOM 11705 N N . VAL B 1 708 ? -38.75 -0.96 7.664 1 35.06 708 VAL B N 1
ATOM 11706 C CA . VAL B 1 708 ? -39.75 -0.192 8.406 1 35.06 708 VAL B CA 1
ATOM 11707 C C . VAL B 1 708 ? -40.938 0.112 7.5 1 35.06 708 VAL B C 1
ATOM 11709 O O . VAL B 1 708 ? -40.781 0.758 6.457 1 35.06 708 VAL B O 1
ATOM 11712 N N . LEU B 1 709 ? -42.031 -0.708 7.531 1 31.47 709 LEU B N 1
ATOM 11713 C CA . LEU B 1 709 ? -43.312 -0.371 6.969 1 31.47 709 LEU B CA 1
ATOM 11714 C C . LEU B 1 709 ? -43.781 1.015 7.426 1 31.47 709 LEU B C 1
ATOM 11716 O O . LEU B 1 709 ? -43.594 1.374 8.594 1 31.47 709 LEU B O 1
ATOM 11720 N N . PRO B 1 710 ? -43.844 1.928 6.559 1 31.86 710 PRO B N 1
ATOM 11721 C CA . PRO B 1 710 ? -44.469 3.213 6.926 1 31.86 710 PRO B CA 1
ATOM 11722 C C . PRO B 1 710 ? -45.75 3.053 7.738 1 31.86 710 PRO B C 1
ATOM 11724 O O . PRO B 1 710 ? -46.688 2.383 7.297 1 31.86 710 PRO B O 1
ATOM 11727 N N . THR B 1 711 ? -45.75 2.82 8.969 1 29.27 711 THR B N 1
ATOM 11728 C CA . THR B 1 711 ? -47 2.752 9.742 1 29.27 711 THR B CA 1
ATOM 11729 C C . THR B 1 711 ? -47.906 3.924 9.406 1 29.27 711 THR B C 1
ATOM 11731 O O . THR B 1 711 ? -49.125 3.883 9.688 1 29.27 711 THR B O 1
ATOM 11734 N N . SER B 1 712 ? -47.406 5.113 9.102 1 29.64 712 SER B N 1
ATOM 11735 C CA . SER B 1 712 ? -48.406 6.188 9.18 1 29.64 712 SER B CA 1
ATOM 11736 C C . SER B 1 712 ? -49.406 6.098 8.031 1 29.64 712 SER B C 1
ATOM 11738 O O . SER B 1 712 ? -50.312 6.93 7.93 1 29.64 712 SER B O 1
ATOM 11740 N N . GLY B 1 713 ? -49.156 5.348 6.984 1 28.53 713 GLY B N 1
ATOM 11741 C CA . GLY B 1 713 ? -50.25 5.504 6.035 1 28.53 713 G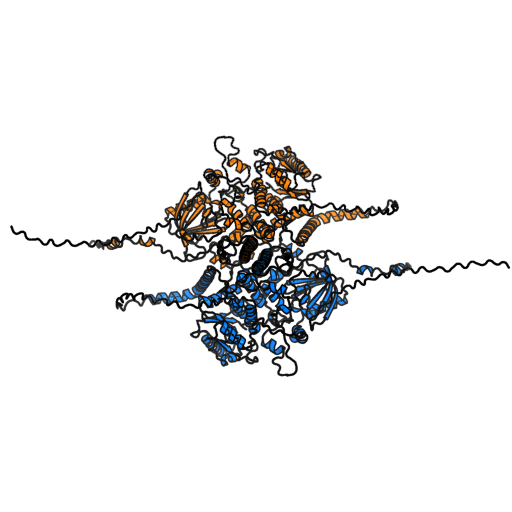LY B CA 1
ATOM 11742 C C . GLY B 1 713 ? -51.562 4.938 6.535 1 28.53 713 GLY B C 1
ATOM 11743 O O . GLY B 1 713 ? -52.531 4.867 5.785 1 28.53 713 GLY B O 1
ATOM 11744 N N . TRP B 1 714 ? -51.531 4.219 7.613 1 28.86 714 TRP B N 1
ATOM 11745 C CA . TRP B 1 714 ? -52.875 3.746 7.93 1 28.86 714 TRP B CA 1
ATOM 11746 C C . TRP B 1 714 ? -53.781 4.906 8.352 1 28.86 714 TRP B C 1
ATOM 11748 O O . TRP B 1 714 ? -55 4.762 8.398 1 28.86 714 TRP B O 1
ATOM 11758 N N . LYS B 1 715 ? -53.156 5.961 8.938 1 28.45 715 LYS B N 1
ATOM 11759 C CA . LYS B 1 715 ? -54.156 6.93 9.367 1 28.45 715 LYS B CA 1
ATOM 11760 C C . LYS B 1 715 ? -54.812 7.605 8.172 1 28.45 715 LYS B C 1
ATOM 11762 O O . LYS B 1 715 ? -55.812 8.32 8.328 1 28.45 715 LYS B O 1
ATOM 11767 N N . ALA B 1 716 ? -54.094 7.703 7.09 1 27.55 716 ALA B N 1
ATOM 11768 C CA . ALA B 1 716 ? -54.906 8.422 6.102 1 27.55 716 ALA B CA 1
ATOM 11769 C C . ALA B 1 716 ? -56.031 7.535 5.551 1 27.55 716 ALA B C 1
ATOM 11771 O O . ALA B 1 716 ? -56.688 7.91 4.59 1 27.55 716 ALA B O 1
ATOM 11772 N N . LEU B 1 717 ? -55.875 6.207 5.805 1 27.3 717 LEU B N 1
ATOM 11773 C CA . LEU B 1 717 ? -57.125 5.57 5.426 1 27.3 717 LEU B CA 1
ATOM 11774 C C . LEU B 1 717 ? -58.25 6.016 6.34 1 27.3 717 LEU B C 1
ATOM 11776 O O . LEU B 1 717 ? -58.125 5.996 7.562 1 27.3 717 LEU B O 1
ATOM 11780 N N . GLY B 1 718 ? -59.031 6.918 5.914 1 25.34 718 GLY B N 1
ATOM 11781 C CA . GLY B 1 718 ? -60.25 7.398 6.52 1 25.34 718 GLY B CA 1
ATOM 11782 C C . GLY B 1 718 ? -60.906 6.371 7.414 1 25.34 718 GLY B C 1
ATOM 11783 O O . GLY B 1 718 ? -60.562 5.188 7.371 1 25.34 718 GLY B O 1
ATOM 11784 N N . ASP B 1 719 ? -61.469 6.789 8.453 1 27.58 719 ASP B N 1
ATOM 11785 C CA . ASP B 1 719 ? -62.5 6.07 9.227 1 27.58 719 ASP B CA 1
ATOM 11786 C C . ASP B 1 719 ? -63.406 5.238 8.312 1 27.58 719 ASP B C 1
ATOM 11788 O O . ASP B 1 719 ? -63.875 5.727 7.285 1 27.58 719 ASP B O 1
ATOM 11792 N N . GLU B 1 720 ? -63.094 4.004 8.055 1 30.58 720 GLU B N 1
ATOM 11793 C CA . GLU B 1 720 ? -64.125 3.146 7.469 1 30.58 720 GLU B CA 1
ATOM 11794 C C . GLU B 1 720 ? -65.5 3.619 7.844 1 30.58 720 GLU B C 1
ATOM 11796 O O . GLU B 1 720 ? -66.5 3.252 7.195 1 30.58 720 GLU B O 1
ATOM 11801 N N . ASP B 1 721 ? -65.688 4.281 9.008 1 28.66 721 ASP B N 1
ATOM 11802 C CA . ASP B 1 721 ? -67.062 4.754 9.281 1 28.66 721 ASP B CA 1
ATOM 11803 C C . ASP B 1 721 ? -67.438 5.836 8.289 1 28.66 721 ASP B C 1
ATOM 11805 O O . ASP B 1 721 ? -68.625 5.934 7.926 1 28.66 721 ASP B O 1
ATOM 11809 N N . ASP B 1 722 ? -66.562 6.805 7.949 1 27.38 722 ASP B N 1
ATOM 11810 C CA . ASP B 1 722 ? -67.188 7.84 7.125 1 27.38 722 ASP B CA 1
ATOM 11811 C C . ASP B 1 722 ? -67.188 7.418 5.66 1 27.38 722 ASP B C 1
ATOM 11813 O O . ASP B 1 722 ? -67.75 8.156 4.816 1 27.38 722 ASP B O 1
ATOM 11817 N N . LEU B 1 723 ? -66.312 6.574 5.16 1 26.56 723 LEU B N 1
ATOM 11818 C CA . LEU B 1 723 ? -66.625 6.047 3.846 1 26.56 723 LEU B CA 1
ATOM 11819 C C . LEU B 1 723 ? -67.938 5.191 3.916 1 26.56 723 LEU B C 1
ATOM 11821 O O . LEU B 1 723 ? -68.5 4.895 2.887 1 26.56 723 LEU B O 1
ATOM 11825 N N . ALA B 1 724 ? -68.062 4.461 4.961 1 28.39 724 ALA B N 1
ATOM 11826 C CA . ALA B 1 724 ? -69.375 3.83 5 1 28.39 724 ALA B CA 1
ATOM 11827 C C . ALA B 1 724 ? -70.5 4.879 5.066 1 28.39 724 ALA B C 1
ATOM 11829 O O . ALA B 1 724 ? -71.688 4.562 4.855 1 28.39 724 ALA B O 1
ATOM 11830 N N . LYS B 1 725 ? -70.188 6.043 5.754 1 24.41 725 LYS B N 1
ATOM 11831 C CA . LYS B 1 725 ? -71.25 6.996 5.824 1 24.41 725 LYS B CA 1
ATOM 11832 C C . LYS B 1 725 ? -71.375 7.793 4.527 1 24.41 725 LYS B C 1
ATOM 11834 O O . LYS B 1 725 ? -72.125 8.766 4.457 1 24.41 725 LYS B O 1
ATOM 11839 N N . ARG B 1 726 ? -70.25 7.754 3.723 1 24.42 726 ARG B N 1
ATOM 11840 C CA . ARG B 1 726 ? -70.625 8.406 2.477 1 24.42 726 ARG B CA 1
ATOM 11841 C C . ARG B 1 726 ? -71.812 7.703 1.834 1 24.42 726 ARG B C 1
ATOM 11843 O O . ARG B 1 726 ? -71.688 6.527 1.478 1 24.42 726 ARG B O 1
ATOM 11850 N N . GLU B 1 727 ? -72.875 8.047 2.354 1 23.92 727 GLU B N 1
ATOM 11851 C CA . GLU B 1 727 ? -74.188 7.738 1.787 1 23.92 727 GLU B CA 1
ATOM 11852 C C . GLU B 1 727 ? -74.188 7.859 0.266 1 23.92 727 GLU B C 1
ATOM 11854 O O . GLU B 1 727 ? -73.375 8.609 -0.295 1 23.92 727 GLU B O 1
ATOM 11859 N N . ASP B 1 728 ? -74.625 6.898 -0.408 1 27.22 728 ASP B N 1
ATOM 11860 C CA . ASP B 1 728 ? -75.062 6.801 -1.785 1 27.22 728 ASP B CA 1
ATOM 11861 C C . ASP B 1 728 ? -75.75 8.102 -2.223 1 27.22 728 ASP B C 1
ATOM 11863 O O . ASP B 1 728 ? -76.875 8.383 -1.822 1 27.22 728 ASP B O 1
ATOM 11867 N N . GLU B 1 729 ? -75.125 9.328 -1.848 1 25.78 729 GLU B N 1
ATOM 11868 C CA . GLU B 1 729 ? -75.938 10.414 -2.377 1 25.78 729 GLU B CA 1
ATOM 11869 C C . GLU B 1 729 ? -76.25 10.172 -3.842 1 25.78 729 GLU B C 1
ATOM 11871 O O . GLU B 1 729 ? -75.438 9.852 -4.652 1 25.78 729 GLU B O 1
ATOM 11876 N N . PHE B 1 730 ? -77.5 9.867 -4.117 1 24.39 730 PHE B N 1
ATOM 11877 C CA . PHE B 1 730 ? -78.375 9.766 -5.289 1 24.39 730 PHE B CA 1
ATOM 11878 C C . PHE B 1 730 ? -78.188 10.945 -6.223 1 24.39 730 PHE B C 1
ATOM 11880 O O . PHE B 1 730 ? -78.312 12.102 -5.809 1 24.39 730 PHE B O 1
ATOM 11887 N N . VAL B 1 731 ? -76.938 10.875 -6.941 1 25.31 731 VAL B N 1
ATOM 11888 C CA . VAL B 1 731 ? -77 11.781 -8.086 1 25.31 731 VAL B CA 1
ATOM 11889 C C . VAL B 1 731 ? -78.375 11.82 -8.703 1 25.31 731 VAL B C 1
ATOM 11891 O O . VAL B 1 731 ? -78.875 10.805 -9.188 1 25.31 731 VAL B O 1
ATOM 11894 N N . ASP B 1 732 ? -79.25 12.617 -8.141 1 22.89 732 ASP B N 1
ATOM 11895 C CA . ASP B 1 732 ? -80.562 13.023 -8.75 1 22.89 732 ASP B CA 1
ATOM 11896 C C . ASP B 1 732 ? -80.312 13.438 -10.203 1 22.89 732 ASP B C 1
ATOM 11898 O O . ASP B 1 732 ? -79.562 14.328 -10.5 1 22.89 732 ASP B O 1
ATOM 11902 N N . LEU B 1 733 ? -80.312 12.383 -11.023 1 24.02 733 LEU B N 1
ATOM 11903 C CA . LEU B 1 733 ? -80.625 12.609 -12.438 1 24.02 733 LEU B CA 1
ATOM 11904 C C . LEU B 1 733 ? -81.75 13.602 -12.609 1 24.02 733 LEU B C 1
ATOM 11906 O O . LEU B 1 733 ? -82.938 13.297 -12.266 1 24.02 733 LEU B O 1
ATOM 11910 N N . GLY B 1 734 ? -81.562 14.758 -12.008 1 20.45 734 GLY B N 1
ATOM 11911 C CA . GLY B 1 734 ? -82.688 15.719 -12.219 1 20.45 734 GLY B CA 1
ATOM 11912 C C . GLY B 1 734 ? -83.25 15.656 -13.609 1 20.45 734 GLY B C 1
ATOM 11913 O O . GLY B 1 734 ? -82.688 15.023 -14.508 1 20.45 734 GLY B O 1
ATOM 11914 N N . ASP B 1 735 ? -84.25 16.594 -13.891 1 20.39 735 ASP B N 1
ATOM 11915 C CA . ASP B 1 735 ? -85.438 16.797 -14.773 1 20.39 735 ASP B CA 1
ATOM 11916 C C . ASP B 1 735 ? -85 16.875 -16.234 1 20.39 735 ASP B C 1
ATOM 11918 O O . ASP B 1 735 ? -84.062 17.609 -16.578 1 20.39 735 ASP B O 1
ATOM 11922 N N . VAL B 1 736 ? -85.562 15.758 -16.609 1 15.52 736 VAL B N 1
ATOM 11923 C CA . VAL B 1 736 ? -86.875 15.766 -17.25 1 15.52 736 VAL B CA 1
ATOM 11924 C C . VAL B 1 736 ? -87.938 15.992 -16.188 1 15.52 736 VAL B C 1
ATOM 11926 O O . VAL B 1 736 ? -87.875 15.414 -15.102 1 15.52 736 VAL B O 1
#

Solvent-accessible surface area (backbone atoms only — not comparable to full-atom values): 83402 Å² total; per-residue (Å²): 137,84,74,80,81,73,76,75,76,76,78,80,76,76,74,76,67,77,74,72,70,69,68,67,68,65,70,66,67,70,68,68,74,83,83,71,56,56,62,55,47,85,72,40,53,27,57,53,26,30,39,45,52,58,74,51,92,54,90,50,57,47,50,21,33,41,36,34,41,69,53,29,37,37,54,42,43,66,70,55,71,74,66,64,55,85,72,68,68,64,58,52,71,77,51,53,94,55,44,40,37,40,64,26,55,66,50,44,31,28,29,50,95,88,41,77,39,80,62,69,80,84,71,92,69,83,52,43,28,42,35,41,38,30,69,75,44,46,69,46,39,37,35,40,74,73,26,55,66,70,33,48,54,47,32,55,49,47,50,45,50,69,51,64,41,67,53,58,79,83,72,38,41,35,55,42,27,32,71,50,41,84,72,74,71,71,81,77,75,57,43,59,67,56,86,42,64,62,48,48,47,50,50,30,52,74,38,64,30,56,85,58,32,40,68,43,58,80,22,51,90,42,74,46,26,58,57,51,35,43,44,50,37,28,53,58,83,61,53,71,68,59,40,49,69,57,43,53,40,55,41,62,32,60,73,49,40,42,94,88,67,26,38,40,28,35,21,24,46,67,79,89,70,86,50,67,67,59,46,51,52,50,49,55,48,50,51,52,50,51,44,62,57,37,34,82,93,39,40,60,55,47,75,46,53,40,63,83,71,58,72,49,59,64,58,52,28,53,18,45,60,49,44,53,53,79,45,57,60,75,44,52,59,62,51,66,69,38,91,67,56,56,40,40,52,53,49,71,21,39,41,66,56,50,45,38,50,53,54,49,52,24,50,53,52,46,42,36,37,70,76,64,48,19,22,37,36,34,32,23,68,73,34,28,54,70,45,29,43,41,56,49,49,36,42,46,26,56,34,45,57,37,27,31,60,48,34,32,46,22,47,47,28,48,42,34,45,45,34,19,23,42,34,28,42,26,68,37,71,37,42,54,86,85,50,71,48,27,62,57,67,59,51,42,51,52,46,50,46,53,45,43,55,44,34,40,36,42,19,34,44,30,70,58,39,54,43,52,54,63,55,52,60,35,43,56,64,32,50,65,50,65,34,40,19,50,42,58,46,42,61,70,35,42,71,69,54,79,72,80,80,70,79,59,57,65,70,41,58,68,70,56,52,68,72,37,28,52,72,78,38,53,52,58,30,49,30,88,62,37,63,72,76,80,71,78,76,80,73,79,67,78,68,73,73,69,74,71,72,74,75,74,76,76,76,78,70,81,80,77,80,81,85,81,77,92,81,83,78,88,77,65,68,80,55,54,70,68,52,59,70,51,53,66,61,39,59,76,42,31,58,57,42,49,49,45,49,47,48,48,54,53,53,54,56,70,61,46,78,62,50,63,73,39,69,53,80,76,65,71,43,62,91,64,62,73,79,67,48,58,57,61,38,34,78,38,71,76,72,49,38,62,36,5,35,70,41,44,55,52,48,51,32,53,51,37,50,53,48,39,51,52,48,50,47,50,55,53,43,67,73,51,81,94,72,73,80,75,66,84,72,74,71,72,74,76,74,61,54,71,40,20,44,35,56,74,58,56,69,73,68,68,74,74,76,71,77,77,73,77,66,67,66,59,67,69,53,62,59,69,65,56,64,65,56,57,64,84,74,75,78,73,79,68,84,125,137,81,79,70,77,71,76,70,72,77,74,79,77,76,77,72,68,75,73,71,68,69,68,67,66,63,70,66,67,69,67,66,73,83,84,70,58,56,61,54,47,84,72,41,52,28,57,54,26,30,40,46,53,60,71,50,92,55,90,50,58,47,50,20,34,41,35,34,40,70,53,30,36,36,54,42,43,66,71,56,73,73,66,64,54,85,72,67,68,65,58,51,70,78,51,55,92,56,44,40,36,40,64,27,55,64,50,46,31,27,28,50,97,88,42,77,39,78,62,69,82,83,71,91,70,82,50,43,28,42,36,40,37,29,68,74,44,46,69,47,39,38,35,41,75,75,27,54,66,72,33,48,55,46,32,54,50,48,50,46,50,70,49,63,41,65,52,58,79,83,71,37,41,35,54,41,26,30,72,51,39,83,72,74,71,72,82,76,74,56,43,58,67,56,86,43,63,64,48,48,46,50,50,30,52,75,36,66,31,56,88,59,32,40,68,45,58,81,22,51,90,41,74,45,28,58,58,49,36,41,44,52,36,29,52,58,82,62,54,72,67,59,41,50,69,56,41,53,40,54,41,62,33,61,74,47,40,42,93,87,68,26,38,41,29,36,21,24,45,66,80,90,70,87,51,68,67,60,45,50,51,48,51,54,48,48,52,52,49,51,45,62,56,38,31,82,94,39,42,58,54,46,76,45,53,40,64,82,70,56,71,50,59,64,57,52,29,54,16,45,59,50,43,53,54,79,44,57,61,74,43,52,59,62,51,68,71,38,90,67,56,54,41,41,52,52,49,72,20,39,41,65,56,50,44,38,51,51,54,48,52,25,50,54,51,46,43,37,37,70,74,64,50,18,21,36,37,35,32,22,68,74,34,30,54,68,45,28,41,41,55,49,50,38,41,46,26,55,33,46,58,38,27,32,60,48,34,34,46,21,46,47,27,49,44,33,44,45,33,19,24,42,34,28,43,26,68,38,67,37,41,54,87,85,50,71,50,28,61,56,68,58,50,41,52,53,46,51,45,52,44,42,55,44,34,41,36,43,21,35,45,29,70,58,39,53,44,52,53,62,56,51,62,34,43,57,62,31,50,65,50,63,33,39,20,51,46,58,46,41,60,70,36,41,72,70,55,76,72,80,81,69,78,60,56,65,71,42,58,66,70,55,52,68,70,37,28,52,73,78,38,52,54,58,30,49,31,88,61,37,64,72,79,79,72,75,73,80,73,79,69,78,70,72,72,69,74,72,75,74,74,73,78,74,79,80,74,81,81,80,82,79,84,81,78,88,85,83,79,83,79,64,68,81,56,54,70,67,51,61,70,51,53,65,61,38,60,76,42,31,60,56,45,49,49,46,50,47,47,48,54,55,54,54,56,71,61,48,80,63,51,62,74,39,69,52,80,75,66,72,44,64,89,64,62,73,78,66,49,58,57,60,39,34,79,39,71,76,71,48,38,62,35,5,37,71,41,44,55,51,48,51,34,53,52,36,50,51,48,39,52,51,49,50,48,51,55,53,42,67,74,50,81,94,73,74,82,74,65,84,72,76,71,71,73,74,74,62,54,70,41,20,44,32,57,75,60,54,69,74,68,69,77,74,77,72,76,75,70,76,66,67,63,58,68,72,50,64,58,68,62,57,63,66,55,54,59,84,72,73,77,70,80,67,79,127

Secondary structure (DSSP, 8-state):
----------------------------------PPPTT--EEEEEEEEEEEPTT-SS--EEEEEEEEESSEEEEEETTGGGG--TT-S---SSS-TTEEEGGGEEEEEEEETTEEEE--SS-SS--SEEEEEETTS-EEEEE-TTS-HHHHHHHHHHHHHHHHS---GGGSHHHHHHHH---------SS----SHHHHHHHHHHTT-TTTEEEE-TTGGGSS-SSS-SSEEEETT--HHHHHHTTTTT--EEEEE-TTS-EEEEEEPPPP---HHHHHHHHHHHHHHHHHHHSTTS--EEEEEHHHHS--HHHHHHHHHHHHHTT--S-HHHHHHS---HHHHHHHH-HHHHHHHHHHHHHHHHIIIIIS--EEEEEESSSSSHHHHHHHHHHHHH-GGGGSHHHHHHHHIIIIITTT--HHHHTTTT--TTS----HHHHHHHHHHHHHHH-GGG-SB-HHHHHHHHHGGG-TTBSTTS-SSHHHHHHHHTSS---TTS----PBPTT-GGGTS-HHHHGGGB-TT---------------------------------------SS-SGGGTHHHHHHHHHHHHHHHHHHHHHHHHHHHHHHTSPP-TTS------SGGG----HHHHTTT-GGG--BT-THHHHHHHHHHHHHHHHHHHHHHHHHHS-SS-TT---------GGG-BTTTTS-------------SGGGTTS--HHHHSSS----------/----------------------------------PPPTT--EEEEEEEEEEEPTT-SS--EEEEEEEEESSEEEEEETTGGGG--TT-S---SSS-TTEEEGGGEEEEEEEETTEEEE--SS-SS--SEEEEEETTS-EEEEE-TTS-HHHHHHHHHHHHHHHHS---GGGSHHHHHHHH---------SS----SHHHHHHHHHHTT-TTTEEEE-TTGGGSS-SSS-SSEEEETT--HHHHHHTTTTT--EEEEE-TTS-EEEEEEPPPP---HHHHHHHHHHHHHHHHHHHSTTS--EEEEEHHHHS--HHHHHHHHHHHHHTT--S-HHHHHHS---HHHHHHHH-HHHHHHHHHHHHHHHHIIIIIS--EEEEEESSSSSHHHHHHHHHHHHH-GGGGSHHHHHHHHIIIIITTT--HHHHTTTT--SSS----HHHHHHHHHHHHHHH-GGG-SB-HHHHHHHHHGGG-TTBSTTS-SSHHHHHHHHTSS---TTS----PBPTT-GGGTS-HHHHGGGB-TT----------------------------------------STTGGGTHHHHHHHHHHHHHHHHHHHHHHHHHHHHHHTSPP-TTS------SGGG----HHHHTTT-GGG--BT-THHHHHHHHHHHHHHHHHHHHHHHHHHS-SSSTT---------GGG-BTTTTS-------------SGGGTTS--HHHHHSS----------

Nearest PDB structures (foldseek):
  1zvr-assembly1_A  TM=7.637E-01  e=3.541E-27  Homo sapiens
  5c16-assembly4_D  TM=7.762E-01  e=4.435E-26  Homo sapiens
  5gnh-assembly3_B  TM=7.632E-01  e=4.999E-25  Homo sapiens
  2yf0-assembly1_A-2  TM=6.235E-01  e=1.769E-24  Homo sapiens
  4y7i-assembly1_B  TM=7.892E-01  e=2.610E-19  Homo sapiens

InterPro domains:
  IPR010569 Myotubularin-like, phosphatase domain [PF06602] (173-268)
  IPR010569 Myotubularin-like, phosphatase domain [PF06602] (304-489)
  IPR010569 Myotubularin-like, phosphatase domain [PS51339] (194-632)
  IPR011993 PH-like domain superfamily [G3DSA:2.30.29.30] (51-163)
  IPR022587 Myotubularin-related 12-like C-terminal domain [PF12578] (548-674)
  IPR029021 Protein-tyrosine phosphatase-like [SSF52799] (191-637)
  IPR030564 Myotubularin [PTHR10807] (36-679)
  IPR030576 Myotubularin-related protein 12, protein tyrosine phosphatase-like pseudophosphatase domain [cd14594] (249-451)

Organism: Capra hircus (NCBI:txid9925)

pLDDT: mean 76.32, std 26.44, range [15.52, 98.88]

Sequence (1472 aa):
AKSTKSVGFPGGTSGKVPEIHTNEKEVTEKEVTLHLLPGEQLLCEASTVLKCVQEDSCQRGIYGRLVCTDFKIAFLGDDESALDNDETQFKNKVIGENDITLHCVDQIYGVFDEKKKTLFGQLKKYPEKLVIHCKDLRVFHFCLRYTKEEEVKRIVSGIIHHTQAPKLLKRLFLFSYATAARNTMDPKKHAVMFDTLQDWCRELERTKGNMKYKAVSVNEGYKVCERLPAYFVVPAALLEEDIVFFQGRGIPIWCWSCHNGCALLKMSALPKEQDDGVLQIQKNFSDRIYKTVHRPPYETAKTEDLSSNFLSLQEIQMAYSKFKQLFLIDNSTEFWDTDIKWFSLLESSSWLDIIRRCLKKAVEIIECLEAQNMNVLLLEDNASDLCCLVSSLVQVMMDPHCRTIFGFQSLVQKEWIMGGHCFLDRCNHLRQSDKEEAPVFLLFLDCVWQLVHQHPPAFEFTETYLTVLSDSLYIPIFSTFFFNSPHQKDTNVGRESQDSQSKPLNLLTVWDWSVQFEPKAQTFFTNPLYVEKPKLEKVQRKGTHFKHQRQLSLPLTQSKSSPKRGFFREETDHLIKNLLGKRISKLINSSEELQDGFREFYDGWHSRPPSYQGLLLPRLEGPEIKVWAQRYLRWIPEAQILGGGGVATMSKLLEMMEEVQRLQEKVEARHHSQEALQAEAASPPRTSGRLSSLFPFALLQRHSSKPVLPTSGWKALGDEDDLAKREDEFVDLGDVAKSTKSVGFPGGTSGKVPEIHTNEKEVTEKEVTLHLLPGEQLLCEASTVLKCVQEDSCQRGIYGRLVCTDFKIAFLGDDESALDNDETQFKNKVIGENDITLHCVDQIYGVFDEKKKTLFGQLKKYPEKLVIHCKDLRVFHFCLRYTKEEEVKRIVSGIIHHTQAPKLLKRLFLFSYATAARNTMDPKKHAVMFDTLQDWCRELERTKGNMKYKAVSVNEGYKVCERLPAYFVVPAALLEEDIVFFQGRGIPIWCWSCHNGCALLKMSALPKEQDDGVLQIQKNFSDRIYKTVHRPPYETAKTEDLSSNFLSLQEIQMAYSKFKQLFLIDNSTEFWDTDIKWFSLLESSSWLDIIRRCLKKAVEIIECLEAQNMNVLLLEDNASDLCCLVSSLVQVMMDPHCRTIFGFQSLVQKEWIMGGHCFLDRCNHLRQSDKEEAPVFLLFLDCVWQLVHQHPPAFEFTETYLTVLSDSLYIPIFSTFFFNSPHQKDTNVGRESQDSQSKPLNLLTVWDWSVQFEPKAQTFFTNPLYVEKPKLEKVQRKGTHFKHQRQLSLPLTQSKSSPKRGFFREETDHLIKNLLGKRISKLINSSEELQDGFREFYDGWHSRPPSYQGLLLPRLEGPEIKVWAQRYLRWIPEAQILGGGGVATMSKLLEMMEEVQRLQEKVEARHHSQEALQAEAASPPRTSGRLSSLFPFALLQRHSSKPVLPTSGWKALGDEDDLAKREDEFVDLGDV

Foldseek 3Di:
DPDDPPPPPPDDPPPPPPPPPPPPPVPVLVQQDDDAAFLKDWQAKWAQKFWDDQEDPPSDGFGFMWTDILFWIATGGSPVPPPVVPQQLAFWPPAGPRIGTLLFWDWKWAAAPNDIDTDADQDPDFHQWIWTQTNLLDIIIIGCVPIDPVRSNRRVNVSRCSNQPFDDLCSHCQVSNLVRPPCPPPPDDLAQQPLDQVSQVVQCVVLVQPVFKHKDQLCQVHPLHLQAHRIFMATPPDDSCLCNVQSNALGWTFQGAHPLGAGETEGADHDDDDDPVVVVVVVVSNVVRLCSCVPPVHFAEAEDECAPPHDDLVLQAQLVVQQLVLSNDSRPVVVVVPPDPVVVSNVVSCLLVNLLRLLLVLLLVLCCCPVVVHHYYYYDNLCAFSVLLSSLSNCVQAALLCQESHNVVNSCSVSHASVQAALCQQSVSRNDPPGRHGPRVLSSLLSVLLLCVVQVQLHFFDLVLSLVVVVVLRRSNAPRRNGRHPSRVCVSQCVPPPPPDDPGRDGHHVSPCVNTTPPSNCVNGGRPSHDDDPDPPPPPPPPPPPPPDPPPPDPPPPDPPDDDDDDDDDPPDVPPVVPPVCVVCCVVCVVVVSVVSSVCVVVVVVVDDDDSRRRHRGDSDDVSRDDSCLSSVQNPQVPKDFLDDPLVVVLVVVVVVVVVVVVVVVVVVVVDDDDDPPDDDPPPRSPSRGAINSPPSHPPPPPPPDPPDPVPVVVVPPDPVVVVVPPPPPPPPDDD/DCPPPPPPPPDDPPPPPPPPPPPVVVVPLVQQDDDAAFLKDWQAKWAQKFWDDQEDPPSDGFGFMWTDILFWIATGGSPPVPPVVVQQLAFWPPAGPRIGTLLFWDWKWAAAPNDIDTDADQDPDFHQWIWTQTNLLDIIIIGCVPIDPVRSNRRVNVSRCSNQPFDDLCSHCQVSNLVRPPCPPPPDDLAQQPLDQVSQVVQCVVLVQPVFKHKDQLCQVHPLHLQAHRIFMATPPDDSCLCNVQSNALGWTFQGAHPLGAGETEGADHDDDDDPVVVVVVVVSNVVRLCSCVPPVHPAEAEDECAPPHDDLVLQAQLVVQQLVLSNDSRPVVVVVPPDPPVVSNVVSCLLVNLLRLLLVLLLVLCCCPVVVHHYYYYDNLCAFSVLLSSLSNCVQAALLCQESHNVVNSCSVSHASVQAALCQQSVSRNDPPGRHGPRVLSSLLSVLLLCVVQVQLHFFDLVLSLVVVVVLRRSNAPRRNGRYPSRVCVSQCVPPPPPDDPGRDGHHVSPCVNTTDPSNCVNGGRPSHDDDPDPPPPPPPPPPPPPDPPPPDPPPPDPPDDDDDDDDDPPDPPPVVPPVCVVCCVVCVVVVSVVSSVCVVVVVVVDDDDSRRRHRGDSDDVSRDDSCLSSVQNPQVPKDFLDDPLVVVLVVVVVVVVVVVVVVVVVVVVDDDDDPPDDDPPPRSPSRGAINSPPSHPPPPPPPDPPDPVPVVVVPPDPVVVVVPPPPPPPPDDD

Radius of gyration: 41.27 Å; Cα contacts (8 Å, |Δi|>4): 2151; chains: 2; bounding box: 219×109×103 Å